Protein AF-0000000083297917 (afdb_homodimer)

Structure (mmCIF, N/CA/C/O backbone):
data_AF-0000000083297917-model_v1
#
loop_
_entity.id
_entity.type
_entity.pdbx_description
1 polymer 'Uncharacterized protein'
#
loop_
_atom_site.group_PDB
_atom_site.id
_atom_site.type_symbol
_atom_site.label_atom_id
_atom_site.label_alt_id
_atom_site.label_comp_id
_atom_site.label_asym_id
_atom_site.label_entity_id
_atom_site.label_seq_id
_atom_site.pdbx_PDB_ins_code
_atom_site.Cartn_x
_atom_site.Cartn_y
_atom_site.Cartn_z
_atom_site.occupancy
_atom_site.B_iso_or_equiv
_atom_site.auth_seq_id
_atom_site.auth_comp_id
_atom_site.auth_asym_id
_atom_site.auth_atom_id
_atom_site.pdbx_PDB_model_num
ATOM 1 N N . MET A 1 1 ? 44.938 -74.312 -30.5 1 24.08 1 MET A N 1
ATOM 2 C CA . MET A 1 1 ? 43.531 -74.125 -30.812 1 24.08 1 MET A CA 1
ATOM 3 C C . MET A 1 1 ? 42.844 -73.25 -29.75 1 24.08 1 MET A C 1
ATOM 5 O O . MET A 1 1 ? 42.781 -73.625 -28.578 1 24.08 1 MET A O 1
ATOM 9 N N . SER A 1 2 ? 43 -71.938 -29.906 1 24.48 2 SER A N 1
ATOM 10 C CA . SER A 1 2 ? 42.969 -70.75 -29.094 1 24.48 2 SER A CA 1
ATOM 11 C C . SER A 1 2 ? 41.531 -70.375 -28.688 1 24.48 2 SER A C 1
ATOM 13 O O . SER A 1 2 ? 40.656 -70.25 -29.547 1 24.48 2 SER A O 1
ATOM 15 N N . PRO A 1 3 ? 41.094 -71.062 -27.594 1 25.44 3 PRO A N 1
ATOM 16 C CA . PRO A 1 3 ? 39.688 -71.062 -27.203 1 25.44 3 PRO A CA 1
ATOM 17 C C . PRO A 1 3 ? 39.094 -69.688 -27.109 1 25.44 3 PRO A C 1
ATOM 19 O O . PRO A 1 3 ? 39.781 -68.688 -26.719 1 25.44 3 PRO A O 1
ATOM 22 N N . THR A 1 4 ? 38.344 -69.312 -28.125 1 20.88 4 THR A N 1
ATOM 23 C CA . THR A 1 4 ? 37.625 -68.062 -28.344 1 20.88 4 THR A CA 1
ATOM 24 C C . THR A 1 4 ? 36.75 -67.75 -27.141 1 20.88 4 THR A C 1
ATOM 26 O O . THR A 1 4 ? 35.906 -68.562 -26.734 1 20.88 4 THR A O 1
ATOM 29 N N . ALA A 1 5 ? 37.281 -66.938 -26.266 1 21.25 5 ALA A N 1
ATOM 30 C CA . ALA A 1 5 ? 36.812 -66.312 -25.031 1 21.25 5 ALA A CA 1
ATOM 31 C C . ALA A 1 5 ? 35.406 -65.75 -25.203 1 21.25 5 ALA A C 1
ATOM 33 O O . ALA A 1 5 ? 35.188 -64.812 -26 1 21.25 5 ALA A O 1
ATOM 34 N N . ALA A 1 6 ? 34.438 -66.688 -25.266 1 21.78 6 ALA A N 1
ATOM 35 C CA . ALA A 1 6 ? 33.031 -66.312 -25.422 1 21.78 6 ALA A CA 1
ATOM 36 C C . ALA A 1 6 ? 32.688 -65.125 -24.578 1 21.78 6 ALA A C 1
ATOM 38 O O . ALA A 1 6 ? 33.062 -65.062 -23.406 1 21.78 6 ALA A O 1
ATOM 39 N N . SER A 1 7 ? 32.719 -63.938 -25.203 1 22.02 7 SER A N 1
ATOM 40 C CA . SER A 1 7 ? 32.375 -62.562 -24.766 1 22.02 7 SER A CA 1
ATOM 41 C C . SER A 1 7 ? 31.031 -62.531 -24.062 1 22.02 7 SER A C 1
ATOM 43 O O . SER A 1 7 ? 30 -62.844 -24.672 1 22.02 7 SER A O 1
ATOM 45 N N . THR A 1 8 ? 30.969 -63.25 -22.906 1 25.11 8 THR A N 1
ATOM 46 C CA . THR A 1 8 ? 29.688 -63.25 -22.203 1 25.11 8 THR A CA 1
ATOM 47 C C . THR A 1 8 ? 29.078 -61.844 -22.188 1 25.11 8 THR A C 1
ATOM 49 O O . THR A 1 8 ? 29.75 -60.875 -21.859 1 25.11 8 THR A O 1
ATOM 52 N N . PRO A 1 9 ? 28.109 -61.656 -23.078 1 25.27 9 PRO A N 1
ATOM 53 C CA . PRO A 1 9 ? 27.453 -60.344 -23.156 1 25.27 9 PRO A CA 1
ATOM 54 C C . PRO A 1 9 ? 27 -59.844 -21.797 1 25.27 9 PRO A C 1
ATOM 56 O O . PRO A 1 9 ? 26.578 -60.625 -20.938 1 25.27 9 PRO A O 1
ATOM 59 N N . SER A 1 10 ? 27.859 -59.031 -21.172 1 23.48 10 SER A N 1
ATOM 60 C CA . SER A 1 10 ? 27.516 -58.406 -19.875 1 23.48 10 SER A CA 1
ATOM 61 C C . SER A 1 10 ? 26.109 -57.844 -19.891 1 23.48 10 SER A C 1
ATOM 63 O O . SER A 1 10 ? 25.688 -57.219 -20.875 1 23.48 10 SER A O 1
ATOM 65 N N . PRO A 1 11 ? 25.172 -58.531 -19.172 1 25.16 11 PRO A N 1
ATOM 66 C CA . PRO A 1 11 ? 23.781 -58.062 -19.109 1 25.16 11 PRO A CA 1
ATOM 67 C C . PRO A 1 11 ? 23.672 -56.562 -18.906 1 25.16 11 PRO A C 1
ATOM 69 O O . PRO A 1 11 ? 24.578 -55.938 -18.344 1 25.16 11 PRO A O 1
ATOM 72 N N . THR A 1 12 ? 23.297 -55.812 -19.984 1 23.94 12 THR A N 1
ATOM 73 C CA . THR A 1 12 ? 23 -54.375 -19.938 1 23.94 12 THR A CA 1
ATOM 74 C C . THR A 1 12 ? 22.172 -54.031 -18.703 1 23.94 12 THR A C 1
ATOM 76 O O . THR A 1 12 ? 21.203 -54.75 -18.375 1 23.94 12 THR A O 1
ATOM 79 N N . PRO A 1 13 ? 22.781 -53.406 -17.656 1 22.91 13 PRO A N 1
ATOM 80 C CA . PRO A 1 13 ? 22.047 -53.031 -16.453 1 22.91 13 PRO A CA 1
ATOM 81 C C . PRO A 1 13 ? 20.719 -52.344 -16.766 1 22.91 13 PRO A C 1
ATOM 83 O O . PRO A 1 13 ? 20.641 -51.5 -17.688 1 22.91 13 PRO A O 1
ATOM 86 N N . SER A 1 14 ? 19.656 -53.062 -16.812 1 23.89 14 SER A N 1
ATOM 87 C CA . SER A 1 14 ? 18.297 -52.531 -16.906 1 23.89 14 SER A CA 1
ATOM 88 C C . SER A 1 14 ? 18.062 -51.438 -15.875 1 23.89 14 SER A C 1
ATOM 90 O O . SER A 1 14 ? 17.375 -51.656 -14.875 1 23.89 14 SER A O 1
ATOM 92 N N . GLY A 1 15 ? 19.078 -50.688 -15.5 1 22.64 15 GLY A N 1
ATOM 93 C CA . GLY A 1 15 ? 18.766 -49.719 -14.453 1 22.64 15 GLY A CA 1
ATOM 94 C C . GLY A 1 15 ? 17.625 -48.781 -14.812 1 22.64 15 GLY A C 1
ATOM 95 O O . GLY A 1 15 ? 17.828 -47.594 -15.023 1 22.64 15 GLY A O 1
ATOM 96 N N . SER A 1 16 ? 16.656 -49.188 -15.602 1 24.2 16 SER A N 1
ATOM 97 C CA . SER A 1 16 ? 15.617 -48.219 -15.906 1 24.2 16 SER A CA 1
ATOM 98 C C . SER A 1 16 ? 14.93 -47.719 -14.641 1 24.2 16 SER A C 1
ATOM 100 O O . SER A 1 16 ? 13.828 -48.188 -14.312 1 24.2 16 SER A O 1
ATOM 102 N N . GLY A 1 17 ? 15.453 -47.844 -13.461 1 24.44 17 GLY A N 1
ATOM 103 C CA . GLY A 1 17 ? 14.586 -47.312 -12.422 1 24.44 17 GLY A CA 1
ATOM 104 C C . GLY A 1 17 ? 14.086 -45.906 -12.711 1 24.44 17 GLY A C 1
ATOM 105 O O . GLY A 1 17 ? 14.836 -44.938 -12.586 1 24.44 17 GLY A O 1
ATOM 106 N N . GLU A 1 18 ? 13.414 -45.656 -13.812 1 26.27 18 GLU A N 1
ATOM 107 C CA . GLU A 1 18 ? 12.68 -44.406 -13.93 1 26.27 18 GLU A CA 1
ATOM 108 C C . GLU A 1 18 ? 11.922 -44.094 -12.648 1 26.27 18 GLU A C 1
ATOM 110 O O . GLU A 1 18 ? 10.992 -44.812 -12.266 1 26.27 18 GLU A O 1
ATOM 115 N N . GLU A 1 19 ? 12.531 -43.844 -11.57 1 29.97 19 GLU A N 1
ATOM 116 C CA . GLU A 1 19 ? 11.789 -43.188 -10.5 1 29.97 19 GLU A CA 1
ATOM 117 C C . GLU A 1 19 ? 10.742 -42.25 -11.062 1 29.97 19 GLU A C 1
ATOM 119 O O . GLU A 1 19 ? 11.07 -41.312 -11.797 1 29.97 19 GLU A O 1
ATOM 124 N N . SER A 1 20 ? 9.656 -42.688 -11.539 1 30.36 20 SER A N 1
ATOM 125 C CA . SER A 1 20 ? 8.469 -41.906 -11.805 1 30.36 20 SER A CA 1
ATOM 126 C C . SER A 1 20 ? 8.359 -40.719 -10.836 1 30.36 20 SER A C 1
ATOM 128 O O . SER A 1 20 ? 8.211 -40.906 -9.625 1 30.36 20 SER A O 1
ATOM 130 N N . CYS A 1 21 ? 9.188 -39.812 -10.82 1 33.75 21 CYS A N 1
ATOM 131 C CA . CYS A 1 21 ? 9.023 -38.531 -10.133 1 33.75 21 CYS A CA 1
ATOM 132 C C . CYS A 1 21 ? 7.566 -38.062 -10.18 1 33.75 21 CYS A C 1
ATOM 134 O O . CYS A 1 21 ? 7.137 -37.438 -11.141 1 33.75 21 CYS A O 1
ATOM 136 N N . GLY A 1 22 ? 6.602 -38.938 -10.086 1 38 22 GLY A N 1
ATOM 137 C CA . GLY A 1 22 ? 5.254 -38.406 -9.914 1 38 22 GLY A CA 1
ATOM 138 C C . GLY A 1 22 ? 5.188 -37.219 -8.953 1 38 22 GLY A C 1
ATOM 139 O O . GLY A 1 22 ? 5.555 -37.344 -7.781 1 38 22 GLY A O 1
ATOM 140 N N . LEU A 1 23 ? 5.488 -36 -9.266 1 46.09 23 LEU A N 1
ATOM 141 C CA . LEU A 1 23 ? 5.316 -34.781 -8.484 1 46.09 23 LEU A CA 1
ATOM 142 C C . LEU A 1 23 ? 4.016 -34.844 -7.688 1 46.09 23 LEU A C 1
ATOM 144 O O . LEU A 1 23 ? 2.938 -34.594 -8.234 1 46.09 23 LEU A O 1
ATOM 148 N N . VAL A 1 24 ? 3.699 -35.844 -6.926 1 52.19 24 VAL A N 1
ATOM 149 C CA . VAL A 1 24 ? 2.609 -35.875 -5.957 1 52.19 24 VAL A CA 1
ATOM 150 C C . VAL A 1 24 ? 2.674 -34.594 -5.09 1 52.19 24 VAL A C 1
ATOM 152 O O . VAL A 1 24 ? 3.758 -34.188 -4.676 1 52.19 24 VAL A O 1
ATOM 155 N N . PRO A 1 25 ? 1.5 -33.812 -5.125 1 63.5 25 PRO A N 1
ATOM 156 C CA . PRO A 1 25 ? 1.438 -32.688 -4.223 1 63.5 25 PRO A CA 1
ATOM 157 C C . PRO A 1 25 ? 1.881 -33 -2.799 1 63.5 25 PRO A C 1
ATOM 159 O O . PRO A 1 25 ? 1.618 -34.125 -2.314 1 63.5 25 PRO A O 1
ATOM 162 N N . THR A 1 26 ? 2.857 -32.438 -2.361 1 72.06 26 THR A N 1
ATOM 163 C CA . THR A 1 26 ? 3.275 -32.531 -0.968 1 72.06 26 THR A CA 1
ATOM 164 C C . THR A 1 26 ? 2.363 -31.719 -0.064 1 72.06 26 THR A C 1
ATOM 166 O O . THR A 1 26 ? 1.896 -30.656 -0.455 1 72.06 26 THR A O 1
ATOM 169 N N . GLY A 1 27 ? 1.625 -32.438 0.819 1 86.19 27 GLY A N 1
ATOM 170 C CA . GLY A 1 27 ? 0.793 -31.734 1.789 1 86.19 27 GLY A CA 1
ATOM 171 C C . GLY A 1 27 ? -0.557 -32.406 2 1 86.19 27 GLY A C 1
ATOM 172 O O . GLY A 1 27 ? -0.833 -33.438 1.425 1 86.19 27 GLY A O 1
ATOM 173 N N . THR A 1 28 ? -1.362 -31.703 2.754 1 93.69 28 THR A N 1
ATOM 174 C CA . THR A 1 28 ? -2.689 -32.219 3.066 1 93.69 28 THR A CA 1
ATOM 175 C C . THR A 1 28 ? -3.682 -31.875 1.962 1 93.69 28 THR A C 1
ATOM 177 O O . THR A 1 28 ? -3.859 -30.703 1.631 1 93.69 28 THR A O 1
ATOM 180 N N . LEU A 1 29 ? -4.258 -32.906 1.405 1 94.94 29 LEU A N 1
ATOM 181 C CA . LEU A 1 29 ? -5.242 -32.688 0.347 1 94.94 29 LEU A CA 1
ATOM 182 C C . LEU A 1 29 ? -6.527 -32.094 0.909 1 94.94 29 LEU A C 1
ATOM 184 O O . LEU A 1 29 ? -6.852 -32.312 2.08 1 94.94 29 LEU A O 1
ATOM 188 N N . VAL A 1 30 ? -7.207 -31.375 0.066 1 96.19 30 VAL A N 1
ATOM 189 C CA . VAL A 1 30 ? -8.484 -30.797 0.48 1 96.19 30 VAL A CA 1
ATOM 190 C C . VAL A 1 30 ? -9.516 -31.906 0.674 1 96.19 30 VAL A C 1
ATOM 192 O O . VAL A 1 30 ? -9.492 -32.906 -0.039 1 96.19 30 VAL A O 1
ATOM 195 N N . PRO A 1 31 ? -10.422 -31.75 1.627 1 94.06 31 PRO A N 1
ATOM 196 C CA . PRO A 1 31 ? -11.484 -32.75 1.792 1 94.06 31 PRO A CA 1
ATOM 197 C C . PRO A 1 31 ? -12.438 -32.781 0.602 1 94.06 31 PRO A C 1
ATOM 199 O O . PRO A 1 31 ? -12.5 -31.844 -0.184 1 94.06 31 PRO A O 1
ATOM 202 N N . ALA A 1 32 ? -13.117 -33.938 0.506 1 91.94 32 ALA A N 1
ATOM 203 C CA . ALA A 1 32 ? -14.133 -34.062 -0.54 1 91.94 32 ALA A CA 1
ATOM 204 C C . ALA A 1 32 ? -15.242 -33.031 -0.332 1 91.94 32 ALA A C 1
ATOM 206 O O . ALA A 1 32 ? -15.648 -32.75 0.803 1 91.94 32 ALA A O 1
ATOM 207 N N . GLY A 1 33 ? -15.688 -32.406 -1.383 1 91.88 33 GLY A N 1
ATOM 208 C CA . GLY A 1 33 ? -16.734 -31.391 -1.289 1 91.88 33 GLY A CA 1
ATOM 209 C C . GLY A 1 33 ? -17.031 -30.703 -2.609 1 91.88 33 GLY A C 1
ATOM 210 O O . GLY A 1 33 ? -16.422 -31.031 -3.633 1 91.88 33 GLY A O 1
ATOM 211 N N . LYS A 1 34 ? -18.016 -29.875 -2.592 1 93.31 34 LYS A N 1
ATOM 212 C CA . LYS A 1 34 ? -18.375 -29.078 -3.752 1 93.31 34 LYS A CA 1
ATOM 213 C C . LYS A 1 34 ? -17.609 -27.75 -3.768 1 93.31 34 LYS A C 1
ATOM 215 O O . LYS A 1 34 ? -17.891 -26.859 -2.967 1 93.31 34 LYS A O 1
ATOM 220 N N . TYR A 1 35 ? -16.719 -27.672 -4.695 1 95.81 35 TYR A N 1
ATOM 221 C CA . TYR A 1 35 ? -15.883 -26.484 -4.75 1 95.81 35 TYR A CA 1
ATOM 222 C C . TYR A 1 35 ? -16.078 -25.734 -6.062 1 95.81 35 TYR A C 1
ATOM 224 O O . TYR A 1 35 ? -16.406 -26.344 -7.09 1 95.81 35 TYR A O 1
ATOM 232 N N . THR A 1 36 ? -15.969 -24.453 -5.973 1 95.62 36 THR A N 1
ATOM 233 C CA . THR A 1 36 ? -15.805 -23.656 -7.18 1 95.62 36 THR A CA 1
ATOM 234 C C . THR A 1 36 ? -14.336 -23.594 -7.59 1 95.62 36 THR A C 1
ATOM 236 O O . THR A 1 36 ? -13.477 -23.203 -6.797 1 95.62 36 THR A O 1
ATOM 239 N N . VAL A 1 37 ? -14.047 -24.047 -8.789 1 96.88 37 VAL A N 1
ATOM 240 C CA . VAL A 1 37 ? -12.672 -24.016 -9.281 1 96.88 37 VAL A CA 1
ATOM 241 C C . VAL A 1 37 ? -12.406 -22.688 -9.992 1 96.88 37 VAL A C 1
ATOM 243 O O . VAL A 1 37 ? -13.109 -22.328 -10.938 1 96.88 37 VAL A O 1
ATOM 246 N N . VAL A 1 38 ? -11.43 -21.969 -9.508 1 98.25 38 VAL A N 1
ATOM 247 C CA . VAL A 1 38 ? -11.047 -20.672 -10.062 1 98.25 38 VAL A CA 1
ATOM 248 C C . VAL A 1 38 ? -9.609 -20.734 -10.562 1 98.25 38 VAL A C 1
ATOM 250 O O . VAL A 1 38 ? -8.688 -21.016 -9.797 1 98.25 38 VAL A O 1
ATOM 253 N N . SER A 1 39 ? -9.438 -20.578 -11.891 1 98.5 39 SER A N 1
ATOM 254 C CA . SER A 1 39 ? -8.086 -20.359 -12.391 1 98.5 39 SER A CA 1
ATOM 255 C C . SER A 1 39 ? -7.574 -18.969 -12.023 1 98.5 39 SER A C 1
ATOM 257 O O . SER A 1 39 ? -8.297 -17.969 -12.172 1 98.5 39 SER A O 1
ATOM 259 N N . TRP A 1 40 ? -6.363 -18.891 -11.531 1 98.69 40 TRP A N 1
ATOM 260 C CA . TRP A 1 40 ? -5.801 -17.609 -11.148 1 98.69 40 TRP A CA 1
ATOM 261 C C . TRP A 1 40 ? -4.328 -17.516 -11.547 1 98.69 40 TRP A C 1
ATOM 263 O O . TRP A 1 40 ? -3.691 -18.531 -11.828 1 98.69 40 TRP A O 1
ATOM 273 N N . ASP A 1 41 ? -3.834 -16.359 -11.68 1 98.38 41 ASP A N 1
ATOM 274 C CA . ASP A 1 41 ? -2.449 -16.047 -12.016 1 98.38 41 ASP A CA 1
ATOM 275 C C . ASP A 1 41 ? -2.064 -14.648 -11.516 1 98.38 41 ASP A C 1
ATOM 277 O O . ASP A 1 41 ? -2.932 -13.859 -11.133 1 98.38 41 ASP A O 1
ATOM 281 N N . MET A 1 42 ? -0.797 -14.461 -11.391 1 98.31 42 MET A N 1
ATOM 282 C CA . MET A 1 42 ? -0.293 -13.156 -10.969 1 98.31 42 MET A CA 1
ATOM 283 C C . MET A 1 42 ? 0.965 -12.781 -11.75 1 98.31 42 MET A C 1
ATOM 285 O O . MET A 1 42 ? 1.826 -13.625 -11.984 1 98.31 42 MET A O 1
ATOM 289 N N . ASP A 1 43 ? 1.008 -11.578 -12.141 1 98.06 43 ASP A N 1
ATOM 290 C CA . ASP A 1 43 ? 2.268 -11 -12.594 1 98.06 43 ASP A CA 1
ATOM 291 C C . ASP A 1 43 ? 2.967 -10.25 -11.461 1 98.06 43 ASP A C 1
ATOM 293 O O . ASP A 1 43 ? 2.32 -9.547 -10.688 1 98.06 43 ASP A O 1
ATOM 297 N N . THR A 1 44 ? 4.215 -10.5 -11.352 1 97.88 44 THR A N 1
ATOM 298 C CA . THR A 1 44 ? 5.008 -9.93 -10.266 1 97.88 44 THR A CA 1
ATOM 299 C C . THR A 1 44 ? 6.27 -9.266 -10.82 1 97.88 44 THR A C 1
ATOM 301 O O . THR A 1 44 ? 6.586 -9.406 -12 1 97.88 44 THR A O 1
ATOM 304 N N . THR A 1 45 ? 6.965 -8.5 -10 1 97.25 45 THR A N 1
ATOM 305 C CA . THR A 1 45 ? 8.172 -7.793 -10.414 1 97.25 45 THR A CA 1
ATOM 306 C C . THR A 1 45 ? 9.32 -8.766 -10.625 1 97.25 45 THR A C 1
ATOM 308 O O . THR A 1 45 ? 10.344 -8.414 -11.227 1 97.25 45 THR A O 1
ATOM 311 N N . GLY A 1 46 ? 9.219 -9.953 -10.164 1 96 46 GLY A N 1
ATOM 312 C CA . GLY A 1 46 ? 10.164 -11.055 -10.25 1 96 46 GLY A CA 1
ATOM 313 C C . GLY A 1 46 ? 9.617 -12.359 -9.711 1 96 46 GLY A C 1
ATOM 314 O O . GLY A 1 46 ? 8.398 -12.531 -9.609 1 96 46 GLY A O 1
ATOM 315 N N . ARG A 1 47 ? 10.508 -13.289 -9.383 1 93.5 47 ARG A N 1
ATOM 316 C CA . ARG A 1 47 ? 10.055 -14.609 -8.961 1 93.5 47 ARG A CA 1
ATOM 317 C C . ARG A 1 47 ? 10.578 -14.945 -7.566 1 93.5 47 ARG A C 1
ATOM 319 O O . ARG A 1 47 ? 10.742 -16.125 -7.227 1 93.5 47 ARG A O 1
ATOM 326 N N . ARG A 1 48 ? 10.914 -14.008 -6.809 1 92.56 48 ARG A N 1
ATOM 327 C CA . ARG A 1 48 ? 11.352 -14.18 -5.426 1 92.56 48 ARG A CA 1
ATOM 328 C C . ARG A 1 48 ? 10.234 -13.797 -4.453 1 92.56 48 ARG A C 1
ATOM 330 O O . ARG A 1 48 ? 9.312 -13.062 -4.812 1 92.56 48 ARG A O 1
ATOM 337 N N . LEU A 1 49 ? 10.359 -14.203 -3.223 1 94.44 49 LEU A N 1
ATOM 338 C CA . LEU A 1 49 ? 9.352 -13.953 -2.199 1 94.44 49 LEU A CA 1
ATOM 339 C C . LEU A 1 49 ? 9.234 -12.461 -1.903 1 94.44 49 LEU A C 1
ATOM 341 O O . LEU A 1 49 ? 8.172 -11.984 -1.5 1 94.44 49 LEU A O 1
ATOM 345 N N . ILE A 1 50 ? 10.312 -11.656 -2.129 1 92.12 50 ILE A N 1
ATOM 346 C CA . ILE A 1 50 ? 10.336 -10.234 -1.807 1 92.12 50 ILE A CA 1
ATOM 347 C C . ILE A 1 50 ? 9.742 -9.43 -2.961 1 92.12 50 ILE A C 1
ATOM 349 O O . ILE A 1 50 ? 9.578 -8.219 -2.857 1 92.12 50 ILE A O 1
ATOM 353 N N . ASP A 1 51 ? 9.508 -10.125 -4.105 1 96.12 51 ASP A N 1
ATOM 354 C CA . ASP A 1 51 ? 8.961 -9.414 -5.258 1 96.12 51 ASP A CA 1
ATOM 355 C C . ASP A 1 51 ? 7.504 -9.023 -5.02 1 96.12 51 ASP A C 1
ATOM 357 O O . ASP A 1 51 ? 6.879 -9.492 -4.066 1 96.12 51 ASP A O 1
ATOM 361 N N . GLU A 1 52 ? 7.02 -8.102 -5.875 1 96.69 52 GLU A N 1
ATOM 362 C CA . GLU A 1 52 ? 5.734 -7.449 -5.633 1 96.69 52 GLU A CA 1
ATOM 363 C C . GLU A 1 52 ? 4.727 -7.781 -6.73 1 96.69 52 GLU A C 1
ATOM 365 O O . GLU A 1 52 ? 5.109 -8.016 -7.879 1 96.69 52 GLU A O 1
ATOM 370 N N . ILE A 1 53 ? 3.475 -7.797 -6.34 1 98.12 53 ILE A N 1
ATOM 371 C CA . ILE A 1 53 ? 2.383 -8.086 -7.262 1 98.12 53 ILE A CA 1
ATOM 372 C C . ILE A 1 53 ? 2.18 -6.91 -8.211 1 98.12 53 ILE A C 1
ATOM 374 O O . ILE A 1 53 ? 2.154 -5.754 -7.777 1 98.12 53 ILE A O 1
ATOM 378 N N . CYS A 1 54 ? 1.993 -7.223 -9.523 1 98.44 54 CYS A N 1
ATOM 379 C CA . CYS A 1 54 ? 1.703 -6.195 -10.516 1 98.44 54 CYS A CA 1
ATOM 380 C C . CYS A 1 54 ? 0.313 -6.391 -11.109 1 98.44 54 CYS A C 1
ATOM 382 O O . CYS A 1 54 ? -0.284 -5.445 -11.625 1 98.44 54 CYS A O 1
ATOM 384 N N . GLN A 1 55 ? -0.148 -7.598 -11.031 1 98.69 55 GLN A N 1
ATOM 385 C CA . GLN A 1 55 ? -1.492 -7.91 -11.508 1 98.69 55 GLN A CA 1
ATOM 386 C C . GLN A 1 55 ? -2.035 -9.164 -10.836 1 98.69 55 GLN A C 1
ATOM 388 O O . GLN A 1 55 ? -1.289 -10.117 -10.586 1 98.69 55 GLN A O 1
ATOM 393 N N . ILE A 1 56 ? -3.289 -9.172 -10.547 1 98.75 56 ILE A N 1
ATOM 394 C CA . ILE A 1 56 ? -4.008 -10.375 -10.133 1 98.75 56 ILE A CA 1
ATOM 395 C C . ILE A 1 56 ? -5.094 -10.703 -11.156 1 98.75 56 ILE A C 1
ATOM 397 O O . ILE A 1 56 ? -5.891 -9.836 -11.523 1 98.75 56 ILE A O 1
ATOM 401 N N . GLY A 1 57 ? -5.047 -11.875 -11.711 1 98.69 57 GLY A N 1
ATOM 402 C CA . GLY A 1 57 ? -6.074 -12.359 -12.617 1 98.69 57 GLY A CA 1
ATOM 403 C C . GLY A 1 57 ? -6.848 -13.539 -12.055 1 98.69 57 GLY A C 1
ATOM 404 O O . GLY A 1 57 ? -6.312 -14.32 -11.266 1 98.69 57 GLY A O 1
ATOM 405 N N . GLY A 1 58 ? -8.109 -13.648 -12.461 1 98.62 58 GLY A N 1
ATOM 406 C CA . GLY A 1 58 ? -8.977 -14.758 -12.094 1 98.62 58 GLY A CA 1
ATOM 407 C C . GLY A 1 58 ? -10.023 -15.062 -13.141 1 98.62 58 GLY A C 1
ATOM 408 O O . GLY A 1 58 ? -10.414 -14.188 -13.922 1 98.62 58 GLY A O 1
ATOM 409 N N . PHE A 1 59 ? -10.445 -16.328 -13.172 1 98.06 59 PHE A N 1
ATOM 410 C CA . PHE A 1 59 ? -11.445 -16.734 -14.141 1 98.06 59 PHE A CA 1
ATOM 411 C C . PHE A 1 59 ? -12.195 -17.969 -13.656 1 98.06 59 PHE A C 1
ATOM 413 O O . PHE A 1 59 ? -11.586 -18.922 -13.156 1 98.06 59 PHE A O 1
ATOM 420 N N . TYR A 1 60 ? -13.508 -17.906 -13.766 1 96.31 60 TYR A N 1
ATOM 421 C CA . TYR A 1 60 ? -14.289 -19.094 -13.453 1 96.31 60 TYR A CA 1
ATOM 422 C C . TYR A 1 60 ? -15.578 -19.125 -14.266 1 96.31 60 TYR A C 1
ATOM 424 O O . TYR A 1 60 ? -15.953 -18.125 -14.883 1 96.31 60 TYR A O 1
ATOM 432 N N . GLN A 1 61 ? -16.141 -20.297 -14.352 1 91.75 61 GLN A N 1
ATOM 433 C CA . GLN A 1 61 ? -17.453 -20.484 -14.984 1 91.75 61 GLN A CA 1
ATOM 434 C C . GLN A 1 61 ? -18.578 -20.344 -13.961 1 91.75 61 GLN A C 1
ATOM 436 O O . GLN A 1 61 ? -18.609 -21.078 -12.977 1 91.75 61 GLN A O 1
ATOM 441 N N . GLY A 1 62 ? -19.391 -19.312 -14.195 1 86.75 62 GLY A N 1
ATOM 442 C CA . GLY A 1 62 ? -20.531 -19.094 -13.32 1 86.75 62 GLY A CA 1
ATOM 443 C C . GLY A 1 62 ? -21.641 -20.125 -13.516 1 86.75 62 GLY A C 1
ATOM 444 O O . GLY A 1 62 ? -21.516 -21.016 -14.375 1 86.75 62 GLY A O 1
ATOM 445 N N . PRO A 1 63 ? -22.641 -20.031 -12.641 1 80.69 63 PRO A N 1
ATOM 446 C CA . PRO A 1 63 ? -23.766 -20.969 -12.75 1 80.69 63 PRO A CA 1
ATOM 447 C C . PRO A 1 63 ? -24.594 -20.766 -14.008 1 80.69 63 PRO A C 1
ATOM 449 O O . PRO A 1 63 ? -24.547 -19.688 -14.617 1 80.69 63 PRO A O 1
ATOM 452 N N . ALA A 1 64 ? -25.203 -21.781 -14.445 1 71.62 64 ALA A N 1
ATOM 453 C CA . ALA A 1 64 ? -26.109 -21.703 -15.586 1 71.62 64 ALA A CA 1
ATOM 454 C C . ALA A 1 64 ? -27.312 -20.828 -15.273 1 71.62 64 ALA A C 1
ATOM 456 O O . ALA A 1 64 ? -27.797 -20.797 -14.133 1 71.62 64 ALA A O 1
ATOM 457 N N . GLN A 1 65 ? -27.5 -19.656 -15.914 1 59.16 65 GLN A N 1
ATOM 458 C CA . GLN A 1 65 ? -28.688 -18.844 -15.711 1 59.16 65 GLN A CA 1
ATOM 459 C C . GLN A 1 65 ? -29.969 -19.641 -15.961 1 59.16 65 GLN A C 1
ATOM 461 O O . GLN A 1 65 ? -30 -20.5 -16.844 1 59.16 65 GLN A O 1
ATOM 466 N N . GLU A 1 66 ? -30.938 -19.578 -15.039 1 53.53 66 GLU A N 1
ATOM 467 C CA . GLU A 1 66 ? -32.281 -20.172 -15.195 1 53.53 66 GLU A CA 1
ATOM 468 C C . GLU A 1 66 ? -32.938 -19.703 -16.484 1 53.53 66 GLU A C 1
ATOM 470 O O . GLU A 1 66 ? -32.875 -18.516 -16.828 1 53.53 66 GLU A O 1
ATOM 475 N N . GLY A 1 67 ? -33.531 -20.672 -17.375 1 53.59 67 GLY A N 1
ATOM 476 C CA . GLY A 1 67 ? -34.312 -20.531 -18.594 1 53.59 67 GLY A CA 1
ATOM 477 C C . GLY A 1 67 ? -33.469 -20.688 -19.844 1 53.59 67 GLY A C 1
ATOM 478 O O . GLY A 1 67 ? -34 -20.672 -20.953 1 53.59 67 GLY A O 1
ATOM 479 N N . GLU A 1 68 ? -32.312 -20.156 -19.766 1 46.88 68 GLU A N 1
ATOM 480 C CA . GLU A 1 68 ? -31.562 -20.391 -21 1 46.88 68 GLU A CA 1
ATOM 481 C C . GLU A 1 68 ? -31.172 -21.859 -21.156 1 46.88 68 GLU A C 1
ATOM 483 O O . GLU A 1 68 ? -30.562 -22.438 -20.25 1 46.88 68 GLU A O 1
ATOM 488 N N . GLU A 1 69 ? -32.031 -22.562 -21.719 1 43.28 69 GLU A N 1
ATOM 489 C CA . GLU A 1 69 ? -32 -23.984 -22.094 1 43.28 69 GLU A CA 1
ATOM 490 C C . GLU A 1 69 ? -30.625 -24.391 -22.594 1 43.28 69 GLU A C 1
ATOM 492 O O . GLU A 1 69 ? -30.375 -25.562 -22.844 1 43.28 69 GLU A O 1
ATOM 497 N N . ALA A 1 70 ? -29.953 -23.578 -23.484 1 44.69 70 ALA A N 1
ATOM 498 C CA . ALA A 1 70 ? -28.891 -24.203 -24.266 1 44.69 70 ALA A CA 1
ATOM 499 C C . ALA A 1 70 ? -27.719 -24.609 -23.359 1 44.69 70 ALA A C 1
ATOM 501 O O . ALA A 1 70 ? -27.297 -23.844 -22.5 1 44.69 70 ALA A O 1
ATOM 502 N N . PRO A 1 71 ? -27.328 -25.719 -23.25 1 41.62 71 PRO A N 1
ATOM 503 C CA . PRO A 1 71 ? -26.141 -26.391 -22.703 1 41.62 71 PRO A CA 1
ATOM 504 C C . PRO A 1 71 ? -24.844 -25.641 -23.016 1 41.62 71 PRO A C 1
ATOM 506 O O . PRO A 1 71 ? -24.5 -25.453 -24.188 1 41.62 71 PRO A O 1
ATOM 509 N N . GLY A 1 72 ? -24.719 -24.281 -22.531 1 47.16 72 GLY A N 1
ATOM 510 C CA . GLY A 1 72 ? -23.562 -23.5 -22.938 1 47.16 72 GLY A CA 1
ATOM 511 C C . GLY A 1 72 ? -23.547 -22.109 -22.344 1 47.16 72 GLY A C 1
ATOM 512 O O . GLY A 1 72 ? -22.656 -21.312 -22.625 1 47.16 72 GLY A O 1
ATOM 513 N N . SER A 1 73 ? -24.672 -21.734 -21.891 1 52.25 73 SER A N 1
ATOM 514 C CA . SER A 1 73 ? -24.766 -20.312 -21.609 1 52.25 73 SER A CA 1
ATOM 515 C C . SER A 1 73 ? -24.109 -19.969 -20.281 1 52.25 73 SER A C 1
ATOM 517 O O . SER A 1 73 ? -24.578 -19.078 -19.562 1 52.25 73 SER A O 1
ATOM 519 N N . CYS A 1 74 ? -23.375 -20.766 -19.734 1 61.59 74 CYS A N 1
ATOM 520 C CA . CYS A 1 74 ? -22.672 -20.438 -18.5 1 61.59 74 CYS A CA 1
ATOM 521 C C . CYS A 1 74 ? -21.859 -19.156 -18.672 1 61.59 74 CYS A C 1
ATOM 523 O O . CYS A 1 74 ? -21.234 -18.938 -19.703 1 61.59 74 CYS A O 1
ATOM 525 N N . SER A 1 75 ? -22.281 -18.234 -17.781 1 81.56 75 SER A N 1
ATOM 526 C CA . SER A 1 75 ? -21.594 -16.953 -17.812 1 81.56 75 SER A CA 1
ATOM 527 C C . SER A 1 75 ? -20.172 -17.078 -17.266 1 81.56 75 SER A C 1
ATOM 529 O O . SER A 1 75 ? -19.938 -17.812 -16.297 1 81.56 75 SER A O 1
ATOM 531 N N . THR A 1 76 ? -19.25 -16.859 -18.031 1 90.5 76 THR A N 1
ATOM 532 C CA . THR A 1 76 ? -17.875 -16.766 -17.578 1 90.5 76 THR A CA 1
ATOM 533 C C . THR A 1 76 ? -17.609 -15.422 -16.891 1 90.5 76 THR A C 1
ATOM 535 O O . THR A 1 76 ? -18.141 -14.391 -17.312 1 90.5 76 THR A O 1
ATOM 538 N N . VAL A 1 77 ? -16.969 -15.523 -15.766 1 95.5 77 VAL A N 1
ATOM 539 C CA . VAL A 1 77 ? -16.672 -14.312 -15 1 95.5 77 VAL A CA 1
ATOM 540 C C . VAL A 1 77 ? -15.156 -14.148 -14.867 1 95.5 77 VAL A C 1
ATOM 542 O O . VAL A 1 77 ? -14.445 -15.102 -14.531 1 95.5 77 VAL A O 1
ATOM 545 N N . SER A 1 78 ? -14.688 -13.008 -15.156 1 96.94 78 SER A N 1
ATOM 546 C CA . SER A 1 78 ? -13.258 -12.734 -15.109 1 96.94 78 SER A CA 1
ATOM 547 C C . SER A 1 78 ? -12.938 -11.641 -14.086 1 96.94 78 SER A C 1
ATOM 549 O O . SER A 1 78 ? -13.797 -10.82 -13.758 1 96.94 78 SER A O 1
ATOM 551 N N . PHE A 1 79 ? -11.758 -11.711 -13.531 1 98.25 79 PHE A N 1
ATOM 552 C CA . PHE A 1 79 ? -11.188 -10.703 -12.641 1 98.25 79 PHE A CA 1
ATOM 553 C C . PHE A 1 79 ? -9.828 -10.242 -13.148 1 98.25 79 PHE A C 1
ATOM 555 O O . PHE A 1 79 ? -9.008 -11.055 -13.57 1 98.25 79 PHE A O 1
ATOM 562 N N . SER A 1 80 ? -9.609 -8.992 -13.18 1 98.44 80 SER A N 1
ATOM 563 C CA . SER A 1 80 ? -8.32 -8.422 -13.562 1 98.44 80 SER A CA 1
ATOM 564 C C . SER A 1 80 ? -8.055 -7.117 -12.828 1 98.44 80 SER A C 1
ATOM 566 O O . SER A 1 80 ? -8.812 -6.156 -12.953 1 98.44 80 SER A O 1
ATOM 568 N N . GLN A 1 81 ? -7.043 -7.121 -12.039 1 98.5 81 GLN A N 1
ATOM 569 C CA . GLN A 1 81 ? -6.684 -5.918 -11.297 1 98.5 81 GLN A CA 1
ATOM 570 C C . GLN A 1 81 ? -5.176 -5.68 -11.328 1 98.5 81 GLN A C 1
ATOM 572 O O . GLN A 1 81 ? -4.398 -6.531 -10.891 1 98.5 81 GLN A O 1
ATOM 577 N N . TYR A 1 82 ? -4.781 -4.555 -11.891 1 98.38 82 TYR A N 1
ATOM 578 C CA . TYR A 1 82 ? -3.377 -4.16 -11.859 1 98.38 82 TYR A CA 1
ATOM 579 C C . TYR A 1 82 ? -3.033 -3.477 -10.547 1 98.38 82 TYR A C 1
ATOM 581 O O . TYR A 1 82 ? -3.867 -2.779 -9.961 1 98.38 82 TYR A O 1
ATOM 589 N N . VAL A 1 83 ? -1.827 -3.689 -10.117 1 98.12 83 VAL A N 1
ATOM 590 C CA . VAL A 1 83 ? -1.317 -3.166 -8.852 1 98.12 83 VAL A CA 1
ATOM 591 C C . VAL A 1 83 ? -0.02 -2.398 -9.102 1 98.12 83 VAL A C 1
ATOM 593 O O . VAL A 1 83 ? 0.87 -2.881 -9.805 1 98.12 83 VAL A O 1
ATOM 596 N N . MET A 1 84 ? 0.116 -1.26 -8.516 1 96.06 84 MET A N 1
ATOM 597 C CA . MET A 1 84 ? 1.347 -0.487 -8.656 1 96.06 84 MET A CA 1
ATOM 598 C C . MET A 1 84 ? 2.412 -0.975 -7.68 1 96.06 84 MET A C 1
ATOM 600 O O . MET A 1 84 ? 2.25 -0.852 -6.465 1 96.06 84 MET A O 1
ATOM 604 N N . PRO A 1 85 ? 3.514 -1.507 -8.18 1 96.19 85 PRO A N 1
ATOM 605 C CA . PRO A 1 85 ? 4.609 -1.912 -7.289 1 96.19 85 PRO A CA 1
ATOM 606 C C . PRO A 1 85 ? 5.547 -0.757 -6.945 1 96.19 85 PRO A C 1
ATOM 608 O O . PRO A 1 85 ? 5.516 0.286 -7.602 1 96.19 85 PRO A O 1
ATOM 611 N N . TYR A 1 86 ? 6.316 -0.877 -5.906 1 93.44 86 TYR A N 1
ATOM 612 C CA . TYR A 1 86 ? 7.387 0.071 -5.613 1 93.44 86 TYR A CA 1
ATOM 613 C C . TYR A 1 86 ? 8.617 -0.223 -6.461 1 93.44 86 TYR A C 1
ATOM 615 O O . TYR A 1 86 ? 9.266 0.697 -6.961 1 93.44 86 TYR A O 1
ATOM 623 N N . LYS A 1 87 ? 8.867 -1.525 -6.668 1 93.19 87 LYS A N 1
ATOM 624 C CA . LYS A 1 87 ? 10.031 -1.97 -7.422 1 93.19 87 LYS A CA 1
ATOM 625 C C . LYS A 1 87 ? 9.75 -1.981 -8.922 1 93.19 87 LYS A C 1
ATOM 627 O O . LYS A 1 87 ? 8.609 -2.201 -9.344 1 93.19 87 LYS A O 1
ATOM 632 N N . ASN A 1 88 ? 10.836 -1.792 -9.672 1 94.56 88 ASN A N 1
ATOM 633 C CA . ASN A 1 88 ? 10.727 -2.047 -11.102 1 94.56 88 ASN A CA 1
ATOM 634 C C . ASN A 1 88 ? 10.758 -3.541 -11.406 1 94.56 88 ASN A C 1
ATOM 636 O O . ASN A 1 88 ? 11.375 -4.316 -10.68 1 94.56 88 ASN A O 1
ATOM 640 N N . LEU A 1 89 ? 10.094 -3.896 -12.445 1 96.75 89 LEU A N 1
ATOM 641 C CA . LEU A 1 89 ? 10.133 -5.285 -12.891 1 96.75 89 LEU A CA 1
ATOM 642 C C . LEU A 1 89 ? 11.508 -5.637 -13.445 1 96.75 89 LEU A C 1
ATOM 644 O O . LEU A 1 89 ? 12.117 -4.84 -14.156 1 96.75 89 LEU A O 1
ATOM 648 N N . ASN A 1 90 ? 11.992 -6.816 -13.164 1 94.75 90 ASN A N 1
ATOM 649 C CA . ASN A 1 90 ? 13.203 -7.277 -13.828 1 94.75 90 ASN A CA 1
ATOM 650 C C . ASN A 1 90 ? 12.938 -7.621 -15.297 1 94.75 90 ASN A C 1
ATOM 652 O O . ASN A 1 90 ? 11.789 -7.695 -15.719 1 94.75 90 ASN A O 1
ATOM 656 N N . PRO A 1 91 ? 13.914 -7.75 -16.047 1 93.94 91 PRO A N 1
ATOM 657 C CA . PRO A 1 91 ? 13.719 -7.953 -17.484 1 93.94 91 PRO A CA 1
ATOM 658 C C . PRO A 1 91 ? 12.883 -9.188 -17.797 1 93.94 91 PRO A C 1
ATOM 660 O O . PRO A 1 91 ? 12.047 -9.156 -18.703 1 93.94 91 PRO A O 1
ATOM 663 N N . GLY A 1 92 ? 13.109 -10.234 -17.078 1 94.31 92 GLY A N 1
ATOM 664 C CA . GLY A 1 92 ? 12.32 -11.438 -17.297 1 94.31 92 GLY A CA 1
ATOM 665 C C . GLY A 1 92 ? 10.844 -11.234 -17.031 1 94.31 92 GLY A C 1
ATOM 666 O O . GLY A 1 92 ? 10 -11.68 -17.812 1 94.31 92 GLY A O 1
ATOM 667 N N . ALA A 1 93 ? 10.539 -10.602 -15.938 1 96 93 ALA A N 1
ATOM 668 C CA . ALA A 1 93 ? 9.156 -10.32 -15.57 1 96 93 ALA A CA 1
ATOM 669 C C . ALA A 1 93 ? 8.5 -9.383 -16.578 1 96 93 ALA A C 1
ATOM 671 O O . ALA A 1 93 ? 7.328 -9.555 -16.922 1 96 93 ALA A O 1
ATOM 672 N N . ARG A 1 94 ? 9.227 -8.375 -17.094 1 95.81 94 ARG A N 1
ATOM 673 C CA . ARG A 1 94 ? 8.703 -7.445 -18.094 1 95.81 94 ARG A CA 1
ATOM 674 C C . ARG A 1 94 ? 8.328 -8.172 -19.375 1 95.81 94 ARG A C 1
ATOM 676 O O . ARG A 1 94 ? 7.277 -7.906 -19.953 1 95.81 94 ARG A O 1
ATOM 683 N N . ARG A 1 95 ? 9.156 -9.047 -19.734 1 93.62 95 ARG A N 1
ATOM 684 C CA . ARG A 1 95 ? 8.938 -9.789 -20.969 1 93.62 95 ARG A CA 1
ATOM 685 C C . ARG A 1 95 ? 7.727 -10.711 -20.859 1 93.62 95 ARG A C 1
ATOM 687 O O . ARG A 1 95 ? 6.906 -10.789 -21.766 1 93.62 95 ARG A O 1
ATOM 694 N N . SER A 1 96 ? 7.645 -11.344 -19.781 1 92.31 96 SER A N 1
ATOM 695 C CA . SER A 1 96 ? 6.598 -12.344 -19.609 1 92.31 96 SER A CA 1
ATOM 696 C C . SER A 1 96 ? 5.234 -11.68 -19.406 1 92.31 96 SER A C 1
ATOM 698 O O . SER A 1 96 ? 4.215 -12.195 -19.875 1 92.31 96 SER A O 1
ATOM 700 N N . SER A 1 97 ? 5.18 -10.562 -18.734 1 95.69 97 SER A N 1
ATOM 701 C CA . SER A 1 97 ? 3.908 -9.93 -18.391 1 95.69 97 SER A CA 1
ATOM 702 C C . SER A 1 97 ? 3.533 -8.859 -19.406 1 95.69 97 SER A C 1
ATOM 704 O O . SER A 1 97 ? 2.371 -8.461 -19.484 1 95.69 97 SER A O 1
ATOM 706 N N . GLY A 1 98 ? 4.523 -8.312 -20.109 1 95.81 98 GLY A N 1
ATOM 707 C CA . GLY A 1 98 ? 4.277 -7.25 -21.078 1 95.81 98 GLY A CA 1
ATOM 708 C C . GLY A 1 98 ? 3.988 -5.91 -20.422 1 95.81 98 GLY A C 1
ATOM 709 O O . GLY A 1 98 ? 3.295 -5.07 -21 1 95.81 98 GLY A O 1
ATOM 710 N N . ILE A 1 99 ? 4.371 -5.727 -19.188 1 97.69 99 ILE A N 1
ATOM 711 C CA . ILE A 1 99 ? 4.137 -4.461 -18.516 1 97.69 99 ILE A CA 1
ATOM 712 C C . ILE A 1 99 ? 5.453 -3.918 -17.953 1 97.69 99 ILE A C 1
ATOM 714 O O . ILE A 1 99 ? 6.414 -4.668 -17.781 1 97.69 99 ILE A O 1
ATOM 718 N N . ARG A 1 100 ? 5.496 -2.666 -17.766 1 96.5 100 ARG A N 1
ATOM 719 C CA . ARG A 1 100 ? 6.672 -2.01 -17.203 1 96.5 100 ARG A CA 1
ATOM 720 C C . ARG A 1 100 ? 6.273 -0.793 -16.375 1 96.5 100 ARG A C 1
ATOM 722 O O . ARG A 1 100 ? 5.164 -0.275 -16.516 1 96.5 100 ARG A O 1
ATOM 729 N N . VAL A 1 101 ? 7.18 -0.396 -15.523 1 95.44 101 VAL A N 1
ATOM 730 C CA . VAL A 1 101 ? 7.023 0.837 -14.758 1 95.44 101 VAL A CA 1
ATOM 731 C C . VAL A 1 101 ? 7.766 1.976 -15.453 1 95.44 101 VAL A C 1
ATOM 733 O O . VAL A 1 101 ? 8.914 1.813 -15.875 1 95.44 101 VAL A O 1
ATOM 736 N N . VAL A 1 102 ? 7.094 3.08 -15.602 1 93.94 102 VAL A N 1
ATOM 737 C CA . VAL A 1 102 ? 7.691 4.246 -16.25 1 93.94 102 VAL A CA 1
ATOM 738 C C . VAL A 1 102 ? 7.453 5.484 -15.383 1 93.94 102 VAL A C 1
ATOM 740 O O . VAL A 1 102 ? 6.41 5.609 -14.734 1 93.94 102 VAL A O 1
ATOM 743 N N . ASN A 1 103 ? 8.414 6.371 -15.367 1 89.44 103 ASN A N 1
ATOM 744 C CA . ASN A 1 103 ? 8.258 7.66 -14.703 1 89.44 103 ASN A CA 1
ATOM 745 C C . ASN A 1 103 ? 7.852 8.758 -15.688 1 89.44 103 ASN A C 1
ATOM 747 O O . ASN A 1 103 ? 8.531 8.984 -16.688 1 89.44 103 ASN A O 1
ATOM 751 N N . LEU A 1 104 ? 6.773 9.336 -15.5 1 90.75 104 LEU A N 1
ATOM 752 C CA . LEU A 1 104 ? 6.32 10.531 -16.203 1 90.75 104 LEU A CA 1
ATOM 753 C C . LEU A 1 104 ? 6.48 11.773 -15.328 1 90.75 104 LEU A C 1
ATOM 755 O O . LEU A 1 104 ? 5.543 12.172 -14.633 1 90.75 104 LEU A O 1
ATOM 759 N N . GLY A 1 105 ? 7.703 12.352 -15.359 1 88.44 105 GLY A N 1
ATOM 760 C CA . GLY A 1 105 ? 8.008 13.383 -14.383 1 88.44 105 GLY A CA 1
ATOM 761 C C . GLY A 1 105 ? 8.109 12.852 -12.961 1 88.44 105 GLY A C 1
ATOM 762 O O . GLY A 1 105 ? 8.945 11.992 -12.68 1 88.44 105 GLY A O 1
ATOM 763 N N . ARG A 1 106 ? 7.117 13.312 -12.172 1 89.12 106 ARG A N 1
ATOM 764 C CA . ARG A 1 106 ? 7.176 12.867 -10.781 1 89.12 106 ARG A CA 1
ATOM 765 C C . ARG A 1 106 ? 6.227 11.703 -10.539 1 89.12 106 ARG A C 1
ATOM 767 O O . ARG A 1 106 ? 6.223 11.117 -9.453 1 89.12 106 ARG A O 1
ATOM 774 N N . TYR A 1 107 ? 5.512 11.43 -11.609 1 90.06 107 TYR A N 1
ATOM 775 C CA . TYR A 1 107 ? 4.508 10.383 -11.461 1 90.06 107 TYR A CA 1
ATOM 776 C C . TYR A 1 107 ? 5.035 9.047 -11.961 1 90.06 107 TYR A C 1
ATOM 778 O O . TYR A 1 107 ? 5.719 8.992 -12.992 1 90.06 107 TYR A O 1
ATOM 786 N N . ARG A 1 108 ? 4.727 8.109 -11.211 1 91.75 108 ARG A N 1
ATOM 787 C CA . ARG A 1 108 ? 5.059 6.742 -11.594 1 91.75 108 ARG A CA 1
ATOM 788 C C . ARG A 1 108 ? 3.818 5.984 -12.062 1 91.75 108 ARG A C 1
ATOM 790 O O . ARG A 1 108 ? 2.791 5.988 -11.383 1 91.75 108 ARG A O 1
ATOM 797 N N . VAL A 1 109 ? 4 5.348 -13.227 1 95.31 109 VAL A N 1
ATOM 798 C CA . VAL A 1 109 ? 2.816 4.688 -13.766 1 95.31 109 VAL A CA 1
ATOM 799 C C . VAL A 1 109 ? 3.186 3.301 -14.281 1 95.31 109 VAL A C 1
ATOM 801 O O . VAL A 1 109 ? 4.352 3.035 -14.594 1 95.31 109 VAL A O 1
ATOM 804 N N . LEU A 1 110 ? 2.246 2.391 -14.258 1 96.75 110 LEU A N 1
ATOM 805 C CA . LEU A 1 110 ? 2.348 1.102 -14.938 1 96.75 110 LEU A CA 1
ATOM 806 C C . LEU A 1 110 ? 1.853 1.201 -16.375 1 96.75 110 LEU A C 1
ATOM 808 O O . LEU A 1 110 ? 0.812 1.809 -16.641 1 96.75 110 LEU A O 1
ATOM 812 N N . GLN A 1 111 ? 2.666 0.641 -17.297 1 97.12 111 GLN A N 1
ATOM 813 C CA . GLN A 1 111 ? 2.352 0.787 -18.719 1 97.12 111 GLN A CA 1
ATOM 814 C C . GLN A 1 111 ? 2.455 -0.551 -19.438 1 97.12 111 GLN A C 1
ATOM 816 O O . GLN A 1 111 ? 3.32 -1.369 -19.125 1 97.12 111 GLN A O 1
ATOM 821 N N . HIS A 1 112 ? 1.579 -0.716 -20.359 1 96.31 112 HIS A N 1
ATOM 822 C CA . HIS A 1 112 ? 1.744 -1.817 -21.297 1 96.31 112 HIS A CA 1
ATOM 823 C C . HIS A 1 112 ? 2.9 -1.555 -22.25 1 96.31 112 HIS A C 1
ATOM 825 O O . HIS A 1 112 ? 2.953 -0.503 -22.891 1 96.31 112 HIS A O 1
ATOM 831 N N . VAL A 1 113 ? 3.717 -2.486 -22.422 1 94.62 113 VAL A N 1
ATOM 832 C CA . VAL A 1 113 ? 4.953 -2.283 -23.172 1 94.62 113 VAL A CA 1
ATOM 833 C C . VAL A 1 113 ? 4.637 -2.092 -24.656 1 94.62 113 VAL A C 1
ATOM 835 O O . VAL A 1 113 ? 5.199 -1.212 -25.312 1 94.62 113 VAL A O 1
ATOM 838 N N . GLU A 1 114 ? 3.748 -2.812 -25.203 1 91.5 114 GLU A N 1
ATOM 839 C CA . GLU A 1 114 ? 3.469 -2.809 -26.641 1 91.5 114 GLU A CA 1
ATOM 840 C C . GLU A 1 114 ? 2.641 -1.59 -27.047 1 91.5 114 GLU A C 1
ATOM 842 O O . GLU A 1 114 ? 3.006 -0.86 -27.969 1 91.5 114 GLU A O 1
ATOM 847 N N . SER A 1 115 ? 1.563 -1.346 -26.328 1 93.19 115 SER A N 1
ATOM 848 C CA . SER A 1 115 ? 0.646 -0.279 -26.703 1 93.19 115 SER A CA 1
ATOM 849 C C . SER A 1 115 ? 1.068 1.059 -26.109 1 93.19 115 SER A C 1
ATOM 851 O O . SER A 1 115 ? 0.676 2.117 -26.609 1 93.19 115 SER A O 1
ATOM 853 N N . GLY A 1 116 ? 1.754 0.993 -25 1 93.88 116 GLY A N 1
ATOM 854 C CA . GLY A 1 116 ? 2.141 2.221 -24.328 1 93.88 116 GLY A CA 1
ATOM 855 C C . GLY A 1 116 ? 1.041 2.793 -23.453 1 93.88 116 GLY A C 1
ATOM 856 O O . GLY A 1 116 ? 1.212 3.852 -22.844 1 93.88 116 GLY A O 1
ATOM 857 N N . ASP A 1 117 ? 0.021 2.049 -23.312 1 95.25 117 ASP A N 1
ATOM 858 C CA . ASP A 1 117 ? -1.118 2.529 -22.547 1 95.25 117 ASP A CA 1
ATOM 859 C C . ASP A 1 117 ? -0.818 2.494 -21.047 1 95.25 117 ASP A C 1
ATOM 861 O O . ASP A 1 117 ? -0.205 1.544 -20.547 1 95.25 117 ASP A O 1
ATOM 865 N N . ILE A 1 118 ? -1.264 3.578 -20.422 1 96.44 118 ILE A N 1
ATOM 866 C CA . ILE A 1 118 ? -1.145 3.619 -18.969 1 96.44 118 ILE A CA 1
ATOM 867 C C . ILE A 1 118 ? -2.242 2.768 -18.328 1 96.44 118 ILE A C 1
ATOM 869 O O . ILE A 1 118 ? -3.418 2.898 -18.672 1 96.44 118 ILE A O 1
ATOM 873 N N . LEU A 1 119 ? -1.833 1.932 -17.469 1 97.12 119 LEU A N 1
ATOM 874 C CA . LEU A 1 119 ? -2.764 1.01 -16.828 1 97.12 119 LEU A CA 1
ATOM 875 C C . LEU A 1 119 ? -3.273 1.585 -15.508 1 97.12 119 LEU A C 1
ATOM 877 O O . LEU A 1 119 ? -2.496 2.129 -14.727 1 97.12 119 LEU A O 1
ATOM 881 N N . LYS A 1 120 ? -4.543 1.536 -15.312 1 96.44 120 LYS A N 1
ATOM 882 C CA . LYS A 1 120 ? -5.109 1.939 -14.023 1 96.44 120 LYS A CA 1
ATOM 883 C C . LYS A 1 120 ? -4.758 0.936 -12.93 1 96.44 120 LYS A C 1
ATOM 885 O O . LYS A 1 120 ? -4.984 -0.266 -13.086 1 96.44 120 LYS A O 1
ATOM 890 N N . THR A 1 121 ? -4.219 1.4 -11.828 1 97.19 121 THR A N 1
ATOM 891 C CA . THR A 1 121 ? -3.732 0.509 -10.781 1 97.19 121 THR A CA 1
ATOM 892 C C . THR A 1 121 ? -4.387 0.842 -9.438 1 97.19 121 THR A C 1
ATOM 894 O O . THR A 1 121 ? -4.957 1.923 -9.273 1 97.19 121 THR A O 1
ATOM 897 N N . LYS A 1 122 ? -4.398 -0.108 -8.547 1 94.94 122 LYS A N 1
ATOM 898 C CA . LYS A 1 122 ? -4.754 0.053 -7.145 1 94.94 122 LYS A CA 1
ATOM 899 C C . LYS A 1 122 ? -3.584 -0.305 -6.234 1 94.94 122 LYS A C 1
ATOM 901 O O . LYS A 1 122 ? -2.576 -0.845 -6.695 1 94.94 122 LYS A O 1
ATOM 906 N N . SER A 1 123 ? -3.701 0.05 -4.953 1 93.06 123 SER A N 1
ATOM 907 C CA . SER A 1 123 ? -2.736 -0.431 -3.971 1 93.06 123 SER A CA 1
ATOM 908 C C . SER A 1 123 ? -2.877 -1.934 -3.748 1 93.06 123 SER A C 1
ATOM 910 O O . SER A 1 123 ? -3.926 -2.514 -4.039 1 93.06 123 SER A O 1
ATOM 912 N N . GLU A 1 124 ? -1.832 -2.531 -3.275 1 96.25 124 GLU A N 1
ATOM 913 C CA . GLU A 1 124 ? -1.809 -3.979 -3.078 1 96.25 124 GLU A CA 1
ATOM 914 C C . GLU A 1 124 ? -2.918 -4.422 -2.131 1 96.25 124 GLU A C 1
ATOM 916 O O . GLU A 1 124 ? -3.613 -5.406 -2.396 1 96.25 124 GLU A O 1
ATOM 921 N N . VAL A 1 125 ? -3.135 -3.699 -1.076 1 95.19 125 VAL A N 1
ATOM 922 C CA . VAL A 1 125 ? -4.117 -4.07 -0.063 1 95.19 125 VAL A CA 1
ATOM 923 C C . VAL A 1 125 ? -5.516 -4.07 -0.674 1 95.19 125 VAL A C 1
ATOM 925 O O . VAL A 1 125 ? -6.293 -5.004 -0.459 1 95.19 125 VAL A O 1
ATOM 928 N N . PHE A 1 126 ? -5.859 -3.111 -1.499 1 95.62 126 PHE A N 1
ATOM 929 C CA . PHE A 1 126 ? -7.195 -3.006 -2.068 1 95.62 126 PHE A CA 1
ATOM 930 C C . PHE A 1 126 ? -7.398 -4.031 -3.176 1 95.62 126 PHE A C 1
ATOM 932 O O . PHE A 1 126 ? -8.5 -4.559 -3.352 1 95.62 126 PHE A O 1
ATOM 939 N N . ALA A 1 127 ? -6.289 -4.215 -3.906 1 97.94 127 ALA A N 1
ATOM 940 C CA . ALA A 1 127 ? -6.371 -5.254 -4.93 1 97.94 127 ALA A CA 1
ATOM 941 C C . ALA A 1 127 ? -6.676 -6.613 -4.309 1 97.94 127 ALA A C 1
ATOM 943 O O . ALA A 1 127 ? -7.492 -7.375 -4.832 1 97.94 127 ALA A O 1
ATOM 944 N N . LEU A 1 128 ? -6.035 -6.93 -3.166 1 98.44 128 LEU A N 1
ATOM 945 C CA . LEU A 1 128 ? -6.246 -8.195 -2.473 1 98.44 128 LEU A CA 1
ATOM 946 C C . LEU A 1 128 ? -7.652 -8.266 -1.89 1 98.44 128 LEU A C 1
ATOM 948 O O . LEU A 1 128 ? -8.305 -9.312 -1.953 1 98.44 128 LEU A O 1
ATOM 952 N N . GLN A 1 129 ? -8.125 -7.18 -1.361 1 97.31 129 GLN A N 1
ATOM 953 C CA . GLN A 1 129 ? -9.484 -7.137 -0.828 1 97.31 129 GLN A CA 1
ATOM 954 C C . GLN A 1 129 ? -10.516 -7.359 -1.929 1 97.31 129 GLN A C 1
ATOM 956 O O . GLN A 1 129 ? -11.477 -8.109 -1.744 1 97.31 129 GLN A O 1
ATOM 961 N N . ASP A 1 130 ? -10.281 -6.656 -3.062 1 98.25 130 ASP A N 1
ATOM 962 C CA . ASP A 1 130 ? -11.172 -6.844 -4.203 1 98.25 130 ASP A CA 1
ATOM 963 C C . ASP A 1 130 ? -11.172 -8.297 -4.672 1 98.25 130 ASP A C 1
ATOM 965 O O . ASP A 1 130 ? -12.211 -8.836 -5.047 1 98.25 130 ASP A O 1
ATOM 969 N N . PHE A 1 131 ? -10.008 -8.898 -4.664 1 98.81 131 PHE A N 1
ATOM 970 C CA . PHE A 1 131 ? -9.867 -10.281 -5.098 1 98.81 131 PHE A CA 1
ATOM 971 C C . PHE A 1 131 ? -10.641 -11.219 -4.176 1 98.81 131 PHE A C 1
ATOM 973 O O . PHE A 1 131 ? -11.375 -12.086 -4.641 1 98.81 131 PHE A O 1
ATOM 980 N N . ILE A 1 132 ? -10.531 -11.055 -2.863 1 98.81 132 ILE A N 1
ATOM 981 C CA . ILE A 1 132 ? -11.227 -11.883 -1.883 1 98.81 132 ILE A CA 1
ATOM 982 C C . ILE A 1 132 ? -12.734 -11.703 -2.043 1 98.81 132 ILE A C 1
ATOM 984 O O . ILE A 1 132 ? -13.492 -12.672 -2.002 1 98.81 132 ILE A O 1
ATOM 988 N N . GLN A 1 133 ? -13.141 -10.445 -2.223 1 98.62 133 GLN A N 1
ATOM 989 C CA . GLN A 1 133 ? -14.562 -10.172 -2.426 1 98.62 133 GLN A CA 1
ATOM 990 C C . GLN A 1 133 ? -15.086 -10.875 -3.672 1 98.62 133 GLN A C 1
ATOM 992 O O . GLN A 1 133 ? -16.172 -11.453 -3.652 1 98.62 133 GLN A O 1
ATOM 997 N N . TRP A 1 134 ? -14.328 -10.797 -4.711 1 98.69 134 TRP A N 1
ATOM 998 C CA . TRP A 1 134 ? -14.703 -11.453 -5.957 1 98.69 134 TRP A CA 1
ATOM 999 C C . TRP A 1 134 ? -14.805 -12.961 -5.77 1 98.69 134 TRP A C 1
ATOM 1001 O O . TRP A 1 134 ? -15.719 -13.594 -6.301 1 98.69 134 TRP A O 1
ATOM 1011 N N . LEU A 1 135 ? -13.852 -13.562 -5.059 1 98.62 135 LEU A N 1
ATOM 1012 C CA . LEU A 1 135 ? -13.883 -14.992 -4.77 1 98.62 135 LEU A CA 1
ATOM 1013 C C . LEU A 1 135 ? -15.102 -15.352 -3.924 1 98.62 135 LEU A C 1
ATOM 1015 O O . LEU A 1 135 ? -15.711 -16.406 -4.121 1 98.62 135 LEU A O 1
ATOM 1019 N N . THR A 1 136 ? -15.43 -14.5 -2.969 1 98.62 136 THR A N 1
ATOM 1020 C CA . THR A 1 136 ? -16.609 -14.711 -2.137 1 98.62 136 THR A CA 1
ATOM 1021 C C . THR A 1 136 ? -17.875 -14.727 -2.988 1 98.62 136 THR A C 1
ATOM 1023 O O . THR A 1 136 ? -18.766 -15.555 -2.77 1 98.62 136 THR A O 1
ATOM 1026 N N . GLN A 1 137 ? -17.938 -13.828 -3.914 1 97.56 137 GLN A N 1
ATOM 1027 C CA . GLN A 1 137 ? -19.078 -13.781 -4.832 1 97.56 137 GLN A CA 1
ATOM 1028 C C . GLN A 1 137 ? -19.125 -15.039 -5.695 1 97.56 137 GLN A C 1
ATOM 1030 O O . GLN A 1 137 ? -20.219 -15.547 -5.984 1 97.56 137 GLN A O 1
ATOM 1035 N N . ALA A 1 138 ? -17.969 -15.5 -6.156 1 96.81 138 ALA A N 1
ATOM 1036 C CA . ALA A 1 138 ? -17.906 -16.734 -6.953 1 96.81 138 ALA A CA 1
ATOM 1037 C C . ALA A 1 138 ? -18.438 -17.922 -6.164 1 96.81 138 ALA A C 1
ATOM 1039 O O . ALA A 1 138 ? -19.219 -18.734 -6.688 1 96.81 138 ALA A O 1
ATOM 1040 N N . GLN A 1 139 ? -18.016 -18.016 -4.91 1 96.88 139 GLN A N 1
ATOM 1041 C CA . GLN A 1 139 ? -18.484 -19.094 -4.035 1 96.88 139 GLN A CA 1
ATOM 1042 C C . GLN A 1 139 ? -20 -19.047 -3.854 1 96.88 139 GLN A C 1
ATOM 1044 O O . GLN A 1 139 ? -20.672 -20.078 -3.916 1 96.88 139 GLN A O 1
ATOM 1049 N N . ALA A 1 140 ? -20.5 -17.859 -3.6 1 96.25 140 ALA A N 1
ATOM 1050 C CA . ALA A 1 140 ? -21.938 -17.672 -3.393 1 96.25 140 ALA A CA 1
ATOM 1051 C C . ALA A 1 140 ? -22.719 -17.984 -4.664 1 96.25 140 ALA A C 1
ATOM 1053 O O . ALA A 1 140 ? -23.75 -18.656 -4.609 1 96.25 140 ALA A O 1
ATOM 1054 N N . ALA A 1 141 ? -22.219 -17.516 -5.77 1 93 141 ALA A N 1
ATOM 1055 C CA . ALA A 1 141 ? -22.891 -17.719 -7.043 1 93 141 ALA A CA 1
ATOM 1056 C C . ALA A 1 141 ? -22.984 -19.203 -7.391 1 93 141 ALA A C 1
ATOM 1058 O O . ALA A 1 141 ? -24 -19.656 -7.934 1 93 141 ALA A O 1
ATOM 1059 N N . CYS A 1 142 ? -21.953 -19.938 -7.105 1 92.5 142 CYS A N 1
ATOM 1060 C CA . CYS A 1 142 ? -21.906 -21.359 -7.453 1 92.5 142 CYS A CA 1
ATOM 1061 C C . CYS A 1 142 ? -22.422 -22.219 -6.309 1 92.5 142 CYS A C 1
ATOM 1063 O O . CYS A 1 142 ? -22.422 -23.453 -6.398 1 92.5 142 CYS A O 1
ATOM 1065 N N . GLN A 1 143 ? -22.812 -21.562 -5.203 1 93.25 143 GLN A N 1
ATOM 1066 C CA . GLN A 1 143 ? -23.328 -22.266 -4.027 1 93.25 143 GLN A CA 1
ATOM 1067 C C . GLN A 1 143 ? -22.406 -23.406 -3.613 1 93.25 143 GLN A C 1
ATOM 1069 O O . GLN A 1 143 ? -22.844 -24.531 -3.443 1 93.25 143 GLN A O 1
ATOM 1074 N N . SER A 1 144 ? -21.172 -23.125 -3.533 1 94.94 144 SER A N 1
ATOM 1075 C CA . SER A 1 144 ? -20.156 -24.125 -3.191 1 94.94 144 SER A CA 1
ATOM 1076 C C . SER A 1 144 ? -19.703 -23.984 -1.746 1 94.94 144 SER A C 1
ATOM 1078 O O . SER A 1 144 ? -20.062 -23.016 -1.07 1 94.94 144 SER A O 1
ATOM 1080 N N . GLU A 1 145 ? -18.938 -24.938 -1.271 1 95.69 145 GLU A N 1
ATOM 1081 C CA . GLU A 1 145 ? -18.422 -24.953 0.094 1 95.69 145 GLU A CA 1
ATOM 1082 C C . GLU A 1 145 ? -17.141 -24.141 0.207 1 95.69 145 GLU A C 1
ATOM 1084 O O . GLU A 1 145 ? -16.703 -23.797 1.312 1 95.69 145 GLU A O 1
ATOM 1089 N N . GLY A 1 146 ? -16.578 -23.797 -0.913 1 97.44 146 GLY A N 1
ATOM 1090 C CA . GLY A 1 146 ? -15.352 -23.031 -0.966 1 97.44 146 GLY A CA 1
ATOM 1091 C C . GLY A 1 146 ? -14.758 -22.938 -2.359 1 97.44 146 GLY A C 1
ATOM 1092 O O . GLY A 1 146 ? -15.305 -23.516 -3.307 1 97.44 146 GLY A O 1
ATOM 1093 N N . VAL A 1 147 ? -13.68 -22.266 -2.395 1 98.31 147 VAL A N 1
ATOM 1094 C CA . VAL A 1 147 ? -13.031 -22.047 -3.68 1 98.31 147 VAL A CA 1
ATOM 1095 C C . VAL A 1 147 ? -11.688 -22.766 -3.713 1 98.31 147 VAL A C 1
ATOM 1097 O O . VAL A 1 147 ? -10.969 -22.797 -2.709 1 98.31 147 VAL A O 1
ATOM 1100 N N . LEU A 1 148 ? -11.375 -23.438 -4.816 1 98.38 148 LEU A N 1
ATOM 1101 C CA . LEU A 1 148 ? -10.039 -23.938 -5.117 1 98.38 148 LEU A CA 1
ATOM 1102 C C . LEU A 1 148 ? -9.352 -23.078 -6.176 1 98.38 148 LEU A C 1
ATOM 1104 O O . LEU A 1 148 ? -9.898 -22.875 -7.262 1 98.38 148 LEU A O 1
ATOM 1108 N N . LEU A 1 149 ? -8.211 -22.547 -5.82 1 98.75 149 LEU A N 1
ATOM 1109 C CA . LEU A 1 149 ? -7.434 -21.719 -6.75 1 98.75 149 LEU A CA 1
ATOM 1110 C C . LEU A 1 149 ? -6.43 -22.578 -7.516 1 98.75 149 LEU A C 1
ATOM 1112 O O . LEU A 1 149 ? -5.598 -23.266 -6.906 1 98.75 149 LEU A O 1
ATOM 1116 N N . VAL A 1 150 ? -6.469 -22.516 -8.836 1 98.38 150 VAL A N 1
ATOM 1117 C CA . VAL A 1 150 ? -5.57 -23.312 -9.664 1 98.38 150 VAL A CA 1
ATOM 1118 C C . VAL A 1 150 ? -4.672 -22.391 -10.484 1 98.38 150 VAL A C 1
ATOM 1120 O O . VAL A 1 150 ? -5.164 -21.531 -11.227 1 98.38 150 VAL A O 1
ATOM 1123 N N . CYS A 1 151 ? -3.43 -22.469 -10.289 1 98.12 151 CYS A N 1
ATOM 1124 C CA . CYS A 1 151 ? -2.453 -21.75 -11.109 1 98.12 151 CYS A CA 1
ATOM 1125 C C . CYS A 1 151 ? -1.611 -22.719 -11.922 1 98.12 151 CYS A C 1
ATOM 1127 O O . CYS A 1 151 ? -1.765 -23.938 -11.797 1 98.12 151 CYS A O 1
ATOM 1129 N N . HIS A 1 152 ? -0.791 -22.203 -12.836 1 97.31 152 HIS A N 1
ATOM 1130 C CA . HIS A 1 152 ? 0.026 -23.062 -13.68 1 97.31 152 HIS A CA 1
ATOM 1131 C C . HIS A 1 152 ? 1.505 -22.719 -13.562 1 97.31 152 HIS A C 1
ATOM 1133 O O . HIS A 1 152 ? 1.987 -21.812 -14.242 1 97.31 152 HIS A O 1
ATOM 1139 N N . GLU A 1 153 ? 2.148 -23.406 -12.75 1 94.5 153 GLU A N 1
ATOM 1140 C CA . GLU A 1 153 ? 3.582 -23.25 -12.523 1 94.5 153 GLU A CA 1
ATOM 1141 C C . GLU A 1 153 ? 4.312 -24.578 -12.641 1 94.5 153 GLU A C 1
ATOM 1143 O O . GLU A 1 153 ? 4.539 -25.266 -11.641 1 94.5 153 GLU A O 1
ATOM 1148 N N . PRO A 1 154 ? 4.801 -24.922 -13.797 1 91 154 PRO A N 1
ATOM 1149 C CA . PRO A 1 154 ? 5.383 -26.25 -14.016 1 91 154 PRO A CA 1
ATOM 1150 C C . PRO A 1 154 ? 6.75 -26.406 -13.352 1 91 154 PRO A C 1
ATOM 1152 O O . PRO A 1 154 ? 7.117 -27.516 -12.938 1 91 154 PRO A O 1
ATOM 1155 N N . ALA A 1 155 ? 7.488 -25.391 -13.211 1 85.75 155 ALA A N 1
ATOM 1156 C CA . ALA A 1 155 ? 8.875 -25.516 -12.781 1 85.75 155 ALA A CA 1
ATOM 1157 C C . ALA A 1 155 ? 9.016 -25.25 -11.281 1 85.75 155 ALA A C 1
ATOM 1159 O O . ALA A 1 155 ? 9.609 -26.047 -10.555 1 85.75 155 ALA A O 1
ATOM 1160 N N . ARG A 1 156 ? 8.578 -24.188 -10.883 1 89.44 156 ARG A N 1
ATOM 1161 C CA . ARG A 1 156 ? 8.781 -23.766 -9.508 1 89.44 156 ARG A CA 1
ATOM 1162 C C . ARG A 1 156 ? 7.531 -23.078 -8.961 1 89.44 156 ARG A C 1
ATOM 1164 O O . ARG A 1 156 ? 6.883 -22.297 -9.664 1 89.44 156 ARG A O 1
ATOM 1171 N N . LYS A 1 157 ? 7.289 -23.406 -7.75 1 93.31 157 LYS A N 1
ATOM 1172 C CA . LYS A 1 157 ? 6.168 -22.766 -7.062 1 93.31 157 LYS A CA 1
ATOM 1173 C C . LYS A 1 157 ? 6.543 -21.375 -6.562 1 93.31 157 LYS A C 1
ATOM 1175 O O . LYS A 1 157 ? 7.371 -21.234 -5.66 1 93.31 157 LYS A O 1
ATOM 1180 N N . VAL A 1 158 ? 5.91 -20.344 -7.105 1 95.31 158 VAL A N 1
ATOM 1181 C CA . VAL A 1 158 ? 6.277 -18.969 -6.766 1 95.31 158 VAL A CA 1
ATOM 1182 C C . VAL A 1 158 ? 5.027 -18.188 -6.363 1 95.31 158 VAL A C 1
ATOM 1184 O O . VAL A 1 158 ? 5.066 -17.375 -5.434 1 95.31 158 VAL A O 1
ATOM 1187 N N . LEU A 1 159 ? 3.914 -18.406 -6.965 1 97.69 159 LEU A N 1
ATOM 1188 C CA . LEU A 1 159 ? 2.73 -17.562 -6.855 1 97.69 159 LEU A CA 1
ATOM 1189 C C . LEU A 1 159 ? 2.059 -17.734 -5.5 1 97.69 159 LEU A C 1
ATOM 1191 O O . LEU A 1 159 ? 1.702 -16.766 -4.844 1 97.69 159 LEU A O 1
ATOM 1195 N N . VAL A 1 160 ? 1.92 -18.984 -5.09 1 98.06 160 VAL A N 1
ATOM 1196 C CA . VAL A 1 160 ? 1.177 -19.266 -3.867 1 98.06 160 VAL A CA 1
ATOM 1197 C C . VAL A 1 160 ? 1.899 -18.656 -2.67 1 98.06 160 VAL A C 1
ATOM 1199 O O . VAL A 1 160 ? 1.302 -17.906 -1.895 1 98.06 160 VAL A O 1
ATOM 1202 N N . PRO A 1 161 ? 3.232 -18.906 -2.545 1 98 161 PRO A N 1
ATOM 1203 C CA . PRO A 1 161 ? 3.928 -18.266 -1.425 1 98 161 PRO A CA 1
ATOM 1204 C C . PRO A 1 161 ? 3.857 -16.75 -1.477 1 98 161 PRO A C 1
ATOM 1206 O O . PRO A 1 161 ? 3.707 -16.094 -0.439 1 98 161 PRO A O 1
ATOM 1209 N N . LEU A 1 162 ? 3.955 -16.156 -2.609 1 98.06 162 LEU A N 1
ATOM 1210 C CA . LEU A 1 162 ? 3.908 -14.703 -2.752 1 98.06 162 LEU A CA 1
ATOM 1211 C C . LEU A 1 162 ? 2.541 -14.164 -2.35 1 98.06 162 LEU A C 1
ATOM 1213 O O . LEU A 1 162 ? 2.449 -13.141 -1.67 1 98.06 162 LEU A O 1
ATOM 1217 N N . LEU A 1 163 ? 1.532 -14.852 -2.791 1 98.62 163 LEU A N 1
ATOM 1218 C CA . LEU A 1 163 ? 0.179 -14.438 -2.438 1 98.62 163 LEU A CA 1
ATOM 1219 C C . LEU A 1 163 ? -0.038 -14.516 -0.93 1 98.62 163 LEU A C 1
ATOM 1221 O O . LEU A 1 163 ? -0.571 -13.586 -0.324 1 98.62 163 LEU A O 1
ATOM 1225 N N . LEU A 1 164 ? 0.383 -15.641 -0.344 1 98.56 164 LEU A N 1
ATOM 1226 C CA . LEU A 1 164 ? 0.192 -15.836 1.089 1 98.56 164 LEU A CA 1
ATOM 1227 C C . LEU A 1 164 ? 0.984 -14.812 1.893 1 98.56 164 LEU A C 1
ATOM 1229 O O . LEU A 1 164 ? 0.518 -14.336 2.93 1 98.56 164 LEU A O 1
ATOM 1233 N N . GLU A 1 165 ? 2.166 -14.508 1.417 1 97.5 165 GLU A N 1
ATOM 1234 C CA . GLU A 1 165 ? 2.969 -13.469 2.062 1 97.5 165 GLU A CA 1
ATOM 1235 C C . GLU A 1 165 ? 2.264 -12.117 2.016 1 97.5 165 GLU A C 1
ATOM 1237 O O . GLU A 1 165 ? 2.236 -11.391 3.012 1 97.5 165 GLU A O 1
ATOM 1242 N N . ALA A 1 166 ? 1.747 -11.773 0.915 1 97.5 166 ALA A N 1
ATOM 1243 C CA . ALA A 1 166 ? 1.038 -10.508 0.746 1 97.5 166 ALA A CA 1
ATOM 1244 C C . ALA A 1 166 ? -0.197 -10.445 1.64 1 97.5 166 ALA A C 1
ATOM 1246 O O . ALA A 1 166 ? -0.468 -9.422 2.266 1 97.5 166 ALA A O 1
ATOM 1247 N N . LEU A 1 167 ? -0.932 -11.547 1.688 1 98.19 167 LEU A N 1
ATOM 1248 C CA . LEU A 1 167 ? -2.123 -11.617 2.525 1 98.19 167 LEU A CA 1
ATOM 1249 C C . LEU A 1 167 ? -1.766 -11.438 3.996 1 98.19 167 LEU A C 1
ATOM 1251 O O . LEU A 1 167 ? -2.459 -10.719 4.723 1 98.19 167 LEU A O 1
ATOM 1255 N N . SER A 1 168 ? -0.712 -12.078 4.379 1 96.69 168 SER A N 1
ATOM 1256 C CA . SER A 1 168 ? -0.26 -11.984 5.762 1 96.69 168 SER A CA 1
ATOM 1257 C C . SER A 1 168 ? 0.174 -10.562 6.105 1 96.69 168 SER A C 1
ATOM 1259 O O . SER A 1 168 ? -0.118 -10.062 7.195 1 96.69 168 SER A O 1
ATOM 1261 N N . LYS A 1 169 ? 0.831 -9.961 5.168 1 93.62 169 LYS A N 1
ATOM 1262 C CA . LYS A 1 169 ? 1.313 -8.594 5.336 1 93.62 169 LYS A CA 1
ATOM 1263 C C . LYS A 1 169 ? 0.176 -7.656 5.723 1 93.62 169 LYS A C 1
ATOM 1265 O O . LYS A 1 169 ? 0.355 -6.766 6.555 1 93.62 169 LYS A O 1
ATOM 1270 N N . TYR A 1 170 ? -0.968 -7.809 5.191 1 93.94 170 TYR A N 1
ATOM 1271 C CA . TYR A 1 170 ? -2.084 -6.891 5.387 1 93.94 170 TYR A CA 1
ATOM 1272 C C . TYR A 1 170 ? -3.137 -7.5 6.305 1 93.94 170 TYR A C 1
ATOM 1274 O O . TYR A 1 170 ? -4.281 -7.043 6.34 1 93.94 170 TYR A O 1
ATOM 1282 N N . LYS A 1 171 ? -2.838 -8.695 6.957 1 93.31 171 LYS A N 1
ATOM 1283 C CA . LYS A 1 171 ? -3.717 -9.367 7.91 1 93.31 171 LYS A CA 1
ATOM 1284 C C . LYS A 1 171 ? -5.027 -9.781 7.25 1 93.31 171 LYS A C 1
ATOM 1286 O O . LYS A 1 171 ? -6.105 -9.586 7.82 1 93.31 171 LYS A O 1
ATOM 1291 N N . LEU A 1 172 ? -4.898 -10.234 6.062 1 97.25 172 LEU A N 1
ATOM 1292 C CA . LEU A 1 172 ? -6.07 -10.648 5.301 1 97.25 172 LEU A CA 1
ATOM 1293 C C . LEU A 1 172 ? -6.148 -12.172 5.207 1 97.25 172 LEU A C 1
ATOM 1295 O O . LEU A 1 172 ? -7.023 -12.711 4.527 1 97.25 172 LEU A O 1
ATOM 1299 N N . THR A 1 173 ? -5.312 -12.922 5.914 1 98.06 173 THR A N 1
ATOM 1300 C CA . THR A 1 173 ? -5.195 -14.367 5.805 1 98.06 173 THR A CA 1
ATOM 1301 C C . THR A 1 173 ? -6.496 -15.047 6.223 1 98.06 173 THR A C 1
ATOM 1303 O O . THR A 1 173 ? -6.973 -15.961 5.539 1 98.06 173 THR A O 1
ATOM 1306 N N . GLU A 1 174 ? -7.102 -14.586 7.281 1 97.88 174 GLU A N 1
ATOM 1307 C CA . GLU A 1 174 ? -8.305 -15.242 7.801 1 97.88 174 GLU A CA 1
ATOM 1308 C C . GLU A 1 174 ? -9.492 -15.031 6.867 1 97.88 174 GLU A C 1
ATOM 1310 O O . GLU A 1 174 ? -10.273 -15.953 6.629 1 97.88 174 GLU A O 1
ATOM 1315 N N . SER A 1 175 ? -9.641 -13.781 6.387 1 97.94 175 SER A N 1
ATOM 1316 C CA . SER A 1 175 ? -10.703 -13.5 5.43 1 97.94 175 SER A CA 1
ATOM 1317 C C . SER A 1 175 ? -10.547 -14.336 4.168 1 97.94 175 SER A C 1
ATOM 1319 O O . SER A 1 175 ? -11.539 -14.789 3.584 1 97.94 175 SER A O 1
ATOM 1321 N N . PHE A 1 176 ? -9.336 -14.531 3.775 1 98.75 176 PHE A N 1
ATOM 1322 C CA . PHE A 1 176 ? -9.031 -15.328 2.594 1 98.75 176 PHE A CA 1
ATOM 1323 C C . PHE A 1 176 ? -9.352 -16.797 2.83 1 98.75 176 PHE A C 1
ATOM 1325 O O . PHE A 1 176 ? -9.992 -17.438 1.995 1 98.75 176 PHE A O 1
ATOM 1332 N N . LYS A 1 177 ? -8.992 -17.359 3.934 1 98.44 177 LYS A N 1
ATOM 1333 C CA . LYS A 1 177 ? -9.18 -18.766 4.273 1 98.44 177 LYS A CA 1
ATOM 1334 C C . LYS A 1 177 ? -10.664 -19.094 4.469 1 98.44 177 LYS A C 1
ATOM 1336 O O . LYS A 1 177 ? -11.062 -20.25 4.383 1 98.44 177 LYS A O 1
ATOM 1341 N N . ALA A 1 178 ? -11.445 -18.078 4.762 1 98.25 178 ALA A N 1
ATOM 1342 C CA . ALA A 1 178 ? -12.891 -18.266 4.902 1 98.25 178 ALA A CA 1
ATOM 1343 C C . ALA A 1 178 ? -13.516 -18.688 3.574 1 98.25 178 ALA A C 1
ATOM 1345 O O . ALA A 1 178 ? -14.539 -19.375 3.553 1 98.25 178 ALA A O 1
ATOM 1346 N N . VAL A 1 179 ? -12.859 -18.312 2.5 1 98.62 179 VAL A N 1
ATOM 1347 C CA . VAL A 1 179 ? -13.461 -18.547 1.193 1 98.62 179 VAL A CA 1
ATOM 1348 C C . VAL A 1 179 ? -12.641 -19.578 0.427 1 98.62 179 VAL A C 1
ATOM 1350 O O . VAL A 1 179 ? -13.195 -20.469 -0.212 1 98.62 179 VAL A O 1
ATOM 1353 N N . VAL A 1 180 ? -11.297 -19.484 0.474 1 98.88 180 VAL A N 1
ATOM 1354 C CA . VAL A 1 180 ? -10.414 -20.359 -0.289 1 98.88 180 VAL A CA 1
ATOM 1355 C C . VAL A 1 180 ? -9.992 -21.547 0.571 1 98.88 180 VAL A C 1
ATOM 1357 O O . VAL A 1 180 ? -9.445 -21.375 1.663 1 98.88 180 VAL A O 1
ATOM 1360 N N . LYS A 1 181 ? -10.141 -22.719 0.021 1 98.25 181 LYS A N 1
ATOM 1361 C CA . LYS A 1 181 ? -9.891 -23.906 0.813 1 98.25 181 LYS A CA 1
ATOM 1362 C C . LYS A 1 181 ? -8.602 -24.609 0.378 1 98.25 181 LYS A C 1
ATOM 1364 O O . LYS A 1 181 ? -8.047 -25.406 1.122 1 98.25 181 LYS A O 1
ATOM 1369 N N . GLY A 1 182 ? -8.172 -24.266 -0.851 1 98.31 182 GLY A N 1
ATOM 1370 C CA . GLY A 1 182 ? -6.957 -24.938 -1.283 1 98.31 182 GLY A CA 1
ATOM 1371 C C . GLY A 1 182 ? -6.402 -24.391 -2.582 1 98.31 182 GLY A C 1
ATOM 1372 O O . GLY A 1 182 ? -7.012 -23.516 -3.199 1 98.31 182 GLY A O 1
ATOM 1373 N N . PHE A 1 183 ? -5.203 -24.891 -2.896 1 98.5 183 PHE A N 1
ATOM 1374 C CA . PHE A 1 183 ? -4.484 -24.547 -4.117 1 98.5 183 PHE A CA 1
ATOM 1375 C C . PHE A 1 183 ? -4.156 -25.797 -4.926 1 98.5 183 PHE A C 1
ATOM 1377 O O . PHE A 1 183 ? -3.875 -26.859 -4.359 1 98.5 183 PHE A O 1
ATOM 1384 N N . ALA A 1 184 ? -4.215 -25.625 -6.207 1 97.44 184 ALA A N 1
ATOM 1385 C CA . ALA A 1 184 ? -3.775 -26.688 -7.121 1 97.44 184 ALA A CA 1
ATOM 1386 C C . ALA A 1 184 ? -2.883 -26.125 -8.219 1 97.44 184 ALA A C 1
ATOM 1388 O O . ALA A 1 184 ? -2.941 -24.922 -8.523 1 97.44 184 ALA A O 1
ATOM 1389 N N . ASN A 1 185 ? -2.049 -26.938 -8.695 1 96.88 185 ASN A N 1
ATOM 1390 C CA . ASN A 1 185 ? -1.23 -26.609 -9.852 1 96.88 185 ASN A CA 1
ATOM 1391 C C . ASN A 1 185 ? -1.757 -27.281 -11.117 1 96.88 185 ASN A C 1
ATOM 1393 O O . ASN A 1 185 ? -1.906 -28.5 -11.164 1 96.88 185 ASN A O 1
ATOM 1397 N N . GLY A 1 186 ? -2.025 -26.484 -12.094 1 96.38 186 GLY A N 1
ATOM 1398 C CA . GLY A 1 186 ? -2.553 -27 -13.344 1 96.38 186 GLY A CA 1
ATOM 1399 C C . GLY A 1 186 ? -1.653 -28.047 -13.977 1 96.38 186 GLY A C 1
ATOM 1400 O O . GLY A 1 186 ? -2.137 -28.984 -14.617 1 96.38 186 GLY A O 1
ATOM 1401 N N . SER A 1 187 ? -0.339 -27.953 -13.805 1 95.06 187 SER A N 1
ATOM 1402 C CA . SER A 1 187 ? 0.586 -28.938 -14.359 1 95.06 187 SER A CA 1
ATOM 1403 C C . SER A 1 187 ? 0.392 -30.297 -13.719 1 95.06 187 SER A C 1
ATOM 1405 O O . SER A 1 187 ? 0.539 -31.328 -14.375 1 95.06 187 SER A O 1
ATOM 1407 N N . HIS A 1 188 ? 0.04 -30.281 -12.43 1 94.12 188 HIS A N 1
ATOM 1408 C CA . HIS A 1 188 ? -0.23 -31.547 -11.742 1 94.12 188 HIS A CA 1
ATOM 1409 C C . HIS A 1 188 ? -1.512 -32.188 -12.258 1 94.12 188 HIS A C 1
ATOM 1411 O O . HIS A 1 188 ? -1.598 -33.406 -12.367 1 94.12 188 HIS A O 1
ATOM 1417 N N . VAL A 1 189 ? -2.473 -31.375 -12.547 1 94.19 189 VAL A N 1
ATOM 1418 C CA . VAL A 1 189 ? -3.73 -31.875 -13.094 1 94.19 189 VAL A CA 1
ATOM 1419 C C . VAL A 1 189 ? -3.482 -32.531 -14.453 1 94.19 189 VAL A C 1
ATOM 1421 O O . VAL A 1 189 ? -3.953 -33.625 -14.719 1 94.19 189 VAL A O 1
ATOM 1424 N N . VAL A 1 190 ? -2.715 -31.844 -15.273 1 94.31 190 VAL A N 1
ATOM 1425 C CA . VAL A 1 190 ? -2.447 -32.344 -16.625 1 94.31 190 VAL A CA 1
ATOM 1426 C C . VAL A 1 190 ? -1.594 -33.594 -16.547 1 94.31 190 VAL A C 1
ATOM 1428 O O . VAL A 1 190 ? -1.794 -34.531 -17.328 1 94.31 190 VAL A O 1
ATOM 1431 N N . LYS A 1 191 ? -0.655 -33.656 -15.68 1 92.69 191 LYS A N 1
ATOM 1432 C CA . LYS A 1 191 ? 0.202 -34.812 -15.516 1 92.69 191 LYS A CA 1
ATOM 1433 C C . LYS A 1 191 ? -0.604 -36.031 -15.055 1 92.69 191 LYS A C 1
ATOM 1435 O O . LYS A 1 191 ? -0.338 -37.156 -15.469 1 92.69 191 LYS A O 1
ATOM 1440 N N . ALA A 1 192 ? -1.556 -35.75 -14.219 1 90.62 192 ALA A N 1
ATOM 1441 C CA . ALA A 1 192 ? -2.338 -36.844 -13.633 1 90.62 192 ALA A CA 1
ATOM 1442 C C . ALA A 1 192 ? -3.43 -37.312 -14.594 1 90.62 192 ALA A C 1
ATOM 1444 O O . ALA A 1 192 ? -3.74 -38.5 -14.656 1 90.62 192 ALA A O 1
ATOM 1445 N N . PHE A 1 193 ? -3.988 -36.406 -15.383 1 91.12 193 PHE A N 1
ATOM 1446 C CA . PHE A 1 193 ? -5.219 -36.781 -16.078 1 91.12 193 PHE A CA 1
ATOM 1447 C C . PHE A 1 193 ? -5.078 -36.531 -17.578 1 91.12 193 PHE A C 1
ATOM 1449 O O . PHE A 1 193 ? -5.965 -36.875 -18.359 1 91.12 193 PHE A O 1
ATOM 1456 N N . GLY A 1 194 ? -4.027 -35.906 -17.969 1 89.88 194 GLY A N 1
ATOM 1457 C CA . GLY A 1 194 ? -3.834 -35.594 -19.375 1 89.88 194 GLY A CA 1
ATOM 1458 C C . GLY A 1 194 ? -3.346 -36.781 -20.188 1 89.88 194 GLY A C 1
ATOM 1459 O O . GLY A 1 194 ? -2.963 -37.781 -19.625 1 89.88 194 GLY A O 1
ATOM 1460 N N . ASP A 1 195 ? -3.469 -36.656 -21.484 1 90.44 195 ASP A N 1
ATOM 1461 C CA . ASP A 1 195 ? -2.932 -37.625 -22.406 1 90.44 195 ASP A CA 1
ATOM 1462 C C . ASP A 1 195 ? -1.419 -37.469 -22.562 1 90.44 195 ASP A C 1
ATOM 1464 O O . ASP A 1 195 ? -0.947 -36.688 -23.375 1 90.44 195 ASP A O 1
ATOM 1468 N N . LYS A 1 196 ? -0.68 -38.281 -21.938 1 87.75 196 LYS A N 1
ATOM 1469 C CA . LYS A 1 196 ? 0.773 -38.188 -21.844 1 87.75 196 LYS A CA 1
ATOM 1470 C C . LYS A 1 196 ? 1.426 -38.344 -23.203 1 87.75 196 LYS A C 1
ATOM 1472 O O . LYS A 1 196 ? 2.486 -37.781 -23.469 1 87.75 196 LYS A O 1
ATOM 1477 N N . ASP A 1 197 ? 0.764 -39 -24.047 1 89.75 197 ASP A N 1
ATOM 1478 C CA . ASP A 1 197 ? 1.324 -39.312 -25.359 1 89.75 197 ASP A CA 1
ATOM 1479 C C . ASP A 1 197 ? 1.33 -38.062 -26.234 1 89.75 197 ASP A C 1
ATOM 1481 O O . ASP A 1 197 ? 2.166 -37.906 -27.141 1 89.75 197 ASP A O 1
ATOM 1485 N N . LYS A 1 198 ? 0.465 -37.188 -25.938 1 88.69 198 LYS A N 1
ATOM 1486 C CA . LYS A 1 198 ? 0.33 -36 -26.781 1 88.69 198 LYS A CA 1
ATOM 1487 C C . LYS A 1 198 ? 1.099 -34.812 -26.188 1 88.69 198 LYS A C 1
ATOM 1489 O O . LYS A 1 198 ? 1.329 -33.812 -26.875 1 88.69 198 LYS A O 1
ATOM 1494 N N . ILE A 1 199 ? 1.514 -34.969 -25 1 90 199 ILE A N 1
ATOM 1495 C CA . ILE A 1 199 ? 2.082 -33.812 -24.297 1 90 199 ILE A CA 1
ATOM 1496 C C . ILE A 1 199 ? 3.604 -33.844 -24.406 1 90 199 ILE A C 1
ATOM 1498 O O . ILE A 1 199 ? 4.254 -34.812 -24 1 90 199 ILE A O 1
ATOM 1502 N N . THR A 1 200 ? 4.219 -32.781 -24.984 1 88.19 200 THR A N 1
ATOM 1503 C CA . THR A 1 200 ? 5.66 -32.688 -25.188 1 88.19 200 THR A CA 1
ATOM 1504 C C . THR A 1 200 ? 6.293 -31.812 -24.109 1 88.19 200 THR A C 1
ATOM 1506 O O . THR A 1 200 ? 7.453 -32 -23.734 1 88.19 200 THR A O 1
ATOM 1509 N N . SER A 1 201 ? 5.523 -30.797 -23.766 1 93 201 SER A N 1
ATOM 1510 C CA . SER A 1 201 ? 5.941 -29.859 -22.734 1 93 201 SER A CA 1
ATOM 1511 C C . SER A 1 201 ? 4.762 -29.422 -21.875 1 93 201 SER A C 1
ATOM 1513 O O . SER A 1 201 ? 3.615 -29.438 -22.328 1 93 201 SER A O 1
ATOM 1515 N N . TYR A 1 202 ? 5.078 -29.078 -20.656 1 93.81 202 TYR A N 1
ATOM 1516 C CA . TYR A 1 202 ? 4 -28.703 -19.75 1 93.81 202 TYR A CA 1
ATOM 1517 C C . TYR A 1 202 ? 3.883 -27.188 -19.625 1 93.81 202 TYR A C 1
ATOM 1519 O O . TYR A 1 202 ? 3.221 -26.688 -18.719 1 93.81 202 TYR A O 1
ATOM 1527 N N . SER A 1 203 ? 4.555 -26.5 -20.484 1 93.81 203 SER A N 1
ATOM 1528 C CA . SER A 1 203 ? 4.344 -25.062 -20.516 1 93.81 203 SER A CA 1
ATOM 1529 C C . SER A 1 203 ? 2.926 -24.719 -20.969 1 93.81 203 SER A C 1
ATOM 1531 O O . SER A 1 203 ? 2.295 -25.484 -21.688 1 93.81 203 SER A O 1
ATOM 1533 N N . LEU A 1 204 ? 2.438 -23.578 -20.578 1 94.19 204 LEU A N 1
ATOM 1534 C CA . LEU A 1 204 ? 1.074 -23.188 -20.906 1 94.19 204 LEU A CA 1
ATOM 1535 C C . LEU A 1 204 ? 0.888 -23.094 -22.422 1 94.19 204 LEU A C 1
ATOM 1537 O O . LEU A 1 204 ? -0.123 -23.562 -22.953 1 94.19 204 LEU A O 1
ATOM 1541 N N . ARG A 1 205 ? 1.807 -22.5 -23.062 1 92 205 ARG A N 1
ATOM 1542 C CA . ARG A 1 205 ? 1.739 -22.344 -24.5 1 92 205 ARG A CA 1
ATOM 1543 C C . ARG A 1 205 ? 1.745 -23.688 -25.203 1 92 205 ARG A C 1
ATOM 1545 O O . ARG A 1 205 ? 0.965 -23.922 -26.125 1 92 205 ARG A O 1
ATOM 1552 N N . SER A 1 206 ? 2.613 -24.578 -24.781 1 93.88 206 SER A N 1
ATOM 1553 C CA . SER A 1 206 ? 2.697 -25.906 -25.375 1 93.88 206 SER A CA 1
ATOM 1554 C C . SER A 1 206 ? 1.409 -26.688 -25.141 1 93.88 206 SER A C 1
ATOM 1556 O O . SER A 1 206 ? 0.927 -27.375 -26.047 1 93.88 206 SER A O 1
ATOM 1558 N N . LEU A 1 207 ? 0.887 -26.578 -23.953 1 95.31 207 LEU A N 1
ATOM 1559 C CA . LEU A 1 207 ? -0.342 -27.297 -23.641 1 95.31 207 LEU A CA 1
ATOM 1560 C C . LEU A 1 207 ? -1.51 -26.766 -24.469 1 95.31 207 LEU A C 1
ATOM 1562 O O . LEU A 1 207 ? -2.41 -27.516 -24.844 1 95.31 207 LEU A O 1
ATOM 1566 N N . CYS A 1 208 ? -1.528 -25.438 -24.656 1 94.5 208 CYS A N 1
ATOM 1567 C CA . CYS A 1 208 ? -2.574 -24.859 -25.5 1 94.5 208 CYS A CA 1
ATOM 1568 C C . CYS A 1 208 ? -2.547 -25.453 -26.906 1 94.5 208 CYS A C 1
ATOM 1570 O O . CYS A 1 208 ? -3.596 -25.766 -27.469 1 94.5 208 CYS A O 1
ATOM 1572 N N . LYS A 1 209 ? -1.436 -25.656 -27.422 1 93.38 209 LYS A N 1
ATOM 1573 C CA . LYS A 1 209 ? -1.26 -26.234 -28.75 1 93.38 209 LYS A CA 1
ATOM 1574 C C . LYS A 1 209 ? -1.639 -27.703 -28.766 1 93.38 209 LYS A C 1
ATOM 1576 O O . LYS A 1 209 ? -2.391 -28.156 -29.641 1 93.38 209 LYS A O 1
ATOM 1581 N N . THR A 1 210 ? -1.178 -28.484 -27.781 1 93.62 210 THR A N 1
ATOM 1582 C CA . THR A 1 210 ? -1.294 -29.938 -27.812 1 93.62 210 THR A CA 1
ATOM 1583 C C . THR A 1 210 ? -2.662 -30.375 -27.312 1 93.62 210 THR A C 1
ATOM 1585 O O . THR A 1 210 ? -3.197 -31.391 -27.766 1 93.62 210 THR A O 1
ATOM 1588 N N . VAL A 1 211 ? -3.193 -29.625 -26.391 1 92.69 211 VAL A N 1
ATOM 1589 C CA . VAL A 1 211 ? -4.449 -30.047 -25.781 1 92.69 211 VAL A CA 1
ATOM 1590 C C . VAL A 1 211 ? -5.621 -29.344 -26.469 1 92.69 211 VAL A C 1
ATOM 1592 O O . VAL A 1 211 ? -6.664 -29.953 -26.703 1 92.69 211 VAL A O 1
ATOM 1595 N N . LEU A 1 212 ? -5.492 -28.047 -26.828 1 93.06 212 LEU A N 1
ATOM 1596 C CA . LEU A 1 212 ? -6.59 -27.234 -27.359 1 93.06 212 LEU A CA 1
ATOM 1597 C C . LEU A 1 212 ? -6.457 -27.062 -28.859 1 93.06 212 LEU A C 1
ATOM 1599 O O . LEU A 1 212 ? -7.375 -26.562 -29.516 1 93.06 212 LEU A O 1
ATOM 1603 N N . ASN A 1 213 ? -5.395 -27.453 -29.406 1 92.88 213 ASN A N 1
ATOM 1604 C CA . ASN A 1 213 ? -5.113 -27.219 -30.828 1 92.88 213 ASN A CA 1
ATOM 1605 C C . ASN A 1 213 ? -5.176 -25.734 -31.172 1 92.88 213 ASN A C 1
ATOM 1607 O O . ASN A 1 213 ? -5.707 -25.359 -32.219 1 92.88 213 ASN A O 1
ATOM 1611 N N . ASP A 1 214 ? -4.836 -24.922 -30.219 1 92.62 214 ASP A N 1
ATOM 1612 C CA . ASP A 1 214 ? -4.73 -23.484 -30.375 1 92.62 214 ASP A CA 1
ATOM 1613 C C . ASP A 1 214 ? -3.268 -23.031 -30.406 1 92.62 214 ASP A C 1
ATOM 1615 O O . ASP A 1 214 ? -2.568 -23.109 -29.391 1 92.62 214 ASP A O 1
ATOM 1619 N N . THR A 1 215 ? -2.844 -22.5 -31.516 1 90.31 215 THR A N 1
ATOM 1620 C CA . THR A 1 215 ? -1.434 -22.188 -31.719 1 90.31 215 THR A CA 1
ATOM 1621 C C . THR A 1 215 ? -1.137 -20.734 -31.344 1 90.31 215 THR A C 1
ATOM 1623 O O . THR A 1 215 ? 0.027 -20.344 -31.219 1 90.31 215 THR A O 1
ATOM 1626 N N . ASN A 1 216 ? -2.107 -19.938 -31.094 1 88.81 216 ASN A N 1
ATOM 1627 C CA . ASN A 1 216 ? -1.872 -18.531 -30.75 1 88.81 216 ASN A CA 1
ATOM 1628 C C . ASN A 1 216 ? -2.723 -18.094 -29.562 1 88.81 216 ASN A C 1
ATOM 1630 O O . ASN A 1 216 ? -3.541 -17.188 -29.672 1 88.81 216 ASN A O 1
ATOM 1634 N N . PRO A 1 217 ? -2.406 -18.688 -28.453 1 88.88 217 PRO A N 1
ATOM 1635 C CA . PRO A 1 217 ? -3.184 -18.297 -27.266 1 88.88 217 PRO A CA 1
ATOM 1636 C C . PRO A 1 217 ? -2.82 -16.906 -26.766 1 88.88 217 PRO A C 1
ATOM 1638 O O . PRO A 1 217 ? -1.668 -16.484 -26.891 1 88.88 217 PRO A O 1
ATOM 1641 N N . ASN A 1 218 ? -3.805 -16.203 -26.344 1 88.19 218 ASN A N 1
ATOM 1642 C CA . ASN A 1 218 ? -3.527 -14.93 -25.672 1 88.19 218 ASN A CA 1
ATOM 1643 C C . ASN A 1 218 ? -3.059 -15.141 -24.234 1 88.19 218 ASN A C 1
ATOM 1645 O O . ASN A 1 218 ? -3.84 -15.555 -23.375 1 88.19 218 ASN A O 1
ATOM 1649 N N . THR A 1 219 ? -1.792 -14.953 -24.031 1 90.19 219 THR A N 1
ATOM 1650 C CA . THR A 1 219 ? -1.229 -15.141 -22.688 1 90.19 219 THR A CA 1
ATOM 1651 C C . THR A 1 219 ? -0.546 -13.867 -22.203 1 90.19 219 THR A C 1
ATOM 1653 O O . THR A 1 219 ? 0.393 -13.922 -21.406 1 90.19 219 THR A O 1
ATOM 1656 N N . ASN A 1 220 ? -1.007 -12.75 -22.641 1 87.94 220 ASN A N 1
ATOM 1657 C CA . ASN A 1 220 ? -0.292 -11.492 -22.453 1 87.94 220 ASN A CA 1
ATOM 1658 C C . ASN A 1 220 ? -0.56 -10.891 -21.078 1 87.94 220 ASN A C 1
ATOM 1660 O O . ASN A 1 220 ? 0.147 -9.977 -20.656 1 87.94 220 ASN A O 1
ATOM 1664 N N . SER A 1 221 ? -1.543 -11.375 -20.469 1 93.31 221 SER A N 1
ATOM 1665 C CA . SER A 1 221 ? -1.854 -10.891 -19.125 1 93.31 221 SER A CA 1
ATOM 1666 C C . SER A 1 221 ? -2.197 -12.047 -18.188 1 93.31 221 SER A C 1
ATOM 1668 O O . SER A 1 221 ? -2.463 -13.164 -18.641 1 93.31 221 SER A O 1
ATOM 1670 N N . ALA A 1 222 ? -2.111 -11.75 -16.922 1 95.56 222 ALA A N 1
ATOM 1671 C CA . ALA A 1 222 ? -2.496 -12.766 -15.953 1 95.56 222 ALA A CA 1
ATOM 1672 C C . ALA A 1 222 ? -3.934 -13.227 -16.172 1 95.56 222 ALA A C 1
ATOM 1674 O O . ALA A 1 222 ? -4.227 -14.422 -16.109 1 95.56 222 ALA A O 1
ATOM 1675 N N . SER A 1 223 ? -4.816 -12.289 -16.469 1 94.44 223 SER A N 1
ATOM 1676 C CA . SER A 1 223 ? -6.219 -12.609 -16.719 1 94.44 223 SER A CA 1
ATOM 1677 C C . SER A 1 223 ? -6.371 -13.492 -17.938 1 94.44 223 SER A C 1
ATOM 1679 O O . SER A 1 223 ? -7.141 -14.461 -17.938 1 94.44 223 SER A O 1
ATOM 1681 N N . ASP A 1 224 ? -5.633 -13.219 -18.969 1 94.81 224 ASP A N 1
ATOM 1682 C CA . ASP A 1 224 ? -5.664 -14.023 -20.188 1 94.81 224 ASP A CA 1
ATOM 1683 C C . ASP A 1 224 ? -5.176 -15.445 -19.922 1 94.81 224 ASP A C 1
ATOM 1685 O O . ASP A 1 224 ? -5.777 -16.406 -20.391 1 94.81 224 ASP A O 1
ATOM 1689 N N . ARG A 1 225 ? -4.133 -15.539 -19.188 1 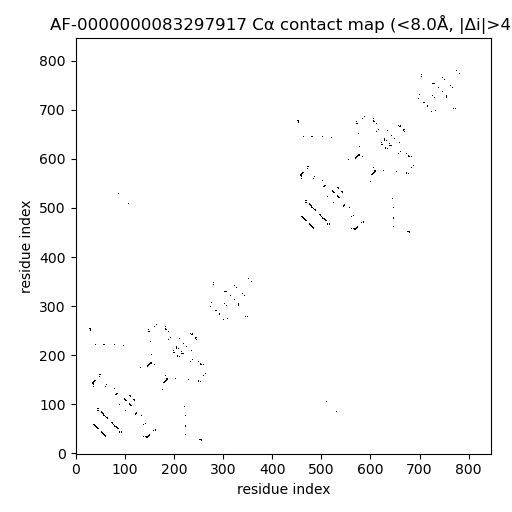97 225 ARG A N 1
ATOM 1690 C CA . ARG A 1 225 ? -3.562 -16.844 -18.875 1 97 225 ARG A CA 1
ATOM 1691 C C . ARG A 1 225 ? -4.531 -17.688 -18.047 1 97 225 ARG A C 1
ATOM 1693 O O . ARG A 1 225 ? -4.574 -18.906 -18.188 1 97 225 ARG A O 1
ATOM 1700 N N . CYS A 1 226 ? -5.324 -17.016 -17.234 1 97.81 226 CYS A N 1
ATOM 1701 C CA . CYS A 1 226 ? -6.332 -17.734 -16.469 1 97.81 226 CYS A CA 1
ATOM 1702 C C . CYS A 1 226 ? -7.371 -18.375 -17.375 1 97.81 226 CYS A C 1
ATOM 1704 O O . CYS A 1 226 ? -7.789 -19.516 -17.141 1 97.81 226 CYS A O 1
ATOM 1706 N N . GLN A 1 227 ? -7.75 -17.703 -18.391 1 96.31 227 GLN A N 1
ATOM 1707 C CA . GLN A 1 227 ? -8.742 -18.203 -19.328 1 96.31 227 GLN A CA 1
ATOM 1708 C C . GLN A 1 227 ? -8.203 -19.406 -20.094 1 96.31 227 GLN A C 1
ATOM 1710 O O . GLN A 1 227 ? -8.906 -20.406 -20.297 1 96.31 227 GLN A O 1
ATOM 1715 N N . VAL A 1 228 ? -7 -19.281 -20.516 1 96.5 228 VAL A N 1
ATOM 1716 C CA . VAL A 1 228 ? -6.355 -20.359 -21.25 1 96.5 228 VAL A CA 1
ATOM 1717 C C . VAL A 1 228 ? -6.254 -21.609 -20.359 1 96.5 228 VAL A C 1
ATOM 1719 O O . VAL A 1 228 ? -6.57 -22.719 -20.812 1 96.5 228 VAL A O 1
ATOM 1722 N N . LEU A 1 229 ? -5.82 -21.406 -19.156 1 97.5 229 LEU A N 1
ATOM 1723 C CA . LEU A 1 229 ? -5.695 -22.516 -18.234 1 97.5 229 LEU A CA 1
ATOM 1724 C C . LEU A 1 229 ? -7.047 -23.188 -18 1 97.5 229 LEU A C 1
ATOM 1726 O O . LEU A 1 229 ? -7.141 -24.422 -17.969 1 97.5 229 LEU A O 1
ATOM 1730 N N . PHE A 1 230 ? -8.039 -22.375 -17.844 1 96.25 230 PHE A N 1
ATOM 1731 C CA . PHE A 1 230 ? -9.391 -22.891 -17.656 1 96.25 230 PHE A CA 1
ATOM 1732 C C . PHE A 1 230 ? -9.797 -23.797 -18.797 1 96.25 230 PHE A C 1
ATOM 1734 O O . PHE A 1 230 ? -10.32 -24.891 -18.562 1 96.25 230 PHE A O 1
ATOM 1741 N N . ARG A 1 231 ? -9.547 -23.406 -20 1 95.25 231 ARG A N 1
ATOM 1742 C CA . ARG A 1 231 ? -9.891 -24.188 -21.188 1 95.25 231 ARG A CA 1
ATOM 1743 C C . ARG A 1 231 ? -9.094 -25.5 -21.234 1 95.25 231 ARG A C 1
ATOM 1745 O O . ARG A 1 231 ? -9.641 -26.547 -21.562 1 95.25 231 ARG A O 1
ATOM 1752 N N . ILE A 1 232 ? -7.848 -25.406 -20.891 1 95.88 232 ILE A N 1
ATOM 1753 C CA . ILE A 1 232 ? -6.98 -26.578 -20.906 1 95.88 232 ILE A CA 1
ATOM 1754 C C . ILE A 1 232 ? -7.496 -27.609 -19.906 1 95.88 232 ILE A C 1
ATOM 1756 O O . ILE A 1 232 ? -7.664 -28.781 -20.25 1 95.88 232 ILE A O 1
ATOM 1760 N N . LEU A 1 233 ? -7.766 -27.156 -18.719 1 95.88 233 LEU A N 1
ATOM 1761 C CA . LEU A 1 233 ? -8.188 -28.062 -17.656 1 95.88 233 LEU A CA 1
ATOM 1762 C C . LEU A 1 233 ? -9.531 -28.703 -17.984 1 95.88 233 LEU A C 1
ATOM 1764 O O . LEU A 1 233 ? -9.734 -29.891 -17.734 1 95.88 233 LEU A O 1
ATOM 1768 N N . ASN A 1 234 ? -10.398 -27.953 -18.547 1 93.81 234 ASN A N 1
ATOM 1769 C CA . ASN A 1 234 ? -11.711 -28.484 -18.891 1 93.81 234 ASN A CA 1
ATOM 1770 C C . ASN A 1 234 ? -11.617 -29.469 -20.047 1 93.81 234 ASN A C 1
ATOM 1772 O O . ASN A 1 234 ? -12.367 -30.453 -20.109 1 93.81 234 ASN A O 1
ATOM 1776 N N . GLN A 1 235 ? -10.742 -29.203 -20.984 1 93.25 235 GLN A N 1
ATOM 1777 C CA . GLN A 1 235 ? -10.516 -30.141 -22.078 1 93.25 235 GLN A CA 1
ATOM 1778 C C . GLN A 1 235 ? -9.945 -31.453 -21.547 1 93.25 235 GLN A C 1
ATOM 1780 O O . GLN A 1 235 ? -10.344 -32.531 -22 1 93.25 235 GLN A O 1
ATOM 1785 N N . VAL A 1 236 ? -9 -31.359 -20.625 1 92.75 236 VAL A N 1
ATOM 1786 C CA . VAL A 1 236 ? -8.406 -32.531 -20.016 1 92.75 236 VAL A CA 1
ATOM 1787 C C . VAL A 1 236 ? -9.484 -33.344 -19.297 1 92.75 236 VAL A C 1
ATOM 1789 O O . VAL A 1 236 ? -9.523 -34.562 -19.375 1 92.75 236 VAL A O 1
ATOM 1792 N N . ALA A 1 237 ? -10.328 -32.656 -18.609 1 90.88 237 ALA A N 1
ATOM 1793 C CA . ALA A 1 237 ? -11.414 -33.312 -17.875 1 90.88 237 ALA A CA 1
ATOM 1794 C C . ALA A 1 237 ? -12.398 -33.969 -18.828 1 90.88 237 ALA A C 1
ATOM 1796 O O . ALA A 1 237 ? -12.859 -35.094 -18.578 1 90.88 237 ALA A O 1
ATOM 1797 N N . SER A 1 238 ? -12.773 -33.281 -19.875 1 89.31 238 SER A N 1
ATOM 1798 C CA . SER A 1 238 ? -13.719 -33.812 -20.844 1 89.31 238 SER A CA 1
ATOM 1799 C C . SER A 1 238 ? -13.188 -35.062 -21.531 1 89.31 238 SER A C 1
ATOM 1801 O O . SER A 1 238 ? -13.953 -35.969 -21.859 1 89.31 238 SER A O 1
ATOM 1803 N N . ASN A 1 239 ? -11.938 -35.094 -21.719 1 85.56 239 ASN A N 1
ATOM 1804 C CA . ASN A 1 239 ? -11.312 -36.25 -22.359 1 85.56 239 ASN A CA 1
ATOM 1805 C C . ASN A 1 239 ? -11.344 -37.469 -21.438 1 85.56 239 ASN A C 1
ATOM 1807 O O . ASN A 1 239 ? -11.391 -38.594 -21.922 1 85.56 239 ASN A O 1
ATOM 1811 N N . GLN A 1 240 ? -11.359 -37.219 -20.203 1 80.62 240 GLN A N 1
ATOM 1812 C CA . GLN A 1 240 ? -11.289 -38.312 -19.234 1 80.62 240 GLN A CA 1
ATOM 1813 C C . GLN A 1 240 ? -12.68 -38.812 -18.875 1 80.62 240 GLN A C 1
ATOM 1815 O O . GLN A 1 240 ? -12.906 -40.031 -18.766 1 80.62 240 GLN A O 1
ATOM 1820 N N . SER A 1 241 ? -13.617 -37.969 -18.391 1 74.69 241 SER A N 1
ATOM 1821 C CA . SER A 1 241 ? -14.852 -38.469 -17.781 1 74.69 241 SER A CA 1
ATOM 1822 C C . SER A 1 241 ? -16.062 -37.781 -18.406 1 74.69 241 SER A C 1
ATOM 1824 O O . SER A 1 241 ? -17.172 -37.875 -17.859 1 74.69 241 SER A O 1
ATOM 1826 N N . ASN A 1 242 ? -16.016 -37.25 -19.484 1 72.44 242 ASN A N 1
ATOM 1827 C CA . ASN A 1 242 ? -17.125 -36.531 -20.094 1 72.44 242 ASN A CA 1
ATOM 1828 C C . ASN A 1 242 ? -17.688 -35.469 -19.172 1 72.44 242 ASN A C 1
ATOM 1830 O O . ASN A 1 242 ? -18.875 -35.156 -19.219 1 72.44 242 ASN A O 1
ATOM 1834 N N . GLU A 1 243 ? -16.953 -35.094 -18.125 1 71.75 243 GLU A N 1
ATOM 1835 C CA . GLU A 1 243 ? -17.344 -33.969 -17.266 1 71.75 243 GLU A CA 1
ATOM 1836 C C . GLU A 1 243 ? -16.938 -32.656 -17.875 1 71.75 243 GLU A C 1
ATOM 1838 O O . GLU A 1 243 ? -15.812 -32.5 -18.375 1 71.75 243 GLU A O 1
ATOM 1843 N N . PRO A 1 244 ? -17.875 -31.734 -17.734 1 68.69 244 PRO A N 1
ATOM 1844 C CA . PRO A 1 244 ? -17.594 -30.469 -18.422 1 68.69 244 PRO A CA 1
ATOM 1845 C C . PRO A 1 24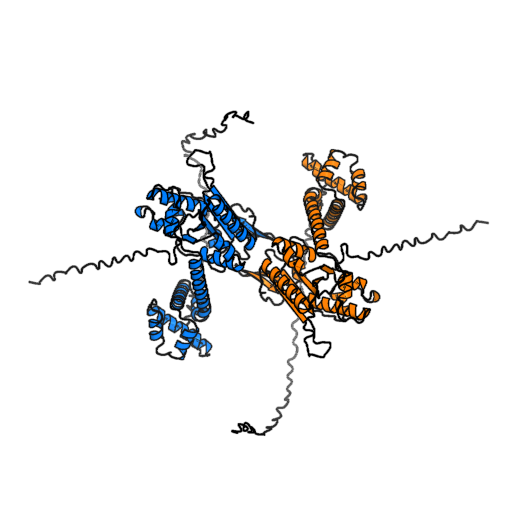4 ? -16.609 -29.594 -17.656 1 68.69 244 PRO A C 1
ATOM 1847 O O . PRO A 1 244 ? -15.891 -28.797 -18.266 1 68.69 244 PRO A O 1
ATOM 1850 N N . LEU A 1 245 ? -16.625 -29.797 -16.344 1 75.81 245 LEU A N 1
ATOM 1851 C CA . LEU A 1 245 ? -15.727 -28.953 -15.562 1 75.81 245 LEU A CA 1
ATOM 1852 C C . LEU A 1 245 ? -14.703 -29.797 -14.812 1 75.81 245 LEU A C 1
ATOM 1854 O O . LEU A 1 245 ? -14.992 -30.922 -14.398 1 75.81 245 LEU A O 1
ATOM 1858 N N . ALA A 1 246 ? -13.508 -29.25 -14.664 1 83.56 246 ALA A N 1
ATOM 1859 C CA . ALA A 1 246 ? -12.383 -29.953 -14.078 1 83.56 246 ALA A CA 1
ATOM 1860 C C . ALA A 1 246 ? -12.445 -29.938 -12.555 1 83.56 246 ALA A C 1
ATOM 1862 O O . ALA A 1 246 ? -11.414 -29.859 -11.883 1 83.56 246 ALA A O 1
ATOM 1863 N N . ARG A 1 247 ? -13.602 -29.953 -12.008 1 88.69 247 ARG A N 1
ATOM 1864 C CA . ARG A 1 247 ? -13.766 -29.812 -10.562 1 88.69 247 ARG A CA 1
ATOM 1865 C C . ARG A 1 247 ? -13.219 -31.047 -9.836 1 88.69 247 ARG A C 1
ATOM 1867 O O . ARG A 1 247 ? -12.453 -30.906 -8.883 1 88.69 247 ARG A O 1
ATOM 1874 N N . HIS A 1 248 ? -13.594 -32.156 -10.375 1 88.75 248 HIS A N 1
ATOM 1875 C CA . HIS A 1 248 ? -13.156 -33.406 -9.742 1 88.75 248 HIS A CA 1
ATOM 1876 C C . HIS A 1 248 ? -11.648 -33.562 -9.867 1 88.75 248 HIS A C 1
ATOM 1878 O O . HIS A 1 248 ? -10.977 -33.906 -8.891 1 88.75 248 HIS A O 1
ATOM 1884 N N . GLN A 1 249 ? -11.094 -33.406 -11.023 1 91.75 249 GLN A N 1
ATOM 1885 C CA . GLN A 1 249 ? -9.672 -33.562 -11.273 1 91.75 249 GLN A CA 1
ATOM 1886 C C . GLN A 1 249 ? -8.844 -32.594 -10.422 1 91.75 249 GLN A C 1
ATOM 1888 O O . GLN A 1 249 ? -7.809 -33 -9.867 1 91.75 249 GLN A O 1
ATOM 1893 N N . VAL A 1 250 ? -9.328 -31.359 -10.289 1 95.25 250 VAL A N 1
ATOM 1894 C CA . VAL A 1 250 ? -8.609 -30.344 -9.523 1 95.25 250 VAL A CA 1
ATOM 1895 C C . VAL A 1 250 ? -8.633 -30.703 -8.039 1 95.25 250 VAL A C 1
ATOM 1897 O O . VAL A 1 250 ? -7.621 -30.578 -7.348 1 95.25 250 VAL A O 1
ATOM 1900 N N . SER A 1 251 ? -9.742 -31.125 -7.547 1 93.88 251 SER A N 1
ATOM 1901 C CA . SER A 1 251 ? -9.891 -31.438 -6.133 1 93.88 251 SER A CA 1
ATOM 1902 C C . SER A 1 251 ? -8.977 -32.594 -5.723 1 93.88 251 SER A C 1
ATOM 1904 O O . SER A 1 251 ? -8.578 -32.688 -4.559 1 93.88 251 SER A O 1
ATOM 1906 N N . GLN A 1 252 ? -8.617 -33.406 -6.676 1 92.44 252 GLN A N 1
ATOM 1907 C CA . GLN A 1 252 ? -7.789 -34.594 -6.383 1 92.44 252 GLN A CA 1
ATOM 1908 C C . GLN A 1 252 ? -6.332 -34.188 -6.168 1 92.44 252 GLN A C 1
ATOM 1910 O O . GLN A 1 252 ? -5.551 -34.938 -5.59 1 92.44 252 GLN A O 1
ATOM 1915 N N . VAL A 1 253 ? -5.984 -33.031 -6.641 1 94.75 253 VAL A N 1
ATOM 1916 C CA . VAL A 1 253 ? -4.582 -32.625 -6.539 1 94.75 253 VAL A CA 1
ATOM 1917 C C . VAL A 1 253 ? -4.465 -31.359 -5.695 1 94.75 253 VAL A C 1
ATOM 1919 O O . VAL A 1 253 ? -3.369 -30.828 -5.512 1 94.75 253 VAL A O 1
ATOM 1922 N N . ALA A 1 254 ? -5.551 -30.844 -5.113 1 97.31 254 ALA A N 1
ATOM 1923 C CA . ALA A 1 254 ? -5.555 -29.578 -4.383 1 97.31 254 ALA A CA 1
ATOM 1924 C C . ALA A 1 254 ? -5.074 -29.781 -2.947 1 97.31 254 ALA A C 1
ATOM 1926 O O . ALA A 1 254 ? -5.48 -30.719 -2.273 1 97.31 254 ALA A O 1
ATOM 1927 N N . VAL A 1 255 ? -4.207 -28.969 -2.557 1 97.5 255 VAL A N 1
ATOM 1928 C CA . VAL A 1 255 ? -3.658 -28.984 -1.205 1 97.5 255 VAL A CA 1
ATOM 1929 C C . VAL A 1 255 ? -4.281 -27.859 -0.384 1 97.5 255 VAL A C 1
ATOM 1931 O O . VAL A 1 255 ? -4.531 -26.766 -0.904 1 97.5 255 VAL A O 1
ATOM 1934 N N . THR A 1 256 ? -4.473 -28.047 0.885 1 98.12 256 THR A N 1
ATOM 1935 C CA . THR A 1 256 ? -5.152 -27.094 1.743 1 98.12 256 THR A CA 1
ATOM 1936 C C . THR A 1 256 ? -4.316 -25.828 1.899 1 98.12 256 THR A C 1
ATOM 1938 O O . THR A 1 256 ? -3.092 -25.859 1.772 1 98.12 256 THR A O 1
ATOM 1941 N N . VAL A 1 257 ? -4.953 -24.719 2.223 1 98.38 257 VAL A N 1
ATOM 1942 C CA . VAL A 1 257 ? -4.27 -23.453 2.457 1 98.38 257 VAL A CA 1
ATOM 1943 C C . VAL A 1 257 ? -3.328 -23.578 3.652 1 98.38 257 VAL A C 1
ATOM 1945 O O . VAL A 1 257 ? -2.217 -23.047 3.635 1 98.38 257 VAL A O 1
ATOM 1948 N N . ASP A 1 258 ? -3.719 -24.312 4.625 1 97.44 258 ASP A N 1
ATOM 1949 C CA . ASP A 1 258 ? -2.898 -24.5 5.82 1 97.44 258 ASP A CA 1
ATOM 1950 C C . ASP A 1 258 ? -1.579 -25.188 5.477 1 97.44 258 ASP A C 1
ATOM 1952 O O . ASP A 1 258 ? -0.527 -24.812 6.004 1 97.44 258 ASP A O 1
ATOM 1956 N N . SER A 1 259 ? -1.71 -26.188 4.684 1 97.25 259 SER A N 1
ATOM 1957 C CA . SER A 1 259 ? -0.503 -26.891 4.254 1 97.25 259 SER A CA 1
ATOM 1958 C C . SER A 1 259 ? 0.433 -25.953 3.492 1 97.25 259 SER A C 1
ATOM 1960 O O . SER A 1 259 ? 1.653 -26.016 3.654 1 97.25 259 SER A O 1
ATOM 1962 N N . GLU A 1 260 ? -0.121 -25.156 2.674 1 97.44 260 GLU A N 1
ATOM 1963 C CA . GLU A 1 260 ? 0.672 -24.188 1.922 1 97.44 260 GLU A CA 1
ATOM 1964 C C . GLU A 1 260 ? 1.315 -23.156 2.85 1 97.44 260 GLU A C 1
ATOM 1966 O O . GLU A 1 260 ? 2.428 -22.688 2.592 1 97.44 260 GLU A O 1
ATOM 1971 N N . GLU A 1 261 ? 0.625 -22.703 3.855 1 97.44 261 GLU A N 1
ATOM 1972 C CA . GLU A 1 261 ? 1.18 -21.781 4.848 1 97.44 261 GLU A CA 1
ATOM 1973 C C . GLU A 1 261 ? 2.373 -22.406 5.57 1 97.44 261 GLU A C 1
ATOM 1975 O O . GLU A 1 261 ? 3.354 -21.719 5.863 1 97.44 261 GLU A O 1
ATOM 1980 N N . GLU A 1 262 ? 2.25 -23.672 5.875 1 96.56 262 GLU A N 1
ATOM 1981 C CA . GLU A 1 262 ? 3.365 -24.391 6.492 1 96.56 262 GLU A CA 1
ATOM 1982 C C . GLU A 1 262 ? 4.582 -24.406 5.57 1 96.56 262 GLU A C 1
ATOM 1984 O O . GLU A 1 262 ? 5.715 -24.219 6.02 1 96.56 262 GLU A O 1
ATOM 1989 N N . ASP A 1 263 ? 4.297 -24.703 4.34 1 95.5 263 ASP A N 1
ATOM 1990 C CA . ASP A 1 263 ? 5.367 -24.672 3.352 1 95.5 263 ASP A CA 1
ATOM 1991 C C . ASP A 1 263 ? 6.039 -23.312 3.293 1 95.5 263 ASP A C 1
ATOM 1993 O O . ASP A 1 263 ? 7.254 -23.219 3.098 1 95.5 263 ASP A O 1
ATOM 1997 N N . LEU A 1 264 ? 5.262 -22.281 3.406 1 96.81 264 LEU A N 1
ATOM 1998 C CA . LEU A 1 264 ? 5.789 -20.922 3.377 1 96.81 264 LEU A CA 1
ATOM 1999 C C . LEU A 1 264 ? 6.715 -20.672 4.566 1 96.81 264 LEU A C 1
ATOM 2001 O O . LEU A 1 264 ? 7.758 -20.031 4.422 1 96.81 264 LEU A O 1
ATOM 2005 N N . VAL A 1 265 ? 6.336 -21.125 5.688 1 96.44 265 VAL A N 1
ATOM 2006 C CA . VAL A 1 265 ? 7.16 -20.984 6.883 1 96.44 265 VAL A CA 1
ATOM 2007 C C . VAL A 1 265 ? 8.508 -21.656 6.668 1 96.44 265 VAL A C 1
ATOM 2009 O O . VAL A 1 265 ? 9.555 -21.109 7.004 1 96.44 265 VAL A O 1
ATOM 2012 N N . LEU A 1 266 ? 8.398 -22.875 6.141 1 93.38 266 LEU A N 1
ATOM 2013 C CA . LEU A 1 266 ? 9.617 -23.625 5.863 1 93.38 266 LEU A CA 1
ATOM 2014 C C . LEU A 1 266 ? 10.477 -22.906 4.832 1 93.38 266 LEU A C 1
ATOM 2016 O O . LEU A 1 266 ? 11.703 -22.859 4.957 1 93.38 266 LEU A O 1
ATOM 2020 N N . LEU A 1 267 ? 9.852 -22.391 3.867 1 94.06 267 LEU A N 1
ATOM 2021 C CA . LEU A 1 267 ? 10.562 -21.656 2.832 1 94.06 267 LEU A CA 1
ATOM 2022 C C . LEU A 1 267 ? 11.258 -20.438 3.422 1 94.06 267 LEU A C 1
ATOM 2024 O O . LEU A 1 267 ? 12.422 -20.172 3.107 1 94.06 267 LEU A O 1
ATOM 2028 N N . LYS A 1 268 ? 10.594 -19.672 4.203 1 95.62 268 LYS A N 1
ATOM 2029 C CA . LYS A 1 268 ? 11.156 -18.484 4.836 1 95.62 268 LYS A CA 1
ATOM 2030 C C . LYS A 1 268 ? 12.344 -18.844 5.727 1 95.62 268 LYS A C 1
ATOM 2032 O O . LYS A 1 268 ? 13.352 -18.125 5.75 1 95.62 268 LYS A O 1
ATOM 2037 N N . ALA A 1 269 ? 12.203 -19.906 6.48 1 94.19 269 ALA A N 1
ATOM 2038 C CA . ALA A 1 269 ? 13.297 -20.375 7.32 1 94.19 269 ALA A CA 1
ATOM 2039 C C . ALA A 1 269 ? 14.523 -20.734 6.484 1 94.19 269 ALA A C 1
ATOM 2041 O O . ALA A 1 269 ? 15.656 -20.438 6.863 1 94.19 269 ALA A O 1
ATOM 2042 N N . LYS A 1 270 ? 14.234 -21.375 5.453 1 93.19 270 LYS A N 1
ATOM 2043 C CA . LYS A 1 270 ? 15.32 -21.734 4.555 1 93.19 270 LYS A CA 1
ATOM 2044 C C . LYS A 1 270 ? 16 -20.5 3.988 1 93.19 270 LYS A C 1
ATOM 2046 O O . LYS A 1 270 ? 17.234 -20.438 3.916 1 93.19 270 LYS A O 1
ATOM 2051 N N . LEU A 1 271 ? 15.242 -19.562 3.588 1 93.44 271 LEU A N 1
ATOM 2052 C CA . LEU A 1 271 ? 15.773 -18.328 3.02 1 93.44 271 LEU A CA 1
ATOM 2053 C C . LEU A 1 271 ? 16.594 -17.578 4.051 1 93.44 271 LEU A C 1
ATOM 2055 O O . LEU A 1 271 ? 17.625 -16.984 3.717 1 93.44 271 LEU A O 1
ATOM 2059 N N . ASP A 1 272 ? 16.125 -17.547 5.246 1 94.31 272 ASP A N 1
ATOM 2060 C CA . ASP A 1 272 ? 16.859 -16.906 6.328 1 94.31 272 ASP A CA 1
ATOM 2061 C C . ASP A 1 272 ? 18.219 -17.594 6.539 1 94.31 272 ASP A C 1
ATOM 2063 O O . ASP A 1 272 ? 19.234 -16.906 6.723 1 94.31 272 ASP A O 1
ATOM 2067 N N . THR A 1 273 ? 18.203 -18.859 6.512 1 93.81 273 THR A N 1
ATOM 2068 C CA . THR A 1 273 ? 19.438 -19.625 6.648 1 93.81 273 THR A CA 1
ATOM 2069 C C . THR A 1 273 ? 20.391 -19.328 5.492 1 93.81 273 THR A C 1
ATOM 2071 O O . THR A 1 273 ? 21.578 -19.156 5.703 1 93.81 273 THR A O 1
ATOM 2074 N N . LEU A 1 274 ? 19.828 -19.312 4.355 1 93.5 274 LEU A N 1
ATOM 2075 C CA . LEU A 1 274 ? 20.641 -19.031 3.172 1 93.5 274 LEU A CA 1
ATOM 2076 C C . LEU A 1 274 ? 21.281 -17.641 3.266 1 93.5 274 LEU A C 1
ATOM 2078 O O . LEU A 1 274 ? 22.438 -17.469 2.898 1 93.5 274 LEU A O 1
ATOM 2082 N N . ALA A 1 275 ? 20.5 -16.797 3.785 1 92.56 275 ALA A N 1
ATOM 2083 C CA . ALA A 1 275 ? 21.016 -15.43 3.932 1 92.56 275 ALA A CA 1
ATOM 2084 C C . ALA A 1 275 ? 22.141 -15.375 4.949 1 92.56 275 ALA A C 1
ATOM 2086 O O . ALA A 1 275 ? 23.125 -14.664 4.746 1 92.56 275 ALA A O 1
ATOM 2087 N N . LYS A 1 276 ? 22.062 -16.047 5.957 1 93.5 276 LYS A N 1
ATOM 2088 C CA . LYS A 1 276 ? 23.078 -16.062 7.016 1 93.5 276 LYS A CA 1
ATOM 2089 C C . LYS A 1 276 ? 24.328 -16.797 6.555 1 93.5 276 LYS A C 1
ATOM 2091 O O . LYS A 1 276 ? 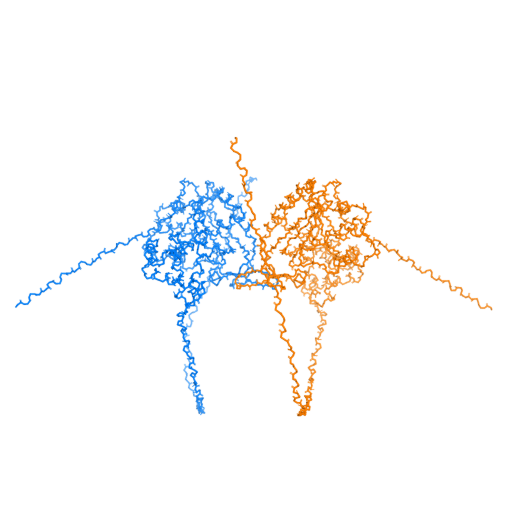25.422 -16.531 7.07 1 93.5 276 LYS A O 1
ATOM 2096 N N . LEU A 1 277 ? 24.188 -17.703 5.602 1 94.06 277 LEU A N 1
ATOM 2097 C CA . LEU A 1 277 ? 25.312 -18.484 5.086 1 94.06 277 LEU A CA 1
ATOM 2098 C C . LEU A 1 277 ? 26.062 -17.688 4.016 1 94.06 277 LEU A C 1
ATOM 2100 O O . LEU A 1 277 ? 27.188 -18.062 3.645 1 94.06 277 LEU A O 1
ATOM 2104 N N . ARG A 1 278 ? 25.469 -16.641 3.578 1 92.12 278 ARG A N 1
ATOM 2105 C CA . ARG A 1 278 ? 25.969 -15.914 2.414 1 92.12 278 ARG A CA 1
ATOM 2106 C C . ARG A 1 278 ? 27.406 -15.461 2.635 1 92.12 278 ARG A C 1
ATOM 2108 O O . ARG A 1 278 ? 28.25 -15.578 1.734 1 92.12 278 ARG A O 1
ATOM 2115 N N . PRO A 1 279 ? 27.781 -15.016 3.789 1 91.06 279 PRO A N 1
ATOM 2116 C CA . PRO A 1 279 ? 29.156 -14.539 3.982 1 91.06 279 PRO A CA 1
ATOM 2117 C C . PRO A 1 279 ? 30.203 -15.617 3.695 1 91.06 279 PRO A C 1
ATOM 2119 O O . PRO A 1 279 ? 31.281 -15.312 3.197 1 91.06 279 PRO A O 1
ATOM 2122 N N . ILE A 1 280 ? 29.938 -16.797 3.953 1 91.75 280 ILE A N 1
ATOM 2123 C CA . ILE A 1 280 ? 30.875 -17.906 3.73 1 91.75 280 ILE A CA 1
ATOM 2124 C C . ILE A 1 280 ? 31.062 -18.125 2.23 1 91.75 280 ILE A C 1
ATOM 2126 O O . ILE A 1 280 ? 32.156 -18.5 1.788 1 91.75 280 ILE A O 1
ATOM 2130 N N . PHE A 1 281 ? 30.031 -17.844 1.487 1 93.19 281 PHE A N 1
ATOM 2131 C CA . PHE A 1 281 ? 30.062 -18.141 0.06 1 93.19 281 PHE A CA 1
ATOM 2132 C C . PHE A 1 281 ? 30.344 -16.875 -0.753 1 93.19 281 PHE A C 1
ATOM 2134 O O . PHE A 1 281 ? 30.359 -16.922 -1.984 1 93.19 281 PHE A O 1
ATOM 2141 N N . GLU A 1 282 ? 30.422 -15.766 -0.139 1 89.12 282 GLU A N 1
ATOM 2142 C CA . GLU A 1 282 ? 30.484 -14.453 -0.769 1 89.12 282 GLU A CA 1
ATOM 2143 C C . GLU A 1 282 ? 31.562 -14.414 -1.849 1 89.12 282 GLU A C 1
ATOM 2145 O O . GLU A 1 282 ? 31.375 -13.812 -2.906 1 89.12 282 GLU A O 1
ATOM 2150 N N . SER A 1 283 ? 32.75 -14.992 -1.64 1 83.56 283 SER A N 1
ATOM 2151 C CA . SER A 1 283 ? 33.875 -14.977 -2.574 1 83.56 283 SER A CA 1
ATOM 2152 C C . SER A 1 283 ? 33.5 -15.656 -3.891 1 83.56 283 SER A C 1
ATOM 2154 O O . SER A 1 283 ? 33.969 -15.242 -4.957 1 83.56 283 SER A O 1
ATOM 2156 N N . GLN A 1 284 ? 32.656 -16.641 -3.82 1 87.06 284 GLN A N 1
ATOM 2157 C CA . GLN A 1 284 ? 32.25 -17.391 -5.012 1 87.06 284 GLN A CA 1
ATOM 2158 C C . GLN A 1 284 ? 31.047 -16.734 -5.691 1 87.06 284 GLN A C 1
ATOM 2160 O O . GLN A 1 284 ? 30.875 -16.859 -6.906 1 87.06 284 GLN A O 1
ATOM 2165 N N . LEU A 1 285 ? 30.297 -16.047 -4.938 1 85.75 285 LEU A N 1
ATOM 2166 C CA . LEU A 1 285 ? 29.062 -15.477 -5.465 1 85.75 285 LEU A CA 1
ATOM 2167 C C . LEU A 1 285 ? 29.359 -14.266 -6.348 1 85.75 285 LEU A C 1
ATOM 2169 O O . LEU A 1 285 ? 28.516 -13.859 -7.156 1 85.75 285 LEU A O 1
ATOM 2173 N N . LYS A 1 286 ? 30.547 -13.75 -6.238 1 82.81 286 LYS A N 1
ATOM 2174 C CA . LYS A 1 286 ? 30.953 -12.602 -7.023 1 82.81 286 LYS A CA 1
ATOM 2175 C C . LYS A 1 286 ? 31.766 -13.031 -8.25 1 82.81 286 LYS A C 1
ATOM 2177 O O . LYS A 1 286 ? 32.219 -12.188 -9.016 1 82.81 286 LYS A O 1
ATOM 2182 N N . GLN A 1 287 ? 31.844 -14.289 -8.445 1 81.06 287 GLN A N 1
ATOM 2183 C CA . GLN A 1 287 ? 32.656 -14.828 -9.523 1 81.06 287 GLN A CA 1
ATOM 2184 C C . GLN A 1 287 ? 31.828 -15.102 -10.773 1 81.06 287 GLN A C 1
ATOM 2186 O O . GLN A 1 287 ? 30.719 -14.586 -10.906 1 81.06 287 GLN A O 1
ATOM 2191 N N . ARG A 1 288 ? 32.406 -15.773 -11.734 1 78.06 288 ARG A N 1
ATOM 2192 C CA . ARG A 1 288 ? 31.75 -16.141 -12.984 1 78.06 288 ARG A CA 1
ATOM 2193 C C . ARG A 1 288 ? 30.469 -16.922 -12.742 1 78.06 288 ARG A C 1
ATOM 2195 O O . ARG A 1 288 ? 30.297 -17.531 -11.68 1 78.06 288 ARG A O 1
ATOM 2202 N N . ARG A 1 289 ? 29.672 -16.953 -13.711 1 83.88 289 ARG A N 1
ATOM 2203 C CA . ARG A 1 289 ? 28.328 -17.5 -13.609 1 83.88 289 ARG A CA 1
ATOM 2204 C C . ARG A 1 289 ? 28.359 -18.969 -13.203 1 83.88 289 ARG A C 1
ATOM 2206 O O . ARG A 1 289 ? 27.594 -19.406 -12.352 1 83.88 289 ARG A O 1
ATOM 2213 N N . SER A 1 290 ? 29.234 -19.734 -13.773 1 84 290 SER A N 1
ATOM 2214 C CA . SER A 1 290 ? 29.297 -21.156 -13.492 1 84 290 SER A CA 1
ATOM 2215 C C . SER A 1 290 ? 29.656 -21.422 -12.031 1 84 290 SER A C 1
ATOM 2217 O O . SER A 1 290 ? 29.062 -22.281 -11.391 1 84 290 SER A O 1
ATOM 2219 N N . LEU A 1 291 ? 30.609 -20.609 -11.57 1 84.5 291 LEU A N 1
ATOM 2220 C CA . LEU A 1 291 ? 31.016 -20.75 -10.18 1 84.5 291 LEU A CA 1
ATOM 2221 C C . LEU A 1 291 ? 29.938 -20.281 -9.227 1 84.5 291 LEU A C 1
ATOM 2223 O O . LEU A 1 291 ? 29.719 -20.859 -8.164 1 84.5 291 LEU A O 1
ATOM 2227 N N . LYS A 1 292 ? 29.312 -19.25 -9.648 1 88.44 292 LYS A N 1
ATOM 2228 C CA . LYS A 1 292 ? 28.219 -18.719 -8.852 1 88.44 292 LYS A CA 1
ATOM 2229 C C . LYS A 1 292 ? 27.094 -19.734 -8.695 1 88.44 292 LYS A C 1
ATOM 2231 O O . LYS A 1 292 ? 26.578 -19.938 -7.598 1 88.44 292 LYS A O 1
ATOM 2236 N N . GLU A 1 293 ? 26.797 -20.375 -9.75 1 89.69 293 GLU A N 1
ATOM 2237 C CA . GLU A 1 293 ? 25.719 -21.359 -9.734 1 89.69 293 GLU A CA 1
ATOM 2238 C C . GLU A 1 293 ? 26.078 -22.547 -8.844 1 89.69 293 GLU A C 1
ATOM 2240 O O . GLU A 1 293 ? 25.219 -23.062 -8.117 1 89.69 293 GLU A O 1
ATOM 2245 N N . LYS A 1 294 ? 27.281 -22.984 -8.977 1 89.62 294 LYS A N 1
ATOM 2246 C CA . LYS A 1 294 ? 27.734 -24.078 -8.125 1 89.62 294 LYS A CA 1
ATOM 2247 C C . LYS A 1 294 ? 27.672 -23.703 -6.648 1 89.62 294 LYS A C 1
ATOM 2249 O O . LYS A 1 294 ? 27.266 -24.5 -5.809 1 89.62 294 LYS A O 1
ATOM 2254 N N . ALA A 1 295 ? 28.062 -22.484 -6.418 1 91.06 295 ALA A N 1
ATOM 2255 C CA . ALA A 1 295 ? 28.031 -22 -5.043 1 91.06 295 ALA A CA 1
ATOM 2256 C C . ALA A 1 295 ? 26.594 -21.906 -4.52 1 91.06 295 ALA A C 1
ATOM 2258 O O . ALA A 1 295 ? 26.328 -22.25 -3.361 1 91.06 295 ALA A O 1
ATOM 2259 N N . MET A 1 296 ? 25.781 -21.484 -5.379 1 91.69 296 MET A N 1
ATOM 2260 C CA . MET A 1 296 ? 24.375 -21.375 -4.992 1 91.69 296 MET A CA 1
ATOM 2261 C C . MET A 1 296 ? 23.797 -22.766 -4.699 1 91.69 296 MET A C 1
ATOM 2263 O O . MET A 1 296 ? 23.047 -22.938 -3.736 1 91.69 296 MET A O 1
ATOM 2267 N N . THR A 1 297 ? 24.125 -23.688 -5.496 1 91.75 297 THR A N 1
ATOM 2268 C CA . THR A 1 297 ? 23.656 -25.047 -5.305 1 91.75 297 THR A CA 1
ATOM 2269 C C . THR A 1 297 ? 24.188 -25.641 -4 1 91.75 297 THR A C 1
ATOM 2271 O O . THR A 1 297 ? 23.453 -26.266 -3.242 1 91.75 297 THR A O 1
ATOM 2274 N N . LEU A 1 298 ? 25.484 -25.453 -3.836 1 92.69 298 LEU A N 1
ATOM 2275 C CA . LEU A 1 298 ? 26.109 -25.953 -2.615 1 92.69 298 LEU A CA 1
ATOM 2276 C C . LEU A 1 298 ? 25.469 -25.312 -1.382 1 92.69 298 LEU A C 1
ATOM 2278 O O . LEU A 1 298 ? 25.203 -25.984 -0.395 1 92.69 298 LEU A O 1
ATOM 2282 N N . ARG A 1 299 ? 25.281 -24.031 -1.443 1 94.12 299 ARG A N 1
ATOM 2283 C CA . ARG A 1 299 ? 24.641 -23.312 -0.342 1 94.12 299 ARG A CA 1
ATOM 2284 C C . ARG A 1 299 ? 23.25 -23.859 -0.062 1 94.12 299 ARG A C 1
ATOM 2286 O O . ARG A 1 299 ? 22.859 -24.016 1.097 1 94.12 299 ARG A O 1
ATOM 2293 N N . SER A 1 300 ? 22.562 -24.172 -1.039 1 93.44 300 SER A N 1
ATOM 2294 C CA . SER A 1 300 ? 21.234 -24.734 -0.902 1 93.44 300 SER A CA 1
ATOM 2295 C C . SER A 1 300 ? 21.281 -26.109 -0.265 1 93.44 300 SER A C 1
ATOM 2297 O O . SER A 1 300 ? 20.422 -26.469 0.544 1 93.44 300 SER A O 1
ATOM 2299 N N . LEU A 1 301 ? 22.234 -26.891 -0.656 1 93.31 301 LEU A N 1
ATOM 2300 C CA . LEU A 1 301 ? 22.391 -28.219 -0.081 1 93.31 301 LEU A CA 1
ATOM 2301 C C . LEU A 1 301 ? 22.672 -28.141 1.417 1 93.31 301 LEU A C 1
ATOM 2303 O O . LEU A 1 301 ? 22.141 -28.938 2.195 1 93.31 301 LEU A O 1
ATOM 2307 N N . VAL A 1 302 ? 23.453 -27.219 1.72 1 94 302 VAL A N 1
ATOM 2308 C CA . VAL A 1 302 ? 23.797 -27.016 3.123 1 94 302 VAL A CA 1
ATOM 2309 C C . VAL A 1 302 ? 22.547 -26.609 3.912 1 94 302 VAL A C 1
ATOM 2311 O O . VAL A 1 302 ? 22.281 -27.188 4.973 1 94 302 VAL A O 1
ATOM 2314 N N . ALA A 1 303 ? 21.828 -25.719 3.387 1 93.44 303 ALA A N 1
ATOM 2315 C CA . ALA A 1 303 ? 20.625 -25.234 4.051 1 93.44 303 ALA A CA 1
ATOM 2316 C C . ALA A 1 303 ? 19.562 -26.344 4.145 1 93.44 303 ALA A C 1
ATOM 2318 O O . ALA A 1 303 ? 18.891 -26.469 5.164 1 93.44 303 ALA A O 1
ATOM 2319 N N . ASP A 1 304 ? 19.531 -27.109 3.139 1 92 304 ASP A N 1
ATOM 2320 C CA . ASP A 1 304 ? 18.531 -28.188 3.094 1 92 304 ASP A CA 1
ATOM 2321 C C . ASP A 1 304 ? 18.828 -29.25 4.145 1 92 304 ASP A C 1
ATOM 2323 O O . ASP A 1 304 ? 17.922 -29.922 4.629 1 92 304 ASP A O 1
ATOM 2327 N N . ALA A 1 305 ? 20.047 -29.406 4.465 1 92.69 305 ALA A N 1
ATOM 2328 C CA . ALA A 1 305 ? 20.453 -30.375 5.465 1 92.69 305 ALA A CA 1
ATOM 2329 C C . ALA A 1 305 ? 20.234 -29.844 6.879 1 92.69 305 ALA A C 1
ATOM 2331 O O . ALA A 1 305 ? 20.453 -30.562 7.859 1 92.69 305 ALA A O 1
ATOM 2332 N N . GLY A 1 306 ? 19.844 -28.578 7.012 1 90.62 306 GLY A N 1
ATOM 2333 C CA . GLY A 1 306 ? 19.594 -27.969 8.312 1 90.62 306 GLY A CA 1
ATOM 2334 C C . GLY A 1 306 ? 20.859 -27.438 8.969 1 90.62 306 GLY A C 1
ATOM 2335 O O . GLY A 1 306 ? 20.875 -27.188 10.18 1 90.62 306 GLY A O 1
ATOM 2336 N N . VAL A 1 307 ? 21.891 -27.344 8.219 1 92.69 307 VAL A N 1
ATOM 2337 C CA . VAL A 1 307 ? 23.156 -26.844 8.75 1 92.69 307 VAL A CA 1
ATOM 2338 C C . VAL A 1 307 ? 23.188 -25.312 8.641 1 92.69 307 VAL A C 1
ATOM 2340 O O . VAL A 1 307 ? 23.016 -24.766 7.555 1 92.69 307 VAL A O 1
ATOM 2343 N N . ASP A 1 308 ? 23.391 -24.672 9.789 1 93.19 308 ASP A N 1
ATOM 2344 C CA . ASP A 1 308 ? 23.453 -23.219 9.773 1 93.19 308 ASP A CA 1
ATOM 2345 C C . ASP A 1 308 ? 24.875 -22.719 10.023 1 93.19 308 ASP A C 1
ATOM 2347 O O . ASP A 1 308 ? 25.812 -23.516 10.07 1 93.19 308 ASP A O 1
ATOM 2351 N N . ILE A 1 309 ? 25 -21.422 10.062 1 92.81 309 ILE A N 1
ATOM 2352 C CA . ILE A 1 309 ? 26.312 -20.797 10.164 1 92.81 309 ILE A CA 1
ATOM 2353 C C . ILE A 1 309 ? 26.938 -21.125 11.516 1 92.81 309 ILE A C 1
ATOM 2355 O O . ILE A 1 309 ? 28.156 -21.297 11.625 1 92.81 309 ILE A O 1
ATOM 2359 N N . ASP A 1 310 ? 26.156 -21.234 12.5 1 92.88 310 ASP A N 1
ATOM 2360 C CA . ASP A 1 310 ? 26.672 -21.562 13.828 1 92.88 310 ASP A CA 1
ATOM 2361 C C . ASP A 1 310 ? 27.266 -22.969 13.844 1 92.88 310 ASP A C 1
ATOM 2363 O O . ASP A 1 310 ? 28.328 -23.188 14.453 1 92.88 310 ASP A O 1
ATOM 2367 N N . GLU A 1 311 ? 26.578 -23.859 13.242 1 93.06 311 GLU A N 1
ATOM 2368 C CA . GLU A 1 311 ? 27.094 -25.219 13.164 1 93.06 311 GLU A CA 1
ATOM 2369 C C . GLU A 1 311 ? 28.391 -25.281 12.367 1 93.06 311 GLU A C 1
ATOM 2371 O O . GLU A 1 311 ? 29.328 -25.984 12.75 1 93.06 311 GLU A O 1
ATOM 2376 N N . LEU A 1 312 ? 28.422 -24.609 11.297 1 93.19 312 LEU A N 1
ATOM 2377 C CA . LEU A 1 312 ? 29.641 -24.578 10.492 1 93.19 312 LEU A CA 1
ATOM 2378 C C . LEU A 1 312 ? 30.781 -23.953 11.281 1 93.19 312 LEU A C 1
ATOM 2380 O O . LEU A 1 312 ? 31.922 -24.422 11.195 1 93.19 312 LEU A O 1
ATOM 2384 N N . THR A 1 313 ? 30.453 -22.938 12.008 1 91.62 313 THR A N 1
ATOM 2385 C CA . THR A 1 313 ? 31.453 -22.297 12.852 1 91.62 313 THR A CA 1
ATOM 2386 C C . THR A 1 313 ? 31.969 -23.266 13.914 1 91.62 313 THR A C 1
ATOM 2388 O O . THR A 1 313 ? 33.156 -23.328 14.18 1 91.62 313 THR A O 1
ATOM 2391 N N . ARG A 1 314 ? 31.078 -23.969 14.461 1 91.69 314 ARG A N 1
ATOM 2392 C CA . ARG A 1 314 ? 31.453 -24.953 15.469 1 91.69 314 ARG A CA 1
ATOM 2393 C C . ARG A 1 314 ? 32.344 -26.047 14.867 1 91.69 314 ARG A C 1
ATOM 2395 O O . ARG A 1 314 ? 33.344 -26.438 15.469 1 91.69 314 ARG A O 1
ATOM 2402 N N . VAL A 1 315 ? 31.922 -26.547 13.75 1 92.38 315 VAL A N 1
ATOM 2403 C CA . VAL A 1 315 ? 32.688 -27.609 13.086 1 92.38 315 VAL A CA 1
ATOM 2404 C C . VAL A 1 315 ? 34.094 -27.125 12.758 1 92.38 315 VAL A C 1
ATOM 2406 O O . VAL A 1 315 ? 35.062 -27.859 12.914 1 92.38 315 VAL A O 1
ATOM 2409 N N . TYR A 1 316 ? 34.188 -25.969 12.359 1 90.06 316 TYR A N 1
ATOM 2410 C CA . TYR A 1 316 ? 35.5 -25.406 11.984 1 90.06 316 TYR A CA 1
ATOM 2411 C C . TYR A 1 316 ? 36.375 -25.219 13.211 1 90.06 316 TYR A C 1
ATOM 2413 O O . TYR A 1 316 ? 37.594 -25.484 13.164 1 90.06 316 TYR A O 1
ATOM 2421 N N . HIS A 1 317 ? 35.844 -24.781 14.281 1 89.38 317 HIS A N 1
ATOM 2422 C CA . HIS A 1 317 ? 36.656 -24.453 15.453 1 89.38 317 HIS A CA 1
ATOM 2423 C C . HIS A 1 317 ? 36.875 -25.688 16.328 1 89.38 317 HIS A C 1
ATOM 2425 O O . HIS A 1 317 ? 37.938 -25.844 16.906 1 89.38 317 HIS A O 1
ATOM 2431 N N . GLU A 1 318 ? 35.938 -26.531 16.375 1 89.44 318 GLU A N 1
ATOM 2432 C CA . GLU A 1 318 ? 36.031 -27.656 17.297 1 89.44 318 GLU A CA 1
ATOM 2433 C C . GLU A 1 318 ? 36.5 -28.922 16.594 1 89.44 318 GLU A C 1
ATOM 2435 O O . GLU A 1 318 ? 37.062 -29.812 17.219 1 89.44 318 GLU A O 1
ATOM 2440 N N . GLN A 1 319 ? 36.188 -29.078 15.383 1 85 319 GLN A N 1
ATOM 2441 C CA . GLN A 1 319 ? 36.469 -30.312 14.664 1 85 319 GLN A CA 1
ATOM 2442 C C . GLN A 1 319 ? 37.156 -30.031 13.336 1 85 319 GLN A C 1
ATOM 2444 O O . GLN A 1 319 ? 36.75 -30.578 12.297 1 85 319 GLN A O 1
ATOM 2449 N N . LYS A 1 320 ? 38.062 -29.25 13.352 1 80.75 320 LYS A N 1
ATOM 2450 C CA . LYS A 1 320 ? 38.719 -28.766 12.133 1 80.75 320 LYS A CA 1
ATOM 2451 C C . LYS A 1 320 ? 39.25 -29.922 11.305 1 80.75 320 LYS A C 1
ATOM 2453 O O . LYS A 1 320 ? 39.094 -29.969 10.086 1 80.75 320 LYS A O 1
ATOM 2458 N N . ASP A 1 321 ? 39.906 -30.875 11.977 1 85.44 321 ASP A N 1
ATOM 2459 C CA . ASP A 1 321 ? 40.594 -31.969 11.281 1 85.44 321 ASP A CA 1
ATOM 2460 C C . ASP A 1 321 ? 39.594 -32.969 10.711 1 85.44 321 ASP A C 1
ATOM 2462 O O . ASP A 1 321 ? 39.875 -33.656 9.719 1 85.44 321 ASP A O 1
ATOM 2466 N N . GLU A 1 322 ? 38.406 -33 11.344 1 91.25 322 GLU A N 1
ATOM 2467 C CA . GLU A 1 322 ? 37.406 -33.969 10.898 1 91.25 322 GLU A CA 1
ATOM 2468 C C . GLU A 1 322 ? 36.219 -33.25 10.234 1 91.25 322 GLU A C 1
ATOM 2470 O O . GLU A 1 322 ? 35.156 -33.844 10.086 1 91.25 322 GLU A O 1
ATOM 2475 N N . ALA A 1 323 ? 36.469 -32.094 9.828 1 90.88 323 ALA A N 1
ATOM 2476 C CA . ALA A 1 323 ? 35.375 -31.266 9.297 1 90.88 323 ALA A CA 1
ATOM 2477 C C . ALA A 1 323 ? 34.75 -31.922 8.07 1 90.88 323 ALA A C 1
ATOM 2479 O O . ALA A 1 323 ? 33.531 -31.922 7.922 1 90.88 323 ALA A O 1
ATOM 2480 N N . LYS A 1 324 ? 35.562 -32.438 7.23 1 92.5 324 LYS A N 1
ATOM 2481 C CA . LYS A 1 324 ? 35.062 -33.062 6 1 92.5 324 LYS A CA 1
ATOM 2482 C C . LYS A 1 324 ? 34.156 -34.25 6.312 1 92.5 324 LYS A C 1
ATOM 2484 O O . LYS A 1 324 ? 33.062 -34.344 5.738 1 92.5 324 LYS A O 1
ATOM 2489 N N . SER A 1 325 ? 34.625 -35.094 7.199 1 92.88 325 SER A N 1
ATOM 2490 C CA . SER A 1 325 ? 33.844 -36.281 7.547 1 92.88 325 SER A CA 1
ATOM 2491 C C . SER A 1 325 ? 32.562 -35.906 8.242 1 92.88 325 SER A C 1
ATOM 2493 O O . SER A 1 325 ? 31.5 -36.5 7.973 1 92.88 325 SER A O 1
ATOM 2495 N N . VAL A 1 326 ? 32.625 -34.969 9.086 1 92.44 326 VAL A N 1
ATOM 2496 C CA . VAL A 1 326 ? 31.453 -34.531 9.836 1 92.44 326 VAL A CA 1
ATOM 2497 C C . VAL A 1 326 ? 30.422 -33.938 8.883 1 92.44 326 VAL A C 1
ATOM 2499 O O . VAL A 1 326 ? 29.234 -34.25 8.969 1 92.44 326 VAL A O 1
ATOM 2502 N N . LEU A 1 327 ? 30.891 -33.125 7.977 1 93.75 327 LEU A N 1
ATOM 2503 C CA . LEU A 1 327 ? 29.984 -32.438 7.062 1 93.75 327 LEU A CA 1
ATOM 2504 C C . LEU A 1 327 ? 29.438 -33.406 6.008 1 93.75 327 LEU A C 1
ATOM 2506 O O . LEU A 1 327 ? 28.297 -33.25 5.562 1 93.75 327 LEU A O 1
ATOM 2510 N N . GLN A 1 328 ? 30.156 -34.344 5.613 1 93.44 328 GLN A N 1
ATOM 2511 C CA . GLN A 1 328 ? 29.703 -35.344 4.66 1 93.44 328 GLN A CA 1
ATOM 2512 C C . GLN A 1 328 ? 28.562 -36.188 5.238 1 93.44 328 GLN A C 1
ATOM 2514 O O . GLN A 1 328 ? 27.625 -36.531 4.52 1 93.44 328 GLN A O 1
ATOM 2519 N N . ASN A 1 329 ? 28.641 -36.406 6.496 1 92.31 329 ASN A N 1
ATOM 2520 C CA . ASN A 1 329 ? 27.594 -37.188 7.168 1 92.31 329 ASN A CA 1
ATOM 2521 C C . ASN A 1 329 ? 26.344 -36.344 7.363 1 92.31 329 ASN A C 1
ATOM 2523 O O . ASN A 1 329 ? 25.219 -36.875 7.328 1 92.31 329 ASN A O 1
ATOM 2527 N N . ARG A 1 330 ? 26.594 -35.062 7.629 1 92.31 330 ARG A N 1
ATOM 2528 C CA . ARG A 1 330 ? 25.484 -34.188 7.926 1 92.31 330 ARG A CA 1
ATOM 2529 C C . ARG A 1 330 ? 24.734 -33.781 6.656 1 92.31 330 ARG A C 1
ATOM 2531 O O . ARG A 1 330 ? 23.516 -33.562 6.691 1 92.31 330 ARG A O 1
ATOM 2538 N N . ILE A 1 331 ? 25.5 -33.656 5.559 1 94.06 331 ILE A N 1
ATOM 2539 C CA . ILE A 1 331 ? 24.906 -33.25 4.289 1 94.06 331 ILE A CA 1
ATOM 2540 C C . ILE A 1 331 ? 24.938 -34.406 3.307 1 94.06 331 ILE A C 1
ATOM 2542 O O . ILE A 1 331 ? 25.719 -34.406 2.355 1 94.06 331 ILE A O 1
ATOM 2546 N N . GLU A 1 332 ? 24 -35.188 3.348 1 90.19 332 GLU A N 1
ATOM 2547 C CA . GLU A 1 332 ? 24 -36.469 2.672 1 90.19 332 GLU A CA 1
ATOM 2548 C C . GLU A 1 332 ? 23.891 -36.312 1.158 1 90.19 332 GLU A C 1
ATOM 2550 O O . GLU A 1 332 ? 24.453 -37.094 0.399 1 90.19 332 GLU A O 1
ATOM 2555 N N . LYS A 1 333 ? 23.25 -35.344 0.717 1 90.5 333 LYS A N 1
ATOM 2556 C CA . LYS A 1 333 ? 22.969 -35.156 -0.708 1 90.5 333 LYS A CA 1
ATOM 2557 C C . LYS A 1 333 ? 24.156 -34.5 -1.421 1 90.5 333 LYS A C 1
ATOM 2559 O O . LYS A 1 333 ? 24.203 -34.469 -2.652 1 90.5 333 LYS A O 1
ATOM 2564 N N . ALA A 1 334 ? 25.109 -34.094 -0.672 1 92.06 334 ALA A N 1
ATOM 2565 C CA . ALA A 1 334 ? 26.266 -33.438 -1.268 1 92.06 334 ALA A CA 1
ATOM 2566 C C . ALA A 1 334 ? 27.328 -34.438 -1.663 1 92.06 334 ALA A C 1
ATOM 2568 O O . ALA A 1 334 ? 27.562 -35.406 -0.949 1 92.06 334 ALA A O 1
ATOM 2569 N N . SER A 1 335 ? 27.938 -34.188 -2.818 1 93.31 335 SER A N 1
ATOM 2570 C CA . SER A 1 335 ? 29.047 -35.031 -3.238 1 93.31 335 SER A CA 1
ATOM 2571 C C . SER A 1 335 ? 30.297 -34.75 -2.412 1 93.31 335 SER A C 1
ATOM 2573 O O . SER A 1 335 ? 30.359 -33.719 -1.698 1 93.31 335 SER A O 1
ATOM 2575 N N . GLU A 1 336 ? 31.234 -35.625 -2.598 1 92.19 336 GLU A N 1
ATOM 2576 C CA . GLU A 1 336 ? 32.5 -35.406 -1.897 1 92.19 336 GLU A CA 1
ATOM 2577 C C . GLU A 1 336 ? 33.188 -34.156 -2.369 1 92.19 336 GLU A C 1
ATOM 2579 O O . GLU A 1 336 ? 33.844 -33.438 -1.571 1 92.19 336 GLU A O 1
ATOM 2584 N N . SER A 1 337 ? 33.031 -33.969 -3.604 1 93.31 337 SER A N 1
ATOM 2585 C CA . SER A 1 337 ? 33.656 -32.75 -4.168 1 93.31 337 SER A CA 1
ATOM 2586 C C . SER A 1 337 ? 33 -31.5 -3.625 1 93.31 337 SER A C 1
ATOM 2588 O O . SER A 1 337 ? 33.656 -30.484 -3.416 1 93.31 337 SER A O 1
ATOM 2590 N N . ASP A 1 338 ? 31.719 -31.562 -3.412 1 94 338 ASP A N 1
ATOM 2591 C CA . ASP A 1 338 ? 30.969 -30.438 -2.848 1 94 338 ASP A CA 1
ATOM 2592 C C . ASP A 1 338 ? 31.438 -30.125 -1.428 1 94 338 ASP A C 1
ATOM 2594 O O . ASP A 1 338 ? 31.609 -28.953 -1.06 1 94 338 ASP A O 1
ATOM 2598 N N . ILE A 1 339 ? 31.656 -31.141 -0.728 1 93.81 339 ILE A N 1
ATOM 2599 C CA . ILE A 1 339 ? 32.062 -30.984 0.669 1 93.81 339 ILE A CA 1
ATOM 2600 C C . ILE A 1 339 ? 33.469 -30.406 0.749 1 93.81 339 ILE A C 1
ATOM 2602 O O . ILE A 1 339 ? 33.75 -29.578 1.613 1 93.81 339 ILE A O 1
ATOM 2606 N N . ASP A 1 340 ? 34.344 -30.844 -0.142 1 93.44 340 ASP A N 1
ATOM 2607 C CA . ASP A 1 340 ? 35.688 -30.297 -0.201 1 93.44 340 ASP A CA 1
ATOM 2608 C C . ASP A 1 340 ? 35.656 -28.781 -0.446 1 93.44 340 ASP A C 1
ATOM 2610 O O . ASP A 1 340 ? 36.375 -28.031 0.184 1 93.44 340 ASP A O 1
ATOM 2614 N N . LYS A 1 341 ? 34.844 -28.5 -1.322 1 93.5 341 LYS A N 1
ATOM 2615 C CA . LYS A 1 341 ? 34.688 -27.094 -1.648 1 93.5 341 LYS A CA 1
ATOM 2616 C C . LYS A 1 341 ? 34.156 -26.297 -0.464 1 93.5 341 LYS A C 1
ATOM 2618 O O . LYS A 1 341 ? 34.594 -25.172 -0.203 1 93.5 341 LYS A O 1
ATOM 2623 N N . LEU A 1 342 ? 33.219 -26.844 0.211 1 94.69 342 LEU A N 1
ATOM 2624 C CA . LEU A 1 342 ? 32.625 -26.203 1.376 1 94.69 342 LEU A CA 1
ATOM 2625 C C . LEU A 1 342 ? 33.656 -25.953 2.453 1 94.69 342 LEU A C 1
ATOM 2627 O O . LEU A 1 342 ? 33.719 -24.875 3.051 1 94.69 342 LEU A O 1
ATOM 2631 N N . VAL A 1 343 ? 34.438 -26.922 2.654 1 92.94 343 VAL A N 1
ATOM 2632 C CA . VAL A 1 343 ? 35.5 -26.797 3.66 1 92.94 343 VAL A CA 1
ATOM 2633 C C . VAL A 1 343 ? 36.5 -25.719 3.246 1 92.94 343 VAL A C 1
ATOM 2635 O O . VAL A 1 343 ? 36.969 -24.953 4.086 1 92.94 343 VAL A O 1
ATOM 2638 N N . GLU A 1 344 ? 36.75 -25.703 2.008 1 91.69 344 GLU A N 1
ATOM 2639 C CA . GLU A 1 344 ? 37.656 -24.688 1.485 1 91.69 344 GLU A CA 1
ATOM 2640 C C . GLU A 1 344 ? 37.094 -23.281 1.712 1 91.69 344 GLU A C 1
ATOM 2642 O O . GLU A 1 344 ? 37.812 -22.375 2.119 1 91.69 344 GLU A O 1
ATOM 2647 N N . LEU A 1 345 ? 35.875 -23.156 1.469 1 93.12 345 LEU A N 1
ATOM 2648 C CA . LEU A 1 345 ? 35.219 -21.875 1.63 1 93.12 345 LEU A CA 1
ATOM 2649 C C . LEU A 1 345 ? 35.188 -21.453 3.098 1 93.12 345 LEU A C 1
ATOM 2651 O O . LEU A 1 345 ? 35.375 -20.281 3.422 1 93.12 345 LEU A O 1
ATOM 2655 N N . MET A 1 346 ? 34.938 -22.438 3.92 1 91.88 346 MET A N 1
ATOM 2656 C CA . MET A 1 346 ? 34.938 -22.188 5.359 1 91.88 346 MET A CA 1
ATOM 2657 C C . MET A 1 346 ? 36.312 -21.703 5.84 1 91.88 346 MET A C 1
ATOM 2659 O O . MET A 1 346 ? 36.375 -20.734 6.605 1 91.88 346 MET A O 1
ATOM 2663 N N . LYS A 1 347 ? 37.312 -22.328 5.379 1 89.38 347 LYS A N 1
ATOM 2664 C CA . LYS A 1 347 ? 38.656 -21.953 5.758 1 89.38 347 LYS A CA 1
ATOM 2665 C C . LYS A 1 347 ? 38.969 -20.531 5.316 1 89.38 347 LYS A C 1
ATOM 2667 O O . LYS A 1 347 ? 39.562 -19.75 6.082 1 89.38 347 LYS A O 1
ATOM 2672 N N . SER A 1 348 ? 38.625 -20.266 4.145 1 88.62 348 SER A N 1
ATOM 2673 C CA . SER A 1 348 ? 38.875 -18.938 3.609 1 88.62 348 SER A CA 1
ATOM 2674 C C . SER A 1 348 ? 38.125 -17.875 4.398 1 88.62 348 SER A C 1
ATOM 2676 O O . SER A 1 348 ? 38.656 -16.797 4.664 1 88.62 348 SER A O 1
ATOM 2678 N N . HIS A 1 349 ? 36.906 -18.156 4.789 1 90.62 349 HIS A N 1
ATOM 2679 C CA . HIS A 1 349 ? 36.062 -17.203 5.496 1 90.62 349 HIS A CA 1
ATOM 2680 C C . HIS A 1 349 ? 36.562 -17 6.93 1 90.62 349 HIS A C 1
ATOM 2682 O O . HIS A 1 349 ? 36.656 -15.867 7.398 1 90.62 349 HIS A O 1
ATOM 2688 N N . PHE A 1 350 ? 36.906 -18.047 7.594 1 87.12 350 PHE A N 1
ATOM 2689 C CA . PHE A 1 350 ? 37.188 -17.969 9.016 1 87.12 350 PHE A CA 1
ATOM 2690 C C . PHE A 1 350 ? 38.656 -17.609 9.234 1 87.12 350 PHE A C 1
ATOM 2692 O O . PHE A 1 350 ? 39.031 -17.062 10.273 1 87.12 350 PHE A O 1
ATOM 2699 N N . GLN A 1 351 ? 39.531 -17.938 8.375 1 80.88 351 GLN A N 1
ATOM 2700 C CA . GLN A 1 351 ? 40.938 -17.5 8.461 1 80.88 351 GLN A CA 1
ATOM 2701 C C . GLN A 1 351 ? 41.031 -16 8.227 1 80.88 351 GLN A C 1
ATOM 2703 O O . GLN A 1 351 ? 41.812 -15.32 8.906 1 80.88 351 GLN A O 1
ATOM 2708 N N . MET A 1 352 ? 40.375 -15.539 7.215 1 69.81 352 MET A N 1
ATOM 2709 C CA . MET A 1 352 ? 40.375 -14.102 6.953 1 69.81 352 MET A CA 1
ATOM 2710 C C . MET A 1 352 ? 39.812 -13.336 8.148 1 69.81 352 MET A C 1
ATOM 2712 O O . MET A 1 352 ? 40.281 -12.25 8.469 1 69.81 352 MET A O 1
ATOM 2716 N N . ALA A 1 353 ? 38.812 -13.906 8.781 1 65.88 353 ALA A N 1
ATOM 2717 C CA . ALA A 1 353 ? 38.25 -13.25 9.945 1 65.88 353 ALA A CA 1
ATOM 2718 C C . ALA A 1 353 ? 39.219 -13.195 11.109 1 65.88 353 ALA A C 1
ATOM 2720 O O . ALA A 1 353 ? 39.188 -12.258 11.906 1 65.88 353 ALA A O 1
ATOM 2721 N N . ASN A 1 354 ? 40.094 -14.266 11.281 1 62.81 354 ASN A N 1
ATOM 2722 C CA . ASN A 1 354 ? 41.094 -14.312 12.344 1 62.81 354 ASN A CA 1
ATOM 2723 C C . ASN A 1 354 ? 42.375 -13.617 11.93 1 62.81 354 ASN A C 1
ATOM 2725 O O . ASN A 1 354 ? 43.375 -13.648 12.664 1 62.81 354 ASN A O 1
ATOM 2729 N N . GLY A 1 355 ? 42.375 -12.75 10.992 1 58.81 355 GLY A N 1
ATOM 2730 C CA . GLY A 1 355 ? 43.562 -12.016 10.594 1 58.81 355 GLY A CA 1
ATOM 2731 C C . GLY A 1 355 ? 44.594 -12.875 9.883 1 58.81 355 GLY A C 1
ATOM 2732 O O . GLY A 1 355 ? 45.719 -12.438 9.633 1 58.81 355 GLY A O 1
ATOM 2733 N N . GLU A 1 356 ? 44.438 -14.203 9.82 1 50 356 GLU A N 1
ATOM 2734 C CA . GLU A 1 356 ? 45.469 -15.039 9.203 1 50 356 GLU A CA 1
ATOM 2735 C C . GLU A 1 356 ? 45.438 -14.914 7.684 1 50 356 GLU A C 1
ATOM 2737 O O . GLU A 1 356 ? 44.375 -14.938 7.078 1 50 356 GLU A O 1
ATOM 2742 N N . THR A 1 357 ? 46.344 -14.258 7.148 1 44.19 357 THR A N 1
ATOM 2743 C CA . THR A 1 357 ? 46.531 -13.922 5.742 1 44.19 357 THR A CA 1
ATOM 2744 C C . THR A 1 357 ? 46.406 -15.164 4.867 1 44.19 357 THR A C 1
ATOM 2746 O O . THR A 1 357 ? 47.312 -16.016 4.859 1 44.19 357 THR A O 1
ATOM 2749 N N . ALA A 1 358 ? 45.594 -15.984 4.918 1 37.72 358 ALA A N 1
ATOM 2750 C CA . ALA A 1 358 ? 45.719 -16.891 3.773 1 37.72 358 ALA A CA 1
ATOM 2751 C C . ALA A 1 358 ? 45.875 -16.094 2.475 1 37.72 358 ALA A C 1
ATOM 2753 O O . ALA A 1 358 ? 45.188 -15.094 2.271 1 37.72 358 ALA A O 1
ATOM 2754 N N . LYS A 1 359 ? 46.969 -16.203 1.885 1 36.75 359 LYS A N 1
ATOM 2755 C CA . LYS A 1 359 ? 47.188 -15.711 0.532 1 36.75 359 LYS A CA 1
ATOM 2756 C C . LYS A 1 359 ? 46.062 -16.109 -0.404 1 36.75 359 LYS A C 1
ATOM 2758 O O . LYS A 1 359 ? 45.719 -17.281 -0.51 1 36.75 359 LYS A O 1
ATOM 2763 N N . PRO A 1 360 ? 45.062 -15.328 -0.537 1 37.88 360 PRO A N 1
ATOM 2764 C CA . PRO A 1 360 ? 44.031 -15.68 -1.507 1 37.88 360 PRO A CA 1
ATOM 2765 C C . PRO A 1 360 ? 44.594 -16.359 -2.752 1 37.88 360 PRO A C 1
ATOM 2767 O O . PRO A 1 360 ? 45.594 -15.891 -3.33 1 37.88 360 PRO A O 1
ATOM 2770 N N . ALA A 1 361 ? 44.688 -17.641 -2.744 1 33.72 361 ALA A N 1
ATOM 2771 C CA . ALA A 1 361 ? 45.062 -18.25 -4.02 1 33.72 361 ALA A CA 1
ATOM 2772 C C . ALA A 1 361 ? 44.281 -17.641 -5.172 1 33.72 361 ALA A C 1
ATOM 2774 O O . ALA A 1 361 ? 43.25 -18.203 -5.59 1 33.72 361 ALA A O 1
ATOM 2775 N N . PHE A 1 362 ? 43.75 -16.484 -4.906 1 33.88 362 PHE A N 1
ATOM 2776 C CA . PHE A 1 362 ? 43.094 -16 -6.105 1 33.88 362 PHE A CA 1
ATOM 2777 C C . PHE A 1 362 ? 44.031 -15.992 -7.293 1 33.88 362 PHE A C 1
ATOM 2779 O O . PHE A 1 362 ? 45.062 -15.312 -7.266 1 33.88 362 PHE A O 1
ATOM 2786 N N . ARG A 1 363 ? 44.25 -17.094 -7.879 1 31.81 363 ARG A N 1
ATOM 2787 C CA . ARG A 1 363 ? 44.781 -16.953 -9.227 1 31.81 363 ARG A CA 1
ATOM 2788 C C . ARG A 1 363 ? 44.094 -15.805 -9.969 1 31.81 363 ARG A C 1
ATOM 2790 O O . ARG A 1 363 ? 42.875 -15.836 -10.203 1 31.81 363 ARG A O 1
ATOM 2797 N N . GLN A 1 364 ? 44.469 -14.672 -9.617 1 30.58 364 GLN A N 1
ATOM 2798 C CA . GLN A 1 364 ? 44.062 -13.586 -10.516 1 30.58 364 GLN A CA 1
ATOM 2799 C C . GLN A 1 364 ? 44.156 -14.031 -11.977 1 30.58 364 GLN A C 1
ATOM 2801 O O . GLN A 1 364 ? 45.219 -14.383 -12.461 1 30.58 364 GLN A O 1
ATOM 2806 N N . LEU A 1 365 ? 43.156 -14.766 -12.375 1 30.34 365 LEU A N 1
ATOM 2807 C CA . LEU A 1 365 ? 43.188 -14.961 -13.82 1 30.34 365 LEU A CA 1
ATOM 2808 C C . LEU A 1 365 ? 43.656 -13.68 -14.516 1 30.34 365 LEU A C 1
ATOM 2810 O O . LEU A 1 365 ? 43.031 -12.625 -14.352 1 30.34 365 LEU A O 1
ATOM 2814 N N . LYS A 1 366 ? 44.938 -13.5 -14.609 1 31.33 366 LYS A N 1
ATOM 2815 C CA . LYS A 1 366 ? 45.531 -12.477 -15.469 1 31.33 366 LYS A CA 1
ATOM 2816 C C . LYS A 1 366 ? 44.688 -12.266 -16.719 1 31.33 366 LYS A C 1
ATOM 2818 O O . LYS A 1 366 ? 44.406 -13.219 -17.453 1 31.33 366 LYS A O 1
ATOM 2823 N N . ARG A 1 367 ? 43.875 -11.25 -16.656 1 31.81 367 ARG A N 1
ATOM 2824 C CA . ARG A 1 367 ? 43.25 -10.875 -17.938 1 31.81 367 ARG A CA 1
ATOM 2825 C C . ARG A 1 367 ? 44.312 -10.859 -19.062 1 31.81 367 ARG A C 1
ATOM 2827 O O . ARG A 1 367 ? 45.406 -10.328 -18.891 1 31.81 367 ARG A O 1
ATOM 2834 N N . PRO A 1 368 ? 44.375 -11.875 -19.891 1 29.59 368 PRO A N 1
ATOM 2835 C CA . PRO A 1 368 ? 45.344 -11.797 -20.969 1 29.59 368 PRO A CA 1
ATOM 2836 C C . PRO A 1 368 ? 45.469 -10.398 -21.562 1 29.59 368 PRO A C 1
ATOM 2838 O O . PRO A 1 368 ? 44.531 -9.617 -21.516 1 29.59 368 PRO A O 1
ATOM 2841 N N . PRO A 1 369 ? 46.625 -9.758 -21.391 1 29.47 369 PRO A N 1
ATOM 2842 C CA . PRO A 1 369 ? 46.781 -8.438 -22 1 29.47 369 PRO A CA 1
ATOM 2843 C C . PRO A 1 369 ? 46.094 -8.32 -23.359 1 29.47 369 PRO A C 1
ATOM 2845 O O . PRO A 1 369 ? 46 -9.312 -24.094 1 29.47 369 PRO A O 1
ATOM 2848 N N . PHE A 1 370 ? 45.062 -7.586 -23.391 1 29.02 370 PHE A N 1
ATOM 2849 C CA . PHE A 1 370 ? 44.406 -7.285 -24.656 1 29.02 370 PHE A CA 1
ATOM 2850 C C . PHE A 1 370 ? 45.438 -6.934 -25.734 1 29.02 370 PHE A C 1
ATOM 2852 O O . PHE A 1 370 ? 46.156 -5.938 -25.609 1 29.02 370 PHE A O 1
ATOM 2859 N N . LYS A 1 371 ? 46.125 -7.898 -26.266 1 29.03 371 LYS A N 1
ATOM 2860 C CA . LYS A 1 371 ? 46.969 -7.609 -27.438 1 29.03 371 LYS A CA 1
ATOM 2861 C C . LYS A 1 371 ? 46.25 -6.648 -28.375 1 29.03 371 LYS A C 1
ATOM 2863 O O . LYS A 1 371 ? 45.094 -6.895 -28.781 1 29.03 371 LYS A O 1
ATOM 2868 N N . SER A 1 372 ? 46.562 -5.375 -28.281 1 26.28 372 SER A N 1
ATOM 2869 C CA . SER A 1 372 ? 46.188 -4.309 -29.203 1 26.28 372 SER A CA 1
ATOM 2870 C C . SER A 1 372 ? 46.438 -4.723 -30.656 1 26.28 372 SER A C 1
ATOM 2872 O O . SER A 1 372 ? 47.594 -4.895 -31.062 1 26.28 372 SER A O 1
ATOM 2874 N N . ASN A 1 373 ? 45.781 -5.828 -31.172 1 23.62 373 ASN A N 1
ATOM 2875 C CA . ASN A 1 373 ? 45.969 -6.09 -32.594 1 23.62 373 ASN A CA 1
ATOM 2876 C C . ASN A 1 373 ? 45.875 -4.809 -33.406 1 23.62 373 ASN A C 1
ATOM 2878 O O . ASN A 1 373 ? 44.812 -4.148 -33.406 1 23.62 373 ASN A O 1
ATOM 2882 N N . HIS A 1 374 ? 46.938 -4.074 -33.531 1 26 374 HIS A N 1
ATOM 2883 C CA . HIS A 1 374 ? 47.219 -2.963 -34.438 1 26 374 HIS A CA 1
ATOM 2884 C C . HIS A 1 374 ? 46.781 -3.285 -35.875 1 26 374 HIS A C 1
ATOM 2886 O O . HIS A 1 374 ? 47.5 -4.016 -36.562 1 26 374 HIS A O 1
ATOM 2892 N N . TYR A 1 375 ? 45.406 -3.666 -36.031 1 22.7 375 TYR A N 1
ATOM 2893 C CA . TYR A 1 375 ? 45 -3.875 -37.406 1 22.7 375 TYR A CA 1
ATOM 2894 C C . TYR A 1 375 ? 45.375 -2.674 -38.281 1 22.7 375 TYR A C 1
ATOM 2896 O O . TYR A 1 375 ? 44.906 -1.559 -38.031 1 22.7 375 TYR A O 1
ATOM 2904 N N . SER A 1 376 ? 46.594 -2.637 -38.562 1 24.89 376 SER A N 1
ATOM 2905 C CA . SER A 1 376 ? 47.156 -1.754 -39.594 1 24.89 376 SER A CA 1
ATOM 2906 C C . SER A 1 376 ? 46.25 -1.709 -40.812 1 24.89 376 SER A C 1
ATOM 2908 O O . SER A 1 376 ? 46.094 -2.713 -41.531 1 24.89 376 SER A O 1
ATOM 2910 N N . GLY A 1 377 ? 45.031 -1.033 -40.625 1 21.7 377 GLY A N 1
ATOM 2911 C CA . GLY A 1 377 ? 44.094 -0.758 -41.656 1 21.7 377 GLY A CA 1
ATOM 2912 C C . GLY A 1 377 ? 44.719 -0.206 -42.938 1 21.7 377 GLY A C 1
ATOM 2913 O O . GLY A 1 377 ? 45.031 0.983 -43 1 21.7 377 GLY A O 1
ATOM 2914 N N . GLN A 1 378 ? 45.688 -0.976 -43.344 1 23.5 378 GLN A N 1
ATOM 2915 C CA . GLN A 1 378 ? 46.156 -0.54 -44.656 1 23.5 378 GLN A CA 1
ATOM 2916 C C . GLN A 1 378 ? 45 -0.324 -45.625 1 23.5 378 GLN A C 1
ATOM 2918 O O . GLN A 1 378 ? 44.219 -1.229 -45.844 1 23.5 378 GLN A O 1
ATOM 2923 N N . GLY A 1 379 ? 44.469 0.876 -45.562 1 23.66 379 GLY A N 1
ATOM 2924 C CA . GLY A 1 379 ? 43.469 1.528 -46.375 1 23.66 379 GLY A CA 1
ATOM 2925 C C . GLY A 1 379 ? 43.656 1.321 -47.844 1 23.66 379 GLY A C 1
ATOM 2926 O O . GLY A 1 379 ? 44.656 1.742 -48.406 1 23.66 379 GLY A O 1
ATOM 2927 N N . PRO A 1 380 ? 43.219 -0.021 -48.188 1 23.02 380 PRO A N 1
ATOM 2928 C CA . PRO A 1 380 ? 43.5 -0.285 -49.625 1 23.02 380 PRO A CA 1
ATOM 2929 C C . PRO A 1 380 ? 43.031 0.843 -50.531 1 23.02 380 PRO A C 1
ATOM 2931 O O . PRO A 1 380 ? 42.125 1.596 -50.188 1 23.02 380 PRO A O 1
ATOM 2934 N N . ARG A 1 381 ? 43.875 1.345 -51.219 1 24.11 381 ARG A N 1
ATOM 2935 C CA . ARG A 1 381 ? 43.844 2.396 -52.25 1 24.11 381 ARG A CA 1
ATOM 2936 C C . ARG A 1 381 ? 42.844 2.09 -53.344 1 24.11 381 ARG A C 1
ATOM 2938 O O . ARG A 1 381 ? 42.938 1.061 -54.031 1 24.11 381 ARG A O 1
ATOM 2945 N N . MET A 1 382 ? 41.469 2.307 -52.906 1 21.62 382 MET A N 1
ATOM 2946 C CA . MET A 1 382 ? 40.375 1.971 -53.844 1 21.62 382 MET A CA 1
ATOM 2947 C C . MET A 1 382 ? 40.688 2.51 -55.25 1 21.62 382 MET A C 1
ATOM 2949 O O . MET A 1 382 ? 40.969 3.695 -55.406 1 21.62 382 MET A O 1
ATOM 2953 N N . PRO A 1 383 ? 40.906 1.549 -56.031 1 19.66 383 PRO A N 1
ATOM 2954 C CA . PRO A 1 383 ? 41.25 1.813 -57.438 1 19.66 383 PRO A CA 1
ATOM 2955 C C . PRO A 1 383 ? 40.125 2.506 -58.219 1 19.66 383 PRO A C 1
ATOM 2957 O O . PRO A 1 383 ? 38.938 2.387 -57.844 1 19.66 383 PRO A O 1
ATOM 2960 N N . ARG A 1 384 ? 40.375 3.486 -58.906 1 20.89 384 ARG A N 1
ATOM 2961 C CA . ARG A 1 384 ? 39.75 4.496 -59.75 1 20.89 384 ARG A CA 1
ATOM 2962 C C . ARG A 1 384 ? 39 3.846 -60.906 1 20.89 384 ARG A C 1
ATOM 2964 O O . ARG A 1 384 ? 39.594 3.355 -61.844 1 20.89 384 ARG A O 1
ATOM 2971 N N . GLY A 1 385 ? 37.969 2.785 -60.469 1 17 385 GLY A N 1
ATOM 2972 C CA . GLY A 1 385 ? 37.344 2.035 -61.531 1 17 385 GLY A CA 1
ATOM 2973 C C . GLY A 1 385 ? 36.75 2.924 -62.625 1 17 385 GLY A C 1
ATOM 2974 O O . GLY A 1 385 ? 36.406 4.074 -62.344 1 17 385 GLY A O 1
ATOM 2975 N N . GLY A 1 386 ? 36.812 2.521 -63.875 1 18.8 386 GLY A N 1
ATOM 2976 C CA . GLY A 1 386 ? 36.625 2.918 -65.25 1 18.8 386 GLY A CA 1
ATOM 2977 C C . GLY A 1 386 ? 35.156 3.002 -65.688 1 18.8 386 GLY A C 1
ATOM 2978 O O . GLY A 1 386 ? 34.281 2.475 -65 1 18.8 386 GLY A O 1
ATOM 2979 N N . GLY A 1 387 ? 34.625 3.705 -66.75 1 17.86 387 GLY A N 1
ATOM 2980 C CA . GLY A 1 387 ? 33.594 4.469 -67.438 1 17.86 387 GLY A CA 1
ATOM 2981 C C . GLY A 1 387 ? 32.594 3.592 -68.188 1 17.86 387 GLY A C 1
ATOM 2982 O O . GLY A 1 387 ? 31.688 4.098 -68.812 1 17.86 387 GLY A O 1
ATOM 2983 N N . MET A 1 388 ? 32.406 2.197 -68 1 17.95 388 MET A N 1
ATOM 2984 C CA . MET A 1 388 ? 31.906 1.634 -69.25 1 17.95 388 MET A CA 1
ATOM 2985 C C . MET A 1 388 ? 30.422 1.921 -69.438 1 17.95 388 MET A C 1
ATOM 2987 O O . MET A 1 388 ? 29.719 2.232 -68.438 1 17.95 388 MET A O 1
ATOM 2991 N N . GLY A 1 389 ? 29.703 1.421 -70.688 1 18.09 389 GLY A N 1
ATOM 2992 C CA . GLY A 1 389 ? 28.75 1.682 -71.75 1 18.09 389 GLY A CA 1
ATOM 2993 C C . GLY A 1 389 ? 27.344 1.199 -71.375 1 18.09 389 GLY A C 1
ATOM 2994 O O . GLY A 1 389 ? 27.156 0.484 -70.438 1 18.09 389 GLY A O 1
ATOM 2995 N N . GLY A 1 390 ? 26.188 1.148 -72.312 1 17.8 390 GLY A N 1
ATOM 2996 C CA . GLY A 1 390 ? 24.859 1.616 -72.688 1 17.8 390 GLY A CA 1
ATOM 2997 C C . GLY A 1 390 ? 23.781 0.569 -72.438 1 17.8 390 GLY A C 1
ATOM 2998 O O . GLY A 1 390 ? 22.703 0.88 -71.938 1 17.8 390 GLY A O 1
ATOM 2999 N N . ARG A 1 391 ? 23.688 -0.675 -73 1 17.77 391 ARG A N 1
ATOM 3000 C CA . ARG A 1 391 ? 22.578 -0.964 -73.938 1 17.77 391 ARG A CA 1
ATOM 3001 C C . ARG A 1 391 ? 21.391 -1.549 -73.125 1 17.77 391 ARG A C 1
ATOM 3003 O O . ARG A 1 391 ? 20.25 -1.087 -73.312 1 17.77 391 ARG A O 1
ATOM 3010 N N . GLY A 1 392 ? 21.359 -2.893 -72.812 1 16.81 392 GLY A N 1
ATOM 3011 C CA . GLY A 1 392 ? 20.391 -3.82 -73.375 1 16.81 392 GLY A CA 1
ATOM 3012 C C . GLY A 1 392 ? 19.109 -3.904 -72.562 1 16.81 392 GLY A C 1
ATOM 3013 O O . GLY A 1 392 ? 18.875 -3.082 -71.688 1 16.81 392 GLY A O 1
ATOM 3014 N N . GLY A 1 393 ? 18.734 -5.102 -71.938 1 16.98 393 GLY A N 1
ATOM 3015 C CA . GLY A 1 393 ? 17.734 -6.098 -72.312 1 16.98 393 GLY A CA 1
ATOM 3016 C C . GLY A 1 393 ? 16.547 -6.078 -71.375 1 16.98 393 GLY A C 1
ATOM 3017 O O . GLY A 1 393 ? 15.391 -6.004 -71.812 1 16.98 393 GLY A O 1
ATOM 3018 N N . SER A 1 394 ? 16.484 -6.668 -70 1 16.52 394 SER A N 1
ATOM 3019 C CA . SER A 1 394 ? 15.711 -7.879 -69.812 1 16.52 394 SER A CA 1
ATOM 3020 C C . SER A 1 394 ? 14.398 -7.57 -69.062 1 16.52 394 SER A C 1
ATOM 3022 O O . SER A 1 394 ? 13.656 -8.484 -68.688 1 16.52 394 SER A O 1
ATOM 3024 N N . THR A 1 395 ? 13.781 -6.41 -68.812 1 16.52 395 THR A N 1
ATOM 3025 C CA . THR A 1 395 ? 13.242 -6.465 -67.438 1 16.52 395 THR A CA 1
ATOM 3026 C C . THR A 1 395 ? 12.07 -7.438 -67.375 1 16.52 395 THR A C 1
ATOM 3028 O O . THR A 1 395 ? 12.078 -8.352 -66.562 1 16.52 395 THR A O 1
ATOM 3031 N N . HIS A 1 396 ? 10.789 -6.906 -66.812 1 17.06 396 HIS A N 1
ATOM 3032 C CA . HIS A 1 396 ? 10.031 -7.176 -65.625 1 17.06 396 HIS A CA 1
ATOM 3033 C C . HIS A 1 396 ? 8.93 -8.195 -65.875 1 17.06 396 HIS A C 1
ATOM 3035 O O . HIS A 1 396 ? 8.328 -8.211 -66.938 1 17.06 396 HIS A O 1
ATOM 3041 N N . PRO A 1 397 ? 8.797 -9.086 -64.938 1 18.38 397 PRO A N 1
ATOM 3042 C CA . PRO A 1 397 ? 8.086 -10.336 -64.688 1 18.38 397 PRO A CA 1
ATOM 3043 C C . PRO A 1 397 ? 6.57 -10.18 -64.75 1 18.38 397 PRO A C 1
ATOM 3045 O O . PRO A 1 397 ? 6.066 -9.055 -64.75 1 18.38 397 PRO A O 1
ATOM 3048 N N . ARG A 1 398 ? 5.914 -11.133 -64.125 1 18.12 398 ARG A N 1
ATOM 3049 C CA . ARG A 1 398 ? 4.848 -12.125 -64.25 1 18.12 398 ARG A CA 1
ATOM 3050 C C . ARG A 1 398 ? 3.535 -11.57 -63.688 1 18.12 398 ARG A C 1
ATOM 3052 O O . ARG A 1 398 ? 3.525 -10.539 -63 1 18.12 398 ARG A O 1
ATOM 3059 N N . LYS A 1 399 ? 2.652 -12.383 -62.938 1 19.33 399 LYS A N 1
ATOM 3060 C CA . LYS A 1 399 ? 1.367 -13.07 -63.031 1 19.33 399 LYS A CA 1
ATOM 3061 C C . LYS A 1 399 ? 0.4 -12.578 -61.969 1 19.33 399 LYS A C 1
ATOM 3063 O O . LYS A 1 399 ? -0.694 -13.125 -61.812 1 19.33 399 LYS A O 1
ATOM 3068 N N . GLU A 1 400 ? 0.34 -11.32 -61.406 1 18.5 400 GLU A N 1
ATOM 3069 C CA . GLU A 1 400 ? -0.311 -11.344 -60.094 1 18.5 400 GLU A CA 1
ATOM 3070 C C . GLU A 1 400 ? -1.801 -11.648 -60.219 1 18.5 400 GLU A C 1
ATOM 3072 O O . GLU A 1 400 ? -2.496 -11.031 -61.031 1 18.5 400 GLU A O 1
ATOM 3077 N N . ARG A 1 401 ? -2.307 -12.789 -59.781 1 19.7 401 ARG A N 1
ATOM 3078 C CA . ARG A 1 401 ? -3.643 -13.375 -59.781 1 19.7 401 ARG A CA 1
ATOM 3079 C C . ARG A 1 401 ? -4.57 -12.625 -58.844 1 19.7 401 ARG A C 1
ATOM 3081 O O . ARG A 1 401 ? -4.211 -12.367 -57.688 1 19.7 401 ARG A O 1
ATOM 3088 N N . PRO A 1 402 ? -5.512 -11.852 -59.219 1 19.8 402 PRO A N 1
ATOM 3089 C CA . PRO A 1 402 ? -6.375 -10.914 -58.5 1 19.8 402 PRO A CA 1
ATOM 3090 C C . PRO A 1 402 ? -7.316 -11.609 -57.5 1 19.8 402 PRO A C 1
ATOM 3092 O O . PRO A 1 402 ? -8.32 -12.195 -57.906 1 19.8 402 PRO A O 1
ATOM 3095 N N . VAL A 1 403 ? -6.902 -12.492 -56.656 1 18.97 403 VAL A N 1
ATOM 3096 C CA . VAL A 1 403 ? -7.922 -13.398 -56.125 1 18.97 403 VAL A CA 1
ATOM 3097 C C . VAL A 1 403 ? -8.953 -12.617 -55.312 1 18.97 403 VAL A C 1
ATOM 3099 O O . VAL A 1 403 ? -10.156 -12.828 -55.469 1 18.97 403 VAL A O 1
ATOM 3102 N N . LYS A 1 404 ? -8.625 -11.883 -54.188 1 17.72 404 LYS A N 1
ATOM 3103 C CA . LYS A 1 404 ? -9.18 -12.312 -52.906 1 17.72 404 LYS A CA 1
ATOM 3104 C C . LYS A 1 404 ? -10.562 -11.719 -52.688 1 17.72 404 LYS A C 1
ATOM 3106 O O . LYS A 1 404 ? -11.461 -12.383 -52.156 1 17.72 404 LYS A O 1
ATOM 3111 N N . ARG A 1 405 ? -11.023 -10.461 -52.719 1 17.91 405 ARG A N 1
ATOM 3112 C CA . ARG A 1 405 ? -11.305 -9.852 -51.438 1 17.91 405 ARG A CA 1
ATOM 3113 C C . ARG A 1 405 ? -12.75 -10.109 -51 1 17.91 405 ARG A C 1
ATOM 3115 O O . ARG A 1 405 ? -13.109 -9.898 -49.844 1 17.91 405 ARG A O 1
ATOM 3122 N N . HIS A 1 406 ? -13.727 -10.445 -51.688 1 19.42 406 HIS A N 1
ATOM 3123 C CA . HIS A 1 406 ? -14.867 -9.586 -51.406 1 19.42 406 HIS A CA 1
ATOM 3124 C C . HIS A 1 406 ? -15.594 -10.047 -50.156 1 19.42 406 HIS A C 1
ATOM 3126 O O . HIS A 1 406 ? -16.672 -9.539 -49.812 1 19.42 406 HIS A O 1
ATOM 3132 N N . LYS A 1 407 ? -15.07 -10.688 -49.156 1 17.75 407 LYS A N 1
ATOM 3133 C CA . LYS A 1 407 ? -16 -11.547 -48.406 1 17.75 407 LYS A CA 1
ATOM 3134 C C . LYS A 1 407 ? -16.906 -10.734 -47.5 1 17.75 407 LYS A C 1
ATOM 3136 O O . LYS A 1 407 ? -17.969 -11.203 -47.094 1 17.75 407 LYS A O 1
ATOM 3141 N N . VAL A 1 408 ? -16.703 -9.547 -47.094 1 17.75 408 VAL A N 1
ATOM 3142 C CA . VAL A 1 408 ? -16.922 -9.531 -45.625 1 17.75 408 VAL A CA 1
ATOM 3143 C C . VAL A 1 408 ? -18.406 -9.742 -45.344 1 17.75 408 VAL A C 1
ATOM 3145 O O . VAL A 1 408 ? -19.25 -9.602 -46.25 1 17.75 408 VAL A O 1
ATOM 3148 N N . PRO A 1 409 ? -18.953 -8.844 -44.406 1 18.45 409 PRO A N 1
ATOM 3149 C CA . PRO A 1 409 ? -19.625 -9.109 -43.125 1 18.45 409 PRO A CA 1
ATOM 3150 C C . PRO A 1 409 ? -21.141 -9.18 -43.25 1 18.45 409 PRO A C 1
ATOM 3152 O O . PRO A 1 409 ? -21.719 -8.461 -44.062 1 18.45 409 PRO A O 1
ATOM 3155 N N . SER A 1 410 ? -21.812 -10.227 -43 1 20.17 410 SER A N 1
ATOM 3156 C CA . SER A 1 410 ? -23.172 -10.734 -42.906 1 20.17 410 SER A CA 1
ATOM 3157 C C . SER A 1 410 ? -23.969 -10.023 -41.812 1 20.17 410 SER A C 1
ATOM 3159 O O . SER A 1 410 ? -25.078 -10.43 -41.469 1 20.17 410 SER A O 1
ATOM 3161 N N . THR A 1 411 ? -23.672 -8.82 -41.375 1 17.98 411 THR A N 1
ATOM 3162 C CA . THR A 1 411 ? -24.188 -8.602 -40.031 1 17.98 411 THR A CA 1
ATOM 3163 C C . THR A 1 411 ? -25.703 -8.805 -40 1 17.98 411 THR A C 1
ATOM 3165 O O . THR A 1 411 ? -26.219 -9.406 -39.062 1 17.98 411 THR A O 1
ATOM 3168 N N . PRO A 1 412 ? -26.484 -7.945 -40.656 1 21.16 412 PRO A N 1
ATOM 3169 C CA . PRO A 1 412 ? -27.5 -7.379 -39.75 1 21.16 412 PRO A CA 1
ATOM 3170 C C . PRO A 1 412 ? -28.656 -8.336 -39.469 1 21.16 412 PRO A C 1
ATOM 3172 O O . PRO A 1 412 ? -29.312 -8.797 -40.406 1 21.16 412 PRO A O 1
ATOM 3175 N N . ALA A 1 413 ? -28.625 -9.211 -38.531 1 18.81 413 ALA A N 1
ATOM 3176 C CA . ALA A 1 413 ? -29.766 -10.062 -38.188 1 18.81 413 ALA A CA 1
ATOM 3177 C C . ALA A 1 413 ? -31 -9.234 -37.844 1 18.81 413 ALA A C 1
ATOM 3179 O O . ALA A 1 413 ? -30.891 -8.266 -37.062 1 18.81 413 ALA A O 1
ATOM 3180 N N . GLN A 1 414 ? -32 -9.125 -38.625 1 18.34 414 GLN A N 1
ATOM 3181 C CA . GLN A 1 414 ? -33.375 -8.617 -38.5 1 18.34 414 GLN A CA 1
ATOM 3182 C C . GLN A 1 414 ? -34.094 -9.32 -37.344 1 18.34 414 GLN A C 1
ATOM 3184 O O . GLN A 1 414 ? -35.312 -9.172 -37.219 1 18.34 414 GLN A O 1
ATOM 3189 N N . SER A 1 415 ? -33.406 -9.734 -36.188 1 17.22 415 SER A N 1
ATOM 3190 C CA . SER A 1 415 ? -34.281 -10.594 -35.438 1 17.22 415 SER A CA 1
ATOM 3191 C C . SER A 1 415 ? -35.625 -9.914 -35.188 1 17.22 415 SER A C 1
ATOM 3193 O O . SER A 1 415 ? -35.75 -8.688 -35.312 1 17.22 415 SER A O 1
ATOM 3195 N N . GLU A 1 416 ? -36.562 -10.711 -34.438 1 18.95 416 GLU A N 1
ATOM 3196 C CA . GLU A 1 416 ? -37.906 -11.094 -34.094 1 18.95 416 GLU A CA 1
ATOM 3197 C C . GLU A 1 416 ? -38.5 -10.141 -33.062 1 18.95 416 GLU A C 1
ATOM 3199 O O . GLU A 1 416 ? -37.812 -9.711 -32.125 1 18.95 416 GLU A O 1
ATOM 3204 N N . ALA A 1 417 ? -39.531 -9.359 -33.406 1 18.62 417 ALA A N 1
ATOM 3205 C CA . ALA A 1 417 ? -40.594 -8.633 -32.719 1 18.62 417 ALA A CA 1
ATOM 3206 C C . ALA A 1 417 ? -41.188 -9.469 -31.578 1 18.62 417 ALA A C 1
ATOM 3208 O O . ALA A 1 417 ? -41.844 -10.477 -31.812 1 18.62 417 ALA A O 1
ATOM 3209 N N . GLN A 1 418 ? -40.406 -9.836 -30.531 1 16.66 418 GLN A N 1
ATOM 3210 C CA . GLN A 1 418 ? -41.031 -10.555 -29.438 1 16.66 418 GLN A CA 1
ATOM 3211 C C . GLN A 1 418 ? -42.312 -9.852 -28.984 1 16.66 418 GLN A C 1
ATOM 3213 O O . GLN A 1 418 ? -42.5 -8.664 -29.266 1 16.66 418 GLN A O 1
ATOM 3218 N N . ALA A 1 419 ? -42.938 -10.398 -27.828 1 19.45 419 ALA A N 1
ATOM 3219 C CA . ALA A 1 419 ? -44 -10.867 -26.969 1 19.45 419 ALA A CA 1
ATOM 3220 C C . ALA A 1 419 ? -44.375 -9.797 -25.938 1 19.45 419 ALA A C 1
ATOM 3222 O O . ALA A 1 419 ? -45.25 -10.039 -25.078 1 19.45 419 ALA A O 1
ATOM 3223 N N . GLY A 1 420 ? -44.062 -8.523 -25.953 1 17.22 420 GLY A N 1
ATOM 3224 C CA . GLY A 1 420 ? -44.406 -7.977 -24.656 1 17.22 420 GLY A CA 1
ATOM 3225 C C . GLY A 1 420 ? -45.875 -8.109 -24.312 1 17.22 420 GLY A C 1
ATOM 3226 O O . GLY A 1 420 ? -46.281 -7.707 -23.234 1 17.22 420 GLY A O 1
ATOM 3227 N N . MET A 1 421 ? -46.969 -8.438 -24.938 1 18.78 421 MET A N 1
ATOM 3228 C CA . MET A 1 421 ? -48.125 -7.934 -24.203 1 18.78 421 MET A CA 1
ATOM 3229 C C . MET A 1 421 ? -48.25 -8.648 -22.859 1 18.78 421 MET A C 1
ATOM 3231 O O . MET A 1 421 ? -49.25 -8.492 -22.172 1 18.78 421 MET A O 1
ATOM 3235 N N . ALA A 1 422 ? -47.312 -9.453 -22.297 1 16.31 422 ALA A N 1
ATOM 3236 C CA . ALA A 1 422 ? -47.781 -10 -21.016 1 16.31 422 ALA A CA 1
ATOM 3237 C C . ALA A 1 422 ? -47.875 -8.906 -19.969 1 16.31 422 ALA A C 1
ATOM 3239 O O . ALA A 1 422 ? -48.688 -9 -19.031 1 16.31 422 ALA A O 1
ATOM 3240 N N . GLN A 1 423 ? -47.125 -7.906 -19.719 1 17.73 423 GLN A N 1
ATOM 3241 C CA . GLN A 1 423 ? -47.875 -7.445 -18.531 1 17.73 423 GLN A CA 1
ATOM 3242 C C . GLN A 1 423 ? -49.156 -6.734 -18.922 1 17.73 423 GLN A C 1
ATOM 3244 O O . GLN A 1 423 ? -49.188 -5.977 -19.891 1 17.73 423 GLN A O 1
ATOM 3249 N N . MET B 1 1 ? -9.695 93.75 -3.598 1 24.45 1 MET B N 1
ATOM 3250 C CA . MET B 1 1 ? -9.328 93.062 -2.365 1 24.45 1 MET B CA 1
ATOM 3251 C C . MET B 1 1 ? -9.648 91.562 -2.459 1 24.45 1 MET B C 1
ATOM 3253 O O . MET B 1 1 ? -10.812 91.188 -2.553 1 24.45 1 MET B O 1
ATOM 3257 N N . SER B 1 2 ? -8.797 90.812 -3.178 1 25.89 2 SER B N 1
ATOM 3258 C CA . SER B 1 2 ? -8.867 89.562 -3.887 1 25.89 2 SER B CA 1
ATOM 3259 C C . SER B 1 2 ? -8.992 88.375 -2.914 1 25.89 2 SER B C 1
ATOM 3261 O O . SER B 1 2 ? -8.211 88.25 -1.973 1 25.89 2 SER B O 1
ATOM 3263 N N . PRO B 1 3 ? -10.211 87.875 -2.732 1 25.94 3 PRO B N 1
ATOM 3264 C CA . PRO B 1 3 ? -10.633 86.938 -1.663 1 25.94 3 PRO B CA 1
ATOM 3265 C C . PRO B 1 3 ? -9.812 85.688 -1.625 1 25.94 3 PRO B C 1
ATOM 3267 O O . PRO B 1 3 ? -9.352 85.188 -2.666 1 25.94 3 PRO B O 1
ATOM 3270 N N . THR B 1 4 ? -8.922 85.562 -0.664 1 21.38 4 THR B N 1
ATOM 3271 C CA . THR B 1 4 ? -8.008 84.438 -0.309 1 21.38 4 THR B CA 1
ATOM 3272 C C . THR B 1 4 ? -8.758 83.125 -0.169 1 21.38 4 THR B C 1
ATOM 3274 O O . THR B 1 4 ? -9.664 83 0.652 1 21.38 4 THR B O 1
ATOM 3277 N N . ALA B 1 5 ? -8.844 82.438 -1.286 1 21.64 5 ALA B N 1
ATOM 3278 C CA . ALA B 1 5 ? -9.461 81.125 -1.531 1 21.64 5 ALA B CA 1
ATOM 3279 C C . ALA B 1 5 ? -9.062 80.125 -0.454 1 21.64 5 ALA B C 1
ATOM 3281 O O . ALA B 1 5 ? -7.871 79.875 -0.222 1 21.64 5 ALA B O 1
ATOM 3282 N N . ALA B 1 6 ? -9.812 80.062 0.664 1 22.11 6 ALA B N 1
ATOM 3283 C CA . ALA B 1 6 ? -9.703 79.188 1.838 1 22.11 6 ALA B CA 1
ATOM 3284 C C . ALA B 1 6 ? -9.508 77.75 1.431 1 22.11 6 ALA B C 1
ATOM 3286 O O . ALA B 1 6 ? -10.344 77.188 0.722 1 22.11 6 ALA B O 1
ATOM 3287 N N . SER B 1 7 ? -8.25 77.375 1.024 1 22.28 7 SER B N 1
ATOM 3288 C CA . SER B 1 7 ? -7.895 76 0.615 1 22.28 7 SER B CA 1
ATOM 3289 C C . SER B 1 7 ? -8.352 75 1.645 1 22.28 7 SER B C 1
ATOM 3291 O O . SER B 1 7 ? -7.922 75.062 2.799 1 22.28 7 SER B O 1
ATOM 3293 N N . THR B 1 8 ? -9.664 74.75 1.688 1 24.86 8 THR B N 1
ATOM 3294 C CA . THR B 1 8 ? -10.227 73.812 2.623 1 24.86 8 THR B CA 1
ATOM 3295 C C . THR B 1 8 ? -9.445 72.5 2.594 1 24.86 8 THR B C 1
ATOM 3297 O O . THR B 1 8 ? -9.148 71.938 1.521 1 24.86 8 THR B O 1
ATOM 3300 N N . PRO B 1 9 ? -8.578 72.25 3.604 1 25.56 9 PRO B N 1
ATOM 3301 C CA . PRO B 1 9 ? -7.773 71 3.699 1 25.56 9 PRO B CA 1
ATOM 3302 C C . PRO B 1 9 ? -8.602 69.75 3.539 1 25.56 9 PRO B C 1
ATOM 3304 O O . PRO B 1 9 ? -9.75 69.688 3.982 1 25.56 9 PRO B O 1
ATOM 3307 N N . SER B 1 10 ? -8.602 69.188 2.336 1 23.66 10 SER B N 1
ATOM 3308 C CA . SER B 1 10 ? -9.32 67.938 2.037 1 23.66 10 SER B CA 1
ATOM 3309 C C . SER B 1 10 ? -9.047 66.875 3.094 1 23.66 10 SER B C 1
ATOM 3311 O O . SER B 1 10 ? -7.902 66.688 3.51 1 23.66 10 SER B O 1
ATOM 3313 N N . PRO B 1 11 ? -10.039 66.562 3.984 1 24.73 11 PRO B N 1
ATOM 3314 C CA . PRO B 1 11 ? -9.906 65.562 5.031 1 24.73 11 PRO B CA 1
ATOM 3315 C C . PRO B 1 11 ? -9.305 64.25 4.512 1 24.73 11 PRO B C 1
ATOM 3317 O O . PRO B 1 11 ? -9.445 63.906 3.328 1 24.73 11 PRO B O 1
ATOM 3320 N N . THR B 1 12 ? -8.023 63.938 4.898 1 24.28 12 THR B N 1
ATOM 3321 C CA . THR B 1 12 ? -7.316 62.688 4.656 1 24.28 12 THR B CA 1
ATOM 3322 C C . THR B 1 12 ? -8.211 61.469 4.969 1 24.28 12 THR B C 1
ATOM 3324 O O . THR B 1 12 ? -8.836 61.438 6.031 1 24.28 12 THR B O 1
ATOM 3327 N N . PRO B 1 13 ? -8.812 60.812 3.93 1 23.3 13 PRO B N 1
ATOM 3328 C CA . PRO B 1 13 ? -9.688 59.656 4.188 1 23.3 13 PRO B CA 1
ATOM 3329 C C . PRO B 1 13 ? -9.062 58.656 5.137 1 23.3 13 PRO B C 1
ATOM 3331 O O . PRO B 1 13 ? -7.871 58.344 5.035 1 23.3 13 PRO B O 1
ATOM 3334 N N . SER B 1 14 ? -9.336 58.688 6.406 1 23.42 14 SER B N 1
ATOM 3335 C CA . SER B 1 14 ? -8.992 57.688 7.422 1 23.42 14 SER B CA 1
ATOM 3336 C C . SER B 1 14 ? -9.398 56.281 6.988 1 23.42 14 SER B C 1
ATOM 3338 O O . SER B 1 14 ? -10.461 55.781 7.387 1 23.42 14 SER B O 1
ATOM 3340 N N . GLY B 1 15 ? -9.297 55.938 5.723 1 22.78 15 GLY B N 1
ATOM 3341 C CA . GLY B 1 15 ? -9.789 54.594 5.395 1 22.78 15 GLY B CA 1
ATOM 3342 C C . GLY B 1 15 ? -9.109 53.5 6.188 1 22.78 15 GLY B C 1
ATOM 3343 O O . GLY B 1 15 ? -8.258 52.781 5.656 1 22.78 15 GLY B O 1
ATOM 3344 N N . SER B 1 16 ? -8.734 53.656 7.438 1 24.19 16 SER B N 1
ATOM 3345 C CA . SER B 1 16 ? -8.07 52.594 8.172 1 24.19 16 SER B CA 1
ATOM 3346 C C . SER B 1 16 ? -8.953 51.344 8.258 1 24.19 16 SER B C 1
ATOM 3348 O O . SER B 1 16 ? -9.562 51.094 9.305 1 24.19 16 SER B O 1
ATOM 3350 N N . GLY B 1 17 ? -9.977 51.156 7.523 1 24.05 17 GLY B N 1
ATOM 3351 C CA . GLY B 1 17 ? -10.68 49.938 7.875 1 24.05 17 GLY B CA 1
ATOM 3352 C C . GLY B 1 17 ? -9.781 48.719 7.914 1 24.05 17 GLY B C 1
ATOM 3353 O O . GLY B 1 17 ? -9.383 48.188 6.867 1 24.05 17 GLY B O 1
ATOM 3354 N N . GLU B 1 18 ? -8.734 48.656 8.719 1 25.95 18 GLU B N 1
ATOM 3355 C CA . GLU B 1 18 ? -8.055 47.406 9 1 25.95 18 GLU B CA 1
ATOM 3356 C C . GLU B 1 18 ? -9.055 46.281 9.258 1 25.95 18 GLU B C 1
ATOM 3358 O O . GLU B 1 18 ? -9.766 46.281 10.266 1 25.95 18 GLU B O 1
ATOM 3363 N N . GLU B 1 19 ? -9.867 45.906 8.375 1 29.94 19 GLU B N 1
ATOM 3364 C CA . GLU B 1 19 ? -10.516 44.625 8.578 1 29.94 19 GLU B CA 1
ATOM 3365 C C . GLU B 1 19 ? -9.57 43.625 9.258 1 29.94 19 GLU B C 1
ATOM 3367 O O . GLU B 1 19 ? -8.492 43.344 8.742 1 29.94 19 GLU B O 1
ATOM 3372 N N . SER B 1 20 ? -9.336 43.656 10.516 1 30.28 20 SER B N 1
ATOM 3373 C CA . SER B 1 20 ? -8.727 42.625 11.336 1 30.28 20 SER B CA 1
ATOM 3374 C C . SER B 1 20 ? -9.016 41.25 10.781 1 30.28 20 SER B C 1
ATOM 3376 O O . SER B 1 20 ? -10.172 40.812 10.758 1 30.28 20 SER B O 1
ATOM 3378 N N . CYS B 1 21 ? -8.594 40.875 9.695 1 33.88 21 CYS B N 1
ATOM 3379 C CA . CYS B 1 21 ? -8.594 39.5 9.203 1 33.88 21 CYS B CA 1
ATOM 3380 C C . CYS B 1 21 ? -8.289 38.5 10.328 1 33.88 21 CYS B C 1
ATOM 3382 O O . CYS B 1 21 ? -7.125 38.25 10.625 1 33.88 21 CYS B O 1
ATOM 3384 N N . GLY B 1 22 ? -8.711 38.719 11.531 1 37.97 22 GLY B N 1
ATOM 3385 C CA . GLY B 1 22 ? -8.586 37.625 12.492 1 37.97 22 GLY B CA 1
ATOM 3386 C C . GLY B 1 22 ? -8.906 36.25 11.906 1 37.97 22 GLY B C 1
ATOM 3387 O O . GLY B 1 22 ? -10.016 36.031 11.406 1 37.97 22 GLY B O 1
ATOM 3388 N N . LEU B 1 23 ? -8.07 35.531 11.227 1 46.22 23 LEU B N 1
ATOM 3389 C CA . LEU B 1 23 ? -8.219 34.156 10.75 1 46.22 23 LEU B CA 1
ATOM 3390 C C . LEU B 1 23 ? -8.938 33.312 11.781 1 46.22 23 LEU B C 1
ATOM 3392 O O . LEU B 1 23 ? -8.328 32.844 12.75 1 46.22 23 LEU B O 1
ATOM 3396 N N . VAL B 1 24 ? -10.055 33.688 12.336 1 52.38 24 VAL B N 1
ATOM 3397 C CA . VAL B 1 24 ? -10.914 32.812 13.141 1 52.38 24 VAL B CA 1
ATOM 3398 C C . VAL B 1 24 ? -11.125 31.484 12.43 1 52.38 24 VAL B C 1
ATOM 3400 O O . VAL B 1 24 ? -11.32 31.438 11.211 1 52.38 24 VAL B O 1
ATOM 3403 N N . PRO B 1 25 ? -10.703 30.375 13.188 1 63.19 25 PRO B N 1
ATOM 3404 C CA . PRO B 1 25 ? -11 29.062 12.625 1 63.19 25 PRO B CA 1
ATOM 3405 C C . PRO B 1 25 ? -12.422 28.953 12.094 1 63.19 25 PRO B C 1
ATOM 3407 O O . PRO B 1 25 ? -13.352 29.531 12.672 1 63.19 25 PRO B O 1
ATOM 3410 N N . THR B 1 26 ? -12.578 28.75 10.906 1 72 26 THR B N 1
ATOM 3411 C CA . THR B 1 26 ? -13.875 28.453 10.312 1 72 26 THR B CA 1
ATOM 3412 C C . THR B 1 26 ? -14.297 27.016 10.625 1 72 26 THR B C 1
ATOM 3414 O O . THR B 1 26 ? -13.453 26.125 10.695 1 72 26 THR B O 1
ATOM 3417 N N . GLY B 1 27 ? -15.375 26.891 11.422 1 86 27 GLY B N 1
ATOM 3418 C CA . GLY B 1 27 ? -15.914 25.578 11.711 1 86 27 GLY B CA 1
ATOM 3419 C C . GLY B 1 27 ? -16.391 25.422 13.141 1 86 27 GLY B C 1
ATOM 3420 O O . GLY B 1 27 ? -16.344 26.375 13.922 1 86 27 GLY B O 1
ATOM 3421 N N . THR B 1 28 ? -16.766 24.219 13.438 1 93.62 28 THR B N 1
ATOM 3422 C CA . THR B 1 28 ? -17.266 23.922 14.773 1 93.62 28 THR B CA 1
ATOM 3423 C C . THR B 1 28 ? -16.125 23.641 15.734 1 93.62 28 THR B C 1
ATOM 3425 O O . THR B 1 28 ? -15.297 22.75 15.492 1 93.62 28 THR B O 1
ATOM 3428 N N . LEU B 1 29 ? -16.078 24.438 16.781 1 95 29 LEU B N 1
ATOM 3429 C CA . LEU B 1 29 ? -15.031 24.266 17.781 1 95 29 LEU B CA 1
ATOM 3430 C C . LEU B 1 29 ? -15.258 22.984 18.594 1 95 29 LEU B C 1
ATOM 3432 O O . LEU B 1 29 ? -16.391 22.531 18.734 1 95 29 LEU B O 1
ATOM 3436 N N . VAL B 1 30 ? -14.172 22.438 19.062 1 96.25 30 VAL B N 1
ATOM 3437 C CA . VAL B 1 30 ? -14.273 21.25 19.891 1 96.25 30 VAL B CA 1
ATOM 3438 C C . VAL B 1 30 ? -14.938 21.609 21.234 1 96.25 30 VAL B C 1
ATOM 3440 O O . VAL B 1 30 ? -14.75 22.703 21.75 1 96.25 30 VAL B O 1
ATOM 3443 N N . PRO B 1 31 ? -15.711 20.719 21.797 1 94.06 31 PRO B N 1
ATOM 3444 C CA . PRO B 1 31 ? -16.297 20.969 23.109 1 94.06 31 PRO B CA 1
ATOM 3445 C C . PRO B 1 31 ? -15.25 21.062 24.219 1 94.06 31 PRO B C 1
ATOM 3447 O O . PRO B 1 31 ? -14.125 20.594 24.047 1 94.06 31 PRO B O 1
ATOM 3450 N N . ALA B 1 32 ? -15.68 21.719 25.312 1 92.19 32 ALA B N 1
ATOM 3451 C CA . ALA B 1 32 ? -14.781 21.781 26.453 1 92.19 32 ALA B CA 1
ATOM 3452 C C . ALA B 1 32 ? -14.508 20.391 27.016 1 92.19 32 ALA B C 1
ATOM 3454 O O . ALA B 1 32 ? -15.398 19.531 27.047 1 92.19 32 ALA B O 1
ATOM 3455 N N . GLY B 1 33 ? -13.281 20.109 27.359 1 91.94 33 GLY B N 1
ATOM 3456 C CA . GLY B 1 33 ? -12.914 18.812 27.891 1 91.94 33 GLY B CA 1
ATOM 3457 C C . GLY B 1 33 ? -11.422 18.672 28.141 1 91.94 33 GLY B C 1
ATOM 3458 O O . GLY B 1 33 ? -10.664 19.625 27.922 1 91.94 33 GLY B O 1
ATOM 3459 N N . LYS B 1 34 ? -11.07 17.562 28.688 1 93.31 34 LYS B N 1
ATOM 3460 C CA . LYS B 1 34 ? -9.664 17.219 28.906 1 93.31 34 LYS B CA 1
ATOM 3461 C C . LYS B 1 34 ? -9.07 16.5 27.703 1 93.31 34 LYS B C 1
ATOM 3463 O O . LYS B 1 34 ? -9.375 15.336 27.453 1 93.31 34 LYS B O 1
ATOM 3468 N N . TYR B 1 35 ? -8.203 17.203 27.047 1 95.88 35 TYR B N 1
ATOM 3469 C CA . TYR B 1 35 ? -7.629 16.641 25.844 1 95.88 35 TYR B CA 1
ATOM 3470 C C . TYR B 1 35 ? -6.117 16.484 25.969 1 95.88 35 TYR B C 1
ATOM 3472 O O . TYR B 1 35 ? -5.473 17.234 26.703 1 95.88 35 TYR B O 1
ATOM 3480 N N . THR B 1 36 ? -5.629 15.492 25.344 1 95.62 36 THR B N 1
ATOM 3481 C CA . THR B 1 36 ? -4.191 15.406 25.094 1 95.62 36 THR B CA 1
ATOM 3482 C C . THR B 1 36 ? -3.809 16.172 23.844 1 95.62 36 THR B C 1
ATOM 3484 O O . THR B 1 36 ? -4.348 15.914 22.766 1 95.62 36 THR B O 1
ATOM 3487 N N . VAL B 1 37 ? -2.934 17.141 23.984 1 96.88 37 VAL B N 1
ATOM 3488 C CA . VAL B 1 37 ? -2.488 17.922 22.844 1 96.88 37 VAL B CA 1
ATOM 3489 C C . VAL B 1 37 ? -1.265 17.266 22.219 1 96.88 37 VAL B C 1
ATOM 3491 O O . VAL B 1 37 ? -0.252 17.047 22.875 1 96.88 37 VAL B O 1
ATOM 3494 N N . VAL B 1 38 ? -1.374 16.922 20.938 1 98.25 38 VAL B N 1
ATOM 3495 C CA . VAL B 1 38 ? -0.3 16.281 20.188 1 98.25 38 VAL B CA 1
ATOM 3496 C C . VAL B 1 38 ? 0.112 17.172 19.016 1 98.25 38 VAL B C 1
ATOM 3498 O O . VAL B 1 38 ? -0.708 17.484 18.156 1 98.25 38 VAL B O 1
ATOM 3501 N N . SER B 1 39 ? 1.354 17.641 19.047 1 98.5 39 SER B N 1
ATOM 3502 C CA . SER B 1 39 ? 1.894 18.266 17.844 1 98.5 39 SER B CA 1
ATOM 3503 C C . SER B 1 39 ? 2.186 17.234 16.766 1 98.5 39 SER B C 1
ATOM 3505 O O . SER B 1 39 ? 2.764 16.188 17.047 1 98.5 39 SER B O 1
ATOM 3507 N N . TRP B 1 40 ? 1.771 17.516 15.562 1 98.69 40 TRP B N 1
ATOM 3508 C CA . TRP B 1 40 ? 2.004 16.578 14.469 1 98.69 40 TRP B CA 1
ATOM 3509 C C . TRP B 1 40 ? 2.391 17.312 13.188 1 98.69 40 TRP B C 1
ATOM 3511 O O . TRP B 1 40 ? 2.18 18.531 13.078 1 98.69 40 TRP B O 1
ATOM 3521 N N . ASP B 1 41 ? 3.021 16.656 12.305 1 98.44 41 ASP B N 1
ATOM 3522 C CA . ASP B 1 41 ? 3.455 17.156 11 1 98.44 41 ASP B CA 1
ATOM 3523 C C . ASP B 1 41 ? 3.629 16.016 10.008 1 98.44 41 ASP B C 1
ATOM 3525 O O . ASP B 1 41 ? 3.639 14.844 10.398 1 98.44 41 ASP B O 1
ATOM 3529 N N . MET B 1 42 ? 3.607 16.375 8.773 1 98.31 42 MET B N 1
ATOM 3530 C CA . MET B 1 42 ? 3.814 15.383 7.719 1 98.31 42 MET B CA 1
ATOM 3531 C C . MET B 1 42 ? 4.672 15.953 6.594 1 98.31 42 MET B C 1
ATOM 3533 O O . MET B 1 42 ? 4.5 17.109 6.203 1 98.31 42 MET B O 1
ATOM 3537 N N . ASP B 1 43 ? 5.551 15.172 6.141 1 98.12 43 ASP B N 1
ATOM 3538 C CA . ASP B 1 43 ? 6.203 15.453 4.863 1 98.12 43 ASP B CA 1
ATOM 3539 C C . ASP B 1 43 ? 5.52 14.703 3.723 1 98.12 43 ASP B C 1
ATOM 3541 O O . ASP B 1 43 ? 5.145 13.539 3.875 1 98.12 43 ASP B O 1
ATOM 3545 N N . THR B 1 44 ? 5.297 15.398 2.691 1 97.88 44 THR B N 1
ATOM 3546 C CA . THR B 1 44 ? 4.578 14.859 1.543 1 97.88 44 THR B CA 1
ATOM 3547 C C . THR B 1 44 ? 5.355 15.102 0.253 1 97.88 44 THR B C 1
ATOM 3549 O O . THR B 1 44 ? 6.355 15.828 0.252 1 97.88 44 THR B O 1
ATOM 3552 N N . THR B 1 45 ? 4.961 14.477 -0.837 1 97.31 45 THR B N 1
ATOM 3553 C CA . THR B 1 45 ? 5.641 14.609 -2.121 1 97.31 45 THR B CA 1
ATOM 3554 C C . THR B 1 45 ? 5.387 15.992 -2.727 1 97.31 45 THR B C 1
ATOM 3556 O O . THR B 1 45 ? 6.074 16.391 -3.666 1 97.31 45 THR B O 1
ATOM 3559 N N . GLY B 1 46 ? 4.449 16.703 -2.252 1 96.06 46 GLY B N 1
ATOM 3560 C CA . GLY B 1 46 ? 4.031 18.031 -2.643 1 96.06 46 GLY B CA 1
ATOM 3561 C C . GLY B 1 46 ? 2.965 18.625 -1.732 1 96.06 46 GLY B C 1
ATOM 3562 O O . GLY B 1 46 ? 2.818 18.188 -0.587 1 96.06 46 GLY B O 1
ATOM 3563 N N . ARG B 1 47 ? 2.258 19.625 -2.221 1 93.69 47 ARG B N 1
ATOM 3564 C CA . ARG B 1 47 ? 1.293 20.312 -1.369 1 93.69 47 ARG B CA 1
ATOM 3565 C C . ARG B 1 47 ? -0.108 20.25 -1.967 1 93.69 47 ARG B C 1
ATOM 3567 O O . ARG B 1 47 ? -0.946 21.109 -1.69 1 93.69 47 ARG B O 1
ATOM 3574 N N . ARG B 1 48 ? -0.38 19.344 -2.814 1 92.75 48 ARG B N 1
ATOM 3575 C CA . ARG B 1 48 ? -1.699 19.125 -3.395 1 92.75 48 ARG B CA 1
ATOM 3576 C C . ARG B 1 48 ? -2.391 17.938 -2.736 1 92.75 48 ARG B C 1
ATOM 3578 O O . ARG B 1 48 ? -1.733 17.078 -2.127 1 92.75 48 ARG B O 1
ATOM 3585 N N . LEU B 1 49 ? -3.66 17.812 -2.914 1 94.56 49 LEU B N 1
ATOM 3586 C CA . LEU B 1 49 ? -4.453 16.75 -2.303 1 94.56 49 LEU B CA 1
ATOM 3587 C C . LEU B 1 49 ? -4.055 15.383 -2.852 1 94.56 49 LEU B C 1
ATOM 3589 O O . LEU B 1 49 ? -4.195 14.367 -2.166 1 94.56 49 LEU B O 1
ATOM 3593 N N . ILE B 1 50 ? -3.512 15.312 -4.102 1 92.19 50 ILE B N 1
ATOM 3594 C CA . ILE B 1 50 ? -3.166 14.055 -4.754 1 92.19 50 ILE B CA 1
ATOM 3595 C C . ILE B 1 50 ? -1.774 13.609 -4.312 1 92.19 50 ILE B C 1
ATOM 3597 O O . ILE B 1 50 ? -1.328 12.516 -4.66 1 92.19 50 ILE B O 1
ATOM 3601 N N . ASP B 1 51 ? -1.052 14.516 -3.602 1 96.25 51 ASP B N 1
ATOM 3602 C CA . ASP B 1 51 ? 0.299 14.172 -3.168 1 96.25 51 ASP B CA 1
ATOM 3603 C C . ASP B 1 51 ? 0.266 13.117 -2.061 1 96.25 51 ASP B C 1
ATOM 3605 O O . ASP B 1 51 ? -0.792 12.836 -1.497 1 96.25 51 ASP B O 1
ATOM 3609 N N . GLU B 1 52 ? 1.455 12.5 -1.842 1 96.75 52 GLU B N 1
ATOM 3610 C CA . GLU B 1 52 ? 1.535 11.32 -0.994 1 96.75 52 GLU B CA 1
ATOM 3611 C C . GLU B 1 52 ? 2.375 11.586 0.252 1 96.75 52 GLU B C 1
ATOM 3613 O O . GLU B 1 52 ? 3.295 12.406 0.223 1 96.75 52 GLU B O 1
ATOM 3618 N N . ILE B 1 53 ? 2.021 10.891 1.318 1 98.19 53 ILE B N 1
ATOM 3619 C CA . ILE B 1 53 ? 2.727 11.008 2.59 1 98.19 53 ILE B CA 1
ATOM 3620 C C . ILE B 1 53 ? 4.102 10.359 2.48 1 98.19 53 ILE B C 1
ATOM 3622 O O . ILE B 1 53 ? 4.23 9.242 1.964 1 98.19 53 ILE B O 1
ATOM 3626 N N . CYS B 1 54 ? 5.129 11.055 3.02 1 98.44 54 CYS B N 1
ATOM 3627 C CA . CYS B 1 54 ? 6.48 10.508 3.066 1 98.44 54 CYS B CA 1
ATOM 3628 C C . CYS B 1 54 ? 6.934 10.289 4.508 1 98.44 54 CYS B C 1
ATOM 3630 O O . CYS B 1 54 ? 7.82 9.477 4.766 1 98.44 54 CYS B O 1
ATOM 3632 N N . GLN B 1 55 ? 6.332 11.031 5.387 1 98.69 55 GLN B N 1
ATOM 3633 C CA . GLN B 1 55 ? 6.621 10.875 6.809 1 98.69 55 GLN B CA 1
ATOM 3634 C C . GLN B 1 55 ? 5.457 11.367 7.66 1 98.69 55 GLN B C 1
ATOM 3636 O O . GLN B 1 55 ? 4.809 12.367 7.324 1 98.69 55 GLN B O 1
ATOM 3641 N N . ILE B 1 56 ? 5.223 10.695 8.734 1 98.75 56 ILE B N 1
ATOM 3642 C CA . ILE B 1 56 ? 4.32 11.172 9.781 1 98.75 56 ILE B CA 1
ATOM 3643 C C . ILE B 1 56 ? 5.098 11.367 11.078 1 98.75 56 ILE B C 1
ATOM 3645 O O . ILE B 1 56 ? 5.82 10.477 11.523 1 98.75 56 ILE B O 1
ATOM 3649 N N . GLY B 1 57 ? 5.066 12.562 11.617 1 98.69 57 GLY B N 1
ATOM 3650 C CA . GLY B 1 57 ? 5.66 12.859 12.906 1 98.69 57 GLY B CA 1
ATOM 3651 C C . GLY B 1 57 ? 4.637 13.242 13.961 1 98.69 57 GLY B C 1
ATOM 3652 O O . GLY B 1 57 ? 3.574 13.781 13.633 1 98.69 57 GLY B O 1
ATOM 3653 N N . GLY B 1 58 ? 4.961 12.938 15.219 1 98.56 58 GLY B N 1
ATOM 3654 C CA . GLY B 1 58 ? 4.145 13.289 16.359 1 98.56 58 GLY B CA 1
ATOM 3655 C C . GLY B 1 58 ? 4.953 13.492 17.625 1 98.56 58 GLY B C 1
ATOM 3656 O O . GLY B 1 58 ? 6.043 12.938 17.781 1 98.56 58 GLY B O 1
ATOM 3657 N N . PHE B 1 59 ? 4.414 14.32 18.516 1 98 59 PHE B N 1
ATOM 3658 C CA . PHE B 1 59 ? 5.102 14.602 19.781 1 98 59 PHE B CA 1
ATOM 3659 C C . PHE B 1 59 ? 4.113 15.062 20.844 1 98 59 PHE B C 1
ATOM 3661 O O . PHE B 1 59 ? 3.234 15.875 20.578 1 98 59 PHE B O 1
ATOM 3668 N N . TYR B 1 60 ? 4.266 14.477 22.016 1 96.31 60 TYR B N 1
ATOM 3669 C CA . TYR B 1 60 ? 3.457 14.953 23.125 1 96.31 60 TYR B CA 1
ATOM 3670 C C . TYR B 1 60 ? 4.18 14.734 24.453 1 96.31 60 TYR B C 1
ATOM 3672 O O . TYR B 1 60 ? 5.184 14.023 24.516 1 96.31 60 TYR B O 1
ATOM 3680 N N . GLN B 1 61 ? 3.736 15.445 25.438 1 91.75 61 GLN B N 1
ATOM 3681 C CA . GLN B 1 61 ? 4.227 15.273 26.797 1 91.75 61 GLN B CA 1
ATOM 3682 C C . GLN B 1 61 ? 3.381 14.258 27.562 1 91.75 61 GLN B C 1
ATOM 3684 O O . GLN B 1 61 ? 2.168 14.43 27.703 1 91.75 61 GLN B O 1
ATOM 3689 N N . GLY B 1 62 ? 4.051 13.156 27.938 1 86.62 62 GLY B N 1
ATOM 3690 C CA . GLY B 1 62 ? 3.369 12.133 28.719 1 86.62 62 GLY B CA 1
ATOM 3691 C C . GLY B 1 62 ? 3.086 12.555 30.141 1 86.62 62 GLY B C 1
ATOM 3692 O O . GLY B 1 62 ? 3.455 13.656 30.562 1 86.62 62 GLY B O 1
ATOM 3693 N N . PRO B 1 63 ? 2.373 11.688 30.828 1 80.69 63 PRO B N 1
ATOM 3694 C CA . PRO B 1 63 ? 2.053 11.992 32.219 1 80.69 63 PRO B CA 1
ATOM 3695 C C . PRO B 1 63 ? 3.281 11.969 33.125 1 80.69 63 PRO B C 1
ATOM 3697 O O . PRO B 1 63 ? 4.305 11.375 32.781 1 80.69 63 PRO B O 1
ATOM 3700 N N . ALA B 1 64 ? 3.205 12.703 34.156 1 71.5 64 ALA B N 1
ATOM 3701 C CA . ALA B 1 64 ? 4.266 12.711 35.156 1 71.5 64 ALA B CA 1
ATOM 3702 C C . ALA B 1 64 ? 4.387 11.352 35.844 1 71.5 64 ALA B C 1
ATOM 3704 O O . ALA B 1 64 ? 3.385 10.664 36.031 1 71.5 64 ALA B O 1
ATOM 3705 N N . GLN B 1 65 ? 5.492 10.594 35.625 1 59.03 65 GLN B N 1
ATOM 3706 C CA . GLN B 1 65 ? 5.684 9.336 36.344 1 59.03 65 GLN B CA 1
ATOM 3707 C C . GLN B 1 65 ? 5.543 9.523 37.844 1 59.03 65 GLN B C 1
ATOM 3709 O O . GLN B 1 65 ? 5.945 10.562 38.406 1 59.03 65 GLN B O 1
ATOM 3714 N N . GLU B 1 66 ? 4.766 8.688 38.5 1 52.97 66 GLU B N 1
ATOM 3715 C CA . GLU B 1 66 ? 4.641 8.648 39.938 1 52.97 66 GLU B CA 1
ATOM 3716 C C . GLU B 1 66 ? 6.008 8.531 40.625 1 52.97 66 GLU B C 1
ATOM 3718 O O . GLU B 1 66 ? 6.848 7.738 40.188 1 52.97 66 GLU B O 1
ATOM 3723 N N . GLY B 1 67 ? 6.355 9.414 41.688 1 53.06 67 GLY B N 1
ATOM 3724 C CA . GLY B 1 67 ? 7.512 9.484 42.562 1 53.06 67 GLY B CA 1
ATOM 3725 C C . GLY B 1 67 ? 8.555 10.484 42.094 1 53.06 67 GLY B C 1
ATOM 3726 O O . GLY B 1 67 ? 9.562 10.695 42.781 1 53.06 67 GLY B O 1
ATOM 3727 N N . GLU B 1 68 ? 8.672 10.547 40.812 1 46.84 68 GLU B N 1
ATOM 3728 C CA . GLU B 1 68 ? 9.656 11.562 40.469 1 46.84 68 GLU B CA 1
ATOM 3729 C C . GLU B 1 68 ? 9.125 12.969 40.719 1 46.84 68 GLU B C 1
ATOM 3731 O O . GLU B 1 68 ? 8.055 13.336 40.25 1 46.84 68 GLU B O 1
ATOM 3736 N N . GLU B 1 69 ? 9.32 13.422 41.875 1 42.94 69 GLU B N 1
ATOM 3737 C CA . GLU B 1 69 ? 9.023 14.719 42.469 1 42.94 69 GLU B CA 1
ATOM 3738 C C . GLU B 1 69 ? 9.242 15.852 41.469 1 42.94 69 GLU B C 1
ATOM 3740 O O . GLU B 1 69 ? 8.906 17 41.75 1 42.94 69 GLU B O 1
ATOM 3745 N N . ALA B 1 70 ? 10.344 15.875 40.719 1 45.38 70 ALA B N 1
ATOM 3746 C CA . ALA B 1 70 ? 10.703 17.156 40.125 1 45.38 70 ALA B CA 1
ATOM 3747 C C . ALA B 1 70 ? 9.727 17.516 39 1 45.38 70 ALA B C 1
ATOM 3749 O O . ALA B 1 70 ? 9.391 16.688 38.156 1 45.38 70 ALA B O 1
ATOM 3750 N N . PRO B 1 71 ? 8.922 18.547 39.094 1 45.91 71 PRO B N 1
ATOM 3751 C CA . PRO B 1 71 ? 7.926 19.141 38.188 1 45.91 71 PRO B CA 1
ATOM 3752 C C . PRO B 1 71 ? 8.32 19.031 36.719 1 45.91 71 PRO B C 1
ATOM 3754 O O . PRO B 1 71 ? 7.484 19.281 35.844 1 45.91 71 PRO B O 1
ATOM 3757 N N . GLY B 1 72 ? 9.352 18.266 36.344 1 47.44 72 GLY B N 1
ATOM 3758 C CA . GLY B 1 72 ? 10.023 18.297 35.062 1 47.44 72 GLY B CA 1
ATOM 3759 C C . GLY B 1 72 ? 10.102 16.938 34.406 1 47.44 72 GLY B C 1
ATOM 3760 O O . GLY B 1 72 ? 10.695 16.797 33.312 1 47.44 72 GLY B O 1
ATOM 3761 N N . SER B 1 73 ? 9.789 15.945 35.156 1 52.16 73 SER B N 1
ATOM 3762 C CA . SER B 1 73 ? 10.188 14.648 34.625 1 52.16 73 SER B CA 1
ATOM 3763 C C . SER B 1 73 ? 9.156 14.117 33.656 1 52.16 73 SER B C 1
ATOM 3765 O O . SER B 1 73 ? 8.922 12.906 33.594 1 52.16 73 SER B O 1
ATOM 3767 N N . CYS B 1 74 ? 8.352 14.852 33.188 1 61.72 74 CYS B N 1
ATOM 3768 C CA . CYS B 1 74 ? 7.398 14.367 32.188 1 61.72 74 CYS B CA 1
ATOM 3769 C C . CYS B 1 74 ? 8.125 13.758 31 1 61.72 74 CYS B C 1
ATOM 3771 O O . CYS B 1 74 ? 9.125 14.305 30.531 1 61.72 74 CYS B O 1
ATOM 3773 N N . SER B 1 75 ? 7.742 12.484 30.812 1 81.62 75 SER B N 1
ATOM 3774 C CA . SER B 1 75 ? 8.344 11.773 29.688 1 81.62 75 SER B CA 1
ATOM 3775 C C . SER B 1 75 ? 7.793 12.281 28.359 1 81.62 75 SER B C 1
ATOM 3777 O O . SER B 1 75 ? 6.605 12.586 28.25 1 81.62 75 SER B O 1
ATOM 3779 N N . THR B 1 76 ? 8.57 12.812 27.578 1 90.38 76 THR B N 1
ATOM 3780 C CA . THR B 1 76 ? 8.203 13.164 26.219 1 90.38 76 THR B CA 1
ATOM 3781 C C . THR B 1 76 ? 8.195 11.922 25.328 1 90.38 76 THR B C 1
ATOM 3783 O O . THR B 1 76 ? 9.047 11.047 25.469 1 90.38 76 THR B O 1
ATOM 3786 N N . VAL B 1 77 ? 7.137 11.844 24.547 1 95.44 77 VAL B N 1
ATOM 3787 C CA . VAL B 1 77 ? 7 10.703 23.656 1 95.44 77 VAL B CA 1
ATOM 3788 C C . VAL B 1 77 ? 6.941 11.188 22.203 1 95.44 77 VAL B C 1
ATOM 3790 O O . VAL B 1 77 ? 6.203 12.125 21.891 1 95.44 77 VAL B O 1
ATOM 3793 N N . SER B 1 78 ? 7.707 10.586 21.391 1 96.88 78 SER B N 1
ATOM 3794 C CA . SER B 1 78 ? 7.77 10.984 19.984 1 96.88 78 SER B CA 1
ATOM 3795 C C . SER B 1 78 ? 7.344 9.836 19.062 1 96.88 78 SER B C 1
ATOM 3797 O O . SER B 1 78 ? 7.441 8.672 19.438 1 96.88 78 SER B O 1
ATOM 3799 N N . PHE B 1 79 ? 6.809 10.195 17.922 1 98.25 79 PHE B N 1
ATOM 3800 C CA . PHE B 1 79 ? 6.461 9.281 16.844 1 98.25 79 PHE B CA 1
ATOM 3801 C C . PHE B 1 79 ? 7.113 9.719 15.539 1 98.25 79 PHE B C 1
ATOM 3803 O O . PHE B 1 79 ? 7.129 10.906 15.211 1 98.25 79 PHE B O 1
ATOM 3810 N N . SER B 1 80 ? 7.684 8.82 14.844 1 98.44 80 SER B N 1
ATOM 3811 C CA . SER B 1 80 ? 8.273 9.086 13.531 1 98.44 80 SER B CA 1
ATOM 3812 C C . SER B 1 80 ? 8.195 7.855 12.633 1 98.44 80 SER B C 1
ATOM 3814 O O . SER B 1 80 ? 8.742 6.801 12.961 1 98.44 80 SER B O 1
ATOM 3816 N N . GLN B 1 81 ? 7.488 8 11.57 1 98.5 81 GLN B N 1
ATOM 3817 C CA . GLN B 1 81 ? 7.359 6.891 10.633 1 98.5 81 GLN B CA 1
ATOM 3818 C C . GLN B 1 81 ? 7.484 7.379 9.188 1 98.5 81 GLN B C 1
ATOM 3820 O O . GLN B 1 81 ? 6.707 8.227 8.742 1 98.5 81 GLN B O 1
ATOM 3825 N N . TYR B 1 82 ? 8.492 6.879 8.492 1 98.38 82 TYR B N 1
ATOM 3826 C CA . TYR B 1 82 ? 8.633 7.172 7.066 1 98.38 82 TYR B CA 1
ATOM 3827 C C . TYR B 1 82 ? 7.758 6.242 6.23 1 98.38 82 TYR B C 1
ATOM 3829 O O . TYR B 1 82 ? 7.551 5.082 6.594 1 98.38 82 TYR B O 1
ATOM 3837 N N . VAL B 1 83 ? 7.266 6.766 5.156 1 98.19 83 VAL B N 1
ATOM 3838 C CA . VAL B 1 83 ? 6.367 6.059 4.25 1 98.19 83 VAL B CA 1
ATOM 3839 C C . VAL B 1 83 ? 6.922 6.117 2.826 1 98.19 83 VAL B C 1
ATOM 3841 O O . VAL B 1 83 ? 7.328 7.18 2.354 1 98.19 83 VAL B O 1
ATOM 3844 N N . MET B 1 84 ? 6.91 5.035 2.131 1 96 84 MET B N 1
ATOM 3845 C CA . MET B 1 84 ? 7.375 5.02 0.747 1 96 84 MET B CA 1
ATOM 3846 C C . MET B 1 84 ? 6.277 5.496 -0.201 1 96 84 MET B C 1
ATOM 3848 O O . MET B 1 84 ? 5.246 4.836 -0.343 1 96 84 MET B O 1
ATOM 3852 N N . PRO B 1 85 ? 6.469 6.594 -0.891 1 96.25 85 PRO B N 1
ATOM 3853 C CA . PRO B 1 85 ? 5.484 7.047 -1.88 1 96.25 85 PRO B CA 1
ATOM 3854 C C . PRO B 1 85 ? 5.684 6.398 -3.248 1 96.25 85 PRO B C 1
ATOM 3856 O O . PRO B 1 85 ? 6.738 5.812 -3.512 1 96.25 85 PRO B O 1
ATOM 3859 N N . TYR B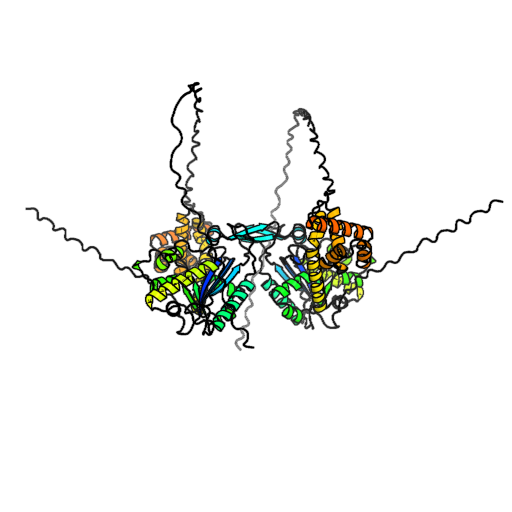 1 86 ? 4.691 6.418 -4.098 1 93.44 86 TYR B N 1
ATOM 3860 C CA . TYR B 1 86 ? 4.852 6.012 -5.492 1 93.44 86 TYR B CA 1
ATOM 3861 C C . TYR B 1 86 ? 5.469 7.133 -6.32 1 93.44 86 TYR B C 1
ATOM 3863 O O . TYR B 1 86 ? 6.328 6.883 -7.168 1 93.44 86 TYR B O 1
ATOM 3871 N N . LYS B 1 87 ? 5.078 8.375 -5.969 1 93.25 87 LYS B N 1
ATOM 3872 C CA . LYS B 1 87 ? 5.547 9.547 -6.695 1 93.25 87 LYS B CA 1
ATOM 3873 C C . LYS B 1 87 ? 6.883 10.039 -6.148 1 93.25 87 LYS B C 1
ATOM 3875 O O . LYS B 1 87 ? 7.172 9.875 -4.961 1 93.25 87 LYS B O 1
ATOM 3880 N N . ASN B 1 88 ? 7.617 10.664 -7.059 1 94.62 88 ASN B N 1
ATOM 3881 C CA . ASN B 1 88 ? 8.781 11.398 -6.578 1 94.62 88 ASN B CA 1
ATOM 3882 C C . ASN B 1 88 ? 8.391 12.734 -5.949 1 94.62 88 ASN B C 1
ATOM 3884 O O . ASN B 1 88 ? 7.379 13.328 -6.324 1 94.62 88 ASN B O 1
ATOM 3888 N N . LEU B 1 89 ? 9.18 13.148 -5.02 1 96.81 89 LEU B N 1
ATOM 3889 C CA . LEU B 1 89 ? 8.961 14.453 -4.414 1 96.81 89 LEU B CA 1
ATOM 3890 C C . LEU B 1 89 ? 9.281 15.578 -5.395 1 96.81 89 LEU B C 1
ATOM 3892 O O . LEU B 1 89 ? 10.273 15.492 -6.129 1 96.81 89 LEU B O 1
ATOM 3896 N N . ASN B 1 90 ? 8.492 16.609 -5.422 1 94.88 90 ASN B N 1
ATOM 3897 C CA . ASN B 1 90 ? 8.867 17.797 -6.195 1 94.88 90 ASN B CA 1
ATOM 3898 C C . ASN B 1 90 ? 10.031 18.547 -5.543 1 94.88 90 ASN B C 1
ATOM 3900 O O . ASN B 1 90 ? 10.383 18.266 -4.395 1 94.88 90 ASN B O 1
ATOM 3904 N N . PRO B 1 91 ? 10.641 19.375 -6.211 1 94 91 PRO B N 1
ATOM 3905 C CA . PRO B 1 91 ? 11.836 20.031 -5.688 1 94 91 PRO B CA 1
ATOM 3906 C C . PRO B 1 91 ? 11.57 20.781 -4.383 1 94 91 PRO B C 1
ATOM 3908 O O . PRO B 1 91 ? 12.406 20.75 -3.473 1 94 91 PRO B O 1
ATOM 3911 N N . GLY B 1 92 ? 10.453 21.438 -4.309 1 94.44 92 GLY B N 1
ATOM 3912 C CA . GLY B 1 92 ? 10.117 22.125 -3.078 1 94.44 92 GLY B CA 1
ATOM 3913 C C . GLY B 1 92 ? 9.984 21.203 -1.883 1 94.44 92 GLY B C 1
ATOM 3914 O O . GLY B 1 92 ? 10.492 21.5 -0.801 1 94.44 92 GLY B O 1
ATOM 3915 N N . ALA B 1 93 ? 9.32 20.125 -2.074 1 96.06 93 ALA B N 1
ATOM 3916 C CA . ALA B 1 93 ? 9.125 19.141 -1.015 1 96.06 93 ALA B CA 1
ATOM 3917 C C . ALA B 1 93 ? 10.453 18.516 -0.602 1 96.06 93 ALA B C 1
ATOM 3919 O O . ALA B 1 93 ? 10.688 18.266 0.584 1 96.06 93 ALA B O 1
ATOM 3920 N N . ARG B 1 94 ? 11.344 18.234 -1.573 1 95.88 94 ARG B N 1
ATOM 3921 C CA . ARG B 1 94 ? 12.656 17.672 -1.285 1 95.88 94 ARG B CA 1
ATOM 3922 C C . ARG B 1 94 ? 13.484 18.609 -0.413 1 95.88 94 ARG B C 1
ATOM 3924 O O . ARG B 1 94 ? 14.141 18.172 0.532 1 95.88 94 ARG B O 1
ATOM 3931 N N . ARG B 1 95 ? 13.414 19.797 -0.739 1 93.62 95 ARG B N 1
ATOM 3932 C CA . ARG B 1 95 ? 14.188 20.797 -0.011 1 93.62 95 ARG B CA 1
ATOM 3933 C C . ARG B 1 95 ? 13.68 20.953 1.418 1 93.62 95 ARG B C 1
ATOM 3935 O O . ARG B 1 95 ? 14.469 21.031 2.359 1 93.62 95 ARG B O 1
ATOM 3942 N N . SER B 1 96 ? 12.43 21.016 1.547 1 92.31 96 SER B N 1
ATOM 3943 C CA . SER B 1 96 ? 11.844 21.266 2.854 1 92.31 96 SER B CA 1
ATOM 3944 C C . SER B 1 96 ? 11.977 20.062 3.775 1 92.31 96 SER B C 1
ATOM 3946 O O . SER B 1 96 ? 12.164 20.219 4.984 1 92.31 96 SER B O 1
ATOM 3948 N N . SER B 1 97 ? 11.875 18.875 3.248 1 95.69 97 SER B N 1
ATOM 3949 C CA . SER B 1 97 ? 11.859 17.656 4.07 1 95.69 97 SER B CA 1
ATOM 3950 C C . SER B 1 97 ? 13.25 17.047 4.172 1 95.69 97 SER B C 1
ATOM 3952 O O . SER B 1 97 ? 13.523 16.266 5.082 1 95.69 97 SER B O 1
ATOM 3954 N N . GLY B 1 98 ? 14.102 17.328 3.195 1 95.81 98 GLY B N 1
ATOM 3955 C CA . GLY B 1 98 ? 15.438 16.766 3.174 1 95.81 98 GLY B CA 1
ATOM 3956 C C . GLY B 1 98 ? 15.453 15.297 2.777 1 95.81 98 GLY B C 1
ATOM 3957 O O . GLY B 1 98 ? 16.359 14.555 3.172 1 95.81 98 GLY B O 1
ATOM 3958 N N . ILE B 1 99 ? 14.438 14.82 2.131 1 97.69 99 ILE B N 1
ATOM 3959 C CA . ILE B 1 99 ? 14.391 13.422 1.707 1 97.69 99 ILE B CA 1
ATOM 3960 C C . ILE B 1 99 ? 14.133 13.344 0.204 1 97.69 99 ILE B C 1
ATOM 3962 O O . ILE B 1 99 ? 13.641 14.305 -0.396 1 97.69 99 ILE B O 1
ATOM 3966 N N . ARG B 1 100 ? 14.508 12.273 -0.367 1 96.56 100 ARG B N 1
ATOM 3967 C CA . ARG B 1 100 ? 14.289 12.039 -1.791 1 96.56 100 ARG B CA 1
ATOM 3968 C C . ARG B 1 100 ? 14.086 10.555 -2.074 1 96.56 100 ARG B C 1
ATOM 3970 O O . ARG B 1 100 ? 14.445 9.711 -1.257 1 96.56 100 ARG B O 1
ATOM 3977 N N . VAL B 1 101 ? 13.5 10.281 -3.209 1 95.44 101 VAL B N 1
ATOM 3978 C CA . VAL B 1 101 ? 13.367 8.914 -3.705 1 95.44 101 VAL B CA 1
ATOM 3979 C C . VAL B 1 101 ? 14.492 8.609 -4.691 1 95.44 101 VAL B C 1
ATOM 3981 O O . VAL B 1 101 ? 14.781 9.414 -5.578 1 95.44 101 VAL B O 1
ATOM 3984 N N . VAL B 1 102 ? 15.117 7.488 -4.504 1 94 102 VAL B N 1
ATOM 3985 C CA . VAL B 1 102 ? 16.203 7.074 -5.383 1 94 102 VAL B CA 1
ATOM 3986 C C . VAL B 1 102 ? 15.984 5.629 -5.828 1 94 102 VAL B C 1
ATOM 3988 O O . VAL B 1 102 ? 15.477 4.809 -5.066 1 94 102 VAL B O 1
ATOM 3991 N N . ASN B 1 103 ? 16.359 5.344 -7.051 1 89.25 103 ASN B N 1
ATOM 3992 C CA . ASN B 1 103 ? 16.344 3.975 -7.551 1 89.25 103 ASN B CA 1
ATOM 3993 C C . ASN B 1 103 ? 17.703 3.312 -7.422 1 89.25 103 ASN B C 1
ATOM 3995 O O . ASN B 1 103 ? 18.703 3.832 -7.926 1 89.25 103 ASN B O 1
ATOM 3999 N N . LEU B 1 104 ? 17.781 2.283 -6.75 1 90.75 104 LEU B N 1
ATOM 4000 C CA . LEU B 1 104 ? 18.953 1.407 -6.676 1 90.75 104 LEU B CA 1
ATOM 4001 C C . LEU B 1 104 ? 18.719 0.128 -7.477 1 90.75 104 LEU B C 1
ATOM 4003 O O . LEU B 1 104 ? 18.266 -0.88 -6.926 1 90.75 104 LEU B O 1
ATOM 4007 N N . GLY B 1 105 ? 19.031 0.195 -8.781 1 88.38 105 GLY B N 1
ATOM 4008 C CA . GLY B 1 105 ? 18.609 -0.892 -9.648 1 88.38 105 GLY B CA 1
ATOM 4009 C C . GLY B 1 105 ? 17.109 -0.984 -9.812 1 88.38 105 GLY B C 1
ATOM 4010 O O . GLY B 1 105 ? 16.469 -0.038 -10.273 1 88.38 105 GLY B O 1
ATOM 4011 N N . ARG B 1 106 ? 16.594 -2.09 -9.266 1 89 106 ARG B N 1
ATOM 4012 C CA . ARG B 1 106 ? 15.156 -2.266 -9.422 1 89 106 ARG B CA 1
ATOM 4013 C C . ARG B 1 106 ? 14.414 -1.85 -8.148 1 89 106 ARG B C 1
ATOM 4015 O O . ARG B 1 106 ? 13.188 -1.804 -8.133 1 89 106 ARG B O 1
ATOM 4022 N N . TYR B 1 107 ? 15.25 -1.505 -7.191 1 89.94 107 TYR B N 1
ATOM 4023 C CA . TYR B 1 107 ? 14.656 -1.17 -5.902 1 89.94 107 TYR B CA 1
ATOM 4024 C C . TYR B 1 107 ? 14.523 0.339 -5.742 1 89.94 107 TYR B C 1
ATOM 4026 O O . TYR B 1 107 ? 15.406 1.097 -6.137 1 89.94 107 TYR B O 1
ATOM 4034 N N . ARG B 1 108 ? 13.43 0.654 -5.227 1 91.81 108 ARG B N 1
ATOM 4035 C CA . ARG B 1 108 ? 13.172 2.053 -4.902 1 91.81 108 ARG B CA 1
ATOM 4036 C C . ARG B 1 108 ? 13.266 2.293 -3.4 1 91.81 108 ARG B C 1
ATOM 4038 O O . ARG B 1 108 ? 12.672 1.559 -2.609 1 91.81 108 ARG B O 1
ATOM 4045 N N . VAL B 1 109 ? 14.031 3.352 -3.082 1 95.25 109 VAL B N 1
ATOM 4046 C CA . VAL B 1 109 ? 14.242 3.576 -1.655 1 95.25 109 VAL B CA 1
ATOM 4047 C C . VAL B 1 109 ? 14.078 5.059 -1.335 1 95.25 109 VAL B C 1
ATOM 4049 O O . VAL B 1 109 ? 14.227 5.91 -2.215 1 95.25 109 VAL B O 1
ATOM 4052 N N . LEU B 1 110 ? 13.656 5.367 -0.132 1 96.88 110 LEU B N 1
ATOM 4053 C CA . LEU B 1 110 ? 13.68 6.715 0.42 1 96.88 110 LEU B CA 1
ATOM 4054 C C . LEU B 1 110 ? 15.016 7 1.099 1 96.88 110 LEU B C 1
ATOM 4056 O O . LEU B 1 110 ? 15.531 6.164 1.843 1 96.88 110 LEU B O 1
ATOM 4060 N N . GLN B 1 111 ? 15.586 8.172 0.767 1 97.06 111 GLN B N 1
ATOM 4061 C CA . GLN B 1 111 ? 16.922 8.492 1.259 1 97.06 111 GLN B CA 1
ATOM 4062 C C . GLN B 1 111 ? 16.969 9.898 1.838 1 97.06 111 GLN B C 1
ATOM 4064 O O . GLN B 1 111 ? 16.312 10.812 1.329 1 97.06 111 GLN B O 1
ATOM 4069 N N . HIS B 1 112 ? 17.719 10.023 2.854 1 96.31 112 HIS B N 1
ATOM 4070 C CA . HIS B 1 112 ? 18.078 11.359 3.324 1 96.31 112 HIS B CA 1
ATOM 4071 C C . HIS B 1 112 ? 19.047 12.039 2.369 1 96.31 112 HIS B C 1
ATOM 4073 O O . HIS B 1 112 ? 20.094 11.484 2.035 1 96.31 112 HIS B O 1
ATOM 4079 N N . VAL B 1 113 ? 18.781 13.227 2.035 1 94.69 113 VAL B N 1
ATOM 4080 C CA . VAL B 1 113 ? 19.547 13.906 0.988 1 94.69 113 VAL B CA 1
ATOM 4081 C C . VAL B 1 113 ? 20.953 14.211 1.481 1 94.69 113 VAL B C 1
ATOM 4083 O O . VAL B 1 113 ? 21.922 14.023 0.751 1 94.69 113 VAL B O 1
ATOM 4086 N N . GLU B 1 114 ? 21.125 14.617 2.67 1 91.69 114 GLU B N 1
ATOM 4087 C CA . GLU B 1 114 ? 22.406 15.07 3.189 1 91.69 114 GLU B CA 1
ATOM 4088 C C . GLU B 1 114 ? 23.312 13.883 3.529 1 91.69 114 GLU B C 1
ATOM 4090 O O . GLU B 1 114 ? 24.469 13.836 3.092 1 91.69 114 GLU B O 1
ATOM 4095 N N . SER B 1 115 ? 22.781 12.922 4.262 1 93.25 115 SER B N 1
ATOM 4096 C CA . SER B 1 115 ? 23.594 11.812 4.734 1 93.25 115 SER B CA 1
ATOM 4097 C C . SER B 1 115 ? 23.656 10.688 3.711 1 93.25 115 SER B C 1
ATOM 4099 O O . SER B 1 115 ? 24.578 9.867 3.74 1 93.25 115 SER B O 1
ATOM 4101 N N . GLY B 1 116 ? 22.641 10.594 2.918 1 93.88 116 GLY B N 1
ATOM 4102 C CA . GLY B 1 116 ? 22.578 9.508 1.952 1 93.88 116 GLY B CA 1
ATOM 4103 C C . GLY B 1 116 ? 22.062 8.211 2.543 1 93.88 116 GLY B C 1
ATOM 4104 O O . GLY B 1 116 ? 22 7.191 1.853 1 93.88 116 GLY B O 1
ATOM 4105 N N . ASP B 1 117 ? 21.625 8.312 3.729 1 95.25 117 ASP B N 1
ATOM 4106 C CA . ASP B 1 117 ? 21.156 7.113 4.41 1 95.25 117 ASP B CA 1
ATOM 4107 C C . ASP B 1 117 ? 19.797 6.668 3.869 1 95.25 117 ASP B C 1
ATOM 4109 O O . ASP B 1 117 ? 18.922 7.5 3.602 1 95.25 117 ASP B O 1
ATOM 4113 N N . ILE B 1 118 ? 19.719 5.355 3.719 1 96.44 118 ILE B N 1
ATOM 4114 C CA . ILE B 1 118 ? 18.438 4.785 3.318 1 96.44 118 ILE B CA 1
ATOM 4115 C C . ILE B 1 118 ? 17.5 4.727 4.52 1 96.44 118 ILE B C 1
ATOM 4117 O O . ILE B 1 118 ? 17.875 4.242 5.59 1 96.44 118 ILE B O 1
ATOM 4121 N N . LEU B 1 119 ? 16.344 5.23 4.328 1 97.12 119 LEU B N 1
ATOM 4122 C CA . LEU B 1 119 ? 15.367 5.301 5.41 1 97.12 119 LEU B CA 1
ATOM 4123 C C . LEU B 1 119 ? 14.445 4.086 5.387 1 97.12 119 LEU B C 1
ATOM 4125 O O . LEU B 1 119 ? 13.961 3.688 4.324 1 97.12 119 LEU B O 1
ATOM 4129 N N . LYS B 1 120 ? 14.258 3.467 6.488 1 96.44 120 LYS B N 1
ATOM 4130 C CA . LYS B 1 120 ? 13.297 2.373 6.59 1 96.44 120 LYS B CA 1
ATOM 4131 C C . LYS B 1 120 ? 11.867 2.885 6.465 1 96.44 120 LYS B C 1
ATOM 4133 O O . LYS B 1 120 ? 11.469 3.807 7.18 1 96.44 120 LYS B O 1
ATOM 4138 N N . THR B 1 121 ? 11.078 2.322 5.59 1 97.19 121 THR B N 1
ATOM 4139 C CA . THR B 1 121 ? 9.734 2.826 5.305 1 97.19 121 THR B CA 1
ATOM 4140 C C . THR B 1 121 ? 8.695 1.731 5.508 1 97.19 121 THR B C 1
ATOM 4142 O O . THR B 1 121 ? 9.031 0.547 5.555 1 97.19 121 THR B O 1
ATOM 4145 N N . LYS B 1 122 ? 7.48 2.121 5.73 1 94.94 122 LYS B N 1
ATOM 4146 C CA . LYS B 1 122 ? 6.293 1.269 5.723 1 94.94 122 LYS B CA 1
ATOM 4147 C C . LYS B 1 122 ? 5.309 1.705 4.641 1 94.94 122 LYS B C 1
ATOM 4149 O O . LYS B 1 122 ? 5.469 2.773 4.043 1 94.94 122 LYS B O 1
ATOM 4154 N N . SER B 1 123 ? 4.332 0.87 4.363 1 93.19 123 SER B N 1
ATOM 4155 C CA . SER B 1 123 ? 3.227 1.28 3.502 1 93.19 123 SER B CA 1
ATOM 4156 C C . SER B 1 123 ? 2.355 2.33 4.18 1 93.19 123 SER B C 1
ATOM 4158 O O . SER B 1 123 ? 2.359 2.449 5.41 1 93.19 123 SER B O 1
ATOM 4160 N N . GLU B 1 124 ? 1.648 3.074 3.387 1 96.31 124 GLU B N 1
ATOM 4161 C CA . GLU B 1 124 ? 0.828 4.164 3.902 1 96.31 124 GLU B CA 1
ATOM 4162 C C . GLU B 1 124 ? -0.212 3.652 4.895 1 96.31 124 GLU B C 1
ATOM 4164 O O . GLU B 1 124 ? -0.407 4.242 5.961 1 96.31 124 GLU B O 1
ATOM 4169 N N . VAL B 1 125 ? -0.822 2.557 4.602 1 95.19 125 VAL B N 1
ATOM 4170 C CA . VAL B 1 125 ? -1.89 2.016 5.438 1 95.19 125 VAL B CA 1
ATOM 4171 C C . VAL B 1 125 ? -1.334 1.641 6.809 1 95.19 125 VAL B C 1
ATOM 4173 O O . VAL B 1 125 ? -1.938 1.956 7.836 1 95.19 125 VAL B O 1
ATOM 4176 N N . PHE B 1 126 ? -0.173 1.045 6.887 1 95.62 126 PHE B N 1
ATOM 4177 C CA . PHE B 1 126 ? 0.396 0.597 8.148 1 95.62 126 PHE B CA 1
ATOM 4178 C C . PHE B 1 126 ? 0.928 1.778 8.953 1 95.62 126 PHE B C 1
ATOM 4180 O O . PHE B 1 126 ? 0.854 1.783 10.188 1 95.62 126 PHE B O 1
ATOM 4187 N N . ALA B 1 127 ? 1.491 2.701 8.188 1 98 127 ALA B N 1
ATOM 4188 C CA . ALA B 1 127 ? 1.944 3.908 8.875 1 98 127 ALA B CA 1
ATOM 4189 C C . ALA B 1 127 ? 0.782 4.613 9.562 1 98 127 ALA B C 1
ATOM 4191 O O . ALA B 1 127 ? 0.918 5.078 10.703 1 98 127 ALA B O 1
ATOM 4192 N N . LEU B 1 128 ? -0.364 4.699 8.891 1 98.5 128 LEU B N 1
ATOM 4193 C CA . LEU B 1 128 ? -1.549 5.34 9.453 1 98.5 128 LEU B CA 1
ATOM 4194 C C . LEU B 1 128 ? -2.092 4.543 10.633 1 98.5 128 LEU B C 1
ATOM 4196 O O . LEU B 1 128 ? -2.502 5.121 11.641 1 98.5 128 LEU B O 1
ATOM 4200 N N . GLN B 1 129 ? -2.08 3.256 10.531 1 97.38 129 GLN B N 1
ATOM 4201 C CA . GLN B 1 129 ? -2.529 2.404 11.633 1 97.38 129 GLN B CA 1
ATOM 4202 C C . GLN B 1 129 ? -1.634 2.57 12.852 1 97.38 129 GLN B C 1
ATOM 4204 O O . GLN B 1 129 ? -2.125 2.668 13.977 1 97.38 129 GLN B O 1
ATOM 4209 N N . ASP B 1 130 ? -0.31 2.562 12.578 1 98.25 130 ASP B N 1
ATOM 4210 C CA . ASP B 1 130 ? 0.634 2.777 13.672 1 98.25 130 ASP B CA 1
ATOM 4211 C C . ASP B 1 130 ? 0.405 4.129 14.344 1 98.25 130 ASP B C 1
ATOM 4213 O O . ASP B 1 130 ? 0.507 4.25 15.562 1 98.25 130 ASP B O 1
ATOM 4217 N N . PHE B 1 131 ? 0.126 5.133 13.539 1 98.81 131 PHE B N 1
ATOM 4218 C CA . PHE B 1 131 ? -0.106 6.477 14.055 1 98.81 131 PHE B CA 1
ATOM 4219 C C . PHE B 1 131 ? -1.343 6.512 14.938 1 98.81 131 PHE B C 1
ATOM 4221 O O . PHE B 1 131 ? -1.31 7.074 16.031 1 98.81 131 PHE B O 1
ATOM 4228 N N . ILE B 1 132 ? -2.445 5.895 14.508 1 98.81 132 ILE B N 1
ATOM 4229 C CA . ILE B 1 132 ? -3.686 5.848 15.281 1 98.81 132 ILE B CA 1
ATOM 4230 C C . ILE B 1 132 ? -3.449 5.105 16.594 1 98.81 132 ILE B C 1
ATOM 4232 O O . ILE B 1 132 ? -3.92 5.535 17.656 1 98.81 132 ILE B O 1
ATOM 4236 N N . GLN B 1 133 ? -2.723 3.994 16.5 1 98.62 133 GLN B N 1
ATOM 4237 C CA . GLN B 1 133 ? -2.41 3.229 17.703 1 98.62 133 GLN B CA 1
ATOM 4238 C C . GLN B 1 133 ? -1.605 4.066 18.688 1 98.62 133 GLN B C 1
ATOM 4240 O O . GLN B 1 133 ? -1.875 4.043 19.891 1 98.62 133 GLN B O 1
ATOM 4245 N N . TRP B 1 134 ? -0.655 4.754 18.188 1 98.69 134 TRP B N 1
ATOM 4246 C CA . TRP B 1 134 ? 0.169 5.621 19.016 1 98.69 134 TRP B CA 1
ATOM 4247 C C . TRP B 1 134 ? -0.675 6.707 19.672 1 98.69 134 TRP B C 1
ATOM 4249 O O . TRP B 1 134 ? -0.476 7.031 20.844 1 98.69 134 TRP B O 1
ATOM 4259 N N . LEU B 1 135 ? -1.587 7.328 18.922 1 98.62 135 LEU B N 1
ATOM 4260 C CA . LEU B 1 135 ? -2.486 8.344 19.453 1 98.62 135 LEU B CA 1
ATOM 4261 C C . LEU B 1 135 ? -3.395 7.75 20.531 1 98.62 135 LEU B C 1
ATOM 4263 O O . LEU B 1 135 ? -3.688 8.406 21.531 1 98.62 135 LEU B O 1
ATOM 4267 N N . THR B 1 136 ? -3.842 6.52 20.312 1 98.62 136 THR B N 1
ATOM 4268 C CA . THR B 1 136 ? -4.672 5.836 21.297 1 98.62 136 THR B CA 1
ATOM 4269 C C . THR B 1 136 ? -3.908 5.633 22.609 1 98.62 136 THR B C 1
ATOM 4271 O O . THR B 1 136 ? -4.465 5.816 23.688 1 98.62 136 THR B O 1
ATOM 4274 N N . GLN B 1 137 ? -2.695 5.262 22.469 1 97.56 137 GLN B N 1
ATOM 4275 C CA . GLN B 1 137 ? -1.842 5.098 23.641 1 97.56 137 GLN B CA 1
ATOM 4276 C C . GLN B 1 137 ? -1.63 6.426 24.359 1 97.56 137 GLN B C 1
ATOM 4278 O O . GLN B 1 137 ? -1.589 6.469 25.594 1 97.56 137 GLN B O 1
ATOM 4283 N N . ALA B 1 138 ? -1.45 7.492 23.594 1 96.75 138 ALA B N 1
ATOM 4284 C CA . ALA B 1 138 ? -1.288 8.82 24.188 1 96.75 138 ALA B CA 1
ATOM 4285 C C . ALA B 1 138 ? -2.525 9.219 24.984 1 96.75 138 ALA B C 1
ATOM 4287 O O . ALA B 1 138 ? -2.41 9.75 26.094 1 96.75 138 ALA B O 1
ATOM 4288 N N . GLN B 1 139 ? -3.674 8.992 24.406 1 96.88 139 GLN B N 1
ATOM 4289 C CA . GLN B 1 139 ? -4.938 9.289 25.078 1 96.88 139 GLN B CA 1
ATOM 4290 C C . GLN B 1 139 ? -5.062 8.508 26.375 1 96.88 139 GLN B C 1
ATOM 4292 O O . GLN B 1 139 ? -5.465 9.062 27.406 1 96.88 139 GLN B O 1
ATOM 4297 N N . ALA B 1 140 ? -4.75 7.23 26.312 1 96.25 140 ALA B N 1
ATOM 4298 C CA . ALA B 1 140 ? -4.84 6.363 27.484 1 96.25 140 ALA B CA 1
ATOM 4299 C C . ALA B 1 140 ? -3.844 6.789 28.562 1 96.25 140 ALA B C 1
ATOM 4301 O O . ALA B 1 140 ? -4.184 6.84 29.75 1 96.25 140 ALA B O 1
ATOM 4302 N N . ALA B 1 141 ? -2.656 7.074 28.141 1 93 141 ALA B N 1
ATOM 4303 C CA . ALA B 1 141 ? -1.604 7.453 29.078 1 93 141 ALA B CA 1
ATOM 4304 C C . ALA B 1 141 ? -1.965 8.742 29.812 1 93 141 ALA B C 1
ATOM 4306 O O . ALA B 1 141 ? -1.671 8.883 31 1 93 141 ALA B O 1
ATOM 4307 N N . CYS B 1 142 ? -2.553 9.68 29.125 1 92.38 142 CYS B N 1
ATOM 4308 C CA . CYS B 1 142 ? -2.881 10.977 29.703 1 92.38 142 CYS B CA 1
ATOM 4309 C C . CYS B 1 142 ? -4.285 10.961 30.297 1 92.38 142 CYS B C 1
ATOM 4311 O O . CYS B 1 142 ? -4.75 11.977 30.828 1 92.38 142 CYS B O 1
ATOM 4313 N N . GLN B 1 143 ? -4.965 9.828 30.188 1 93.25 143 GLN B N 1
ATOM 4314 C CA . GLN B 1 143 ? -6.32 9.68 30.688 1 93.25 143 GLN B CA 1
ATOM 4315 C C . GLN B 1 143 ? -7.211 10.828 30.234 1 93.25 143 GLN B C 1
ATOM 4317 O O . GLN B 1 143 ? -7.867 11.477 31.062 1 93.25 143 GLN B O 1
ATOM 4322 N N . SER B 1 144 ? -7.168 11.117 29 1 94.94 144 SER B N 1
ATOM 4323 C CA . SER B 1 144 ? -7.934 12.227 28.453 1 94.94 144 SER B CA 1
ATOM 4324 C C . SER B 1 144 ? -9.164 11.734 27.703 1 94.94 144 SER B C 1
ATOM 4326 O O . SER B 1 144 ? -9.336 10.531 27.5 1 94.94 144 SER B O 1
ATOM 4328 N N . GLU B 1 145 ? -10.031 12.672 27.297 1 95.75 145 GLU B N 1
ATOM 4329 C CA . GLU B 1 145 ? -11.258 12.359 26.562 1 95.75 145 GLU B CA 1
ATOM 4330 C C . GLU B 1 145 ? -11 12.219 25.078 1 95.75 145 GLU B C 1
ATOM 4332 O O . GLU B 1 145 ? -11.844 11.703 24.328 1 95.75 145 GLU B O 1
ATOM 4337 N N . GLY B 1 146 ? -9.844 12.633 24.656 1 97.44 146 GLY B N 1
ATOM 4338 C CA . GLY B 1 146 ? -9.461 12.578 23.25 1 97.44 146 GLY B CA 1
ATOM 4339 C C . GLY B 1 146 ? -8.18 13.336 22.953 1 97.44 146 GLY B C 1
ATOM 4340 O O . GLY B 1 146 ? -7.578 13.93 23.844 1 97.44 146 GLY B O 1
ATOM 4341 N N . VAL B 1 147 ? -7.855 13.289 21.719 1 98.31 147 VAL B N 1
ATOM 4342 C CA . VAL B 1 147 ? -6.609 13.922 21.297 1 98.31 147 VAL B CA 1
ATOM 4343 C C . VAL B 1 147 ? -6.918 15.109 20.391 1 98.31 147 VAL B C 1
ATOM 4345 O O . VAL B 1 147 ? -7.836 15.047 19.562 1 98.31 147 VAL B O 1
ATOM 4348 N N . LEU B 1 148 ? -6.227 16.219 20.578 1 98.38 148 LEU B N 1
ATOM 4349 C CA . LEU B 1 148 ? -6.195 17.344 19.641 1 98.38 148 LEU B CA 1
ATOM 4350 C C . LEU B 1 148 ? -4.871 17.375 18.891 1 98.38 148 LEU B C 1
ATOM 4352 O O . LEU B 1 148 ? -3.803 17.422 19.5 1 98.38 148 LEU B O 1
ATOM 4356 N N . LEU B 1 149 ? -4.949 17.312 17.578 1 98.75 149 LEU B N 1
ATOM 4357 C CA . LEU B 1 149 ? -3.758 17.375 16.734 1 98.75 149 LEU B CA 1
ATOM 4358 C C . LEU B 1 149 ? -3.467 18.812 16.312 1 98.75 149 LEU B C 1
ATOM 4360 O O . LEU B 1 149 ? -4.32 19.484 15.727 1 98.75 149 LEU B O 1
ATOM 4364 N N . VAL B 1 150 ? -2.26 19.281 16.594 1 98.38 150 VAL B N 1
ATOM 4365 C CA . VAL B 1 150 ? -1.885 20.656 16.25 1 98.38 150 VAL B CA 1
ATOM 4366 C C . VAL B 1 150 ? -0.742 20.641 15.234 1 98.38 150 VAL B C 1
ATOM 4368 O O . VAL B 1 150 ? 0.305 20.047 15.477 1 98.38 150 VAL B O 1
ATOM 4371 N N . CYS B 1 151 ? -0.953 21.172 14.117 1 98.19 151 CYS B N 1
ATOM 4372 C CA . CYS B 1 151 ? 0.089 21.359 13.109 1 98.19 151 CYS B CA 1
ATOM 4373 C C . CYS B 1 151 ? 0.379 22.844 12.906 1 98.19 151 CYS B C 1
ATOM 4375 O O . CYS B 1 151 ? -0.27 23.703 13.508 1 98.19 151 CYS B O 1
ATOM 4377 N N . HIS B 1 152 ? 1.414 23.156 12.141 1 97.44 152 HIS B N 1
ATOM 4378 C CA . HIS B 1 152 ? 1.777 24.562 11.914 1 97.44 152 HIS B CA 1
ATOM 4379 C C . HIS B 1 152 ? 1.821 24.891 10.43 1 97.44 152 HIS B C 1
ATOM 4381 O O . HIS B 1 152 ? 2.836 24.656 9.766 1 97.44 152 HIS B O 1
ATOM 4387 N N . GLU B 1 153 ? 0.782 25.391 9.961 1 94.69 153 GLU B N 1
ATOM 4388 C CA . GLU B 1 153 ? 0.643 25.812 8.57 1 94.69 153 GLU B CA 1
ATOM 4389 C C . GLU B 1 153 ? 0.149 27.25 8.469 1 94.69 153 GLU B C 1
ATOM 4391 O O . GLU B 1 153 ? -1.054 27.5 8.344 1 94.69 153 GLU B O 1
ATOM 4396 N N . PRO B 1 154 ? 1.039 28.203 8.391 1 91.44 154 PRO B N 1
ATOM 4397 C CA . PRO B 1 154 ? 0.636 29.609 8.43 1 91.44 154 PRO B CA 1
ATOM 4398 C C . PRO B 1 154 ? -0.031 30.078 7.137 1 91.44 154 PRO B C 1
ATOM 4400 O O . PRO B 1 154 ? -0.893 30.969 7.164 1 91.44 154 PRO B O 1
ATOM 4403 N N . ALA B 1 155 ? 0.298 29.531 6.043 1 86.25 155 ALA B N 1
ATOM 4404 C CA . ALA B 1 155 ? -0.147 30.062 4.758 1 86.25 155 ALA B CA 1
ATOM 4405 C C . ALA B 1 155 ? -1.369 29.312 4.242 1 86.25 155 ALA B C 1
ATOM 4407 O O . ALA B 1 155 ? -2.385 29.922 3.9 1 86.25 155 ALA B O 1
ATOM 4408 N N . ARG B 1 156 ? -1.263 28.125 4.125 1 89.75 156 ARG B N 1
ATOM 4409 C CA . ARG B 1 156 ? -2.309 27.312 3.508 1 89.75 156 ARG B CA 1
ATOM 4410 C C . ARG B 1 156 ? -2.486 26 4.246 1 89.75 156 ARG B C 1
ATOM 4412 O O . ARG B 1 156 ? -1.505 25.359 4.652 1 89.75 156 ARG B O 1
ATOM 4419 N N . LYS B 1 157 ? -3.711 25.656 4.371 1 93.5 157 LYS B N 1
ATOM 4420 C CA . LYS B 1 157 ? -4.035 24.375 4.992 1 93.5 157 LYS B CA 1
ATOM 4421 C C . LYS B 1 157 ? -3.857 23.219 4.004 1 93.5 157 LYS B C 1
ATOM 4423 O O . LYS B 1 157 ? -4.602 23.125 3.027 1 93.5 157 LYS B O 1
ATOM 4428 N N . VAL B 1 158 ? -2.895 22.328 4.266 1 95.5 158 VAL B N 1
ATOM 4429 C CA . VAL B 1 158 ? -2.582 21.25 3.33 1 95.5 158 VAL B CA 1
ATOM 4430 C C . VAL B 1 158 ? -2.586 19.906 4.062 1 95.5 158 VAL B C 1
ATOM 4432 O O . VAL B 1 158 ? -3.055 18.906 3.525 1 95.5 158 VAL B O 1
ATOM 4435 N N . LEU B 1 159 ? -2.158 19.844 5.27 1 97.75 159 LEU B N 1
ATOM 4436 C CA . LEU B 1 159 ? -1.872 18.594 5.977 1 97.75 159 LEU B CA 1
ATOM 4437 C C . LEU B 1 159 ? -3.162 17.891 6.383 1 97.75 159 LEU B C 1
ATOM 4439 O O . LEU B 1 159 ? -3.303 16.688 6.188 1 97.75 159 LEU B O 1
ATOM 4443 N N . VAL B 1 160 ? -4.066 18.656 6.922 1 98.06 160 VAL B N 1
ATOM 4444 C CA . VAL B 1 160 ? -5.285 18.062 7.465 1 98.06 160 VAL B CA 1
ATOM 4445 C C . VAL B 1 160 ? -6.082 17.406 6.344 1 98.06 160 VAL B C 1
ATOM 4447 O O . VAL B 1 160 ? -6.438 16.234 6.43 1 98.06 160 VAL B O 1
ATOM 4450 N N . PRO B 1 161 ? -6.32 18.156 5.223 1 98 161 PRO B N 1
ATOM 4451 C CA . PRO B 1 161 ? -7.043 17.5 4.133 1 98 161 PRO B CA 1
ATOM 4452 C C . PRO B 1 161 ? -6.316 16.266 3.602 1 98 161 PRO B C 1
ATOM 4454 O O . PRO B 1 161 ? -6.949 15.258 3.281 1 98 161 PRO B O 1
ATOM 4457 N N . LEU B 1 162 ? -5.035 16.281 3.504 1 98.12 162 LEU B N 1
ATOM 4458 C CA . LEU B 1 162 ? -4.262 15.156 2.996 1 98.12 162 LEU B CA 1
ATOM 4459 C C . LEU B 1 162 ? -4.371 13.953 3.932 1 98.12 162 LEU B C 1
ATOM 4461 O O . LEU B 1 162 ? -4.512 12.82 3.475 1 98.12 162 LEU B O 1
ATOM 4465 N N . LEU B 1 163 ? -4.285 14.25 5.195 1 98.62 163 LEU B N 1
ATOM 4466 C CA . LEU B 1 163 ? -4.406 13.172 6.176 1 98.62 163 LEU B CA 1
ATOM 4467 C C . LEU B 1 163 ? -5.789 12.531 6.109 1 98.62 163 LEU B C 1
ATOM 4469 O O . LEU B 1 163 ? -5.91 11.305 6.102 1 98.62 163 LEU B O 1
ATOM 4473 N N . LEU B 1 164 ? -6.812 13.391 6.066 1 98.56 164 LEU B N 1
ATOM 4474 C CA . LEU B 1 164 ? -8.18 12.891 6.043 1 98.56 164 LEU B CA 1
ATOM 4475 C C . LEU B 1 164 ? -8.445 12.094 4.766 1 98.56 164 LEU B C 1
ATOM 4477 O O . LEU B 1 164 ? -9.148 11.086 4.793 1 98.56 164 LEU B O 1
ATOM 4481 N N . GLU B 1 165 ? -7.895 12.562 3.67 1 97.5 165 GLU B N 1
ATOM 4482 C CA . GLU B 1 165 ? -8.016 11.828 2.414 1 97.5 165 GLU B CA 1
ATOM 4483 C C . GLU B 1 165 ? -7.363 10.453 2.516 1 97.5 165 GLU B C 1
ATOM 4485 O O . GLU B 1 165 ? -7.926 9.453 2.057 1 97.5 165 GLU B O 1
ATOM 4490 N N . ALA B 1 166 ? -6.223 10.383 3.059 1 97.56 166 ALA B N 1
ATOM 4491 C CA . ALA B 1 166 ? -5.504 9.117 3.219 1 97.56 166 ALA B CA 1
ATOM 4492 C C . ALA B 1 166 ? -6.27 8.164 4.129 1 97.56 166 ALA B C 1
ATOM 4494 O O . ALA B 1 166 ? -6.363 6.965 3.846 1 97.56 166 ALA B O 1
ATOM 4495 N N . LEU B 1 167 ? -6.797 8.719 5.227 1 98.19 167 LEU B N 1
ATOM 4496 C CA . LEU B 1 167 ? -7.566 7.906 6.156 1 98.19 167 LEU B CA 1
ATOM 4497 C C . LEU B 1 167 ? -8.805 7.328 5.477 1 98.19 167 LEU B C 1
ATOM 4499 O O . LEU B 1 167 ? -9.133 6.152 5.672 1 98.19 167 LEU B O 1
ATOM 4503 N N . SER B 1 168 ? -9.445 8.164 4.715 1 96.81 168 SER B N 1
ATOM 4504 C CA . SER B 1 168 ? -10.641 7.73 4.008 1 96.81 168 SER B CA 1
ATOM 4505 C C . SER B 1 168 ? -10.32 6.648 2.984 1 96.81 168 SER B C 1
ATOM 4507 O O . SER B 1 168 ? -11.07 5.68 2.836 1 96.81 168 SER B O 1
ATOM 4509 N N . LYS B 1 169 ? -9.219 6.828 2.334 1 93.62 169 LYS B N 1
ATOM 4510 C CA . LYS B 1 169 ? -8.758 5.879 1.321 1 93.62 169 LYS B CA 1
ATOM 4511 C C . LYS B 1 169 ? -8.68 4.465 1.889 1 93.62 169 LYS B C 1
ATOM 4513 O O . LYS B 1 169 ? -9.039 3.498 1.212 1 93.62 169 LYS B O 1
ATOM 4518 N N . TYR B 1 170 ? -8.266 4.293 3.088 1 93.94 170 TYR B N 1
ATOM 4519 C CA . TYR B 1 170 ? -8.023 2.98 3.682 1 93.94 170 TYR B CA 1
ATOM 4520 C C . TYR B 1 170 ? -9.117 2.633 4.688 1 93.94 170 TYR B C 1
ATOM 4522 O O . TYR B 1 170 ? -8.938 1.744 5.523 1 93.94 170 TYR B O 1
ATOM 4530 N N . LYS B 1 171 ? -10.234 3.471 4.781 1 93.25 171 LYS B N 1
ATOM 4531 C CA . LYS B 1 171 ? -11.383 3.23 5.652 1 93.25 171 LYS B CA 1
ATOM 4532 C C . LYS B 1 171 ? -10.969 3.246 7.121 1 93.25 171 LYS B C 1
ATOM 4534 O O . LYS B 1 171 ? -11.383 2.381 7.898 1 93.25 171 LYS B O 1
ATOM 4539 N N . LEU B 1 172 ? -10.109 4.156 7.418 1 97.25 172 LEU B N 1
ATOM 4540 C CA . LEU B 1 172 ? -9.602 4.273 8.781 1 97.25 172 LEU B CA 1
ATOM 4541 C C . LEU B 1 172 ? -10.188 5.496 9.477 1 97.25 172 LEU B C 1
ATOM 4543 O O . LEU B 1 172 ? -9.812 5.816 10.602 1 97.25 172 LEU B O 1
ATOM 4547 N N . THR B 1 173 ? -11.164 6.172 8.875 1 98.06 173 THR B N 1
ATOM 4548 C CA . THR B 1 173 ? -11.719 7.43 9.375 1 98.06 173 THR B CA 1
ATOM 4549 C C . THR B 1 173 ? -12.383 7.227 10.727 1 98.06 173 THR B C 1
ATOM 4551 O O . THR B 1 173 ? -12.18 8.016 11.656 1 98.06 173 THR B O 1
ATOM 4554 N N . GLU B 1 174 ? -13.117 6.172 10.891 1 97.81 174 GLU B N 1
ATOM 4555 C CA . GLU B 1 174 ? -13.867 5.957 12.125 1 97.81 174 GLU B CA 1
ATOM 4556 C C . GLU B 1 174 ? -12.938 5.633 13.289 1 97.81 174 GLU B C 1
ATOM 4558 O O . GLU B 1 174 ? -13.133 6.125 14.398 1 97.81 174 GLU B O 1
ATOM 4563 N N . SER B 1 175 ? -11.953 4.754 13.016 1 97.94 175 SER B N 1
ATOM 4564 C CA . SER B 1 175 ? -10.961 4.441 14.047 1 97.94 175 SER B CA 1
ATOM 4565 C C . SER B 1 175 ? -10.203 5.691 14.484 1 97.94 175 SER B C 1
ATOM 4567 O O . SER B 1 175 ? -9.875 5.844 15.656 1 97.94 175 SER B O 1
ATOM 4569 N N . PHE B 1 176 ? -9.93 6.543 13.555 1 98.75 176 PHE B N 1
ATOM 4570 C CA . PHE B 1 176 ? -9.227 7.793 13.828 1 98.75 176 PHE B CA 1
ATOM 4571 C C . PHE B 1 176 ? -10.094 8.734 14.664 1 98.75 176 PHE B C 1
ATOM 4573 O O . PHE B 1 176 ? -9.625 9.297 15.648 1 98.75 176 PHE B O 1
ATOM 4580 N N . LYS B 1 177 ? -11.352 8.891 14.336 1 98.44 177 LYS B N 1
ATOM 4581 C CA . LYS B 1 177 ? -12.289 9.797 15 1 98.44 177 LYS B CA 1
ATOM 4582 C C . LYS B 1 177 ? -12.594 9.32 16.422 1 98.44 177 LYS B C 1
ATOM 4584 O O . LYS B 1 177 ? -13.039 10.102 17.266 1 98.44 177 LYS B O 1
ATOM 4589 N N . ALA B 1 178 ? -12.398 8.039 16.672 1 98.25 178 ALA B N 1
ATOM 4590 C CA . ALA B 1 178 ? -12.609 7.5 18.016 1 98.25 178 ALA B CA 1
ATOM 4591 C C . ALA B 1 178 ? -11.602 8.086 19 1 98.25 178 ALA B C 1
ATOM 4593 O O . ALA B 1 178 ? -11.891 8.203 20.188 1 98.25 178 ALA B O 1
ATOM 4594 N N . VAL B 1 179 ? -10.477 8.5 18.469 1 98.62 179 VAL B N 1
ATOM 4595 C CA . VAL B 1 179 ? -9.406 8.953 19.359 1 98.62 179 VAL B CA 1
ATOM 4596 C C . VAL B 1 179 ? -9.195 10.453 19.172 1 98.62 179 VAL B C 1
ATOM 4598 O O . VAL B 1 179 ? -9.016 11.18 20.156 1 98.62 179 VAL B O 1
ATOM 4601 N N . VAL B 1 180 ? -9.203 10.953 17.922 1 98.81 180 VAL B N 1
ATOM 4602 C CA . VAL B 1 180 ? -8.922 12.352 17.625 1 98.81 180 VAL B CA 1
ATOM 4603 C C . VAL B 1 180 ? -10.227 13.148 17.547 1 98.81 180 VAL B C 1
ATOM 4605 O O . VAL B 1 180 ? -11.125 12.805 16.781 1 98.81 180 VAL B O 1
ATOM 4608 N N . LYS B 1 181 ? -10.242 14.242 18.266 1 98.25 181 LYS B N 1
ATOM 4609 C CA . LYS B 1 181 ? -11.484 14.992 18.359 1 98.25 181 LYS B CA 1
ATOM 4610 C C . LYS B 1 181 ? -11.406 16.297 17.562 1 98.25 181 LYS B C 1
ATOM 4612 O O . LYS B 1 181 ? -12.438 16.891 17.234 1 98.25 181 LYS B O 1
ATOM 4617 N N . GLY B 1 182 ? -10.164 16.703 17.281 1 98.31 182 GLY B N 1
ATOM 4618 C CA . GLY B 1 182 ? -10.078 17.953 16.547 1 98.31 182 GLY B CA 1
ATOM 4619 C C . GLY B 1 182 ? -8.68 18.281 16.078 1 98.31 182 GLY B C 1
ATOM 4620 O O . GLY B 1 182 ? -7.73 17.547 16.391 1 98.31 182 GLY B O 1
ATOM 4621 N N . PHE B 1 183 ? -8.641 19.344 15.258 1 98.5 183 PHE B N 1
ATOM 4622 C CA . PHE B 1 183 ? -7.398 19.875 14.703 1 98.5 183 PHE B CA 1
ATOM 4623 C C . PHE B 1 183 ? -7.234 21.344 15.062 1 98.5 183 PHE B C 1
ATOM 4625 O O . PHE B 1 183 ? -8.219 22.094 15.125 1 98.5 183 PHE B O 1
ATOM 4632 N N . ALA B 1 184 ? -6.02 21.703 15.297 1 97.5 184 ALA B N 1
ATOM 4633 C CA . ALA B 1 184 ? -5.676 23.109 15.492 1 97.5 184 ALA B CA 1
ATOM 4634 C C . ALA B 1 184 ? -4.445 23.5 14.68 1 97.5 184 ALA B C 1
ATOM 4636 O O . ALA B 1 184 ? -3.645 22.641 14.305 1 97.5 184 ALA B O 1
ATOM 4637 N N . ASN B 1 185 ? -4.391 24.719 14.352 1 96.94 185 ASN B N 1
ATOM 4638 C CA . ASN B 1 185 ? -3.209 25.281 13.711 1 96.94 185 ASN B CA 1
ATOM 4639 C C . ASN B 1 185 ? -2.371 26.094 14.688 1 96.94 185 ASN B C 1
ATOM 4641 O O . ASN B 1 185 ? -2.875 27.031 15.32 1 96.94 185 ASN B O 1
ATOM 4645 N N . GLY B 1 186 ? -1.149 25.75 14.797 1 96.5 186 GLY B N 1
ATOM 4646 C CA . GLY B 1 186 ? -0.26 26.438 15.711 1 96.5 186 GLY B CA 1
ATOM 4647 C C . GLY B 1 186 ? -0.165 27.938 15.445 1 96.5 186 GLY B C 1
ATOM 4648 O O . GLY B 1 186 ? -0.005 28.734 16.375 1 96.5 186 GLY B O 1
ATOM 4649 N N . SER B 1 187 ? -0.284 28.344 14.195 1 95.06 187 SER B N 1
ATOM 4650 C CA . SER B 1 187 ? -0.234 29.766 13.859 1 95.06 187 SER B CA 1
ATOM 4651 C C . SER B 1 187 ? -1.422 30.516 14.453 1 95.06 187 SER B C 1
ATOM 4653 O O . SER B 1 187 ? -1.293 31.672 14.859 1 95.06 187 SER B O 1
ATOM 4655 N N . HIS B 1 188 ? -2.551 29.844 14.523 1 94.19 188 HIS B N 1
ATOM 4656 C CA . HIS B 1 188 ? -3.727 30.453 15.133 1 94.19 188 HIS B CA 1
ATOM 4657 C C . HIS B 1 188 ? -3.551 30.609 16.641 1 94.19 188 HIS B C 1
ATOM 4659 O O . HIS B 1 188 ? -4.008 31.594 17.234 1 94.19 188 HIS B O 1
ATOM 4665 N N . VAL B 1 189 ? -2.924 29.656 17.234 1 94.19 189 VAL B N 1
ATOM 4666 C CA . VAL B 1 189 ? -2.648 29.719 18.656 1 94.19 189 VAL B CA 1
ATOM 4667 C C . VAL B 1 189 ? -1.722 30.891 18.953 1 94.19 189 VAL B C 1
ATOM 4669 O O . VAL B 1 189 ? -1.979 31.672 19.875 1 94.19 189 VAL B O 1
ATOM 4672 N N . VAL B 1 190 ? -0.711 31.016 18.156 1 94.38 190 VAL B N 1
ATOM 4673 C CA . VAL B 1 190 ? 0.271 32.062 18.375 1 94.38 190 VAL B CA 1
ATOM 4674 C C . VAL B 1 190 ? -0.365 33.438 18.094 1 94.38 190 VAL B C 1
ATOM 4676 O O . VAL B 1 190 ? -0.088 34.406 18.797 1 94.38 190 VAL B O 1
ATOM 4679 N N . LYS B 1 191 ? -1.154 33.531 17.109 1 92.75 191 LYS B N 1
ATOM 4680 C CA . LYS B 1 191 ? -1.831 34.781 16.781 1 92.75 191 LYS B CA 1
ATOM 4681 C C . LYS B 1 191 ? -2.785 35.219 17.891 1 92.75 191 LYS B C 1
ATOM 4683 O O . LYS B 1 191 ? -2.924 36.406 18.172 1 92.75 191 LYS B O 1
ATOM 4688 N N . ALA B 1 192 ? -3.395 34.25 18.469 1 90.75 192 ALA B N 1
ATOM 4689 C CA . ALA B 1 192 ? -4.398 34.531 19.5 1 90.75 192 ALA B CA 1
ATOM 4690 C C . ALA B 1 192 ? -3.748 34.812 20.844 1 90.75 192 ALA B C 1
ATOM 4692 O O . ALA B 1 192 ? -4.227 35.656 21.609 1 90.75 192 ALA B O 1
ATOM 4693 N N . PHE B 1 193 ? -2.637 34.156 21.125 1 91.19 193 PHE B N 1
ATOM 4694 C CA . PHE B 1 193 ? -2.166 34.188 22.516 1 91.19 193 PHE B CA 1
ATOM 4695 C C . PHE B 1 193 ? -0.72 34.656 22.578 1 91.19 193 PHE B C 1
ATOM 4697 O O . PHE B 1 193 ? -0.186 34.875 23.672 1 91.19 193 PHE B O 1
ATOM 4704 N N . GLY B 1 194 ? -0.103 34.781 21.469 1 90 194 GLY B N 1
ATOM 4705 C CA . GLY B 1 194 ? 1.295 35.188 21.438 1 90 194 GLY B CA 1
ATOM 4706 C C . GLY B 1 194 ? 1.489 36.656 21.641 1 90 194 GLY B C 1
ATOM 4707 O O . GLY B 1 194 ? 0.525 37.438 21.594 1 90 194 GLY B O 1
ATOM 4708 N N . ASP B 1 195 ? 2.693 37.031 21.938 1 90.56 195 ASP B N 1
ATOM 4709 C CA . ASP B 1 195 ? 3.088 38.438 22.016 1 90.56 195 ASP B CA 1
ATOM 4710 C C . ASP B 1 195 ? 3.277 39.062 20.641 1 90.56 195 ASP B C 1
ATOM 4712 O O . ASP B 1 195 ? 4.367 38.969 20.062 1 90.56 195 ASP B O 1
ATOM 4716 N N . LYS B 1 196 ? 2.348 39.781 20.172 1 88 196 LYS B N 1
ATOM 4717 C CA . LYS B 1 196 ? 2.305 40.281 18.812 1 88 196 LYS B CA 1
ATOM 4718 C C . LYS B 1 196 ? 3.441 41.281 18.562 1 88 196 LYS B C 1
ATOM 4720 O O . LYS B 1 196 ? 3.928 41.406 17.438 1 88 196 LYS B O 1
ATOM 4725 N N . ASP B 1 197 ? 3.885 41.844 19.578 1 89.88 197 ASP B N 1
ATOM 4726 C CA . ASP B 1 197 ? 4.926 42.844 19.453 1 89.88 197 ASP B CA 1
ATOM 4727 C C . ASP B 1 197 ? 6.273 42.219 19.125 1 89.88 197 ASP B C 1
ATOM 4729 O O . ASP B 1 197 ? 7.129 42.844 18.484 1 89.88 197 ASP B O 1
ATOM 4733 N N . LYS B 1 198 ? 6.406 41.031 19.484 1 88.81 198 LYS B N 1
ATOM 4734 C CA . LYS B 1 198 ? 7.691 40.375 19.297 1 88.81 198 LYS B CA 1
ATOM 4735 C C . LYS B 1 198 ? 7.691 39.531 18.016 1 88.81 198 LYS B C 1
ATOM 4737 O O . LYS B 1 198 ? 8.75 39.094 17.547 1 88.81 198 LYS B O 1
ATOM 4742 N N . ILE B 1 199 ? 6.566 39.344 17.469 1 90.06 199 ILE B N 1
ATOM 4743 C CA . ILE B 1 199 ? 6.445 38.375 16.375 1 90.06 199 ILE B CA 1
ATOM 4744 C C . ILE B 1 199 ? 6.531 39.125 15.039 1 90.06 199 ILE B C 1
ATOM 4746 O O . ILE B 1 199 ? 5.711 40 14.758 1 90.06 199 ILE B O 1
ATOM 4750 N N . THR B 1 200 ? 7.52 38.781 14.195 1 88.06 200 THR B N 1
ATOM 4751 C CA . THR B 1 200 ? 7.73 39.438 12.898 1 88.06 200 THR B CA 1
ATOM 4752 C C . THR B 1 200 ? 7.164 38.562 11.773 1 88.06 200 THR B C 1
ATOM 4754 O O . THR B 1 200 ? 6.738 39.094 10.742 1 88.06 200 THR B O 1
ATOM 4757 N N . SER B 1 201 ? 7.312 37.281 12 1 93 201 SER B N 1
ATOM 4758 C CA . SER B 1 201 ? 6.809 36.281 11.055 1 93 201 SER B CA 1
ATOM 4759 C C . SER B 1 201 ? 6.238 35.062 11.773 1 93 201 SER B C 1
ATOM 4761 O O . SER B 1 201 ? 6.652 34.75 12.891 1 93 201 SER B O 1
ATOM 4763 N N . TYR B 1 202 ? 5.332 34.406 11.094 1 93.88 202 TYR B N 1
ATOM 4764 C CA . TYR B 1 202 ? 4.684 33.281 11.742 1 93.88 202 TYR B CA 1
ATOM 4765 C C . TYR B 1 202 ? 5.25 31.969 11.227 1 93.88 202 TYR B C 1
ATOM 4767 O O . TYR B 1 202 ? 4.672 30.906 11.453 1 93.88 202 TYR B O 1
ATOM 4775 N N . SER B 1 203 ? 6.312 32.062 10.508 1 93.75 203 SER B N 1
ATOM 4776 C CA . SER B 1 203 ? 6.98 30.812 10.133 1 93.75 203 SER B CA 1
ATOM 4777 C C . SER B 1 203 ? 7.543 30.094 11.359 1 93.75 203 SER B C 1
ATOM 4779 O O . SER B 1 203 ? 7.855 30.734 12.367 1 93.75 203 SER B O 1
ATOM 4781 N N . LEU B 1 204 ? 7.707 28.828 11.266 1 94.25 204 LEU B N 1
ATOM 4782 C CA . LEU B 1 204 ? 8.188 28.047 12.391 1 94.25 204 LEU B CA 1
ATOM 4783 C C . LEU B 1 204 ? 9.586 28.5 12.812 1 94.25 204 LEU B C 1
ATOM 4785 O O . LEU B 1 204 ? 9.859 28.641 14.008 1 94.25 204 LEU B O 1
ATOM 4789 N N . ARG B 1 205 ? 10.414 28.672 11.875 1 92 205 ARG B N 1
ATOM 4790 C CA . ARG B 1 205 ? 11.781 29.094 12.148 1 92 205 ARG B CA 1
ATOM 4791 C C . ARG B 1 205 ? 11.805 30.469 12.82 1 92 205 ARG B C 1
ATOM 4793 O O . ARG B 1 205 ? 12.539 30.688 13.781 1 92 205 ARG B O 1
ATOM 4800 N N . SER B 1 206 ? 11.023 31.406 12.328 1 93.81 206 SER B N 1
ATOM 4801 C CA . SER B 1 206 ? 10.953 32.75 12.898 1 93.81 206 SER B CA 1
ATOM 4802 C C . SER B 1 206 ? 10.414 32.719 14.32 1 93.81 206 SER B C 1
ATOM 4804 O O . SER B 1 206 ? 10.922 33.406 15.203 1 93.81 206 SER B O 1
ATOM 4806 N N . LEU B 1 207 ? 9.414 31.891 14.508 1 95.25 207 LEU B N 1
ATOM 4807 C CA . LEU B 1 207 ? 8.82 31.812 15.836 1 95.25 207 LEU B CA 1
ATOM 4808 C C . LEU B 1 207 ? 9.805 31.188 16.828 1 95.25 207 LEU B C 1
ATOM 4810 O O . LEU B 1 207 ? 9.812 31.547 18 1 95.25 207 LEU B O 1
ATOM 4814 N N . CYS B 1 208 ? 10.57 30.219 16.344 1 94.44 208 CYS B N 1
ATOM 4815 C CA . CYS B 1 208 ? 11.594 29.625 17.219 1 94.44 208 CYS B CA 1
ATOM 4816 C C . CYS B 1 208 ? 12.578 30.688 17.703 1 94.44 208 CYS B C 1
ATOM 4818 O O . CYS B 1 208 ? 12.953 30.688 18.875 1 94.44 208 CYS B O 1
ATOM 4820 N N . LYS B 1 209 ? 12.93 31.547 16.891 1 93.31 209 LYS B N 1
ATOM 4821 C CA . LYS B 1 209 ? 13.852 32.625 17.234 1 93.31 209 LYS B CA 1
ATOM 4822 C C . LYS B 1 209 ? 13.203 33.625 18.156 1 93.31 209 LYS B C 1
ATOM 4824 O O . LYS B 1 209 ? 13.781 34.031 19.172 1 93.31 209 LYS B O 1
ATOM 4829 N N . THR B 1 210 ? 11.977 34.062 17.859 1 93.62 210 THR B N 1
ATOM 4830 C CA . THR B 1 210 ? 11.359 35.188 18.547 1 93.62 210 THR B CA 1
ATOM 4831 C C . THR B 1 210 ? 10.711 34.75 19.859 1 93.62 210 THR B C 1
ATOM 4833 O O . THR B 1 210 ? 10.656 35.5 20.828 1 93.62 210 THR B O 1
ATOM 4836 N N . VAL B 1 211 ? 10.227 33.531 19.844 1 92.69 211 VAL B N 1
ATOM 4837 C CA . VAL B 1 211 ? 9.5 33.062 21.031 1 92.69 211 VAL B CA 1
ATOM 4838 C C . VAL B 1 211 ? 10.438 32.25 21.922 1 92.69 211 VAL B C 1
ATOM 4840 O O . VAL B 1 211 ? 10.375 32.375 23.156 1 92.69 211 VAL B O 1
ATOM 4843 N N . LEU B 1 212 ? 11.328 31.438 21.344 1 93.19 212 LEU B N 1
ATOM 4844 C CA . LEU B 1 212 ? 12.172 30.516 22.125 1 93.19 212 LEU B CA 1
ATOM 4845 C C . LEU B 1 212 ? 13.594 31.047 22.219 1 93.19 212 LEU B C 1
ATOM 4847 O O . LEU B 1 212 ? 14.406 30.531 22.984 1 93.19 212 LEU B O 1
ATOM 4851 N N . ASN B 1 213 ? 13.906 32.031 21.547 1 92.94 213 ASN B N 1
ATOM 4852 C CA . ASN B 1 213 ? 15.273 32.562 21.484 1 92.94 213 ASN B CA 1
ATOM 4853 C C . ASN B 1 213 ? 16.25 31.469 21.016 1 92.94 213 ASN B C 1
ATOM 4855 O O . ASN B 1 213 ? 17.359 31.359 21.547 1 92.94 213 ASN B O 1
ATOM 4859 N N . ASP B 1 214 ? 15.75 30.594 20.188 1 92.62 214 ASP B N 1
ATOM 4860 C CA . ASP B 1 214 ? 16.531 29.547 19.562 1 92.62 214 ASP B CA 1
ATOM 4861 C C . ASP B 1 214 ? 16.766 29.844 18.078 1 92.62 214 ASP B C 1
ATOM 4863 O O . ASP B 1 214 ? 15.828 29.812 17.281 1 92.62 214 ASP B O 1
ATOM 4867 N N . THR B 1 215 ? 18 30.047 17.688 1 90.31 215 THR B N 1
ATOM 4868 C CA . THR B 1 215 ? 18.312 30.5 16.344 1 90.31 215 THR B CA 1
ATOM 4869 C C . THR B 1 215 ? 18.625 29.328 15.43 1 90.31 215 THR B C 1
ATOM 4871 O O . THR B 1 215 ? 18.703 29.469 14.211 1 90.31 215 THR B O 1
ATOM 4874 N N . ASN B 1 216 ? 18.766 28.141 15.93 1 88.81 216 ASN B N 1
ATOM 4875 C CA . ASN B 1 216 ? 19.094 26.984 15.094 1 88.81 216 ASN B CA 1
ATOM 4876 C C . ASN B 1 216 ? 18.219 25.781 15.453 1 88.81 216 ASN B C 1
ATOM 4878 O O . ASN B 1 216 ? 18.75 24.734 15.836 1 88.81 216 ASN B O 1
ATOM 4882 N N . PRO B 1 217 ? 16.969 25.953 15.188 1 88.69 217 PRO B N 1
ATOM 4883 C CA . PRO B 1 217 ? 16.109 24.812 15.492 1 88.69 217 PRO B CA 1
ATOM 4884 C C . PRO B 1 217 ? 16.281 23.656 14.523 1 88.69 217 PRO B C 1
ATOM 4886 O O . PRO B 1 217 ? 16.578 23.875 13.344 1 88.69 217 PRO B O 1
ATOM 4889 N N . ASN B 1 218 ? 16.203 22.484 15.039 1 88.06 218 ASN B N 1
ATOM 4890 C CA . ASN B 1 218 ? 16.172 21.328 14.164 1 88.06 218 ASN B CA 1
ATOM 4891 C C . ASN B 1 218 ? 14.789 21.125 13.547 1 88.06 218 ASN B C 1
ATOM 4893 O O . ASN B 1 218 ? 13.852 20.734 14.242 1 88.06 218 ASN B O 1
ATOM 4897 N N . THR B 1 219 ? 14.672 21.453 12.297 1 90.19 219 THR B N 1
ATOM 4898 C CA . THR B 1 219 ? 13.391 21.312 11.602 1 90.19 219 THR B CA 1
ATOM 4899 C C . THR B 1 219 ? 13.531 20.391 10.398 1 90.19 219 THR B C 1
ATOM 4901 O O . THR B 1 219 ? 12.797 20.531 9.414 1 90.19 219 THR B O 1
ATOM 4904 N N . ASN B 1 220 ? 14.422 19.453 10.445 1 87.75 220 ASN B N 1
ATOM 4905 C CA . ASN B 1 220 ? 14.82 18.688 9.266 1 87.75 220 ASN B CA 1
ATOM 4906 C C . ASN B 1 220 ? 13.859 17.531 9 1 87.75 220 ASN B C 1
ATOM 4908 O O . ASN B 1 220 ? 13.875 16.953 7.918 1 87.75 220 ASN B O 1
ATOM 4912 N N . SER B 1 221 ? 13.102 17.25 9.961 1 93.19 221 SER B N 1
ATOM 4913 C CA . SER B 1 221 ? 12.117 16.188 9.789 1 93.19 221 SER B CA 1
ATOM 4914 C C . SER B 1 221 ? 10.766 16.578 10.367 1 93.19 221 SER B C 1
ATOM 4916 O O . SER B 1 221 ? 10.672 17.531 11.141 1 93.19 221 SER B O 1
ATOM 4918 N N . ALA B 1 222 ? 9.766 15.875 9.938 1 95.5 222 ALA B N 1
ATOM 4919 C CA . ALA B 1 222 ? 8.438 16.125 10.5 1 95.5 222 ALA B CA 1
ATOM 4920 C C . ALA B 1 222 ? 8.43 15.938 12.016 1 95.5 222 ALA B C 1
ATOM 4922 O O . ALA B 1 222 ? 7.832 16.734 12.734 1 95.5 222 ALA B O 1
ATOM 4923 N N . SER B 1 223 ? 9.117 14.914 12.492 1 94.5 223 SER B N 1
ATOM 4924 C CA . SER B 1 223 ? 9.203 14.656 13.922 1 94.5 223 SER B CA 1
ATOM 4925 C C . SER B 1 223 ? 9.914 15.789 14.648 1 94.5 223 SER B C 1
ATOM 4927 O O . SER B 1 223 ? 9.477 16.219 15.727 1 94.5 223 SER B O 1
ATOM 4929 N N . ASP B 1 224 ? 10.945 16.312 14.094 1 94.75 224 ASP B N 1
ATOM 4930 C CA . ASP B 1 224 ? 11.672 17.438 14.68 1 94.75 224 ASP B CA 1
ATOM 4931 C C . ASP B 1 224 ? 10.789 18.688 14.75 1 94.75 224 ASP B C 1
ATOM 4933 O O . ASP B 1 224 ? 10.789 19.391 15.766 1 94.75 224 ASP B O 1
ATOM 4937 N N . ARG B 1 225 ? 10.102 18.922 13.703 1 97.06 225 ARG B N 1
ATOM 4938 C CA . ARG B 1 225 ? 9.242 20.094 13.648 1 97.06 225 ARG B CA 1
ATOM 4939 C C . ARG B 1 225 ? 8.133 20 14.695 1 97.06 225 ARG B C 1
ATOM 4941 O O . ARG B 1 225 ? 7.703 21.016 15.242 1 97.06 225 ARG B O 1
ATOM 4948 N N . CYS B 1 226 ? 7.719 18.781 14.992 1 97.81 226 CYS B N 1
ATOM 4949 C CA . CYS B 1 226 ? 6.711 18.594 16.031 1 97.81 226 CYS B CA 1
ATOM 4950 C C . CYS B 1 226 ? 7.238 19.016 17.391 1 97.81 226 CYS B C 1
ATOM 4952 O O . CYS B 1 226 ? 6.523 19.641 18.172 1 97.81 226 CYS B O 1
ATOM 4954 N N . GLN B 1 227 ? 8.43 18.719 17.656 1 96.25 227 GLN B N 1
ATOM 4955 C CA . GLN B 1 227 ? 9.047 19.078 18.922 1 96.25 227 GLN B CA 1
ATOM 4956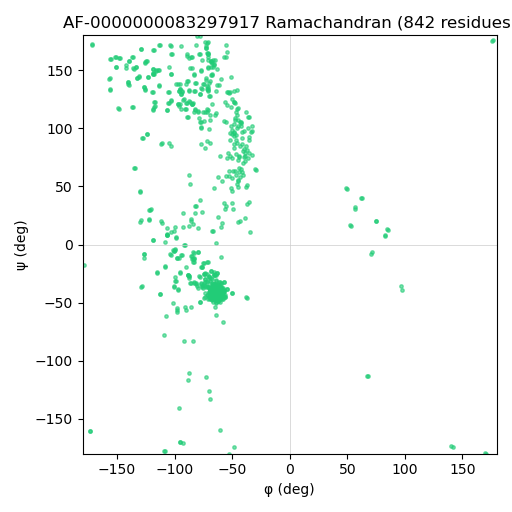 C C . GLN B 1 227 ? 9.203 20.578 19.062 1 96.25 227 GLN B C 1
ATOM 4958 O O . GLN B 1 227 ? 8.938 21.141 20.141 1 96.25 227 GLN B O 1
ATOM 4963 N N . VAL B 1 228 ? 9.625 21.188 18.031 1 96.44 228 VAL B N 1
ATOM 4964 C CA . VAL B 1 228 ? 9.797 22.625 18.016 1 96.44 228 VAL B CA 1
ATOM 4965 C C . VAL B 1 228 ? 8.445 23.312 18.25 1 96.44 228 VAL B C 1
ATOM 4967 O O . VAL B 1 228 ? 8.344 24.234 19.062 1 96.44 228 VAL B O 1
ATOM 4970 N N . LEU B 1 229 ? 7.461 22.859 17.547 1 97.44 229 LEU B N 1
ATOM 4971 C CA . LEU B 1 229 ? 6.129 23.438 17.703 1 97.44 229 LEU B CA 1
ATOM 4972 C C . LEU B 1 229 ? 5.625 23.281 19.125 1 97.44 229 LEU B C 1
ATOM 4974 O O . LEU B 1 229 ? 5.051 24.203 19.688 1 97.44 229 LEU B O 1
ATOM 4978 N N . PHE B 1 230 ? 5.871 22.125 19.672 1 96.31 230 PHE B N 1
ATOM 4979 C CA . PHE B 1 230 ? 5.48 21.859 21.047 1 96.31 230 PHE B CA 1
ATOM 4980 C C . PHE B 1 230 ? 6.098 22.875 22 1 96.31 230 PHE B C 1
ATOM 4982 O O . PHE B 1 230 ? 5.41 23.422 22.859 1 96.31 230 PHE B O 1
ATOM 4989 N N . ARG B 1 231 ? 7.328 23.172 21.844 1 95.25 231 ARG B N 1
ATOM 4990 C CA . ARG B 1 231 ? 8.039 24.125 22.703 1 95.25 231 ARG B CA 1
ATOM 4991 C C . ARG B 1 231 ? 7.492 25.531 22.516 1 95.25 231 ARG B C 1
ATOM 4993 O O . ARG B 1 231 ? 7.324 26.266 23.484 1 95.25 231 ARG B O 1
ATOM 5000 N N . ILE B 1 232 ? 7.234 25.859 21.297 1 95.81 232 ILE B N 1
ATOM 5001 C CA . ILE B 1 232 ? 6.719 27.188 21 1 95.81 232 ILE B CA 1
ATOM 5002 C C . ILE B 1 232 ? 5.363 27.391 21.672 1 95.81 232 ILE B C 1
ATOM 5004 O O . ILE B 1 232 ? 5.145 28.391 22.344 1 95.81 232 ILE B O 1
ATOM 5008 N N . LEU B 1 233 ? 4.504 26.422 21.5 1 95.88 233 LEU B N 1
ATOM 5009 C CA . LEU B 1 233 ? 3.15 26.531 22.031 1 95.88 233 LEU B CA 1
ATOM 5010 C C . LEU B 1 233 ? 3.172 26.578 23.562 1 95.88 233 LEU B C 1
ATOM 5012 O O . LEU B 1 233 ? 2.414 27.344 24.172 1 95.88 233 LEU B O 1
ATOM 5016 N N . ASN B 1 234 ? 4.012 25.828 24.156 1 93.81 234 ASN B N 1
ATOM 5017 C CA . ASN B 1 234 ? 4.094 25.828 25.609 1 93.81 234 ASN B CA 1
ATOM 5018 C C . ASN B 1 234 ? 4.684 27.125 26.141 1 93.81 234 ASN B C 1
ATOM 5020 O O . ASN B 1 234 ? 4.301 27.594 27.219 1 93.81 234 ASN B O 1
ATOM 5024 N N . GLN B 1 235 ? 5.625 27.672 25.422 1 93.25 235 GLN B N 1
ATOM 5025 C CA . GLN B 1 235 ? 6.172 28.969 25.812 1 93.25 235 GLN B CA 1
ATOM 5026 C C . GLN B 1 235 ? 5.113 30.062 25.719 1 93.25 235 GLN B C 1
ATOM 5028 O O . GLN B 1 235 ? 5.035 30.922 26.594 1 93.25 235 GLN B O 1
ATOM 5033 N N . VAL B 1 236 ? 4.344 30.031 24.641 1 92.75 236 VAL B N 1
ATOM 5034 C CA . VAL B 1 236 ? 3.26 30.984 24.469 1 92.75 236 VAL B CA 1
ATOM 5035 C C . VAL B 1 236 ? 2.254 30.844 25.609 1 92.75 236 VAL B C 1
ATOM 5037 O O . VAL B 1 236 ? 1.776 31.859 26.141 1 92.75 236 VAL B O 1
ATOM 5040 N N . ALA B 1 237 ? 1.965 29.656 25.969 1 90.94 237 ALA B N 1
ATOM 5041 C CA . ALA B 1 237 ? 1.028 29.391 27.062 1 90.94 237 ALA B CA 1
ATOM 5042 C C . ALA B 1 237 ? 1.585 29.875 28.391 1 90.94 237 ALA B C 1
ATOM 5044 O O . ALA B 1 237 ? 0.858 30.469 29.203 1 90.94 237 ALA B O 1
ATOM 5045 N N . SER B 1 238 ? 2.816 29.594 28.656 1 89.38 238 SER B N 1
ATOM 5046 C CA . SER B 1 238 ? 3.463 30 29.891 1 89.38 238 SER B CA 1
ATOM 5047 C C . SER B 1 238 ? 3.5 31.516 30.047 1 89.38 238 SER B C 1
ATOM 5049 O O . SER B 1 238 ? 3.381 32.031 31.156 1 89.38 238 SER B O 1
ATOM 5051 N N . ASN B 1 239 ? 3.65 32.156 28.984 1 85.62 239 ASN B N 1
ATOM 5052 C CA . ASN B 1 239 ? 3.689 33.625 29 1 85.62 239 ASN B CA 1
ATOM 5053 C C . ASN B 1 239 ? 2.322 34.219 29.328 1 85.62 239 ASN B C 1
ATOM 5055 O O . ASN B 1 239 ? 2.236 35.312 29.906 1 85.62 239 ASN B O 1
ATOM 5059 N N . GLN B 1 240 ? 1.325 33.531 29 1 80.75 240 GLN B N 1
ATOM 5060 C CA . GLN B 1 240 ? -0.029 34.062 29.172 1 80.75 240 GLN B CA 1
ATOM 5061 C C . GLN B 1 240 ? -0.579 33.688 30.547 1 80.75 240 GLN B C 1
ATOM 5063 O O . GLN B 1 240 ? -1.241 34.5 31.203 1 80.75 240 GLN B O 1
ATOM 5068 N N . SER B 1 241 ? -0.603 32.406 30.969 1 75.12 241 SER B N 1
ATOM 5069 C CA . SER B 1 241 ? -1.349 31.984 32.156 1 75.12 241 SER B CA 1
ATOM 5070 C C . SER B 1 241 ? -0.481 31.156 33.094 1 75.12 241 SER B C 1
ATOM 5072 O O . SER B 1 241 ? -0.991 30.516 34 1 75.12 241 SER B O 1
ATOM 5074 N N . ASN B 1 242 ? 0.715 31.203 33.031 1 72.75 242 ASN B N 1
ATOM 5075 C CA . ASN B 1 242 ? 1.599 30.391 33.844 1 72.75 242 ASN B CA 1
ATOM 5076 C C . ASN B 1 242 ? 1.253 28.906 33.75 1 72.75 242 ASN B C 1
ATOM 5078 O O . ASN B 1 242 ? 1.45 28.156 34.719 1 72.75 242 ASN B O 1
ATOM 5082 N N . GLU B 1 243 ? 0.494 28.5 32.75 1 72 243 GLU B N 1
ATOM 5083 C CA . GLU B 1 243 ? 0.235 27.078 32.5 1 72 243 GLU B CA 1
ATOM 5084 C C . GLU B 1 243 ? 1.387 26.438 31.719 1 72 243 GLU B C 1
ATOM 5086 O O . GLU B 1 243 ? 1.889 27.016 30.75 1 72 243 GLU B O 1
ATOM 5091 N N . PRO B 1 244 ? 1.655 25.266 32.188 1 69.06 244 PRO B N 1
ATOM 5092 C CA . PRO B 1 244 ? 2.834 24.656 31.562 1 69.06 244 PRO B CA 1
ATOM 5093 C C . PRO B 1 244 ? 2.539 24.078 30.172 1 69.06 244 PRO B C 1
ATOM 5095 O O . PRO B 1 244 ? 3.438 23.984 29.344 1 69.06 244 PRO B O 1
ATOM 5098 N N . LEU B 1 245 ? 1.282 23.688 30.031 1 76.5 245 LEU B N 1
ATOM 5099 C CA . LEU B 1 245 ? 0.951 23.078 28.75 1 76.5 245 LEU B CA 1
ATOM 5100 C C . LEU B 1 245 ? -0.103 23.906 28.016 1 76.5 245 LEU B C 1
ATOM 5102 O O . LEU B 1 245 ? -0.979 24.5 28.641 1 76.5 245 LEU B O 1
ATOM 5106 N N . ALA B 1 246 ? -0.004 23.922 26.703 1 84.06 246 ALA B N 1
ATOM 5107 C CA . ALA B 1 246 ? -0.857 24.75 25.859 1 84.06 246 ALA B CA 1
ATOM 5108 C C . ALA B 1 246 ? -2.205 24.078 25.609 1 84.06 246 ALA B C 1
ATOM 5110 O O . ALA B 1 246 ? -2.779 24.203 24.531 1 84.06 246 ALA B O 1
ATOM 5111 N N . ARG B 1 247 ? -2.686 23.359 26.547 1 88.81 247 ARG B N 1
ATOM 5112 C CA . ARG B 1 247 ? -3.918 22.594 26.375 1 88.81 247 ARG B CA 1
ATOM 5113 C C . ARG B 1 247 ? -5.121 23.531 26.219 1 88.81 247 ARG B C 1
ATOM 5115 O O . ARG B 1 247 ? -5.926 23.359 25.297 1 88.81 247 ARG B O 1
ATOM 5122 N N . HIS B 1 248 ? -5.145 24.469 27.094 1 88.81 248 HIS B N 1
ATOM 5123 C CA . HIS B 1 248 ? -6.27 25.406 27.078 1 88.81 248 HIS B CA 1
ATOM 5124 C C . HIS B 1 248 ? -6.246 26.266 25.828 1 88.81 248 HIS B C 1
ATOM 5126 O O . HIS B 1 248 ? -7.277 26.438 25.172 1 88.81 248 HIS B O 1
ATOM 5132 N N . GLN B 1 249 ? -5.137 26.828 25.484 1 91.81 249 GLN B N 1
ATOM 5133 C CA . GLN B 1 249 ? -4.996 27.703 24.312 1 91.81 249 GLN B CA 1
ATOM 5134 C C . GLN B 1 249 ? -5.34 26.953 23.031 1 91.81 249 GLN B C 1
ATOM 5136 O O . GLN B 1 249 ? -6.02 27.5 22.156 1 91.81 249 GLN B O 1
ATOM 5141 N N . VAL B 1 250 ? -4.895 25.688 22.953 1 95.31 250 VAL B N 1
ATOM 5142 C CA . VAL B 1 250 ? -5.129 24.891 21.75 1 95.31 250 VAL B CA 1
ATOM 5143 C C . VAL B 1 250 ? -6.613 24.562 21.625 1 95.31 250 VAL B C 1
ATOM 5145 O O . VAL B 1 250 ? -7.184 24.625 20.531 1 95.31 250 VAL B O 1
ATOM 5148 N N . SER B 1 251 ? -7.227 24.219 22.703 1 93.94 251 SER B N 1
ATOM 5149 C CA . SER B 1 251 ? -8.633 23.828 22.688 1 93.94 251 SER B CA 1
ATOM 5150 C C . SER B 1 251 ? -9.523 24.984 22.25 1 93.94 251 SER B C 1
ATOM 5152 O O . SER B 1 251 ? -10.609 24.766 21.703 1 93.94 251 SER B O 1
ATOM 5154 N N . GLN B 1 252 ? -9.047 26.188 22.438 1 92.5 252 GLN B N 1
ATOM 5155 C CA . GLN B 1 252 ? -9.836 27.359 22.094 1 92.5 252 GLN B CA 1
ATOM 5156 C C . GLN B 1 252 ? -9.867 27.594 20.594 1 92.5 252 GLN B C 1
ATOM 5158 O O . GLN B 1 252 ? -10.734 28.312 20.094 1 92.5 252 GLN B O 1
ATOM 5163 N N . VAL B 1 253 ? -8.938 27.031 19.906 1 94.88 253 VAL B N 1
ATOM 5164 C CA . VAL B 1 253 ? -8.867 27.297 18.469 1 94.88 253 VAL B CA 1
ATOM 5165 C C . VAL B 1 253 ? -9.047 25.984 17.703 1 94.88 253 VAL B C 1
ATOM 5167 O O . VAL B 1 253 ? -8.992 25.969 16.469 1 94.88 253 VAL B O 1
ATOM 5170 N N . ALA B 1 254 ? -9.32 24.844 18.375 1 97.31 254 ALA B N 1
ATOM 5171 C CA . ALA B 1 254 ? -9.406 23.547 17.734 1 97.31 254 ALA B CA 1
ATOM 5172 C C . ALA B 1 254 ? -10.781 23.328 17.094 1 97.31 254 ALA B C 1
ATOM 5174 O O . ALA B 1 254 ? -11.805 23.625 17.719 1 97.31 254 ALA B O 1
ATOM 5175 N N . VAL B 1 255 ? -10.781 22.906 15.922 1 97.5 255 VAL B N 1
ATOM 5176 C CA . VAL B 1 255 ? -12 22.609 15.172 1 97.5 255 VAL B CA 1
ATOM 5177 C C . VAL B 1 255 ? -12.219 21.109 15.125 1 97.5 255 VAL B C 1
ATOM 5179 O O . VAL B 1 255 ? -11.258 20.328 15.016 1 97.5 255 VAL B O 1
ATOM 5182 N N . THR B 1 256 ? -13.438 20.656 15.125 1 98.06 256 THR B N 1
ATOM 5183 C CA . THR B 1 256 ? -13.766 19.234 15.188 1 98.06 256 THR B CA 1
ATOM 5184 C C . THR B 1 256 ? -13.344 18.531 13.898 1 98.06 256 THR B C 1
ATOM 5186 O O . THR B 1 256 ? -13.242 19.156 12.844 1 98.06 256 THR B O 1
ATOM 5189 N N . VAL B 1 257 ? -13.133 17.234 13.977 1 98.31 257 VAL B N 1
ATOM 5190 C CA . VAL B 1 257 ? -12.781 16.438 12.812 1 98.31 257 VAL B CA 1
ATOM 5191 C C . VAL B 1 257 ? -13.906 16.469 11.789 1 98.31 257 VAL B C 1
ATOM 5193 O O . VAL B 1 257 ? -13.664 16.547 10.586 1 98.31 257 VAL B O 1
ATOM 5196 N N . ASP B 1 258 ? -15.109 16.5 12.234 1 97.38 258 ASP B N 1
ATOM 5197 C CA . ASP B 1 258 ? -16.266 16.531 11.344 1 97.38 258 ASP B CA 1
ATOM 5198 C C . ASP B 1 258 ? -16.281 17.797 10.5 1 97.38 258 ASP B C 1
ATOM 5200 O O . ASP B 1 258 ? -16.594 17.766 9.305 1 97.38 258 ASP B O 1
ATOM 5204 N N . SER B 1 259 ? -16 18.859 11.164 1 97.25 259 SER B N 1
ATOM 5205 C CA . SER B 1 259 ? -15.945 20.125 10.438 1 97.25 259 SER B CA 1
ATOM 5206 C C . SER B 1 259 ? -14.852 20.094 9.375 1 97.25 259 SER B C 1
ATOM 5208 O O . SER B 1 259 ? -15.031 20.625 8.281 1 97.25 259 SER B O 1
ATOM 5210 N N . GLU B 1 260 ? -13.758 19.547 9.719 1 97.5 260 GLU B N 1
ATOM 5211 C CA . GLU B 1 260 ? -12.656 19.422 8.766 1 97.5 260 GLU B CA 1
ATOM 5212 C C . GLU B 1 260 ? -13.031 18.516 7.602 1 97.5 260 GLU B C 1
ATOM 5214 O O . GLU B 1 260 ? -12.602 18.734 6.469 1 97.5 260 GLU B O 1
ATOM 5219 N N . GLU B 1 261 ? -13.734 17.438 7.855 1 97.38 261 GLU B N 1
ATOM 5220 C CA . GLU B 1 261 ? -14.219 16.547 6.801 1 97.38 261 GLU B CA 1
ATOM 5221 C C . GLU B 1 261 ? -15.148 17.281 5.844 1 97.38 261 GLU B C 1
ATOM 5223 O O . GLU B 1 261 ? -15.109 17.062 4.633 1 97.38 261 GLU B O 1
ATOM 5228 N N . GLU B 1 262 ? -15.992 18.125 6.387 1 96.62 262 GLU B N 1
ATOM 5229 C CA . GLU B 1 262 ? -16.875 18.938 5.555 1 96.62 262 GLU B CA 1
ATOM 5230 C C . GLU B 1 262 ? -16.062 19.875 4.656 1 96.62 262 GLU B C 1
ATOM 5232 O O . GLU B 1 262 ? -16.391 20.047 3.479 1 96.62 262 GLU B O 1
ATOM 5237 N N . ASP B 1 263 ? -15.078 20.469 5.27 1 95.56 263 ASP B N 1
ATOM 5238 C CA . ASP B 1 263 ? -14.195 21.328 4.492 1 95.56 263 ASP B CA 1
ATOM 5239 C C . ASP B 1 263 ? -13.531 20.562 3.354 1 95.56 263 ASP B C 1
ATOM 5241 O O . ASP B 1 263 ? -13.32 21.094 2.266 1 95.56 263 ASP B O 1
ATOM 5245 N N . LEU B 1 264 ? -13.164 19.344 3.629 1 96.88 264 LEU B N 1
ATOM 5246 C CA . LEU B 1 264 ? -12.539 18.516 2.615 1 96.88 264 LEU B CA 1
ATOM 5247 C C . LEU B 1 264 ? -13.492 18.25 1.458 1 96.88 264 LEU B C 1
ATOM 5249 O O . LEU B 1 264 ? -13.086 18.25 0.295 1 96.88 264 LEU B O 1
ATOM 5253 N N . VAL B 1 265 ? -14.703 17.969 1.751 1 96.5 265 VAL B N 1
ATOM 5254 C CA . VAL B 1 265 ? -15.711 17.75 0.725 1 96.5 265 VAL B CA 1
ATOM 5255 C C . VAL B 1 265 ? -15.828 18.984 -0.169 1 96.5 265 VAL B C 1
ATOM 5257 O O . VAL B 1 265 ? -15.898 18.859 -1.395 1 96.5 265 VAL B O 1
ATOM 5260 N N . LEU B 1 266 ? -15.891 20.109 0.518 1 93.5 266 LEU B N 1
ATOM 5261 C CA . LEU B 1 266 ? -15.992 21.359 -0.22 1 93.5 266 LEU B CA 1
ATOM 5262 C C . LEU B 1 266 ? -14.75 21.578 -1.082 1 93.5 266 LEU B C 1
ATOM 5264 O O . LEU B 1 266 ? -14.852 22.047 -2.219 1 93.5 266 LEU B O 1
ATOM 5268 N N . LEU B 1 267 ? -13.656 21.281 -0.531 1 94.19 267 LEU B N 1
ATOM 5269 C CA . LEU B 1 267 ? -12.406 21.422 -1.269 1 94.19 267 LEU B CA 1
ATOM 5270 C C . LEU B 1 267 ? -12.391 20.516 -2.498 1 94.19 267 LEU B C 1
ATOM 5272 O O . LEU B 1 267 ? -12 20.953 -3.584 1 94.19 267 LEU B O 1
ATOM 5276 N N . LYS B 1 268 ? -12.75 19.297 -2.352 1 95.69 268 LYS B N 1
ATOM 5277 C CA . LYS B 1 268 ? -12.789 18.344 -3.459 1 95.69 268 LYS B CA 1
ATOM 5278 C C . LYS B 1 268 ? -13.758 18.812 -4.543 1 95.69 268 LYS B C 1
ATOM 5280 O O . LYS B 1 268 ? -13.469 18.688 -5.734 1 95.69 268 LYS B O 1
ATOM 5285 N N . ALA B 1 269 ? -14.906 19.297 -4.148 1 94.25 269 ALA B N 1
ATOM 5286 C CA . ALA B 1 269 ? -15.883 19.828 -5.102 1 94.25 269 ALA B CA 1
ATOM 5287 C C . ALA B 1 269 ? -15.297 20.984 -5.891 1 94.25 269 ALA B C 1
ATOM 5289 O O . ALA B 1 269 ? -15.516 21.094 -7.102 1 94.25 269 ALA B O 1
ATOM 5290 N N . LYS B 1 270 ? -14.648 21.781 -5.168 1 93.25 270 LYS B N 1
ATOM 5291 C CA . LYS B 1 270 ? -14.016 22.922 -5.824 1 93.25 270 LYS B CA 1
ATOM 5292 C C . LYS B 1 270 ? -12.961 22.469 -6.828 1 93.25 270 LYS B C 1
ATOM 5294 O O . LYS B 1 270 ? -12.875 22.984 -7.938 1 93.25 270 LYS B O 1
ATOM 5299 N N . LEU B 1 271 ? -12.18 21.531 -6.434 1 93.56 271 LEU B N 1
ATOM 5300 C CA . LEU B 1 271 ? -11.125 21.016 -7.301 1 93.56 271 LEU B CA 1
ATOM 5301 C C . LEU B 1 271 ? -11.719 20.359 -8.547 1 93.56 271 LEU B C 1
ATOM 5303 O O . LEU B 1 271 ? -11.164 20.484 -9.641 1 93.56 271 LEU B O 1
ATOM 5307 N N . ASP B 1 272 ? -12.773 19.656 -8.367 1 94.31 272 ASP B N 1
ATOM 5308 C CA . ASP B 1 272 ? -13.469 19.031 -9.5 1 94.31 272 ASP B CA 1
ATOM 5309 C C . ASP B 1 272 ? -13.969 20.094 -10.477 1 94.31 272 ASP B C 1
ATOM 5311 O O . ASP B 1 272 ? -13.844 19.938 -11.688 1 94.31 272 ASP B O 1
ATOM 5315 N N . THR B 1 273 ? -14.516 21.109 -9.938 1 93.88 273 THR B N 1
ATOM 5316 C CA . THR B 1 273 ? -14.977 22.219 -10.758 1 93.88 273 THR B CA 1
ATOM 5317 C C . THR B 1 273 ? -13.82 22.859 -11.508 1 93.88 273 THR B C 1
ATOM 5319 O O . THR B 1 273 ? -13.938 23.172 -12.695 1 93.88 273 THR B O 1
ATOM 5322 N N . LEU B 1 274 ? -12.781 23.062 -10.805 1 93.62 274 LEU B N 1
ATOM 5323 C CA . LEU B 1 274 ? -11.602 23.672 -11.414 1 93.62 274 LEU B CA 1
ATOM 5324 C C . LEU B 1 274 ? -11.078 22.812 -12.562 1 93.62 274 LEU B C 1
ATOM 5326 O O . LEU B 1 274 ? -10.68 23.328 -13.602 1 93.62 274 LEU B O 1
ATOM 5330 N N . ALA B 1 275 ? -11.164 21.578 -12.305 1 92.69 275 ALA B N 1
ATOM 5331 C CA . ALA B 1 275 ? -10.695 20.656 -13.336 1 92.69 275 ALA B CA 1
ATOM 5332 C C . ALA B 1 275 ? -11.586 20.719 -14.57 1 92.69 275 ALA B C 1
ATOM 5334 O O . ALA B 1 275 ? -11.102 20.656 -15.703 1 92.69 275 ALA B O 1
ATOM 5335 N N . LYS B 1 276 ? -12.797 20.812 -14.43 1 93.5 276 LYS B N 1
ATOM 5336 C CA . LYS B 1 276 ? -13.766 20.859 -15.523 1 93.5 276 LYS B CA 1
ATOM 5337 C C . LYS B 1 276 ? -13.672 22.188 -16.281 1 93.5 276 LYS B C 1
ATOM 5339 O O . LYS B 1 276 ? -14.023 22.266 -17.453 1 93.5 276 LYS B O 1
ATOM 5344 N N . LEU B 1 277 ? -13.227 23.219 -15.586 1 94 277 LEU B N 1
ATOM 5345 C CA . LEU B 1 277 ? -13.109 24.547 -16.188 1 94 277 LEU B CA 1
ATOM 5346 C C . LEU B 1 277 ? -11.812 24.688 -16.969 1 94 277 LEU B C 1
ATOM 5348 O O . LEU B 1 277 ? -11.648 25.625 -17.75 1 94 277 LEU B O 1
ATOM 5352 N N . ARG B 1 278 ? -10.945 23.75 -16.781 1 92.06 278 ARG B N 1
ATOM 5353 C CA . ARG B 1 278 ? -9.586 23.859 -17.297 1 92.06 278 ARG B CA 1
ATOM 5354 C C . ARG B 1 278 ? -9.594 24.047 -18.812 1 92.06 278 ARG B C 1
ATOM 5356 O O . ARG B 1 278 ? -8.836 24.875 -19.344 1 92.06 278 ARG B O 1
ATOM 5363 N N . PRO B 1 279 ? -10.422 23.406 -19.562 1 91 279 PRO B N 1
ATOM 5364 C CA . PRO B 1 279 ? -10.398 23.562 -21.016 1 91 279 PRO B CA 1
ATOM 5365 C C . PRO B 1 279 ? -10.633 25.016 -21.453 1 91 279 PRO B C 1
ATOM 5367 O O . PRO B 1 279 ? -10.062 25.453 -22.453 1 91 279 PRO B O 1
ATOM 5370 N N . ILE B 1 280 ? -11.383 25.734 -20.797 1 91.62 280 ILE B N 1
ATOM 5371 C CA . ILE B 1 280 ? -11.68 27.125 -21.125 1 91.62 280 ILE B CA 1
ATOM 5372 C C . ILE B 1 280 ? -10.438 27.984 -20.938 1 91.62 280 ILE B C 1
ATOM 5374 O O . ILE B 1 280 ? -10.211 28.953 -21.672 1 91.62 280 ILE B O 1
ATOM 5378 N N . PHE B 1 281 ? -9.633 27.594 -19.969 1 93.12 281 PHE B N 1
ATOM 5379 C CA . PHE B 1 281 ? -8.484 28.406 -19.594 1 93.12 281 PHE B CA 1
ATOM 5380 C C . PHE B 1 281 ? -7.203 27.859 -20.203 1 93.12 281 PHE B C 1
ATOM 5382 O O . PHE B 1 281 ? -6.117 28.391 -19.969 1 93.12 281 PHE B O 1
ATOM 5389 N N . GLU B 1 282 ? -7.273 26.75 -20.844 1 89.06 282 GLU B N 1
ATOM 5390 C CA . GLU B 1 282 ? -6.125 25.984 -21.312 1 89.06 282 GLU B CA 1
ATOM 5391 C C . GLU B 1 282 ? -5.148 26.875 -22.094 1 89.06 282 GLU B C 1
ATOM 5393 O O . GLU B 1 282 ? -3.932 26.719 -21.953 1 89.06 282 GLU B O 1
ATOM 5398 N N . SER B 1 283 ? -5.594 27.766 -22.953 1 83.5 283 SER B N 1
ATOM 5399 C CA . SER B 1 283 ? -4.758 28.641 -23.781 1 83.5 283 SER B CA 1
ATOM 5400 C C . SER B 1 283 ? -3.881 29.547 -22.922 1 83.5 283 SER B C 1
ATOM 5402 O O . SER B 1 283 ? -2.74 29.844 -23.281 1 83.5 283 SER B O 1
ATOM 5404 N N . GLN B 1 284 ? -4.391 29.922 -21.781 1 87.25 284 GLN B N 1
ATOM 5405 C CA . GLN B 1 284 ? -3.652 30.812 -20.891 1 87.25 284 GLN B CA 1
ATOM 5406 C C . GLN B 1 284 ? -2.746 30.016 -19.953 1 87.25 284 GLN B C 1
ATOM 5408 O O . GLN B 1 284 ? -1.715 30.531 -19.5 1 87.25 284 GLN B O 1
ATOM 5413 N N . LEU B 1 285 ? -3.098 28.828 -19.688 1 85.81 285 LEU B N 1
ATOM 5414 C CA . LEU B 1 285 ? -2.363 28.016 -18.719 1 85.81 285 LEU B CA 1
ATOM 5415 C C . LEU B 1 285 ? -1.042 27.531 -19.297 1 85.81 285 LEU B C 1
ATOM 5417 O O . LEU B 1 285 ? -0.132 27.156 -18.562 1 85.81 285 LEU B O 1
ATOM 5421 N N . LYS B 1 286 ? -0.92 27.625 -20.594 1 82.88 286 LYS B N 1
ATOM 5422 C CA . LYS B 1 286 ? 0.298 27.203 -21.266 1 82.88 286 LYS B CA 1
ATOM 5423 C C . LYS B 1 286 ? 1.202 28.391 -21.578 1 82.88 286 LYS B C 1
ATOM 5425 O O . LYS B 1 286 ? 2.266 28.234 -22.172 1 82.88 286 LYS B O 1
ATOM 5430 N N . GLN B 1 287 ? 0.817 29.5 -21.109 1 81.5 287 GLN B N 1
ATOM 5431 C CA . GLN B 1 287 ? 1.536 30.734 -21.422 1 81.5 287 GLN B CA 1
ATOM 5432 C C . GLN B 1 287 ? 2.543 31.062 -20.328 1 81.5 287 GLN B C 1
ATOM 5434 O O . GLN B 1 287 ? 2.891 30.219 -19.5 1 81.5 287 GLN B O 1
ATOM 5439 N N . ARG B 1 288 ? 3.109 32.25 -20.375 1 78.25 288 ARG B N 1
ATOM 5440 C CA . ARG B 1 288 ? 4.082 32.75 -19.422 1 78.25 288 ARG B CA 1
ATOM 5441 C C . ARG B 1 288 ? 3.518 32.719 -18 1 78.25 288 ARG B C 1
ATOM 5443 O O . ARG B 1 288 ? 2.301 32.688 -17.812 1 78.25 288 ARG B O 1
ATOM 5450 N N . ARG B 1 289 ? 4.371 32.781 -17.078 1 84.12 289 ARG B N 1
ATOM 5451 C CA . ARG B 1 289 ? 4.051 32.594 -15.664 1 84.12 289 ARG B CA 1
ATOM 5452 C C . ARG B 1 289 ? 3.031 33.625 -15.188 1 84.12 289 ARG B C 1
ATOM 5454 O O . ARG B 1 289 ? 2.068 33.281 -14.5 1 84.12 289 ARG B O 1
ATOM 5461 N N . SER B 1 290 ? 3.201 34.844 -15.57 1 84.25 290 SER B N 1
ATOM 5462 C CA . SER B 1 290 ? 2.314 35.906 -15.109 1 84.25 290 SER B CA 1
ATOM 5463 C C . SER B 1 290 ? 0.888 35.688 -15.609 1 84.25 290 SER B C 1
ATOM 5465 O O . SER B 1 290 ? -0.072 35.875 -14.859 1 84.25 290 SER B O 1
ATOM 5467 N N . LEU B 1 291 ? 0.838 35.25 -16.859 1 84.56 291 LEU B N 1
ATOM 5468 C CA . LEU B 1 291 ? -0.475 35 -17.438 1 84.56 291 LEU B CA 1
ATOM 5469 C C . LEU B 1 291 ? -1.108 33.75 -16.844 1 84.56 291 LEU B C 1
ATOM 5471 O O . LEU B 1 291 ? -2.322 33.719 -16.625 1 84.56 291 LEU B O 1
ATOM 5475 N N . LYS B 1 292 ? -0.27 32.844 -16.609 1 88.56 292 LYS B N 1
ATOM 5476 C CA . LYS B 1 292 ? -0.743 31.594 -16 1 88.56 292 LYS B CA 1
ATOM 5477 C C . LYS B 1 292 ? -1.325 31.859 -14.617 1 88.56 292 LYS B C 1
ATOM 5479 O O . LYS B 1 292 ? -2.391 31.344 -14.281 1 88.56 292 LYS B O 1
ATOM 5484 N N . GLU B 1 293 ? -0.678 32.656 -13.891 1 89.81 293 GLU B N 1
ATOM 5485 C CA . GLU B 1 293 ? -1.118 32.969 -12.531 1 89.81 293 GLU B CA 1
ATOM 5486 C C . GLU B 1 293 ? -2.447 33.719 -12.539 1 89.81 293 GLU B C 1
ATOM 5488 O O . GLU B 1 293 ? -3.314 33.469 -11.703 1 89.81 293 GLU B O 1
ATOM 5493 N N . LYS B 1 294 ? -2.525 34.656 -13.43 1 89.88 294 LYS B N 1
ATOM 5494 C CA . LYS B 1 294 ? -3.775 35.375 -13.547 1 89.88 294 LYS B CA 1
ATOM 5495 C C . LYS B 1 294 ? -4.93 34.469 -13.93 1 89.88 294 LYS B C 1
ATOM 5497 O O . LYS B 1 294 ? -6.039 34.594 -13.414 1 89.88 294 LYS B O 1
ATOM 5502 N N . ALA B 1 295 ? -4.594 33.594 -14.828 1 91.19 295 ALA B N 1
ATOM 5503 C CA . ALA B 1 295 ? -5.609 32.625 -15.266 1 91.19 295 ALA B CA 1
ATOM 5504 C C . ALA B 1 295 ? -6.035 31.719 -14.117 1 91.19 295 ALA B C 1
ATOM 5506 O O . ALA B 1 295 ? -7.215 31.391 -13.977 1 91.19 295 ALA B O 1
ATOM 5507 N N . MET B 1 296 ? -5.07 31.344 -13.391 1 91.88 296 MET B N 1
ATOM 5508 C CA . MET B 1 296 ? -5.359 30.484 -12.242 1 91.88 296 MET B CA 1
ATOM 5509 C C . MET B 1 296 ? -6.23 31.203 -11.227 1 91.88 296 MET B C 1
ATOM 5511 O O . MET B 1 296 ? -7.164 30.625 -10.672 1 91.88 296 MET B O 1
ATOM 5515 N N . THR B 1 297 ? -5.934 32.438 -10.992 1 91.88 297 THR B N 1
ATOM 5516 C CA . THR B 1 297 ? -6.711 33.219 -10.055 1 91.88 297 THR B CA 1
ATOM 5517 C C . THR B 1 297 ? -8.141 33.406 -10.562 1 91.88 297 THR B C 1
ATOM 5519 O O . THR B 1 297 ? -9.094 33.281 -9.789 1 91.88 297 THR B O 1
ATOM 5522 N N . LEU B 1 298 ? -8.219 33.75 -11.812 1 92.69 298 LEU B N 1
ATOM 5523 C CA . LEU B 1 298 ? -9.539 33.938 -12.414 1 92.69 298 LEU B CA 1
ATOM 5524 C C . LEU B 1 298 ? -10.359 32.656 -12.344 1 92.69 298 LEU B C 1
ATOM 5526 O O . LEU B 1 298 ? -11.539 32.688 -12.008 1 92.69 298 LEU B O 1
ATOM 5530 N N . ARG B 1 299 ? -9.727 31.578 -12.664 1 94.19 299 ARG B N 1
ATOM 5531 C CA . ARG B 1 299 ? -10.391 30.281 -12.602 1 94.19 299 ARG B CA 1
ATOM 5532 C C . ARG B 1 299 ? -10.867 29.984 -11.188 1 94.19 299 ARG B C 1
ATOM 5534 O O . ARG B 1 299 ? -11.969 29.453 -11 1 94.19 299 ARG B O 1
ATOM 5541 N N . SER B 1 300 ? -10.125 30.312 -10.258 1 93.5 300 SER B N 1
ATOM 5542 C CA . SER B 1 300 ? -10.492 30.109 -8.859 1 93.5 300 SER B CA 1
ATOM 5543 C C . SER B 1 300 ? -11.68 30.984 -8.469 1 93.5 300 SER B C 1
ATOM 5545 O O . SER B 1 300 ? -12.547 30.547 -7.707 1 93.5 300 SER B O 1
ATOM 5547 N N . LEU B 1 301 ? -11.672 32.188 -8.938 1 93.44 301 LEU B N 1
ATOM 5548 C CA . LEU B 1 301 ? -12.781 33.094 -8.648 1 93.44 301 LEU B CA 1
ATOM 5549 C C . LEU B 1 301 ? -14.086 32.562 -9.211 1 93.44 301 LEU B C 1
ATOM 5551 O O . LEU B 1 301 ? -15.133 32.625 -8.562 1 93.44 301 LEU B O 1
ATOM 5555 N N . VAL B 1 302 ? -13.961 32.031 -10.359 1 94 302 VAL B N 1
ATOM 5556 C CA . VAL B 1 302 ? -15.133 31.469 -11.023 1 94 302 VAL B CA 1
ATOM 5557 C C . VAL B 1 302 ? -15.656 30.281 -10.219 1 94 302 VAL B C 1
ATOM 5559 O O . VAL B 1 302 ? -16.859 30.188 -9.961 1 94 302 VAL B O 1
ATOM 5562 N N . ALA B 1 303 ? -14.766 29.453 -9.82 1 93.5 303 ALA B N 1
ATOM 5563 C CA . ALA B 1 303 ? -15.141 28.266 -9.062 1 93.5 303 ALA B CA 1
ATOM 5564 C C . ALA B 1 303 ? -15.703 28.641 -7.691 1 93.5 303 ALA B C 1
ATOM 5566 O O . ALA B 1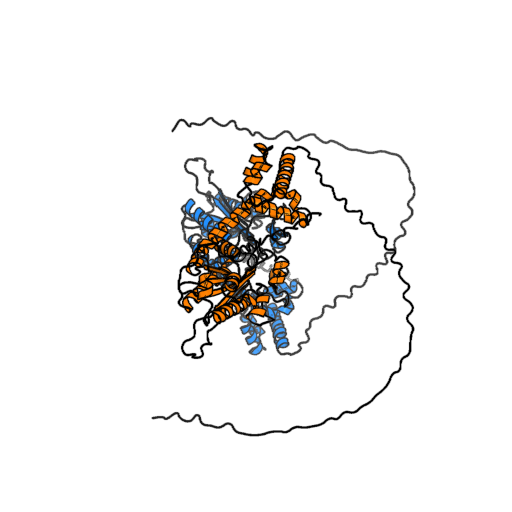 303 ? -16.656 28.016 -7.219 1 93.5 303 ALA B O 1
ATOM 5567 N N . ASP B 1 304 ? -15.148 29.641 -7.137 1 92.06 304 ASP B N 1
ATOM 5568 C CA . ASP B 1 304 ? -15.578 30.078 -5.809 1 92.06 304 ASP B CA 1
ATOM 5569 C C . ASP B 1 304 ? -17 30.641 -5.848 1 92.06 304 ASP B C 1
ATOM 5571 O O . ASP B 1 304 ? -17.719 30.578 -4.852 1 92.06 304 ASP B O 1
ATOM 5575 N N . ALA B 1 305 ? -17.344 31.172 -6.938 1 92.81 305 ALA B N 1
ATOM 5576 C CA . ALA B 1 305 ? -18.688 31.734 -7.105 1 92.81 305 ALA B CA 1
ATOM 5577 C C . ALA B 1 305 ? -19.719 30.656 -7.395 1 92.81 305 ALA B C 1
ATOM 5579 O O . ALA B 1 305 ? -20.906 30.938 -7.477 1 92.81 305 ALA B O 1
ATOM 5580 N N . GLY B 1 306 ? -19.266 29.391 -7.59 1 90.56 306 GLY B N 1
ATOM 5581 C CA . GLY B 1 306 ? -20.156 28.281 -7.859 1 90.56 306 GLY B CA 1
ATOM 5582 C C . GLY B 1 306 ? -20.516 28.141 -9.32 1 90.56 306 GLY B C 1
ATOM 5583 O O . GLY B 1 306 ? -21.5 27.469 -9.672 1 90.56 306 GLY B O 1
ATOM 5584 N N . VAL B 1 307 ? -19.812 28.844 -10.156 1 92.62 307 VAL B N 1
ATOM 5585 C CA . VAL B 1 307 ? -20.078 28.797 -11.594 1 92.62 307 VAL B CA 1
ATOM 5586 C C . VAL B 1 307 ? -19.312 27.641 -12.219 1 92.62 307 VAL B C 1
ATOM 5588 O O . VAL B 1 307 ? -18.094 27.547 -12.07 1 92.62 307 VAL B O 1
ATOM 5591 N N . ASP B 1 308 ? -20.047 26.766 -12.867 1 93.25 308 ASP B N 1
ATOM 5592 C CA . ASP B 1 308 ? -19.391 25.641 -13.508 1 93.25 308 ASP B CA 1
ATOM 5593 C C . ASP B 1 308 ? -19.406 25.781 -15.031 1 93.25 308 ASP B C 1
ATOM 5595 O O . ASP B 1 308 ? -19.812 26.812 -15.555 1 93.25 308 ASP B O 1
ATOM 5599 N N . ILE B 1 309 ? -18.875 24.781 -15.672 1 92.81 309 ILE B N 1
ATOM 5600 C CA . ILE B 1 309 ? -18.703 24.828 -17.125 1 92.81 309 ILE B CA 1
ATOM 5601 C C . ILE B 1 309 ? -20.078 24.828 -17.797 1 92.81 309 ILE B C 1
ATOM 5603 O O . ILE B 1 309 ? -20.25 25.453 -18.844 1 92.81 309 ILE B O 1
ATOM 5607 N N . ASP B 1 310 ? -21 24.156 -17.25 1 92.94 310 ASP B N 1
ATOM 5608 C CA . ASP B 1 310 ? -22.328 24.125 -17.828 1 92.94 310 ASP B CA 1
ATOM 5609 C C . ASP B 1 310 ? -22.969 25.5 -17.797 1 92.94 310 ASP B C 1
ATOM 5611 O O . ASP B 1 310 ? -23.625 25.906 -18.766 1 92.94 310 ASP B O 1
ATOM 5615 N N . GLU B 1 311 ? -22.828 26.156 -16.703 1 93.12 311 GLU B N 1
ATOM 5616 C CA . GLU B 1 311 ? -23.359 27.5 -16.594 1 93.12 311 GLU B CA 1
ATOM 5617 C C . GLU B 1 311 ? -22.688 28.453 -17.578 1 93.12 311 GLU B C 1
ATOM 5619 O O . GLU B 1 311 ? -23.344 29.281 -18.203 1 93.12 311 GLU B O 1
ATOM 5624 N N . LEU B 1 312 ? -21.422 28.344 -17.672 1 93.12 312 LEU B N 1
ATOM 5625 C CA . LEU B 1 312 ? -20.703 29.188 -18.625 1 93.12 312 LEU B CA 1
ATOM 5626 C C . LEU B 1 312 ? -21.141 28.891 -20.062 1 93.12 312 LEU B C 1
ATOM 5628 O O . LEU B 1 312 ? -21.281 29.812 -20.875 1 93.12 312 LEU B O 1
ATOM 5632 N N . THR B 1 313 ? -21.344 27.656 -20.312 1 91.5 313 THR B N 1
ATOM 5633 C CA . THR B 1 313 ? -21.828 27.25 -21.625 1 91.5 313 THR B CA 1
ATOM 5634 C C . THR B 1 313 ? -23.219 27.812 -21.891 1 91.5 313 THR B C 1
ATOM 5636 O O . THR B 1 313 ? -23.484 28.297 -23 1 91.5 313 THR B O 1
ATOM 5639 N N . ARG B 1 314 ? -23.984 27.781 -20.922 1 91.69 314 ARG B N 1
ATOM 5640 C CA . ARG B 1 314 ? -25.344 28.328 -21.047 1 91.69 314 ARG B CA 1
ATOM 5641 C C . ARG B 1 314 ? -25.297 29.844 -21.266 1 91.69 314 ARG B C 1
ATOM 5643 O O . ARG B 1 314 ? -26.016 30.359 -22.125 1 91.69 314 ARG B O 1
ATOM 5650 N N . VAL B 1 315 ? -24.516 30.5 -20.484 1 92.19 315 VAL B N 1
ATOM 5651 C CA . VAL B 1 315 ? -24.406 31.953 -20.594 1 92.19 315 VAL B CA 1
ATOM 5652 C C . VAL B 1 315 ? -23.906 32.312 -21.984 1 92.19 315 VAL B C 1
ATOM 5654 O O . VAL B 1 315 ? -24.391 33.281 -22.594 1 92.19 315 VAL B O 1
ATOM 5657 N N . TYR B 1 316 ? -23.031 31.609 -22.5 1 90 316 TYR B N 1
ATOM 5658 C CA . TYR B 1 316 ? -22.469 31.891 -23.812 1 90 316 TYR B CA 1
ATOM 5659 C C . TYR B 1 316 ? -23.5 31.656 -24.906 1 90 316 TYR B C 1
ATOM 5661 O O . TYR B 1 316 ? -23.578 32.406 -25.875 1 90 316 TYR B O 1
ATOM 5669 N N . HIS B 1 317 ? -24.25 30.625 -24.828 1 89.25 317 HIS B N 1
ATOM 5670 C CA . HIS B 1 317 ? -25.156 30.266 -25.906 1 89.25 317 HIS B CA 1
ATOM 5671 C C . HIS B 1 317 ? -26.5 31 -25.766 1 89.25 317 HIS B C 1
ATOM 5673 O O . HIS B 1 317 ? -27.109 31.375 -26.781 1 89.25 317 HIS B O 1
ATOM 5679 N N . GLU B 1 318 ? -26.906 31.234 -24.609 1 89.5 318 GLU B N 1
ATOM 5680 C CA . GLU B 1 318 ? -28.234 31.797 -24.406 1 89.5 318 GLU B CA 1
ATOM 5681 C C . GLU B 1 318 ? -28.172 33.312 -24.172 1 89.5 318 GLU B C 1
ATOM 5683 O O . GLU B 1 318 ? -29.141 34.031 -24.438 1 89.5 318 GLU B O 1
ATOM 5688 N N . GLN B 1 319 ? -27.156 33.75 -23.594 1 84.94 319 GLN B N 1
ATOM 5689 C CA . GLN B 1 319 ? -27.078 35.156 -23.219 1 84.94 319 GLN B CA 1
ATOM 5690 C C . GLN B 1 319 ? -25.766 35.781 -23.688 1 84.94 319 GLN B C 1
ATOM 5692 O O . GLN B 1 319 ? -25.078 36.469 -22.922 1 84.94 319 GLN B O 1
ATOM 5697 N N . LYS B 1 320 ? -25.422 35.531 -24.828 1 80.56 320 LYS B N 1
ATOM 5698 C CA . LYS B 1 320 ? -24.125 35.938 -25.359 1 80.56 320 LYS B CA 1
ATOM 5699 C C . LYS B 1 320 ? -23.906 37.438 -25.234 1 80.56 320 LYS B C 1
ATOM 5701 O O . LYS B 1 320 ? -22.844 37.875 -24.812 1 80.56 320 LYS B O 1
ATOM 5706 N N . ASP B 1 321 ? -24.938 38.219 -25.547 1 85.44 321 ASP B N 1
ATOM 5707 C CA . ASP B 1 321 ? -24.812 39.656 -25.594 1 85.44 321 ASP B CA 1
ATOM 5708 C C . ASP B 1 321 ? -24.734 40.25 -24.172 1 85.44 321 ASP B C 1
ATOM 5710 O O . ASP B 1 321 ? -24.141 41.312 -23.969 1 85.44 321 ASP B O 1
ATOM 5714 N N . GLU B 1 322 ? -25.297 39.5 -23.219 1 91.38 322 GLU B N 1
ATOM 5715 C CA . GLU B 1 322 ? -25.312 40 -21.844 1 91.38 322 GLU B CA 1
ATOM 5716 C C . GLU B 1 322 ? -24.391 39.188 -20.953 1 91.38 322 GLU B C 1
ATOM 5718 O O . GLU B 1 322 ? -24.5 39.219 -19.719 1 91.38 322 GLU B O 1
ATOM 5723 N N . ALA B 1 323 ? -23.516 38.5 -21.562 1 90.56 323 ALA B N 1
ATOM 5724 C CA . ALA B 1 323 ? -22.656 37.562 -20.812 1 90.56 323 ALA B CA 1
ATOM 5725 C C . ALA B 1 323 ? -21.844 38.312 -19.75 1 90.56 323 ALA B C 1
ATOM 5727 O O . ALA B 1 323 ? -21.703 37.812 -18.641 1 90.56 323 ALA B O 1
ATOM 5728 N N . LYS B 1 324 ? -21.328 39.438 -20.094 1 92.38 324 LYS B N 1
ATOM 5729 C CA . LYS B 1 324 ? -20.516 40.219 -19.188 1 92.38 324 LYS B CA 1
ATOM 5730 C C . LYS B 1 324 ? -21.297 40.625 -17.938 1 92.38 324 LYS B C 1
ATOM 5732 O O . LYS B 1 324 ? -20.812 40.438 -16.812 1 92.38 324 LYS B O 1
ATOM 5737 N N . SER B 1 325 ? -22.469 41.156 -18.203 1 92.81 325 SER B N 1
ATOM 5738 C CA . SER B 1 325 ? -23.312 41.594 -17.094 1 92.81 325 SER B CA 1
ATOM 5739 C C . SER B 1 325 ? -23.75 40.438 -16.219 1 92.81 325 SER B C 1
ATOM 5741 O O . SER B 1 325 ? -23.766 40.562 -14.984 1 92.81 325 SER B O 1
ATOM 5743 N N . VAL B 1 326 ? -24.094 39.406 -16.828 1 92.31 326 VAL B N 1
ATOM 5744 C CA . VAL B 1 326 ? -24.562 38.219 -16.094 1 92.31 326 VAL B CA 1
ATOM 5745 C C . VAL B 1 326 ? -23.438 37.656 -15.227 1 92.31 326 VAL B C 1
ATOM 5747 O O . VAL B 1 326 ? -23.641 37.344 -14.047 1 92.31 326 VAL B O 1
ATOM 5750 N N . LEU B 1 327 ? -22.281 37.594 -15.797 1 93.75 327 LEU B N 1
ATOM 5751 C CA . LEU B 1 327 ? -21.141 37 -15.094 1 93.75 327 LEU B CA 1
ATOM 5752 C C . LEU B 1 327 ? -20.625 37.938 -14.016 1 93.75 327 LEU B C 1
ATOM 5754 O O . LEU B 1 327 ? -20.141 37.5 -12.969 1 93.75 327 LEU B O 1
ATOM 5758 N N . GLN B 1 328 ? -20.688 39.188 -14.211 1 93.31 328 GLN B N 1
ATOM 5759 C CA . GLN B 1 328 ? -20.281 40.156 -13.219 1 93.31 328 GLN B CA 1
ATOM 5760 C C . GLN B 1 328 ? -21.141 40.094 -11.969 1 93.31 328 GLN B C 1
ATOM 5762 O O . GLN B 1 328 ? -20.656 40.25 -10.852 1 93.31 328 GLN B O 1
ATOM 5767 N N . ASN B 1 329 ? -22.391 39.812 -12.18 1 92.31 329 ASN B N 1
ATOM 5768 C CA . ASN B 1 329 ? -23.312 39.688 -11.062 1 92.31 329 ASN B CA 1
ATOM 5769 C C . ASN B 1 329 ? -23.109 38.375 -10.32 1 92.31 329 ASN B C 1
ATOM 5771 O O . ASN B 1 329 ? -23.297 38.281 -9.102 1 92.31 329 ASN B O 1
ATOM 5775 N N . ARG B 1 330 ? -22.766 37.344 -11.102 1 92.25 330 ARG B N 1
ATOM 5776 C CA . ARG B 1 330 ? -22.625 36.031 -10.523 1 92.25 330 ARG B CA 1
ATOM 5777 C C . ARG B 1 330 ? -21.312 35.875 -9.766 1 92.25 330 ARG B C 1
ATOM 5779 O O . ARG B 1 330 ? -21.219 35.125 -8.797 1 92.25 330 ARG B O 1
ATOM 5786 N N . ILE B 1 331 ? -20.281 36.562 -10.305 1 94 331 ILE B N 1
ATOM 5787 C CA . ILE B 1 331 ? -18.953 36.469 -9.703 1 94 331 ILE B CA 1
ATOM 5788 C C . ILE B 1 331 ? -18.594 37.812 -9.07 1 94 331 ILE B C 1
ATOM 5790 O O . ILE B 1 331 ? -17.75 38.531 -9.586 1 94 331 ILE B O 1
ATOM 5794 N N . GLU B 1 332 ? -18.953 38 -7.934 1 90.19 332 GLU B N 1
ATOM 5795 C CA . GLU B 1 332 ? -18.922 39.312 -7.273 1 90.19 332 GLU B CA 1
ATOM 5796 C C . GLU B 1 332 ? -17.5 39.719 -6.957 1 90.19 332 GLU B C 1
ATOM 5798 O O . GLU B 1 332 ? -17.172 40.906 -7 1 90.19 332 GLU B O 1
ATOM 5803 N N . LYS B 1 333 ? -16.656 38.844 -6.688 1 90.44 333 LYS B N 1
ATOM 5804 C CA . LYS B 1 333 ? -15.305 39.156 -6.242 1 90.44 333 LYS B CA 1
ATOM 5805 C C . LYS B 1 333 ? -14.391 39.438 -7.426 1 90.44 333 LYS B C 1
ATOM 5807 O O . LYS B 1 333 ? -13.273 39.938 -7.25 1 90.44 333 LYS B O 1
ATOM 5812 N N . ALA B 1 334 ? -14.875 39.25 -8.586 1 91.94 334 ALA B N 1
ATOM 5813 C CA . ALA B 1 334 ? -14.062 39.469 -9.773 1 91.94 334 ALA B CA 1
ATOM 5814 C C . ALA B 1 334 ? -14.172 40.906 -10.25 1 91.94 334 ALA B C 1
ATOM 5816 O O . ALA B 1 334 ? -15.242 41.5 -10.203 1 91.94 334 ALA B O 1
ATOM 5817 N N . SER B 1 335 ? -13.031 41.438 -10.68 1 93.31 335 SER B N 1
ATOM 5818 C CA . SER B 1 335 ? -13.031 42.781 -11.266 1 93.31 335 SER B CA 1
ATOM 5819 C C . SER B 1 335 ? -13.656 42.781 -12.656 1 93.31 335 SER B C 1
ATOM 5821 O O . SER B 1 335 ? -13.852 41.719 -13.25 1 93.31 335 SER B O 1
ATOM 5823 N N . GLU B 1 336 ? -13.875 43.969 -13.094 1 92.12 336 GLU B N 1
ATOM 5824 C CA . GLU B 1 336 ? -14.43 44.094 -14.438 1 92.12 336 GLU B CA 1
ATOM 5825 C C . GLU B 1 336 ? -13.453 43.562 -15.492 1 92.12 336 GLU B C 1
ATOM 5827 O O . GLU B 1 336 ? -13.859 42.969 -16.484 1 92.12 336 GLU B O 1
ATOM 5832 N N . SER B 1 337 ? -12.258 43.844 -15.18 1 93.31 337 SER B N 1
ATOM 5833 C CA . SER B 1 337 ? -11.227 43.375 -16.109 1 93.31 337 SER B CA 1
ATOM 5834 C C . SER B 1 337 ? -11.148 41.875 -16.141 1 93.31 337 SER B C 1
ATOM 5836 O O . SER B 1 337 ? -10.891 41.281 -17.188 1 93.31 337 SER B O 1
ATOM 5838 N N . ASP B 1 338 ? -11.359 41.25 -15.008 1 94 338 ASP B N 1
ATOM 5839 C CA . ASP B 1 338 ? -11.359 39.781 -14.906 1 94 338 ASP B CA 1
ATOM 5840 C C . ASP B 1 338 ? -12.5 39.188 -15.719 1 94 338 ASP B C 1
ATOM 5842 O O . ASP B 1 338 ? -12.312 38.188 -16.406 1 94 338 ASP B O 1
ATOM 5846 N N . ILE B 1 339 ? -13.57 39.812 -15.641 1 93.81 339 ILE B N 1
ATOM 5847 C CA . ILE B 1 339 ? -14.766 39.312 -16.328 1 93.81 339 ILE B CA 1
ATOM 5848 C C . ILE B 1 339 ? -14.586 39.438 -17.828 1 93.81 339 ILE B C 1
ATOM 5850 O O . ILE B 1 339 ? -15 38.562 -18.594 1 93.81 339 ILE B O 1
ATOM 5854 N N . ASP B 1 340 ? -13.992 40.531 -18.266 1 93.5 340 ASP B N 1
ATOM 5855 C CA . ASP B 1 340 ? -13.703 40.719 -19.688 1 93.5 340 ASP B CA 1
ATOM 5856 C C . ASP B 1 340 ? -12.82 39.594 -20.219 1 93.5 340 ASP B C 1
ATOM 5858 O O . ASP B 1 340 ? -13.055 39.094 -21.312 1 93.5 340 ASP B O 1
ATOM 5862 N N . LYS B 1 341 ? -11.906 39.375 -19.438 1 93.44 341 LYS B N 1
ATOM 5863 C CA . LYS B 1 341 ? -10.984 38.312 -19.828 1 93.44 341 LYS B CA 1
ATOM 5864 C C . LYS B 1 341 ? -11.688 36.969 -19.875 1 93.44 341 LYS B C 1
ATOM 5866 O O . LYS B 1 341 ? -11.422 36.125 -20.766 1 93.44 341 LYS B O 1
ATOM 5871 N N . LEU B 1 342 ? -12.523 36.688 -18.938 1 94.69 342 LEU B N 1
ATOM 5872 C CA . LEU B 1 342 ? -13.281 35.438 -18.891 1 94.69 342 LEU B CA 1
ATOM 5873 C C . LEU B 1 342 ? -14.148 35.281 -20.141 1 94.69 342 LEU B C 1
ATOM 5875 O O . LEU B 1 342 ? -14.203 34.219 -20.734 1 94.69 342 LEU B O 1
ATOM 5879 N N . VAL B 1 343 ? -14.75 36.344 -20.484 1 92.88 343 VAL B N 1
ATOM 5880 C CA . VAL B 1 343 ? -15.609 36.312 -21.656 1 92.88 343 VAL B CA 1
ATOM 5881 C C . VAL B 1 343 ? -14.773 36.062 -22.906 1 92.88 343 VAL B C 1
ATOM 5883 O O . VAL B 1 343 ? -15.188 35.344 -23.812 1 92.88 343 VAL B O 1
ATOM 5886 N N . GLU B 1 344 ? -13.664 36.656 -22.922 1 91.62 344 GLU B N 1
ATOM 5887 C CA . GLU B 1 344 ? -12.742 36.469 -24.047 1 91.62 344 GLU B CA 1
ATOM 5888 C C . GLU B 1 344 ? -12.32 35 -24.141 1 91.62 344 GLU B C 1
ATOM 5890 O O . GLU B 1 344 ? -12.289 34.438 -25.234 1 91.62 344 GLU B O 1
ATOM 5895 N N . LEU B 1 345 ? -12.039 34.438 -23.062 1 93.06 345 LEU B N 1
ATOM 5896 C CA . LEU B 1 345 ? -11.609 33.062 -23.016 1 93.06 345 LEU B CA 1
ATOM 5897 C C . LEU B 1 345 ? -12.742 32.125 -23.438 1 93.06 345 LEU B C 1
ATOM 5899 O O . LEU B 1 345 ? -12.516 31.125 -24.141 1 93.06 345 LEU B O 1
ATOM 5903 N N . MET B 1 346 ? -13.906 32.469 -23 1 91.88 346 MET B N 1
ATOM 5904 C CA . MET B 1 346 ? -15.086 31.688 -23.359 1 91.88 346 MET B CA 1
ATOM 5905 C C . MET B 1 346 ? -15.32 31.719 -24.859 1 91.88 346 MET B C 1
ATOM 5907 O O . MET B 1 346 ? -15.578 30.688 -25.484 1 91.88 346 MET B O 1
ATOM 5911 N N . LYS B 1 347 ? -15.188 32.844 -25.422 1 89.25 347 LYS B N 1
ATOM 5912 C CA . LYS B 1 347 ? -15.375 33 -26.875 1 89.25 347 LYS B CA 1
ATOM 5913 C C . LYS B 1 347 ? -14.352 32.188 -27.641 1 89.25 347 LYS B C 1
ATOM 5915 O O . LYS B 1 347 ? -14.695 31.516 -28.609 1 89.25 347 LYS B O 1
ATOM 5920 N N . SER B 1 348 ? -13.188 32.281 -27.188 1 88.5 348 SER B N 1
ATOM 5921 C CA . SER B 1 348 ? -12.117 31.547 -27.859 1 88.5 348 SER B CA 1
ATOM 5922 C C . SER B 1 348 ? -12.344 30.047 -27.766 1 88.5 348 SER B C 1
ATOM 5924 O O . SER B 1 348 ? -12.102 29.312 -28.734 1 88.5 348 SER B O 1
ATOM 5926 N N . HIS B 1 349 ? -12.812 29.578 -26.656 1 90.56 349 HIS B N 1
ATOM 5927 C CA . HIS B 1 349 ? -13.016 28.156 -26.422 1 90.56 349 HIS B CA 1
ATOM 5928 C C . HIS B 1 349 ? -14.211 27.625 -27.188 1 90.56 349 HIS B C 1
ATOM 5930 O O . HIS B 1 349 ? -14.133 26.578 -27.828 1 90.56 349 HIS B O 1
ATOM 5936 N N . PHE B 1 350 ? -15.281 28.375 -27.219 1 86.94 350 PHE B N 1
ATOM 5937 C CA . PHE B 1 350 ? -16.516 27.875 -27.797 1 86.94 350 PHE B CA 1
ATOM 5938 C C . PHE B 1 350 ? -16.578 28.156 -29.297 1 86.94 350 PHE B C 1
ATOM 5940 O O . PHE B 1 350 ? -17.266 27.453 -30.047 1 86.94 350 PHE B O 1
ATOM 5947 N N . GLN B 1 351 ? -15.93 29.141 -29.766 1 80.62 351 GLN B N 1
ATOM 5948 C CA . GLN B 1 351 ? -15.828 29.375 -31.203 1 80.62 351 GLN B CA 1
ATOM 5949 C C . GLN B 1 351 ? -14.961 28.312 -31.875 1 80.62 351 GLN B C 1
ATOM 5951 O O . GLN B 1 351 ? -15.281 27.844 -32.969 1 80.62 351 GLN B O 1
ATOM 5956 N N . MET B 1 352 ? -13.836 28.062 -31.281 1 69.12 352 MET B N 1
ATOM 5957 C CA . MET B 1 352 ? -12.969 27 -31.812 1 69.12 352 MET B CA 1
ATOM 5958 C C . MET B 1 352 ? -13.695 25.672 -31.859 1 69.12 352 MET B C 1
ATOM 5960 O O . MET B 1 352 ? -13.516 24.891 -32.812 1 69.12 352 MET B O 1
ATOM 5964 N N . ALA B 1 353 ? -14.5 25.438 -30.875 1 65.69 353 ALA B N 1
ATOM 5965 C CA . ALA B 1 353 ? -15.25 24.188 -30.844 1 65.69 353 ALA B CA 1
ATOM 5966 C C . ALA B 1 353 ? -16.281 24.125 -31.969 1 65.69 353 ALA B C 1
ATOM 5968 O O . ALA B 1 353 ? -16.594 23.047 -32.469 1 65.69 353 ALA B O 1
ATOM 5969 N N . ASN B 1 354 ? -16.875 25.312 -32.344 1 63 354 ASN B N 1
ATOM 5970 C CA . ASN B 1 354 ? -17.844 25.391 -33.438 1 63 354 ASN B CA 1
ATOM 5971 C C . ASN B 1 354 ? -17.172 25.562 -34.781 1 63 354 ASN B C 1
ATOM 5973 O O . ASN B 1 354 ? -17.859 25.75 -35.812 1 63 354 ASN B O 1
ATOM 5977 N N . GLY B 1 355 ? -15.906 25.234 -34.969 1 58.78 355 GLY B N 1
ATOM 5978 C CA . GLY B 1 355 ? -15.234 25.328 -36.25 1 58.78 355 GLY B CA 1
ATOM 5979 C C . GLY B 1 355 ? -14.969 26.766 -36.688 1 58.78 355 GLY B C 1
ATOM 5980 O O . GLY B 1 355 ? -14.555 27.016 -37.812 1 58.78 355 GLY B O 1
ATOM 5981 N N . GLU B 1 356 ? -15.422 27.797 -36.031 1 50.53 356 GLU B N 1
ATOM 5982 C CA . GLU B 1 356 ? -15.234 29.172 -36.5 1 50.53 356 GLU B CA 1
ATOM 5983 C C . GLU B 1 356 ? -13.812 29.656 -36.188 1 50.53 356 GLU B C 1
ATOM 5985 O O . GLU B 1 356 ? -13.273 29.406 -35.125 1 50.53 356 GLU B O 1
ATOM 5990 N N . THR B 1 357 ? -12.984 29.797 -37.188 1 44.5 357 THR B N 1
ATOM 5991 C CA . THR B 1 357 ? -11.57 30.141 -37.25 1 44.5 357 THR B CA 1
ATOM 5992 C C . THR B 1 357 ? -11.305 31.406 -36.438 1 44.5 357 THR B C 1
ATOM 5994 O O . THR B 1 357 ? -11.688 32.5 -36.844 1 44.5 357 THR B O 1
ATOM 5997 N N . ALA B 1 358 ? -11.602 31.688 -35.406 1 38.06 358 ALA B N 1
ATOM 5998 C CA . ALA B 1 358 ? -10.961 32.906 -34.906 1 38.06 358 ALA B CA 1
ATOM 5999 C C . ALA B 1 358 ? -9.453 32.844 -35.094 1 38.06 358 ALA B C 1
ATOM 6001 O O . ALA B 1 358 ? -8.836 31.797 -34.875 1 38.06 358 ALA B O 1
ATOM 6002 N N . LYS B 1 359 ? -8.875 33.75 -35.875 1 36.56 359 LYS B N 1
ATOM 6003 C CA . LYS B 1 359 ? -7.441 34 -36 1 36.56 359 LYS B CA 1
ATOM 6004 C C . LYS B 1 359 ? -6.789 34.125 -34.625 1 36.56 359 LYS B C 1
ATOM 6006 O O . LYS B 1 359 ? -7.219 34.938 -33.781 1 36.56 359 LYS B O 1
ATOM 6011 N N . PRO B 1 360 ? -6.297 33.188 -34.094 1 36.69 360 PRO B N 1
ATOM 6012 C CA . PRO B 1 360 ? -5.598 33.344 -32.812 1 36.69 360 PRO B CA 1
ATOM 6013 C C . PRO B 1 360 ? -4.734 34.594 -32.75 1 36.69 360 PRO B C 1
ATOM 6015 O O . PRO B 1 360 ? -4 34.875 -33.719 1 36.69 360 PRO B O 1
ATOM 6018 N N . ALA B 1 361 ? -5.266 35.688 -32.281 1 35.72 361 ALA B N 1
ATOM 6019 C CA . ALA B 1 361 ? -4.359 36.812 -32.062 1 35.72 361 ALA B CA 1
ATOM 6020 C C . ALA B 1 361 ? -3.066 36.344 -31.406 1 35.72 361 ALA B C 1
ATOM 6022 O O . ALA B 1 361 ? -2.902 36.5 -30.188 1 35.72 361 ALA B O 1
ATOM 6023 N N . PHE B 1 362 ? -2.83 35.156 -31.531 1 32.47 362 PHE B N 1
ATOM 6024 C CA . PHE B 1 362 ? -1.573 34.812 -30.859 1 32.47 362 PHE B CA 1
ATOM 6025 C C . PHE B 1 362 ? -0.416 35.594 -31.484 1 32.47 362 PHE B C 1
ATOM 6027 O O . PHE B 1 362 ? -0.12 35.438 -32.688 1 32.47 362 PHE B O 1
ATOM 6034 N N . ARG B 1 363 ? -0.304 36.844 -31.172 1 31.11 363 ARG B N 1
ATOM 6035 C CA . ARG B 1 363 ? 1.018 37.406 -31.438 1 31.11 363 ARG B CA 1
ATOM 6036 C C . ARG B 1 363 ? 2.113 36.406 -31.094 1 31.11 363 ARG B C 1
ATOM 6038 O O . ARG B 1 363 ? 2.268 36 -29.938 1 31.11 363 ARG B O 1
ATOM 6045 N N . GLN B 1 364 ? 2.24 35.5 -31.953 1 29.12 364 GLN B N 1
ATOM 6046 C CA . GLN B 1 364 ? 3.492 34.75 -31.797 1 29.12 364 GLN B CA 1
ATOM 6047 C C . GLN B 1 364 ? 4.637 35.688 -31.422 1 29.12 364 GLN B C 1
ATOM 6049 O O . GLN B 1 364 ? 4.965 36.625 -32.156 1 29.12 364 GLN B O 1
ATOM 6054 N N . LEU B 1 365 ? 4.617 36.156 -30.25 1 27.92 365 LEU B N 1
ATOM 6055 C CA . LEU B 1 365 ? 5.867 36.844 -29.984 1 27.92 365 LEU B CA 1
ATOM 6056 C C . LEU B 1 365 ? 7.047 36.125 -30.625 1 27.92 365 LEU B C 1
ATOM 6058 O O . LEU B 1 365 ? 7.301 34.969 -30.344 1 27.92 365 LEU B O 1
ATOM 6062 N N . LYS B 1 366 ? 7.176 36.406 -31.906 1 30.78 366 LYS B N 1
ATOM 6063 C CA . LYS B 1 366 ? 8.414 36 -32.562 1 30.78 366 LYS B CA 1
ATOM 6064 C C . LYS B 1 366 ? 9.602 36.094 -31.609 1 30.78 366 LYS B C 1
ATOM 6066 O O . LYS B 1 366 ? 9.797 37.094 -30.938 1 30.78 366 LYS B O 1
ATOM 6071 N N . ARG B 1 367 ? 9.859 34.938 -31.078 1 29 367 ARG B N 1
ATOM 6072 C CA . ARG B 1 367 ? 11.133 34.938 -30.344 1 29 367 ARG B CA 1
ATOM 6073 C C . ARG B 1 367 ? 12.164 35.812 -31.047 1 29 367 ARG B C 1
ATOM 6075 O O . ARG B 1 367 ? 12.297 35.781 -32.281 1 29 367 ARG B O 1
ATOM 6082 N N . PRO B 1 368 ? 12.359 37 -30.578 1 29.11 368 PRO B N 1
ATOM 6083 C CA . PRO B 1 368 ? 13.391 37.781 -31.25 1 29.11 368 PRO B CA 1
ATOM 6084 C C . PRO B 1 368 ? 14.57 36.938 -31.719 1 29.11 368 PRO B C 1
ATOM 6086 O O . PRO B 1 368 ? 14.859 35.875 -31.125 1 29.11 368 PRO B O 1
ATOM 6089 N N . PRO B 1 369 ? 14.68 36.781 -33.031 1 28.92 369 PRO B N 1
ATOM 6090 C CA . PRO B 1 369 ? 15.844 36 -33.469 1 28.92 369 PRO B CA 1
ATOM 6091 C C . PRO B 1 369 ? 17.062 36.188 -32.562 1 28.92 369 PRO B C 1
ATOM 6093 O O . PRO B 1 369 ? 17.25 37.281 -32 1 28.92 369 PRO B O 1
ATOM 6096 N N . PHE B 1 370 ? 17.219 35.219 -31.781 1 28.94 370 PHE B N 1
ATOM 6097 C CA . PHE B 1 370 ? 18.438 35.219 -30.984 1 28.94 370 PHE B CA 1
ATOM 6098 C C . PHE B 1 370 ? 19.609 35.781 -31.781 1 28.94 370 PHE B C 1
ATOM 6100 O O . PHE B 1 370 ? 20 35.219 -32.812 1 28.94 370 PHE B O 1
ATOM 6107 N N . LYS B 1 371 ? 19.609 37.031 -31.953 1 29.52 371 LYS B N 1
ATOM 6108 C CA . LYS B 1 371 ? 20.812 37.625 -32.5 1 29.52 371 LYS B CA 1
ATOM 6109 C C . LYS B 1 371 ? 22.062 36.906 -32 1 29.52 371 LYS B C 1
ATOM 6111 O O . LYS B 1 371 ? 22.266 36.75 -30.797 1 29.52 371 LYS B O 1
ATOM 6116 N N . SER B 1 372 ? 22.484 35.938 -32.781 1 26.41 372 SER B N 1
ATOM 6117 C CA . SER B 1 372 ? 23.781 35.281 -32.562 1 26.41 372 SER B CA 1
ATOM 6118 C C . SER B 1 372 ? 24.875 36.312 -32.281 1 26.41 372 SER B C 1
ATOM 6120 O O . SER B 1 372 ? 25.25 37.062 -33.156 1 26.41 372 SER B O 1
ATOM 6122 N N . ASN B 1 373 ? 24.688 37.156 -31.312 1 23.39 373 ASN B N 1
ATOM 6123 C CA . ASN B 1 373 ? 25.844 38.031 -31.062 1 23.39 373 ASN B CA 1
ATOM 6124 C C . ASN B 1 373 ? 27.156 37.25 -31.141 1 23.39 373 ASN B C 1
ATOM 6126 O O . ASN B 1 373 ? 27.359 36.281 -30.391 1 23.39 373 ASN B O 1
ATOM 6130 N N . HIS B 1 374 ? 27.688 37.125 -32.312 1 25.58 374 HIS B N 1
ATOM 6131 C CA . HIS B 1 374 ? 29.031 36.688 -32.656 1 25.58 374 HIS B CA 1
ATOM 6132 C C . HIS B 1 374 ? 30.078 37.344 -31.766 1 25.58 374 HIS B C 1
ATOM 6134 O O . HIS B 1 374 ? 30.422 38.5 -31.969 1 25.58 374 HIS B O 1
ATOM 6140 N N . TYR B 1 375 ? 29.812 37.281 -30.469 1 22.56 375 TYR B N 1
ATOM 6141 C CA . TYR B 1 375 ? 30.859 37.875 -29.641 1 22.56 375 TYR B CA 1
ATOM 6142 C C . TYR B 1 375 ? 32.25 37.375 -30.047 1 22.56 375 TYR B C 1
ATOM 6144 O O . TYR B 1 375 ? 32.469 36.156 -30.094 1 22.56 375 TYR B O 1
ATOM 6152 N N . SER B 1 376 ? 32.719 38.031 -31.031 1 24.45 376 SER B N 1
ATOM 6153 C CA . SER B 1 376 ? 34.094 37.938 -31.516 1 24.45 376 SER B CA 1
ATOM 6154 C C . SER B 1 376 ? 35.094 37.906 -30.344 1 24.45 376 SER B C 1
ATOM 6156 O O . SER B 1 376 ? 35.25 38.875 -29.609 1 24.45 376 SER B O 1
ATOM 6158 N N . GLY B 1 377 ? 35 36.844 -29.578 1 21.55 377 GLY B N 1
ATOM 6159 C CA . GLY B 1 377 ? 35.875 36.531 -28.469 1 21.55 377 GLY B CA 1
ATOM 6160 C C . GLY B 1 377 ? 37.344 36.781 -28.797 1 21.55 377 GLY B C 1
ATOM 6161 O O . GLY B 1 377 ? 37.969 35.969 -29.516 1 21.55 377 GLY B O 1
ATOM 6162 N N . GLN B 1 378 ? 37.625 38 -29.156 1 22.53 378 GLN B N 1
ATOM 6163 C CA . GLN B 1 378 ? 39.031 38.312 -29.312 1 22.53 378 GLN B CA 1
ATOM 6164 C C . GLN B 1 378 ? 39.844 37.844 -28.109 1 22.53 378 GLN B C 1
ATOM 6166 O O . GLN B 1 378 ? 39.5 38.125 -26.969 1 22.53 378 GLN B O 1
ATOM 6171 N N . GLY B 1 379 ? 40.438 36.688 -28.234 1 23.67 379 GLY B N 1
ATOM 6172 C CA . GLY B 1 379 ? 41.281 35.875 -27.406 1 23.67 379 GLY B CA 1
ATOM 6173 C C . GLY B 1 379 ? 42.438 36.625 -26.797 1 23.67 379 GLY B C 1
ATOM 6174 O O . GLY B 1 379 ? 43.312 37.094 -27.531 1 23.67 379 GLY B O 1
ATOM 6175 N N . PRO B 1 380 ? 42.094 37.625 -25.938 1 22.73 380 PRO B N 1
ATOM 6176 C CA . PRO B 1 380 ? 43.312 38.406 -25.656 1 22.73 380 PRO B CA 1
ATOM 6177 C C . PRO B 1 380 ? 44.5 37.531 -25.281 1 22.73 380 PRO B C 1
ATOM 6179 O O . PRO B 1 380 ? 44.344 36.406 -24.828 1 22.73 380 PRO B O 1
ATOM 6182 N N . ARG B 1 381 ? 45.656 37.781 -25.891 1 22.94 381 ARG B N 1
ATOM 6183 C CA . ARG B 1 381 ? 47 37.219 -25.922 1 22.94 381 ARG B CA 1
ATOM 6184 C C . ARG B 1 381 ? 47.656 37.312 -24.547 1 22.94 381 ARG B C 1
ATOM 6186 O O . ARG B 1 381 ? 47.906 38.438 -24.031 1 22.94 381 ARG B O 1
ATOM 6193 N N . MET B 1 382 ? 47.031 36.719 -23.516 1 20.44 382 MET B N 1
ATOM 6194 C CA . MET B 1 382 ? 47.531 37 -22.188 1 20.44 382 MET B CA 1
ATOM 6195 C C . MET B 1 382 ? 49.062 36.781 -22.141 1 20.44 382 MET B C 1
ATOM 6197 O O . MET B 1 382 ? 49.562 35.812 -22.672 1 20.44 382 MET B O 1
ATOM 6201 N N . PRO B 1 383 ? 49.688 37.781 -21.719 1 20.27 383 PRO B N 1
ATOM 6202 C CA . PRO B 1 383 ? 51.156 37.969 -21.734 1 20.27 383 PRO B CA 1
ATOM 6203 C C . PRO B 1 383 ? 51.906 36.906 -20.938 1 20.27 38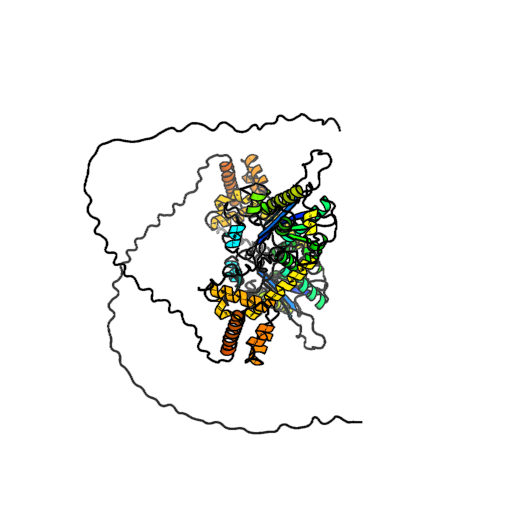3 PRO B C 1
ATOM 6205 O O . PRO B 1 383 ? 51.312 36.25 -20.062 1 20.27 383 PRO B O 1
ATOM 6208 N N . ARG B 1 384 ? 53.031 36.5 -21.438 1 19.88 384 ARG B N 1
ATOM 6209 C CA . ARG B 1 384 ? 54.125 35.562 -21.141 1 19.88 384 ARG B CA 1
ATOM 6210 C C . ARG B 1 384 ? 54.719 35.844 -19.766 1 19.88 384 ARG B C 1
ATOM 6212 O O . ARG B 1 384 ? 55.312 36.906 -19.562 1 19.88 384 ARG B O 1
ATOM 6219 N N . GLY B 1 385 ? 53.781 35.75 -18.703 1 17.45 385 GLY B N 1
ATOM 6220 C CA . GLY B 1 385 ? 54.375 36.125 -17.438 1 17.45 385 GLY B CA 1
ATOM 6221 C C . GLY B 1 385 ? 55.75 35.5 -17.188 1 17.45 385 GLY B C 1
ATOM 6222 O O . GLY B 1 385 ? 56 34.406 -17.656 1 17.45 385 GLY B O 1
ATOM 6223 N N . GLY B 1 386 ? 56.688 36.25 -16.766 1 18.02 386 GLY B N 1
ATOM 6224 C CA . GLY B 1 386 ? 58.125 36.219 -16.5 1 18.02 386 GLY B CA 1
ATOM 6225 C C . GLY B 1 386 ? 58.469 35.312 -15.352 1 18.02 386 GLY B C 1
ATOM 6226 O O . GLY B 1 386 ? 57.625 34.938 -14.547 1 18.02 386 GLY B O 1
ATOM 6227 N N . GLY B 1 387 ? 59.688 34.594 -15.328 1 17.16 387 GLY B N 1
ATOM 6228 C CA . GLY B 1 387 ? 60.562 33.562 -14.797 1 17.16 387 GLY B CA 1
ATOM 6229 C C . GLY B 1 387 ? 60.969 33.781 -13.359 1 17.16 387 GLY B C 1
ATOM 6230 O O . GLY B 1 387 ? 61.625 32.938 -12.742 1 17.16 387 GLY B O 1
ATOM 6231 N N . MET B 1 388 ? 60.594 34.812 -12.523 1 16.94 388 MET B N 1
ATOM 6232 C CA . MET B 1 388 ? 61.781 35.094 -11.719 1 16.94 388 MET B CA 1
ATOM 6233 C C . MET B 1 388 ? 62 34 -10.672 1 16.94 388 MET B C 1
ATOM 6235 O O . MET B 1 388 ? 61.062 33.25 -10.352 1 16.94 388 MET B O 1
ATOM 6239 N N . GLY B 1 389 ? 63.188 34.031 -9.867 1 15.62 389 GLY B N 1
ATOM 6240 C CA . GLY B 1 389 ? 64.375 33.406 -9.234 1 15.62 389 GLY B CA 1
ATOM 6241 C C . GLY B 1 389 ? 64.125 33.094 -7.758 1 15.62 389 GLY B C 1
ATOM 6242 O O . GLY B 1 389 ? 65 32.531 -7.098 1 15.62 389 GLY B O 1
ATOM 6243 N N . GLY B 1 390 ? 63 33.438 -7.031 1 16.25 390 GLY B N 1
ATOM 6244 C CA . GLY B 1 390 ? 63.531 33.781 -5.734 1 16.25 390 GLY B CA 1
ATOM 6245 C C . GLY B 1 390 ? 64 32.594 -4.945 1 16.25 390 GLY B C 1
ATOM 6246 O O . GLY B 1 390 ? 63.656 31.438 -5.246 1 16.25 390 GLY B O 1
ATOM 6247 N N . ARG B 1 391 ? 64.75 32.906 -3.686 1 16.84 391 ARG B N 1
ATOM 6248 C CA . ARG B 1 391 ? 65.875 32.469 -2.789 1 16.84 391 ARG B CA 1
ATOM 6249 C C . ARG B 1 391 ? 65.312 31.5 -1.743 1 16.84 391 ARG B C 1
ATOM 6251 O O . ARG B 1 391 ? 64.188 31.578 -1.332 1 16.84 391 ARG B O 1
ATOM 6258 N N . GLY B 1 392 ? 66 30.359 -1.389 1 16.19 392 GLY B N 1
ATOM 6259 C CA . GLY B 1 392 ? 66.125 29.062 -0.747 1 16.19 392 GLY B CA 1
ATOM 6260 C C . GLY B 1 392 ? 66.062 29.125 0.767 1 16.19 392 GLY B C 1
ATOM 6261 O O . GLY B 1 392 ? 66.25 28.109 1.451 1 16.19 392 GLY B O 1
ATOM 6262 N N . GLY B 1 393 ? 65.688 30.219 1.551 1 15.95 393 GLY B N 1
ATOM 6263 C CA . GLY B 1 393 ? 66.5 30.141 2.754 1 15.95 393 GLY B CA 1
ATOM 6264 C C . GLY B 1 393 ? 66.125 29.016 3.678 1 15.95 393 GLY B C 1
ATOM 6265 O O . GLY B 1 393 ? 65 28.5 3.576 1 15.95 393 GLY B O 1
ATOM 6266 N N . SER B 1 394 ? 67 28.5 4.715 1 15.55 394 SER B N 1
ATOM 6267 C CA . SER B 1 394 ? 67.625 27.391 5.441 1 15.55 394 SER B CA 1
ATOM 6268 C C . SER B 1 394 ? 66.875 27.125 6.754 1 15.55 394 SER B C 1
ATOM 6270 O O . SER B 1 394 ? 67 26.016 7.301 1 15.55 394 SER B O 1
ATOM 6272 N N . THR B 1 395 ? 66.125 28.047 7.57 1 16.39 395 THR B N 1
ATOM 6273 C CA . THR B 1 395 ? 66.75 27.969 8.891 1 16.39 395 THR B CA 1
ATOM 6274 C C . THR B 1 395 ? 66.25 26.766 9.664 1 16.39 395 THR B C 1
ATOM 6276 O O . THR B 1 395 ? 65.125 26.266 9.375 1 16.39 395 THR B O 1
ATOM 6279 N N . HIS B 1 396 ? 66.875 26.375 10.945 1 15.62 396 HIS B N 1
ATOM 6280 C CA . HIS B 1 396 ? 67.438 25.312 11.75 1 15.62 396 HIS B CA 1
ATOM 6281 C C . HIS B 1 396 ? 66.438 24.812 12.82 1 15.62 396 HIS B C 1
ATOM 6283 O O . HIS B 1 396 ? 66.312 23.609 13.039 1 15.62 396 HIS B O 1
ATOM 6289 N N . PRO B 1 397 ? 65.688 25.594 13.766 1 16.41 397 PRO B N 1
ATOM 6290 C CA . PRO B 1 397 ? 66.125 25.219 15.102 1 16.41 397 PRO B CA 1
ATOM 6291 C C . PRO B 1 397 ? 65.5 23.938 15.625 1 16.41 397 PRO B C 1
ATOM 6293 O O . PRO B 1 397 ? 64.438 23.547 15.133 1 16.41 397 PRO B O 1
ATOM 6296 N N . ARG B 1 398 ? 65.875 23.453 16.953 1 15.23 398 ARG B N 1
ATOM 6297 C CA . ARG B 1 398 ? 66.312 22.328 17.781 1 15.23 398 ARG B CA 1
ATOM 6298 C C . ARG B 1 398 ? 65.188 21.859 18.703 1 15.23 398 ARG B C 1
ATOM 6300 O O . ARG B 1 398 ? 65.375 20.875 19.422 1 15.23 398 ARG B O 1
ATOM 6307 N N . LYS B 1 399 ? 63.938 22.344 18.75 1 16.62 399 LYS B N 1
ATOM 6308 C CA . LYS B 1 399 ? 63.562 22.359 20.172 1 16.62 399 LYS B CA 1
ATOM 6309 C C . LYS B 1 399 ? 63.344 20.938 20.688 1 16.62 399 LYS B C 1
ATOM 6311 O O . LYS B 1 399 ? 62.875 20.062 19.938 1 16.62 399 LYS B O 1
ATOM 6316 N N . GLU B 1 400 ? 63.438 20.703 22.125 1 16.22 400 GLU B N 1
ATOM 6317 C CA . GLU B 1 400 ? 63.875 19.781 23.172 1 16.22 400 GLU B CA 1
ATOM 6318 C C . GLU B 1 400 ? 62.75 18.797 23.531 1 16.22 400 GLU B C 1
ATOM 6320 O O . GLU B 1 400 ? 61.562 19.094 23.328 1 16.22 400 GLU B O 1
ATOM 6325 N N . ARG B 1 401 ? 63.031 17.578 24.234 1 15.57 401 ARG B N 1
ATOM 6326 C CA . ARG B 1 401 ? 62.75 16.172 24.453 1 15.57 401 ARG B CA 1
ATOM 6327 C C . ARG B 1 401 ? 61.781 15.977 25.625 1 15.57 401 ARG B C 1
ATOM 6329 O O . ARG B 1 401 ? 61.188 14.906 25.781 1 15.57 401 ARG B O 1
ATOM 6336 N N . PRO B 1 402 ? 61.375 16.953 26.578 1 15.63 402 PRO B N 1
ATOM 6337 C CA . PRO B 1 402 ? 61.688 16.312 27.859 1 15.63 402 PRO B CA 1
ATOM 6338 C C . PRO B 1 402 ? 60.719 15.164 28.188 1 15.63 402 PRO B C 1
ATOM 6340 O O . PRO B 1 402 ? 61.125 14.008 28.266 1 15.63 402 PRO B O 1
ATOM 6343 N N . VAL B 1 403 ? 59.781 15.312 29.391 1 15.56 403 VAL B N 1
ATOM 6344 C CA . VAL B 1 403 ? 59.906 14.789 30.734 1 15.56 403 VAL B CA 1
ATOM 6345 C C . VAL B 1 403 ? 58.969 13.609 30.922 1 15.56 403 VAL B C 1
ATOM 6347 O O . VAL B 1 403 ? 57.875 13.594 30.359 1 15.56 403 VAL B O 1
ATOM 6350 N N . LYS B 1 404 ? 59.25 12.586 31.859 1 15.89 404 LYS B N 1
ATOM 6351 C CA . LYS B 1 404 ? 59.094 11.188 32.281 1 15.89 404 LYS B CA 1
ATOM 6352 C C . LYS B 1 404 ? 57.906 11.031 33.219 1 15.89 404 LYS B C 1
ATOM 6354 O O . LYS B 1 404 ? 57.625 9.938 33.719 1 15.89 404 LYS B O 1
ATOM 6359 N N . ARG B 1 405 ? 56.812 11.82 33.25 1 15.45 405 ARG B N 1
ATOM 6360 C CA . ARG B 1 405 ? 56.25 11.75 34.594 1 15.45 405 ARG B CA 1
ATOM 6361 C C . ARG B 1 405 ? 55.969 10.305 35 1 15.45 405 ARG B C 1
ATOM 6363 O O . ARG B 1 405 ? 55.781 9.453 34.125 1 15.45 405 ARG B O 1
ATOM 6370 N N . HIS B 1 406 ? 55.594 10.156 36.375 1 15.05 406 HIS B N 1
ATOM 6371 C CA . HIS B 1 406 ? 55.656 9.312 37.562 1 15.05 406 HIS B CA 1
ATOM 6372 C C . HIS B 1 406 ? 54.531 8.305 37.594 1 15.05 406 HIS B C 1
ATOM 6374 O O . HIS B 1 406 ? 53.469 8.539 37 1 15.05 406 HIS B O 1
ATOM 6380 N N . LYS B 1 407 ? 54.688 7.191 38.406 1 16.09 407 LYS B N 1
ATOM 6381 C CA . LYS B 1 407 ? 54.406 5.789 38.688 1 16.09 407 LYS B CA 1
ATOM 6382 C C . LYS B 1 407 ? 53.188 5.645 39.594 1 16.09 407 LYS B C 1
ATOM 6384 O O . LYS B 1 407 ? 52.781 4.527 39.906 1 16.09 407 LYS B O 1
ATOM 6389 N N . VAL B 1 408 ? 52.25 6.566 39.906 1 16.47 408 VAL B N 1
ATOM 6390 C CA . VAL B 1 408 ? 51.812 6.285 41.281 1 16.47 408 VAL B CA 1
ATOM 6391 C C . VAL B 1 408 ? 51.156 4.914 41.344 1 16.47 408 VAL B C 1
ATOM 6393 O O . VAL B 1 408 ? 50.406 4.535 40.406 1 16.47 408 VAL B O 1
ATOM 6396 N N . PRO B 1 409 ? 51.219 4.188 42.562 1 16.53 409 PRO B N 1
ATOM 6397 C CA . PRO B 1 409 ? 51.25 2.824 43.125 1 16.53 409 PRO B CA 1
ATOM 6398 C C . PRO B 1 409 ? 49.844 2.236 43.281 1 16.53 409 PRO B C 1
ATOM 6400 O O . PRO B 1 409 ? 49.594 1.119 42.844 1 16.53 409 PRO B O 1
ATOM 6403 N N . SER B 1 410 ? 49.125 2.58 44.438 1 15.73 410 SER B N 1
ATOM 6404 C CA . SER B 1 410 ? 49 1.66 45.562 1 15.73 410 SER B CA 1
ATOM 6405 C C . SER B 1 410 ? 47.812 0.729 45.375 1 15.73 410 SER B C 1
ATOM 6407 O O . SER B 1 410 ? 47.938 -0.493 45.469 1 15.73 410 SER B O 1
ATOM 6409 N N . THR B 1 411 ? 46.594 0.929 46.312 1 16.8 411 THR B N 1
ATOM 6410 C CA . THR B 1 411 ? 46.188 0.056 47.406 1 16.8 411 THR B CA 1
ATOM 6411 C C . THR B 1 411 ? 45.156 -0.939 46.938 1 16.8 411 THR B C 1
ATOM 6413 O O . THR B 1 411 ? 44.375 -0.659 46 1 16.8 411 THR B O 1
ATOM 6416 N N . PRO B 1 412 ? 44.812 -2.021 47.906 1 17.59 412 PRO B N 1
ATOM 6417 C CA . PRO B 1 412 ? 44.438 -3.432 48 1 17.59 412 PRO B CA 1
ATOM 6418 C C . PRO B 1 412 ? 42.938 -3.641 47.938 1 17.59 412 PRO B C 1
ATOM 6420 O O . PRO B 1 412 ? 42.156 -2.701 48.188 1 17.59 412 PRO B O 1
ATOM 6423 N N . ALA B 1 413 ? 42.438 -4.848 47.688 1 18.14 413 ALA B N 1
ATOM 6424 C CA . ALA B 1 413 ? 41.281 -5.664 47.312 1 18.14 413 ALA B CA 1
ATOM 6425 C C . ALA B 1 413 ? 40.469 -6.035 48.562 1 18.14 413 ALA B C 1
ATOM 6427 O O . ALA B 1 413 ? 40.875 -6.898 49.344 1 18.14 413 ALA B O 1
ATOM 6428 N N . GLN B 1 414 ? 40.031 -5.164 49.469 1 15.87 414 GLN B N 1
ATOM 6429 C CA . GLN B 1 414 ? 39.469 -5.777 50.656 1 15.87 414 GLN B CA 1
ATOM 6430 C C . GLN B 1 414 ? 38.375 -6.754 50.312 1 15.87 414 GLN B C 1
ATOM 6432 O O . GLN B 1 414 ? 37.75 -6.641 49.25 1 15.87 414 GLN B O 1
ATOM 6437 N N . SER B 1 415 ? 37.875 -7.75 51.406 1 16.38 415 SER B N 1
ATOM 6438 C CA . SER B 1 415 ? 37.5 -9.07 51.906 1 16.38 415 SER B CA 1
ATOM 6439 C C . SER B 1 415 ? 35.969 -9.258 51.875 1 16.38 415 SER B C 1
ATOM 6441 O O . SER B 1 415 ? 35.469 -10.312 51.5 1 16.38 415 SER B O 1
ATOM 6443 N N . GLU B 1 416 ? 34.969 -8.492 52.5 1 16.02 416 GLU B N 1
ATOM 6444 C CA . GLU B 1 416 ? 34.188 -9.039 53.594 1 16.02 416 GLU B CA 1
ATOM 6445 C C . GLU B 1 416 ? 32.969 -9.789 53.062 1 16.02 416 GLU B C 1
ATOM 6447 O O . GLU B 1 416 ? 32 -9.164 52.594 1 16.02 416 GLU B O 1
ATOM 6452 N N . ALA B 1 417 ? 32.812 -10.734 52.344 1 16.48 417 ALA B N 1
ATOM 6453 C CA . ALA B 1 417 ? 31.531 -11.383 52.062 1 16.48 417 ALA B CA 1
ATOM 6454 C C . ALA B 1 417 ? 31.109 -12.25 53.25 1 16.48 417 ALA B C 1
ATOM 6456 O O . ALA B 1 417 ? 30.203 -13.086 53.125 1 16.48 417 ALA B O 1
ATOM 6457 N N . GLN B 1 418 ? 31.406 -12.109 54.625 1 15.29 418 GLN B N 1
ATOM 6458 C CA . GLN B 1 418 ? 31.109 -13.211 55.531 1 15.29 418 GLN B CA 1
ATOM 6459 C C . GLN B 1 418 ? 29.609 -13.477 55.625 1 15.29 418 GLN B C 1
ATOM 6461 O O . GLN B 1 418 ? 29.188 -14.625 55.75 1 15.29 418 GLN B O 1
ATOM 6466 N N . ALA B 1 419 ? 28.547 -12.695 55.906 1 17.23 419 ALA B N 1
ATOM 6467 C CA . ALA B 1 419 ? 27.672 -13.016 57.031 1 17.23 419 ALA B CA 1
ATOM 6468 C C . ALA B 1 419 ? 26.719 -14.148 56.688 1 17.23 419 ALA B C 1
ATOM 6470 O O . ALA B 1 419 ? 25.75 -13.945 55.938 1 17.23 419 ALA B O 1
ATOM 6471 N N . GLY B 1 420 ? 26.875 -15.172 56.031 1 15.22 420 GLY B N 1
ATOM 6472 C CA . GLY B 1 420 ? 26.094 -16.391 56.188 1 15.22 420 GLY B CA 1
ATOM 6473 C C . GLY B 1 420 ? 26.047 -16.906 57.625 1 15.22 420 GLY B C 1
ATOM 6474 O O . GLY B 1 420 ? 27.078 -17.344 58.125 1 15.22 420 GLY B O 1
ATOM 6475 N N . MET B 1 421 ? 25.5 -16.297 58.781 1 16.62 421 MET B N 1
ATOM 6476 C CA . MET B 1 421 ? 24.844 -16.797 60 1 16.62 421 MET B CA 1
ATOM 6477 C C . MET B 1 421 ? 23.859 -17.906 59.656 1 16.62 421 MET B C 1
ATOM 6479 O O . MET B 1 421 ? 22.984 -17.719 58.812 1 16.62 421 MET B O 1
ATOM 6483 N N . ALA B 1 422 ? 24.094 -19.203 59.906 1 14.88 422 ALA B N 1
ATOM 6484 C CA . ALA B 1 422 ? 23.781 -20.5 60.469 1 14.88 422 ALA B CA 1
ATOM 6485 C C . ALA B 1 422 ? 23.141 -20.359 61.875 1 14.88 422 ALA B C 1
ATOM 6487 O O . ALA B 1 422 ? 22.875 -21.359 62.531 1 14.88 422 ALA B O 1
ATOM 6488 N N . GLN B 1 423 ? 22.484 -19.375 62.5 1 16.16 423 GLN B N 1
ATOM 6489 C CA . GLN B 1 423 ? 21.281 -19.859 63.156 1 16.16 423 GLN B CA 1
ATOM 6490 C C . GLN B 1 423 ? 20.203 -20.234 62.156 1 16.16 423 GLN B C 1
ATOM 6492 O O . GLN B 1 423 ? 20.047 -19.562 61.125 1 16.16 423 GLN B O 1
#

Sequence (846 aa):
MSPTAASTPSPTPSGSGEESCGLVPTGTLVPAGKYTVVSWDMDTTGRRLIDEICQIGGFYQGPAQEGEEAPGSCSTVSFSQYVMPYKNLNPGARRSSGIRVVNLGRYRVLQHVESGDILKTKSEVFALQDFIQWLTQAQAACQSEGVLLVCHEPARKVLVPLLLEALSKYKLTESFKAVVKGFANGSHVVKAFGDKDKITSYSLRSLCKTVLNDTNPNTNSASDRCQVLFRILNQVASNQSNEPLARHQVSQVAVTVDSEEEDLVLLKAKLDTLAKLRPIFESQLKQRRSLKEKAMTLRSLVADAGVDIDELTRVYHEQKDEAKSVLQNRIEKASESDIDKLVELMKSHFQMANGETAKPAFRQLKRPPFKSNHYSGQGPRMPRGGGMGGRGGSTHPRKERPVKRHKVPSTPAQSEAQAGMAQMSPTAASTPSPTPSGSGEESCGLVPTGTLVPAGKYTVVSWDMDTTGRRLIDEICQIGGFYQGPAQEGEEAPGSCSTVSFSQYVMPYKNLNPGARRSSGIRVVNLGRYRVLQHVESGDILKTKSEVFALQDFIQWLTQAQAACQSEGVLLVCHEPARKVLVPLLLEALSKYKLTESFKAVVKGFANGSHVVKAFGDKDKITSYSLRSLCKTVLNDTNPNTNSASDRCQVLFRILNQVASNQSNEPLARHQVSQVAVTVDSEEEDLVLLKAKLDTLAKLRPIFESQLKQRRSLKEKAMTLRSLVADAGVDIDELTRVYHEQKDEAKSVLQNRIEKASESDIDKLVELMKSHFQMANGETAKPAFRQLKRPPFKSNHYSGQGPRMPRGGGMGGRGGSTHPRKERPVKRHKVPSTPAQSEAQAGMAQ

Foldseek 3Di:
DPPDPPPPPDPPPPPPPPVPPLVQDPAAFFDDWFAFEKEKFFQWLDQDLPIGTFKIKIKGFFDDPPPPPDPPPTDIDMDMAGADDPDWRDPVSCVQQQWTWDDDDPDIFIARNVPRDTDDHDHLLVSLVVVLVVLVVRCVRRVIQAYEYEYADDPDDRPLLNSCSSCVVNVNNVSNVNHHWWYFHLLSLCVVQNDPVQQPDSDLQSLCCRQVVDNDQPSNHRNSSRVSSQVSQQSSVCVGPVDRGNRPSRSVRIHGSVGVVVVSVVVVQLVVQLVQCCLLLVVQCPDDPVSNVLSVVLSSLCSVLVHHPVNLVCCCVPVVVCSLVVVCVSRVPDDSVSSVVSNVSSCVRVCVVVVNCPPPVPPPVPPPPPPPPPPVPPVPPPDPDDDDDDDDDDDDDDDPDPDDDDDDDPDDPPDDPDDPPPD/DDDDPPPPPDPPPPPPPPPVPLVQDPAAFFDDWFAFEKEKFFQWLDQDLPIGTFKIKIKGFFDDPPPPPDPPPTDIDMDMAGADDPDWRDPVSCVQQQWTWDDDDPDIFIARNPPRDTDDHDHLLVSLVVVLVVLVVRCVRRVIQAYEYEYADDPDDRPLLNSCSSCVVNVNNVSNVNHHWWYFHLLSLCVVQNDPVQQPDRDLQSLCCRQVVDNDQPSNHRNSSRVSSQVSQQSSVCVGPVDRGNRPSRSVRIHGSVGVVVVSVVVVQLVVQLVQCCLLLVVQCPDDPVSNVLSVVLSSLCSVLVHHPVNLVCCCVPVVVCSLVVVCVSRVPDDSVSSVVSNVSSCVRVCVVVVNDDPPPPPPVPPPPPPPPPPVPPVPPPDPDDDDDDDDDDDDDDDDDDDDDDDDDDDDDDDDPDDPDPD

Radius of gyration: 39.79 Å; Cα contacts (8 Å, |Δi|>4): 1107; chains: 2; bounding box: 116×167×137 Å

Solvent-accessible surface area (backbone atoms only — not comparable to full-atom values): 49302 Å² total; per-residue (Å²): 135,79,77,74,76,73,74,69,76,71,79,74,80,77,72,70,72,68,73,74,75,69,80,64,74,81,64,47,63,42,77,91,76,55,55,36,59,29,22,29,36,64,33,35,27,48,83,53,79,87,45,42,60,36,29,44,13,26,26,36,76,44,50,69,56,89,85,64,74,62,94,69,64,46,44,70,48,76,41,74,44,39,24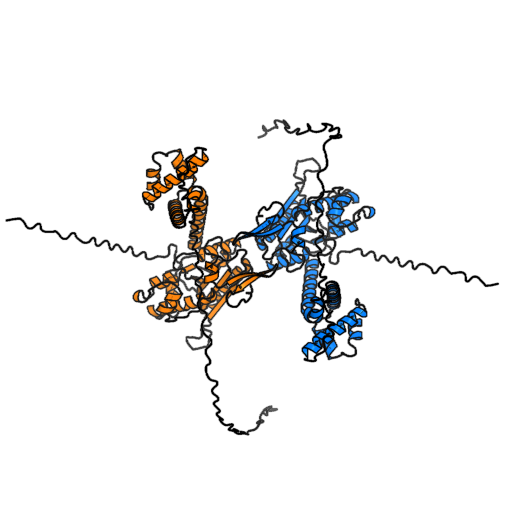,65,53,79,48,44,49,39,71,69,31,24,65,61,41,41,40,42,69,46,71,62,84,47,40,59,44,44,24,34,63,87,81,60,46,74,53,78,60,39,55,63,68,56,47,51,50,52,49,46,50,50,51,45,49,51,21,61,62,57,69,34,80,20,28,33,41,30,32,78,52,74,84,57,89,47,63,65,56,38,50,52,51,54,30,51,73,71,70,39,47,67,70,40,54,71,37,39,47,23,41,29,45,47,42,54,41,43,70,71,54,35,65,67,88,62,55,88,49,72,47,70,68,50,37,33,34,59,72,65,69,37,87,76,72,64,55,60,37,34,36,39,39,8,49,52,49,45,52,50,45,21,50,36,27,36,72,66,67,73,32,76,59,36,49,66,61,42,51,74,54,14,26,20,50,68,43,51,52,52,51,40,53,54,48,49,52,44,49,53,43,46,58,64,40,38,71,48,45,45,79,39,61,73,46,58,67,70,51,22,50,52,44,52,51,52,49,48,49,38,37,72,50,67,53,43,55,67,55,52,50,44,36,54,72,72,33,54,91,47,33,63,63,53,47,47,68,57,26,68,88,53,51,71,68,52,43,52,50,50,51,49,33,46,49,55,43,54,34,53,71,68,68,44,75,66,73,71,78,60,71,66,74,68,69,71,74,77,74,76,75,74,72,75,71,71,70,73,75,77,73,83,79,82,84,85,93,86,82,88,84,81,82,86,86,85,76,87,75,84,73,80,76,79,69,76,82,81,68,84,73,77,78,81,88,79,71,68,79,72,119,135,80,79,77,77,74,76,70,78,74,78,75,80,78,75,69,73,71,72,75,75,68,80,63,74,82,64,48,63,41,75,91,76,56,56,37,59,31,22,29,36,64,35,35,25,47,82,54,77,87,46,40,59,37,30,45,14,26,25,35,76,44,50,69,54,88,84,63,74,59,99,68,60,45,45,70,47,76,39,73,44,41,25,65,53,78,47,44,49,39,70,68,31,25,66,61,40,40,40,44,68,46,72,63,84,46,40,60,43,43,25,34,62,87,80,60,46,75,52,78,61,40,54,64,68,56,48,51,50,51,48,46,50,50,51,44,49,50,21,60,63,58,67,34,80,20,27,34,41,31,30,78,52,71,84,57,89,47,62,66,56,38,49,52,49,54,29,51,73,69,71,38,48,66,71,41,53,71,37,38,47,25,41,28,44,47,41,52,42,42,70,71,54,36,64,67,88,62,54,90,49,72,46,70,69,49,36,33,33,60,72,63,70,38,87,76,73,64,54,58,37,34,35,39,38,8,49,52,49,45,52,47,44,20,49,36,27,35,74,67,69,72,33,76,58,35,47,66,61,42,52,74,54,13,25,21,48,66,43,51,51,52,50,39,53,54,49,51,52,44,50,52,44,45,57,66,40,37,71,49,46,43,79,38,61,72,48,58,67,71,49,22,51,52,45,51,51,50,49,48,48,40,37,71,50,69,52,44,56,66,54,53,50,46,35,54,73,74,32,53,92,46,34,62,63,54,47,48,68,57,27,69,89,54,49,71,68,52,43,52,49,50,53,52,32,46,48,57,44,55,34,53,71,68,68,46,76,68,77,70,81,60,72,66,71,66,69,67,73,75,72,74,73,73,70,75,72,73,71,74,79,73,75,82,78,81,80,85,78,87,86,81,88,79,91,79,89,78,89,86,81,84,87,78,83,87,76,90,82,85,91,85,83,86,82,87,75,70,88,77,79,85,122

InterPro domains:
  IPR036397 Ribonuclease H superfamily [G3DSA:3.30.420.10] (35-249)
  IPR037998 Maternal protein exuperantia [PTHR12384] (30-362)
  IPR040941 Exuperantia, SAM-like domain [PF18609] (278-349)
  IPR054362 Exuperantia RNAse H-like domain [PF22123] (35-210)

Organism: Tigriopus californicus (NCBI:txid6832)

Secondary structure (DSSP, 8-state):
--------------------------SPBPPSS-EEEEEEEEEESSSSTT--EEEEEEEEEPP--TT--STT-PPEEEEEEEE--SSPPPHHHHHHH-EEEEEETTEEEEEETTT-PEEPEE-HHHHHHHHHHHHHHHHHHTT-SEEEEEE--SS---HHHHHHHHHHHTT-HHHHHTTEEEEEEHHHHHHHHS-TTT-S--SHHHHHHHHH--SS---SSHHHHHHHHHHHHHHHHHHHHS-SSTHHHHHTTPEEHHHHHHHHHHHHHHHHHHHHHHHHHHHHHTS-HHHHHHHHHHHHHHHHTT--HHHHHHHHHH-STTHHHHHHHH-TTS-HHHHHHHHHHHHHHHHHHTT--------------------------------------------------TT------------GGG-/--------------------------SPBPPSS-EEEEEEEEEESSSSTT--EEEEEEEEE----TT--STT-PPEEEEEEEE--SSPPPHHHHHHH-EEEEEETTEEEEEETTT-PEEPEE-HHHHHHHHHHHHHHHHHHTT-SEEEEEE--SS---HHHHHHHHHHHTT-HHHHHTTEEEEEEHHHHHHHHS-TTT-S--SHHHHHHHHH--SS---SSHHHHHHHHHHHHHHHHHHHHS-SSTHHHHHTTPEEHHHHHHHHHHHHHHHHHHHHHHHHHHHHHTS-HHHHHHHHHHHHHHHHTT--HHHHHHHHHH-GGGHHHHHHHH-TTS-HHHHHHHHHHHHHHHHHHTT--------------------------------------------------------------------

Nearest PDB structures (foldseek):
  5l80-assembly1_A  TM=7.088E-01  e=2.558E-23  Drosophila melanogaster
  5l80-assembly1_B  TM=7.544E-01  e=1.719E-20  Drosophila melanogaster
  5l7z-assembly1_A-2  TM=8.528E-01  e=2.180E-18  Drosophila melanogaster
  4ld0-assembly1_B  TM=3.894E-01  e=6.773E-03  Thermus thermophilus HB8
  7w8d-assembly1_B  TM=3.763E-01  e=2.335E-02  Deinococcus radiodurans

pLDDT: mean 76.74, std 29.48, range [14.88, 98.88]